Protein AF-0000000083314360 (afdb_homodimer)

Nearest PDB structures (foldseek):
  2p88-assembly1_C  TM=7.552E-01  e=4.583E-24  Bacillus cereus ATCC 14579
  4h2h-assembly1_E  TM=6.935E-01  e=5.458E-23  Salipiger bermudensis HTCC2601
  4m0x-assembly1_B  TM=7.584E-01  e=2.243E-21  Rhodococcus opacus
  3my9-assembly1_A  TM=7.216E-01  e=2.386E-21  Azorhizobium caulinodans ORS 571
  4m0x-assembly1_A  TM=7.549E-01  e=1.960E-20  Rhodococcus opacus

Sequence (836 aa):
MIIQSIDVVPLNLHYTPELMAHMPRSAHRGRLVLYRVHLADGTVGYGEEIGDPQDPAPYVGTDAVAGLRTIRHTGVQMACYDAVGKALGVPAHALMGRQVRSRVPFAYWTIDLPPDVWAAQAARAASLGYTVYKFKCRPWWDPVEQVARAAQVVPKGFTFWLDFNGHLREVRQALPVLQALAQYDCVGGFESPIPQRDAAGYRLLRQKIDRPIAAHFGSGCCHVRSDPGFDRGVPALTQIAEGLCDAFVFGGGDVETLRSQAAVAAEARIPFWIQTVGGGLRAAWVMHLASTCRQGTLSHLAAHEIWAEDVATPPRPTGGWVAVPDGPGLGVAVDETAVARLQAGAPMAEPRRIAVVIYPDGTRWHFGSETQRHEAFYFGDLPGFVPGIRLEMREDDGSADFADLYARCATAPVMSRGMIIQSIDVVPLNLHYTPELMAHMPRSAHRGRLVLYRVHLADGTVGYGEEIGDPQDPAPYVGTDAVAGLRTIRHTGVQMACYDAVGKALGVPAHALMGRQVRSRVPFAYWTIDLPPDVWAAQAARAASLGYTVYKFKCRPWWDPVEQVARAAQVVPKGFTFWLDFNGHLREVRQALPVLQALAQYDCVGGFESPIPQRDAAGYRLLRQKIDRPIAAHFGSGCCHVRSDPGFDRGVPALTQIAEGLCDAFVFGGGDVETLRSQAAVAAEARIPFWIQTVGGGLRAAWVMHLASTCRQGTLSHLAAHEIWAEDVATPPRPTGGWVAVPDGPGLGVAVDETAVARLQAGAPMAEPRRIAVVIYPDGTRWHFGSETQRHEAFYFGDLPGFVPGIRLEMREDDGSADFADLYARCATAPVMSRG

Organism: NCBI:txid1204385

Solvent-accessible surface area (backbone atoms only — not comparable to full-atom values): 42187 Å² total; per-residue (Å²): 89,37,23,64,42,68,50,80,44,62,30,37,43,47,51,28,81,91,41,51,86,57,51,70,77,43,92,56,62,38,31,33,21,38,28,39,34,29,32,68,88,67,43,70,8,56,19,49,38,63,43,78,84,72,86,62,68,87,56,48,72,37,45,35,62,49,29,57,49,65,41,62,55,50,19,58,23,41,5,30,36,18,20,52,16,46,70,59,63,34,24,33,31,47,78,72,36,42,71,74,45,65,55,42,39,36,27,41,52,55,71,62,63,57,35,68,58,41,20,52,49,45,35,49,38,47,73,57,21,33,36,35,37,42,37,39,50,54,50,47,33,28,64,61,58,29,47,56,49,28,60,73,58,46,62,91,83,35,27,30,37,41,29,26,73,16,61,39,59,43,54,84,59,31,50,64,54,52,56,61,45,59,71,38,85,40,46,58,27,37,26,29,54,34,44,49,56,43,51,70,46,34,42,51,46,61,73,73,41,95,51,50,35,29,33,50,65,36,40,38,55,83,59,44,72,94,42,67,72,76,25,60,24,44,54,47,68,55,34,60,72,64,55,46,50,60,28,35,37,39,64,75,65,29,65,70,59,50,51,33,53,45,28,40,29,45,76,69,70,32,37,22,26,48,45,41,71,40,40,22,60,45,37,33,50,49,41,31,57,40,22,36,34,87,30,42,72,37,57,22,37,17,40,41,82,46,42,61,59,64,41,29,70,51,75,66,35,57,85,16,28,24,64,42,61,74,42,41,7,56,44,61,64,75,41,65,67,47,44,54,53,25,44,70,39,69,68,70,77,81,70,63,49,35,41,33,39,34,40,73,85,37,41,31,40,35,24,46,45,68,58,59,50,47,36,37,43,66,73,59,76,41,89,55,51,40,78,65,24,33,69,43,79,43,66,69,79,82,43,68,66,50,53,52,51,46,57,51,16,67,76,41,73,40,77,50,74,107,88,36,23,65,42,68,49,80,43,62,29,39,42,47,53,28,79,90,41,51,86,56,49,70,77,43,94,57,64,34,32,32,19,38,28,39,35,30,32,68,87,69,41,67,8,54,18,47,39,63,47,78,84,72,86,60,67,88,54,48,72,36,45,36,61,48,28,55,48,63,41,62,55,50,21,57,24,40,5,30,36,17,21,52,14,45,72,59,65,34,25,31,30,47,78,73,36,42,71,74,47,64,54,40,39,36,28,41,50,57,69,60,62,56,36,70,58,41,18,52,50,45,35,48,38,47,74,59,21,31,36,36,37,41,38,38,49,54,51,46,34,28,63,61,59,29,48,57,49,28,62,73,56,47,62,91,83,34,27,31,37,41,28,28,73,17,61,38,58,43,54,85,60,32,49,64,54,52,56,60,46,62,70,38,84,40,46,57,27,38,26,29,53,33,45,45,53,43,53,69,46,34,42,50,47,61,72,73,42,95,53,50,36,29,35,50,67,38,40,41,54,83,58,43,70,96,42,66,72,76,25,62,23,43,53,47,68,55,34,60,73,65,55,47,48,60,27,36,37,37,65,75,66,29,66,69,58,50,51,31,53,43,28,40,30,45,75,70,69,33,37,22,26,47,46,43,70,38,42,22,60,44,36,33,50,50,40,31,57,40,19,37,35,87,30,41,71,38,56,20,36,17,38,40,81,46,43,61,58,66,43,30,69,50,74,66,34,58,86,16,30,22,62,41,61,75,41,42,5,57,47,60,63,73,40,64,67,46,44,55,55,26,45,69,40,72,68,70,76,81,70,63,48,35,41,33,38,35,40,72,86,38,43,32,41,33,24,47,43,70,59,58,50,48,36,36,42,68,74,61,76,41,90,54,51,40,80,66,24,33,69,43,78,43,68,69,78,80,43,69,66,50,52,52,50,47,58,49,16,67,77,40,73,40,78,49,73,110

pLDDT: mean 94.23, std 6.75, range [56.16, 98.88]

Secondary structure (DSSP, 8-state):
-BEEEEEEEEEE--B-TTTTTTGGGSTTTTEEEEEEEEETTS-EEEEEEESS----GGGTTSBHHHHHHH---HHHHHHHHHHHHHHHT-BTHHHHS----SEEEB-EEES---HHHHHHHHHHHHHTT-SEEEEE--TTS-HHHHHHHHHTTSPTT-EEEEE-TTTT-SHHHHHHHHHHHTTSTTEEEEE--S-TT-HHHHHHHHHH-SS-EEEETT---SS-TT-TTTT----HHHHHHTT--SEEEE-S--HHHHHHHHHHHHHHT--EEEB----HHHHHHHHHHHTT-TT--SPBB--GGGBS--SB-PPPPBTTEEEPP-SSBTS--B-HHHHHHHHHSPPPP---EEEEEE-TTSEEEEESSHHHHHHHHHTTSS--S-TT-EEEEEE--S-HHHHHHHHHHHHS-EEEE-/-BEEEEEEEEEE--B-TTTTTTGGGSTTTTEEEEEEEEETTS-EEEEEEESS----GGGTTSBHHHHHHH---HHHHHHHHHHHHHHHT-BTHHHHS----SEEEB-EEES---HHHHHHHHHHHHHTT-SEEEEE--TTS-HHHHHHHHHTTSPTT-EEEEE-TTTT-SHHHHHHHHHHHTTSTTEEEEE--S-TT-HHHHHHHHHH--S-EEEETT---SS-TT-TTTT----HHHHHHTT--SEEEE-S--HHHHHHHHHHHHHHT--EEEB----HHHHHHHHHHHTT-TT--SPBB--GGGBS--SB-PPPPBTTEEEPP-SSBTS--B-HHHHHHHHHSPPPP---EEEEEE-TTSEEEEESSHHHHHHHHHTTSS--S-TT-EEEEEE--S-HHHHHHHHHHHHS-EEEE-

Foldseek 3Di:
DAFADKDKFKFAFAFDPLCRQPQCLPPQLRIKIKMWTADPVGFIFIFMDGDDDDDPVVRHGPDLLVCCPVPWPARVNLRSLQRVLQVVWWESLVSQADFPDQKAFAEAEGEADALQSLLVVLLVRVVLAAQEYEYEDEQLYQVLSSLVSNLVRHDPNRAYEYEDLALLAALVSQLVSQQSNLVRPRHQAYENSHWQQPQVRLLVNVVRHPHFYEYEAQATHDLQPVCRVPGRHHHNVCCLVSVSGQAYEYEDTRSVVVVVSLVVCVVSVHAYEYEAEDAQSVVLVRRSSLSRRPRPHDHYYHNRNRTPDDQWHAATHHNRMGGRQTTGRSNIDGRVVSSVVRSPDDRNDPFFKWKWKADPQQKIKTARGSSQVSVCSNVPVDGGSHVPIHMDMDTCPPDPVVVVQNVVNVVPIDMDGD/DAFADKDKFWFAFAFDPLCRQPACLPPQLRIKIKMWTADPVGFIFIFMDGDDDDDPVVRHGHDLLVCCPVPWPARVNLRSLQRVLQVVWWESLVSQADFPDQKAFAEAEGEADALQSLLVVLLVRVVLAAQEYEYEDEQLYQVLSSLVSNLVRHDPNRAYEYEDLALLAALVSQLVSLVSNLVRPRHQAYENSHWQQPQVRLLVNVVRHPHFYEYEAQATHDLQPVCRVPRRHHHNVVCLVSVSGQAYEYEDIRSVVVVVSLVVCVVSVHAYEYEAEDAQSVVLVRRSSLSRRPRPHDHYYHNRNRTPDDQWHAATHHNRMGGRQTTGRSNIDGRVVSSVVRSPDDRDDPFQKWKWKADPQQKIKTARGSSQVSVCSNVPVDGGSHVPIHIDMDTCPPDPVSVVQNVVNVVPIDMDGD

InterPro domains:
  IPR013342 Mandelate racemase, C-terminal domain [PF13378] (119-215)
  IPR013342 Mandelate racemase, C-terminal domain [PF13378] (255-337)
  IPR013342 Mandelate racemase, C-terminal domain [SM00922] (115-212)
  IPR029017 Enolase-like, N-terminal [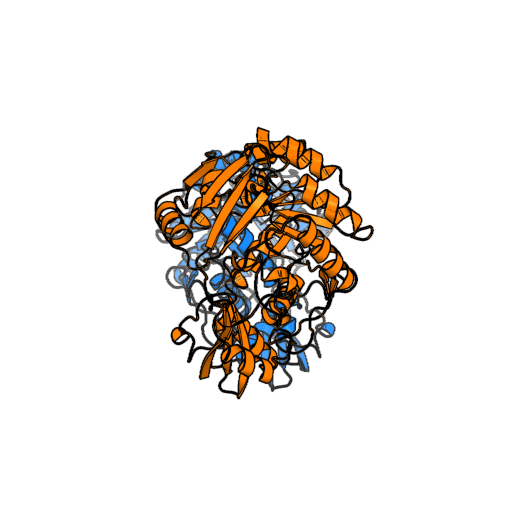G3DSA:3.30.390.10] (61-108)
  IPR029017 Enolase-like, N-terminal [SSF54826] (1-97)
  IPR034593 D-galactonate dehydratase DgoD-like [PTHR48080] (74-343)
  IPR036849 Enolase-like, C-terminal domain superfamily [G3DSA:3.20.20.120] (109-349)
  IPR036849 Enolase-like, C-terminal domain superfamily [SSF51604] (85-342)

Structure (mmCIF, N/CA/C/O backbone):
data_AF-0000000083314360-model_v1
#
loop_
_entity.id
_entity.type
_entity.pdbx_description
1 polymer 'Mandelate racemase/muconate lactonizing enzyme C-terminal domain-containing protein'
#
loop_
_atom_site.group_PDB
_atom_site.id
_atom_site.type_symbol
_atom_site.label_atom_id
_atom_site.label_alt_id
_atom_site.label_comp_id
_atom_site.label_asym_id
_atom_site.label_entity_id
_atom_site.label_seq_id
_atom_site.pdbx_PDB_ins_code
_atom_site.Cartn_x
_atom_site.Cartn_y
_atom_site.Cartn_z
_atom_site.occupancy
_atom_site.B_iso_or_equiv
_atom_site.auth_seq_id
_atom_site.auth_comp_id
_atom_site.auth_asym_id
_atom_site.auth_atom_id
_atom_site.pdbx_PDB_model_num
ATOM 1 N N . MET A 1 1 ? -22.609 -7.219 9.203 1 94.94 1 MET A N 1
ATOM 2 C CA . MET A 1 1 ? -22.891 -8.453 8.477 1 94.94 1 MET A CA 1
ATOM 3 C C . MET A 1 1 ? -22.266 -9.656 9.164 1 94.94 1 MET A C 1
ATOM 5 O O . MET A 1 1 ? -21.141 -10.047 8.836 1 94.94 1 MET A O 1
ATOM 9 N N . ILE A 1 2 ? -22.984 -10.273 10 1 97.62 2 ILE A N 1
ATOM 10 C CA . ILE A 1 2 ? -22.453 -11.281 10.914 1 97.62 2 ILE A CA 1
ATOM 11 C C . ILE A 1 2 ? -22.359 -12.625 10.195 1 97.62 2 ILE A C 1
ATOM 13 O O . ILE A 1 2 ? -23.297 -13.039 9.508 1 97.62 2 ILE A O 1
ATOM 17 N N . ILE A 1 3 ? -21.25 -13.281 10.344 1 98.69 3 ILE A N 1
ATOM 18 C CA . ILE A 1 3 ? -21.062 -14.641 9.844 1 98.69 3 ILE A CA 1
ATOM 19 C C . ILE A 1 3 ? -21.812 -15.633 10.734 1 98.69 3 ILE A C 1
ATOM 21 O O . ILE A 1 3 ? -21.406 -15.875 11.875 1 98.69 3 ILE A O 1
ATOM 25 N N . GLN A 1 4 ? -22.812 -16.141 10.258 1 98.69 4 GLN A N 1
ATOM 26 C CA . GLN A 1 4 ? -23.641 -17.062 11.023 1 98.69 4 GLN A CA 1
ATOM 27 C C . GLN A 1 4 ? -23.016 -18.453 11.094 1 98.69 4 GLN A C 1
ATOM 29 O O . GLN A 1 4 ? -23.031 -19.094 12.141 1 98.69 4 GLN A O 1
ATOM 34 N N . SER A 1 5 ? -22.5 -18.906 10.023 1 98.56 5 SER A N 1
ATOM 35 C CA . SER A 1 5 ? -21.844 -20.203 9.953 1 98.56 5 SER A CA 1
ATOM 36 C C . SER A 1 5 ? -20.906 -20.281 8.75 1 98.56 5 SER A C 1
ATOM 38 O O . SER A 1 5 ? -20.984 -19.453 7.844 1 98.56 5 SER A O 1
ATOM 40 N N . ILE A 1 6 ? -20.016 -21.234 8.758 1 98.75 6 ILE A N 1
ATOM 41 C CA . ILE A 1 6 ? -19.094 -21.516 7.66 1 98.75 6 ILE A CA 1
ATOM 42 C C . ILE A 1 6 ? -19.062 -23.016 7.383 1 98.75 6 ILE A C 1
ATOM 44 O O . ILE A 1 6 ? -18.734 -23.797 8.273 1 98.75 6 ILE A O 1
ATOM 48 N N . ASP A 1 7 ? -19.438 -23.422 6.172 1 98.25 7 ASP A N 1
ATOM 49 C CA . ASP A 1 7 ? -19.25 -24.797 5.746 1 98.25 7 ASP A CA 1
ATOM 50 C C . ASP A 1 7 ? -17.844 -25.016 5.199 1 98.25 7 ASP A C 1
ATOM 52 O O . ASP A 1 7 ? -17.328 -24.203 4.426 1 98.25 7 ASP A O 1
ATOM 56 N N . VAL A 1 8 ? -17.219 -26.016 5.629 1 97.62 8 VAL A N 1
ATOM 57 C CA . VAL A 1 8 ? -15.93 -26.453 5.113 1 97.62 8 VAL A CA 1
ATOM 58 C C . VAL A 1 8 ? -16.109 -27.734 4.285 1 97.62 8 VAL A C 1
ATOM 60 O O . VAL A 1 8 ? -16.484 -28.781 4.816 1 97.62 8 VAL A O 1
ATOM 63 N N . VAL A 1 9 ? -15.836 -27.656 2.961 1 96.75 9 VAL A N 1
ATOM 64 C CA . VAL A 1 9 ? -16.156 -28.734 2.043 1 96.75 9 VAL A CA 1
ATOM 65 C C . VAL A 1 9 ? -14.891 -29.188 1.313 1 96.75 9 VAL A C 1
ATOM 67 O O . VAL A 1 9 ? -14.5 -28.594 0.309 1 96.75 9 VAL A O 1
ATOM 70 N N . PRO A 1 10 ? -14.242 -30.234 1.746 1 94.69 10 PRO A N 1
ATOM 71 C CA . PRO A 1 10 ? -13.102 -30.75 0.995 1 94.69 10 PRO A CA 1
ATOM 72 C C . PRO A 1 10 ? -13.492 -31.266 -0.387 1 94.69 10 PRO A C 1
ATOM 74 O O . PRO A 1 10 ? -14.508 -31.969 -0.528 1 94.69 10 PRO A O 1
ATOM 77 N N . LEU A 1 11 ? -12.805 -30.875 -1.383 1 94.69 11 LEU A N 1
ATOM 78 C CA . LEU A 1 11 ? -13.016 -31.297 -2.762 1 94.69 11 LEU A CA 1
ATOM 79 C C . LEU A 1 11 ? -11.828 -32.094 -3.275 1 94.69 11 LEU A C 1
ATOM 81 O O . LEU A 1 11 ? -10.672 -31.719 -3.049 1 94.69 11 LEU A O 1
ATOM 85 N N . ASN A 1 12 ? -12.125 -33.156 -3.918 1 91.06 12 ASN A N 1
ATOM 86 C CA . ASN A 1 12 ? -11.102 -33.969 -4.574 1 91.06 12 ASN A CA 1
ATOM 87 C C . ASN A 1 12 ? -11.023 -33.656 -6.066 1 91.06 12 ASN A C 1
ATOM 89 O O . ASN A 1 12 ? -11.812 -34.188 -6.852 1 91.06 12 ASN A O 1
ATOM 93 N N . LEU A 1 13 ? -10.031 -32.906 -6.387 1 89.69 13 LEU A N 1
ATOM 94 C CA . LEU A 1 13 ? -9.852 -32.562 -7.793 1 89.69 13 LEU A CA 1
ATOM 95 C C . LEU A 1 13 ? -8.82 -33.438 -8.453 1 89.69 13 LEU A C 1
ATOM 97 O O . LEU A 1 13 ? -7.797 -33.781 -7.844 1 89.69 13 LEU A O 1
ATOM 101 N N . HIS A 1 14 ? -9.102 -33.844 -9.656 1 88.56 14 HIS A N 1
ATOM 102 C CA . HIS A 1 14 ? -8.164 -34.625 -10.461 1 88.56 14 HIS A CA 1
ATOM 103 C C . HIS A 1 14 ? -7.578 -33.75 -11.586 1 88.56 14 HIS A C 1
ATOM 105 O O . HIS A 1 14 ? -8.25 -32.875 -12.109 1 88.56 14 HIS A O 1
ATOM 111 N N . TYR A 1 15 ? -6.363 -34.031 -11.914 1 90.25 15 TYR A N 1
ATOM 112 C CA . TYR A 1 15 ? -5.734 -33.375 -13.047 1 90.25 15 TYR A CA 1
ATOM 113 C C . TYR A 1 15 ? -6.344 -33.844 -14.359 1 90.25 15 TYR A C 1
ATOM 115 O O . TYR A 1 15 ? -6.957 -34.906 -14.43 1 90.25 15 TYR A O 1
ATOM 123 N N . THR A 1 16 ? -6.191 -33.062 -15.383 1 90.69 16 THR A N 1
ATOM 124 C CA . THR A 1 16 ? -6.586 -33.5 -16.719 1 90.69 16 THR A CA 1
ATOM 125 C C . THR A 1 16 ? -5.832 -34.781 -17.094 1 90.69 16 THR A C 1
ATOM 127 O O . THR A 1 16 ? -4.715 -35 -16.625 1 90.69 16 THR A O 1
ATOM 130 N N . PRO A 1 17 ? -6.363 -35.594 -17.922 1 86.69 17 PRO A N 1
ATOM 131 C CA . PRO A 1 17 ? -5.754 -36.875 -18.266 1 86.69 17 PRO A CA 1
ATOM 132 C C . PRO A 1 17 ? -4.316 -36.75 -18.766 1 86.69 17 PRO A C 1
ATOM 134 O O . PRO A 1 17 ? -3.459 -37.562 -18.422 1 86.69 17 PRO A O 1
ATOM 137 N N . GLU A 1 18 ? -4.059 -35.719 -19.484 1 87.12 18 GLU A N 1
ATOM 138 C CA . GLU A 1 18 ? -2.742 -35.531 -20.078 1 87.12 18 GLU A CA 1
ATOM 139 C C . GLU A 1 18 ? -1.696 -35.219 -19.016 1 87.12 18 GLU A C 1
ATOM 141 O O . GLU A 1 18 ? -0.501 -35.406 -19.234 1 87.12 18 GLU A O 1
ATOM 146 N N . LEU A 1 19 ? -2.164 -34.688 -17.875 1 89.19 19 LEU A N 1
ATOM 147 C CA . LEU A 1 19 ? -1.254 -34.219 -16.844 1 89.19 19 LEU A CA 1
ATOM 148 C C . LEU A 1 19 ? -1.178 -35.219 -15.688 1 89.19 19 LEU A C 1
ATOM 150 O O . LEU A 1 19 ? -0.28 -35.125 -14.844 1 89.19 19 LEU A O 1
ATOM 154 N N . MET A 1 20 ? -2.021 -36.188 -15.656 1 81.62 20 MET A N 1
ATOM 155 C CA . MET A 1 20 ? -2.193 -37.094 -14.523 1 81.62 20 MET A CA 1
ATOM 156 C C . MET A 1 20 ? -0.906 -37.875 -14.25 1 81.62 20 MET A C 1
ATOM 158 O O . MET A 1 20 ? -0.596 -38.156 -13.094 1 81.62 20 MET A O 1
ATOM 162 N N . ALA A 1 21 ? -0.176 -38.094 -15.266 1 77.06 21 ALA A N 1
ATOM 163 C CA . ALA A 1 21 ? 1.032 -38.906 -15.094 1 77.06 21 ALA A CA 1
ATOM 164 C C . ALA A 1 21 ? 2.152 -38.062 -14.461 1 77.06 21 ALA A C 1
ATOM 166 O O . ALA A 1 21 ? 3.104 -38.625 -13.914 1 77.06 21 ALA A O 1
ATOM 167 N N . HIS A 1 22 ? 2.039 -36.812 -14.484 1 81.44 22 HIS A N 1
ATOM 168 C CA . HIS A 1 22 ? 3.191 -36 -14.141 1 81.44 22 HIS A CA 1
ATOM 169 C C . HIS A 1 22 ? 2.883 -35.094 -12.953 1 81.44 22 HIS A C 1
ATOM 171 O O . HIS A 1 22 ? 3.746 -34.844 -12.109 1 81.44 22 HIS A O 1
ATOM 177 N N . MET A 1 23 ? 1.716 -34.719 -12.766 1 72.88 23 MET A N 1
ATOM 178 C CA . MET A 1 23 ? 1.336 -33.625 -11.852 1 72.88 23 MET A CA 1
ATOM 179 C C . MET A 1 23 ? 1.279 -34.156 -10.414 1 72.88 23 MET A C 1
ATOM 181 O O . MET A 1 23 ? 1.449 -33.375 -9.469 1 72.88 23 MET A O 1
ATOM 185 N N . PRO A 1 24 ? 1.076 -35.406 -10.172 1 65.5 24 PRO A N 1
ATOM 186 C CA . PRO A 1 24 ? 0.99 -35.844 -8.781 1 65.5 24 PRO A CA 1
ATOM 187 C C . PRO A 1 24 ? 2.281 -35.594 -8 1 65.5 24 PRO A C 1
ATOM 189 O O . PRO A 1 24 ? 2.293 -35.688 -6.77 1 65.5 24 PRO A O 1
ATOM 192 N N . ARG A 1 25 ? 3.303 -35.188 -8.719 1 68.62 25 ARG A N 1
ATOM 193 C CA . ARG A 1 25 ? 4.535 -34.781 -8.039 1 68.62 25 ARG A CA 1
ATOM 194 C C . ARG A 1 25 ? 4.398 -33.406 -7.402 1 68.62 25 ARG A C 1
ATOM 196 O O . ARG A 1 25 ? 5.23 -33 -6.586 1 68.62 25 ARG A O 1
ATOM 203 N N . SER A 1 26 ? 3.264 -32.906 -7.762 1 63.44 26 SER A N 1
ATOM 204 C CA . SER A 1 26 ? 3.078 -31.547 -7.25 1 63.44 26 SER A CA 1
ATOM 205 C C . SER A 1 26 ? 2.682 -31.562 -5.777 1 63.44 26 SER A C 1
ATOM 207 O O . SER A 1 26 ? 2.158 -32.562 -5.281 1 63.44 26 SER A O 1
ATOM 209 N N . ALA A 1 27 ? 3.014 -30.5 -5.145 1 56.69 27 ALA A N 1
ATOM 210 C CA . ALA A 1 27 ? 2.709 -30.344 -3.725 1 56.69 27 ALA A CA 1
ATOM 211 C C . ALA A 1 27 ? 1.202 -30.281 -3.49 1 56.69 27 ALA A C 1
ATOM 213 O O . ALA A 1 27 ? 0.737 -30.469 -2.363 1 56.69 27 ALA A O 1
ATOM 214 N N . HIS A 1 28 ? 0.334 -30.156 -4.391 1 62.19 28 HIS A N 1
ATOM 215 C CA . HIS A 1 28 ? -1.068 -29.812 -4.191 1 62.19 28 HIS A CA 1
ATOM 216 C C . HIS A 1 28 ? -1.959 -31.047 -4.273 1 62.19 28 HIS A C 1
ATOM 218 O O . HIS A 1 28 ? -3.074 -31.047 -3.748 1 62.19 28 HIS A O 1
ATOM 224 N N . ARG A 1 29 ? -1.592 -32.125 -4.363 1 64.5 29 ARG A N 1
ATOM 225 C CA . ARG A 1 29 ? -2.213 -33.438 -4.398 1 64.5 29 ARG A CA 1
ATOM 226 C C . ARG A 1 29 ? -3.709 -33.344 -4.672 1 64.5 29 ARG A C 1
ATOM 228 O O . ARG A 1 29 ? -4.508 -34.062 -4.074 1 64.5 29 ARG A O 1
ATOM 235 N N . GLY A 1 30 ? -4.117 -32.344 -5.312 1 71.5 30 GLY A N 1
ATOM 236 C CA . GLY A 1 30 ? -5.484 -32.219 -5.781 1 71.5 30 GLY A CA 1
ATOM 237 C C . GLY A 1 30 ? -6.473 -31.922 -4.672 1 71.5 30 GLY A C 1
ATOM 238 O O . GLY A 1 30 ? -7.68 -32.094 -4.836 1 71.5 30 GLY A O 1
ATOM 239 N N . ARG A 1 31 ? -6.051 -31.578 -3.516 1 83.94 31 ARG A N 1
ATOM 240 C CA . ARG A 1 31 ? -6.949 -31.266 -2.408 1 83.94 31 ARG A CA 1
ATOM 241 C C . ARG A 1 31 ? -7.254 -29.766 -2.355 1 83.94 31 ARG A C 1
ATOM 243 O O . ARG A 1 31 ? -6.359 -28.953 -2.123 1 83.94 31 ARG A O 1
ATOM 250 N N . LEU A 1 32 ? -8.453 -29.5 -2.652 1 92.81 32 LEU A N 1
ATOM 251 C CA . LEU A 1 32 ? -8.992 -28.156 -2.58 1 92.81 32 LEU A CA 1
ATOM 252 C C . LEU A 1 32 ? -10.141 -28.078 -1.578 1 92.81 32 LEU A C 1
ATOM 254 O O . LEU A 1 32 ? -10.969 -28.984 -1.512 1 92.81 32 LEU A O 1
ATOM 258 N N . VAL A 1 33 ? -10.148 -27.094 -0.767 1 96.06 33 VAL A N 1
ATOM 259 C CA . VAL A 1 33 ? -11.219 -26.922 0.204 1 96.06 33 VAL A CA 1
ATOM 260 C C . VAL A 1 33 ? -12.094 -25.734 -0.198 1 96.06 33 VAL A C 1
ATOM 262 O O . VAL A 1 33 ? -11.586 -24.625 -0.431 1 96.06 33 VAL A O 1
ATOM 265 N N . LEU A 1 34 ? -13.367 -25.953 -0.344 1 97.69 34 LEU A N 1
ATOM 266 C CA . LEU A 1 34 ? -14.359 -24.906 -0.56 1 97.69 34 LEU A CA 1
ATOM 267 C C . LEU A 1 34 ? -14.914 -24.391 0.768 1 97.69 34 LEU A C 1
ATOM 269 O O . LEU A 1 34 ? -15.305 -25.188 1.623 1 97.69 34 LEU A O 1
ATOM 273 N N . TYR A 1 35 ? -14.891 -23.188 0.971 1 98.38 35 TYR A N 1
ATOM 274 C CA . TYR A 1 35 ? -15.5 -22.531 2.129 1 98.38 35 TYR A CA 1
ATOM 275 C C . TYR A 1 35 ? -16.766 -21.781 1.73 1 98.38 35 TYR A C 1
ATOM 277 O O . TYR A 1 35 ? -16.75 -20.969 0.809 1 98.38 35 TYR A O 1
ATOM 285 N N . ARG A 1 36 ? -17.922 -22.125 2.434 1 98.56 36 ARG A N 1
ATOM 286 C CA . ARG A 1 36 ? -19.172 -21.391 2.303 1 98.56 36 ARG A CA 1
ATOM 287 C C . ARG A 1 36 ? -19.438 -20.547 3.539 1 98.56 36 ARG A C 1
ATOM 289 O O . ARG A 1 36 ? -19.734 -21.078 4.613 1 98.56 36 ARG A O 1
ATOM 296 N N . VAL A 1 37 ? -19.359 -19.25 3.387 1 98.75 37 VAL A N 1
ATOM 297 C CA . VAL A 1 37 ? -19.672 -18.328 4.484 1 98.75 37 VAL A CA 1
ATOM 298 C C . VAL A 1 37 ? -21.141 -17.906 4.402 1 98.75 37 VAL A C 1
ATOM 300 O O . VAL A 1 37 ? -21.578 -17.359 3.393 1 98.75 37 VAL A O 1
ATOM 303 N N . HIS A 1 38 ? -21.859 -18.219 5.414 1 98.75 38 HIS A N 1
ATOM 304 C CA . HIS A 1 38 ? -23.266 -17.812 5.531 1 98.75 38 HIS A CA 1
ATOM 305 C C . HIS A 1 38 ? -23.406 -16.578 6.426 1 98.75 38 HIS A C 1
ATOM 307 O O . HIS A 1 38 ? -23.078 -16.641 7.613 1 98.75 38 HIS A O 1
ATOM 313 N N . LEU A 1 39 ? -23.875 -15.539 5.82 1 98.69 39 LEU A N 1
ATOM 314 C CA . LEU A 1 39 ? -24.156 -14.352 6.617 1 98.69 39 LEU A CA 1
ATOM 315 C C . LEU A 1 39 ? -25.547 -14.43 7.254 1 98.69 39 LEU A C 1
ATOM 317 O O . LEU A 1 39 ? -26.406 -15.18 6.785 1 98.69 39 LEU A O 1
ATOM 321 N N . ALA A 1 40 ? -25.766 -13.648 8.273 1 97.94 40 ALA A N 1
ATOM 322 C CA . ALA A 1 40 ? -27.031 -13.648 9.016 1 97.94 40 ALA A CA 1
ATOM 323 C C . ALA A 1 40 ? -28.188 -13.203 8.125 1 97.94 40 ALA A C 1
ATOM 325 O O . ALA A 1 40 ? -29.328 -13.602 8.352 1 97.94 40 ALA A O 1
ATOM 326 N N . ASP A 1 41 ? -27.922 -12.43 7.094 1 96.38 41 ASP A N 1
ATOM 327 C CA . ASP A 1 41 ? -28.984 -11.922 6.234 1 96.38 41 ASP A CA 1
ATOM 328 C C . ASP A 1 41 ? -29.328 -12.922 5.141 1 96.38 41 ASP A C 1
ATOM 330 O O . ASP A 1 41 ? -30.141 -12.633 4.262 1 96.38 41 ASP A O 1
ATOM 334 N N . GLY A 1 42 ? -28.672 -14.062 5.105 1 98 42 GLY A N 1
ATOM 335 C CA . GLY A 1 42 ? -28.984 -15.117 4.164 1 98 42 GLY A CA 1
ATOM 336 C C . GLY A 1 42 ? -28.031 -15.18 2.988 1 98 42 GLY A C 1
ATOM 337 O O . GLY A 1 42 ? -28.047 -16.141 2.221 1 98 42 GLY A O 1
ATOM 338 N N . THR A 1 43 ? -27.188 -14.195 2.85 1 98.5 43 THR A N 1
ATOM 339 C CA . THR A 1 43 ? -26.219 -14.18 1.755 1 98.5 43 THR A CA 1
ATOM 340 C C . THR A 1 43 ? -25.156 -15.266 1.95 1 98.5 43 THR A C 1
ATOM 342 O O . THR A 1 43 ? -24.688 -15.484 3.068 1 98.5 43 THR A O 1
ATOM 345 N N . VAL A 1 44 ? -24.781 -15.93 0.87 1 98.69 44 VAL A N 1
ATOM 346 C CA . VAL A 1 44 ? -23.75 -16.953 0.913 1 98.69 44 VAL A CA 1
ATOM 347 C C . VAL A 1 44 ? -22.578 -16.547 0.017 1 98.69 44 VAL A C 1
ATOM 349 O O . VAL A 1 44 ? -22.781 -16.141 -1.135 1 98.69 44 VAL A O 1
ATOM 352 N N . GLY A 1 45 ? -21.406 -16.531 0.544 1 98.81 45 GLY A N 1
ATOM 353 C CA . GLY A 1 45 ? -20.188 -16.312 -0.216 1 98.81 45 GLY A CA 1
ATOM 354 C C . GLY A 1 45 ? -19.312 -17.562 -0.308 1 98.81 45 GLY A C 1
ATOM 355 O O . GLY A 1 45 ? -19.344 -18.406 0.583 1 98.81 45 GLY A O 1
ATOM 356 N N . TYR A 1 46 ? -18.5 -17.609 -1.336 1 98.81 46 TYR A N 1
ATOM 357 C CA . TYR A 1 46 ? -17.672 -18.781 -1.605 1 98.81 46 TYR A CA 1
ATOM 358 C C . TYR A 1 46 ? -16.203 -18.391 -1.707 1 98.81 46 TYR A C 1
ATOM 360 O O . TYR A 1 46 ? -15.859 -17.344 -2.254 1 98.81 46 TYR A O 1
ATOM 368 N N . GLY A 1 47 ? -15.352 -19.219 -1.218 1 98.38 47 GLY A N 1
ATOM 369 C CA . GLY A 1 47 ? -13.906 -19.156 -1.363 1 98.38 47 GLY A CA 1
ATOM 370 C C . GLY A 1 47 ? -13.25 -20.531 -1.351 1 98.38 47 GLY A C 1
ATOM 371 O O . GLY A 1 47 ? -13.891 -21.516 -1 1 98.38 47 GLY A O 1
ATOM 372 N N . GLU A 1 48 ? -12.016 -20.578 -1.779 1 97.31 48 GLU A N 1
ATOM 373 C CA . GLU A 1 48 ? -11.336 -21.859 -1.814 1 97.31 48 GLU A CA 1
ATOM 374 C C . GLU A 1 48 ? -9.867 -21.719 -1.422 1 97.31 48 GLU A C 1
ATOM 376 O O . GLU A 1 48 ? -9.32 -20.609 -1.444 1 97.31 48 GLU A O 1
ATOM 381 N N . GLU A 1 49 ? -9.328 -22.766 -1.045 1 94.5 49 GLU A N 1
ATOM 382 C CA . GLU A 1 49 ? -7.902 -22.844 -0.728 1 94.5 49 GLU A CA 1
ATOM 383 C C . GLU A 1 49 ? -7.371 -24.266 -0.96 1 94.5 49 GLU A C 1
ATOM 385 O O . GLU A 1 49 ? -8.039 -25.234 -0.631 1 94.5 49 GLU A O 1
ATOM 390 N N . ILE A 1 50 ? -6.23 -24.344 -1.569 1 90.88 50 ILE A N 1
ATOM 391 C CA . ILE A 1 50 ? -5.582 -25.625 -1.76 1 90.88 50 ILE A CA 1
ATOM 392 C C . ILE A 1 50 ? -5.055 -26.141 -0.422 1 90.88 50 ILE A C 1
ATOM 394 O O . ILE A 1 50 ? -4.586 -25.359 0.409 1 90.88 50 ILE A O 1
ATOM 398 N N . GLY A 1 51 ? -5.129 -27.359 -0.206 1 87.44 51 GLY A N 1
ATOM 399 C CA . GLY A 1 51 ? -4.594 -27.953 1.006 1 87.44 51 GLY A CA 1
ATOM 400 C C . GLY A 1 51 ? -5.664 -28.578 1.89 1 87.44 51 GLY A C 1
ATOM 401 O O . GLY A 1 51 ? -6.754 -28.906 1.416 1 87.44 51 GLY A O 1
ATOM 402 N N . ASP A 1 52 ? -5.332 -28.75 3.162 1 88.38 52 ASP A N 1
ATOM 403 C CA . ASP A 1 52 ? -6.23 -29.375 4.129 1 88.38 52 ASP A CA 1
ATOM 404 C C . ASP A 1 52 ? -7.16 -28.344 4.762 1 88.38 52 ASP A C 1
ATOM 406 O O . ASP A 1 52 ? -6.781 -27.188 4.93 1 88.38 52 ASP A O 1
ATOM 410 N N . PRO A 1 53 ? -8.344 -28.828 5.055 1 91.38 53 PRO A N 1
ATOM 411 C CA . PRO A 1 53 ? -9.273 -27.906 5.703 1 91.38 53 PRO A CA 1
ATOM 412 C C . PRO A 1 53 ? -8.742 -27.344 7.02 1 91.38 53 PRO A C 1
ATOM 414 O O . PRO A 1 53 ? -8.047 -28.047 7.758 1 91.38 53 PRO A O 1
ATOM 417 N N . GLN A 1 54 ? -9.039 -26.125 7.258 1 92.19 54 GLN A N 1
ATOM 418 C CA . GLN A 1 54 ? -8.742 -25.484 8.531 1 92.19 54 GLN A CA 1
ATOM 419 C C . GLN A 1 54 ? -10.023 -25.172 9.305 1 92.19 54 GLN A C 1
ATOM 421 O O . GLN A 1 54 ? -11.086 -24.984 8.703 1 92.19 54 GLN A O 1
ATOM 426 N N . ASP A 1 55 ? -9.914 -25.078 10.586 1 93.62 55 ASP A N 1
ATOM 427 C CA . ASP A 1 55 ? -11.055 -24.797 11.453 1 93.62 55 ASP A CA 1
ATOM 428 C C . ASP A 1 55 ? -11.516 -23.359 11.305 1 93.62 55 ASP A C 1
ATOM 430 O O . ASP A 1 55 ? -10.773 -22.422 11.609 1 93.62 55 ASP A O 1
ATOM 434 N N . PRO A 1 56 ? -12.719 -23.266 10.867 1 93.69 56 PRO A N 1
ATOM 435 C CA . PRO A 1 56 ? -13.211 -21.906 10.648 1 93.69 56 PRO A CA 1
ATOM 436 C C . PRO A 1 56 ? -13.836 -21.297 11.906 1 93.69 56 PRO A C 1
ATOM 438 O O . PRO A 1 56 ? -14.289 -20.156 11.883 1 93.69 56 PRO A O 1
ATOM 441 N N . ALA A 1 57 ? -13.898 -21.891 13.031 1 94.94 57 ALA A N 1
ATOM 442 C CA . ALA A 1 57 ? -14.648 -21.547 14.234 1 94.94 57 ALA A CA 1
ATOM 443 C C . ALA A 1 57 ? -14.297 -20.141 14.719 1 94.94 57 ALA A C 1
ATOM 445 O O . ALA A 1 57 ? -15.18 -19.375 15.125 1 94.94 57 ALA A O 1
ATOM 446 N N . PRO A 1 58 ? -13.07 -19.75 14.602 1 96.56 58 PRO A N 1
ATOM 447 C CA . PRO A 1 58 ? -12.719 -18.438 15.117 1 96.56 58 PRO A CA 1
ATOM 448 C C . PRO A 1 58 ? -13.406 -17.297 14.359 1 96.56 58 PRO A C 1
ATOM 450 O O . PRO A 1 58 ? -13.453 -16.172 14.844 1 96.56 58 PRO A O 1
ATOM 453 N N . TYR A 1 59 ? -13.898 -17.547 13.195 1 97.69 59 TYR A N 1
ATOM 454 C CA . TYR A 1 59 ? -14.445 -16.484 12.359 1 97.69 59 TYR A CA 1
ATOM 455 C C . TYR A 1 59 ? -15.961 -16.422 12.5 1 97.69 59 TYR A C 1
ATOM 457 O O . TYR A 1 59 ? -16.578 -15.43 12.094 1 97.69 59 TYR A O 1
ATOM 465 N N . VAL A 1 60 ? -16.578 -17.469 13.023 1 98.31 60 VAL A N 1
ATOM 466 C CA . VAL A 1 60 ? -18.031 -17.516 13.195 1 98.31 60 VAL A CA 1
ATOM 467 C C . VAL A 1 60 ? -18.453 -16.5 14.258 1 98.31 60 VAL A C 1
ATOM 469 O O . VAL A 1 60 ? -17.812 -16.375 15.305 1 98.31 60 VAL A O 1
ATOM 472 N N . GLY A 1 61 ? -19.484 -15.742 14.008 1 98 61 GLY A N 1
ATOM 473 C CA . GLY A 1 61 ? -19.984 -14.727 14.93 1 98 61 GLY A CA 1
ATOM 474 C C . GLY A 1 61 ? -19.328 -13.375 14.727 1 98 61 GLY A C 1
ATOM 475 O O . GLY A 1 61 ? -19.766 -12.383 15.32 1 98 61 GLY A O 1
ATOM 476 N N . THR A 1 62 ? -18.344 -13.281 13.891 1 96.94 62 THR A N 1
ATOM 477 C CA . THR A 1 62 ? -17.656 -12.016 13.633 1 96.94 62 THR A CA 1
ATOM 478 C C . THR A 1 62 ? -18.266 -11.305 12.43 1 96.94 62 THR A C 1
ATOM 480 O O . THR A 1 62 ? -19.109 -11.875 11.734 1 96.94 62 THR A O 1
ATOM 483 N N . ASP A 1 63 ? -17.953 -10.062 12.266 1 97.44 63 ASP A N 1
ATOM 484 C CA . ASP A 1 63 ? -18.469 -9.242 11.172 1 97.44 63 ASP A CA 1
ATOM 485 C C . ASP A 1 63 ? -17.656 -9.469 9.891 1 97.44 63 ASP A C 1
ATOM 487 O O . ASP A 1 63 ? -16.438 -9.297 9.883 1 97.44 63 ASP A O 1
ATOM 491 N N . ALA A 1 64 ? -18.328 -9.836 8.82 1 98.38 64 ALA A N 1
ATOM 492 C CA . ALA A 1 64 ? -17.672 -10.164 7.559 1 98.38 64 ALA A CA 1
ATOM 493 C C . ALA A 1 64 ? -17.031 -8.938 6.93 1 98.38 64 ALA A C 1
ATOM 495 O O . ALA A 1 64 ? -16.016 -9.039 6.223 1 98.38 64 ALA A O 1
ATOM 496 N N . VAL A 1 65 ? -17.578 -7.734 7.137 1 97.69 65 VAL A N 1
ATOM 497 C CA . VAL A 1 65 ? -17.016 -6.512 6.59 1 97.69 65 VAL A CA 1
ATOM 498 C C . VAL A 1 65 ? -15.648 -6.246 7.238 1 97.69 65 VAL A C 1
ATOM 500 O O . VAL A 1 65 ? -14.656 -6.023 6.543 1 97.69 65 VAL A O 1
ATOM 503 N N . ALA A 1 66 ? -15.609 -6.328 8.547 1 95.06 66 ALA A N 1
ATOM 504 C CA . ALA A 1 66 ? -14.336 -6.207 9.242 1 95.06 66 ALA A CA 1
ATOM 505 C C . ALA A 1 66 ? -13.375 -7.32 8.828 1 95.06 66 ALA A C 1
ATOM 507 O O . ALA A 1 66 ? -12.172 -7.094 8.703 1 95.06 66 ALA A O 1
ATOM 508 N N . GLY A 1 67 ? -13.922 -8.469 8.57 1 96.81 67 GLY A N 1
ATOM 509 C CA . GLY A 1 67 ? -13.156 -9.656 8.211 1 96.81 67 GLY A CA 1
ATOM 510 C C . GLY A 1 67 ? -12.445 -9.523 6.875 1 96.81 67 GLY A C 1
ATOM 511 O O . GLY A 1 67 ? -11.461 -10.219 6.625 1 96.81 67 GLY A O 1
ATOM 512 N N . LEU A 1 68 ? -12.93 -8.602 5.973 1 97.81 68 LEU A N 1
ATOM 513 C CA . LEU A 1 68 ? -12.25 -8.391 4.695 1 97.81 68 LEU A CA 1
ATOM 514 C C . LEU A 1 68 ? -10.781 -8.055 4.906 1 97.81 68 LEU A C 1
ATOM 516 O O . LEU A 1 68 ? -9.93 -8.438 4.105 1 97.81 68 LEU A O 1
ATOM 520 N N . ARG A 1 69 ? -10.539 -7.414 6.035 1 94.5 69 ARG A N 1
ATOM 521 C CA . ARG A 1 69 ? -9.188 -6.938 6.316 1 94.5 69 ARG A CA 1
ATOM 522 C C . ARG A 1 69 ? -8.516 -7.801 7.379 1 94.5 69 ARG A C 1
ATOM 524 O O . ARG A 1 69 ? -7.297 -7.988 7.355 1 94.5 69 ARG A O 1
ATOM 531 N N . THR A 1 70 ? -9.219 -8.375 8.266 1 94.25 70 THR A N 1
ATOM 532 C CA . THR A 1 70 ? -8.633 -8.984 9.453 1 94.25 70 THR A CA 1
ATOM 533 C C . THR A 1 70 ? -8.414 -10.484 9.242 1 94.25 70 THR A C 1
ATOM 535 O O . THR A 1 70 ? -7.535 -11.078 9.867 1 94.25 70 THR A O 1
ATOM 538 N N . ILE A 1 71 ? -9.234 -11.094 8.414 1 96.44 71 ILE A N 1
ATOM 539 C CA . ILE A 1 71 ? -9.094 -12.531 8.18 1 96.44 71 ILE A CA 1
ATOM 540 C C . ILE A 1 71 ? -7.926 -12.789 7.23 1 96.44 71 ILE A C 1
ATOM 542 O O . ILE A 1 71 ? -7.914 -12.297 6.102 1 96.44 71 ILE A O 1
ATOM 546 N N . ARG A 1 72 ? -6.984 -13.594 7.66 1 94.25 72 ARG A N 1
ATOM 547 C CA . ARG A 1 72 ? -5.777 -13.852 6.883 1 94.25 72 ARG A CA 1
ATOM 548 C C . ARG A 1 72 ? -5.879 -15.188 6.148 1 94.25 72 ARG A C 1
ATOM 550 O O . ARG A 1 72 ? -5.113 -15.445 5.219 1 94.25 72 ARG A O 1
ATOM 557 N N . HIS A 1 73 ? -6.773 -16.031 6.66 1 95.69 73 HIS A N 1
ATOM 558 C CA . HIS A 1 73 ? -7.055 -17.25 5.922 1 95.69 73 HIS A CA 1
ATOM 559 C C . HIS A 1 73 ? -7.648 -16.938 4.551 1 95.69 73 HIS A C 1
ATOM 561 O O . HIS A 1 73 ? -8.812 -16.547 4.453 1 95.69 73 HIS A O 1
ATOM 567 N N . THR A 1 74 ? -6.938 -17.25 3.484 1 95 74 THR A N 1
ATOM 568 C CA . THR A 1 74 ? -7.254 -16.703 2.17 1 95 74 THR A CA 1
ATOM 569 C C . THR A 1 74 ? -8.539 -17.312 1.626 1 95 74 THR A C 1
ATOM 571 O O . THR A 1 74 ? -9.289 -16.656 0.895 1 95 74 THR A O 1
ATOM 574 N N . GLY A 1 75 ? -8.836 -18.578 1.966 1 97.06 75 GLY A N 1
ATOM 575 C CA . GLY A 1 75 ? -10.102 -19.172 1.548 1 97.06 75 GLY A CA 1
ATOM 576 C C . GLY A 1 75 ? -11.312 -18.5 2.172 1 97.06 75 GLY A C 1
ATOM 577 O O . GLY A 1 75 ? -12.266 -18.156 1.474 1 97.06 75 GLY A O 1
ATOM 578 N N . VAL A 1 76 ? -11.242 -18.281 3.467 1 98.31 76 VAL A N 1
ATOM 579 C CA . VAL A 1 76 ? -12.352 -17.656 4.18 1 98.31 76 VAL A CA 1
ATOM 580 C C . VAL A 1 76 ? -12.453 -16.188 3.803 1 98.31 76 VAL A C 1
ATOM 582 O O . VAL A 1 76 ? -13.555 -15.656 3.633 1 98.31 76 VAL A O 1
ATOM 585 N N . GLN A 1 77 ? -11.344 -15.523 3.676 1 98.44 77 GLN A N 1
ATOM 586 C CA . GLN A 1 77 ? -11.367 -14.125 3.252 1 98.44 77 GLN A CA 1
ATOM 587 C C . GLN A 1 77 ? -12.055 -13.977 1.895 1 98.44 77 GLN A C 1
ATOM 589 O O . GLN A 1 77 ? -12.891 -13.094 1.71 1 98.44 77 GLN A O 1
ATOM 594 N N . MET A 1 78 ? -11.602 -14.875 0.981 1 98.44 78 MET A N 1
ATOM 595 C CA . MET A 1 78 ? -12.219 -14.883 -0.344 1 98.44 78 MET A CA 1
ATOM 596 C C . MET A 1 78 ? -13.734 -15.008 -0.242 1 98.44 78 MET A C 1
ATOM 598 O O . MET A 1 78 ? -14.469 -14.273 -0.903 1 98.44 78 MET A O 1
ATOM 602 N N . ALA A 1 79 ? -14.188 -15.906 0.585 1 98.81 79 ALA A N 1
ATOM 603 C CA . ALA A 1 79 ? -15.617 -16.109 0.786 1 98.81 79 ALA A CA 1
ATOM 604 C C . ALA A 1 79 ? -16.281 -14.859 1.358 1 98.81 79 ALA A C 1
ATOM 606 O O . ALA A 1 79 ? -17.422 -14.539 1.018 1 98.81 79 ALA A O 1
ATOM 607 N N . CYS A 1 80 ? -15.602 -14.18 2.225 1 98.81 80 CYS A N 1
ATOM 608 C CA . CYS A 1 80 ? -16.125 -12.945 2.789 1 98.81 80 CYS A CA 1
ATOM 609 C C . CYS A 1 80 ? -16.234 -11.859 1.722 1 98.81 80 CYS A C 1
ATOM 611 O O . CYS A 1 80 ? -17.25 -11.148 1.66 1 98.81 80 CYS A O 1
ATOM 613 N N . TYR A 1 81 ? -15.203 -11.734 0.889 1 98.81 81 TYR A N 1
ATOM 614 C CA . TYR A 1 81 ? -15.281 -10.773 -0.204 1 98.81 81 TYR A CA 1
ATOM 615 C C . TYR A 1 81 ? -16.453 -11.078 -1.12 1 98.81 81 TYR A C 1
ATOM 617 O O . TYR A 1 81 ? -17.156 -10.164 -1.577 1 98.81 81 TYR A O 1
ATOM 625 N N . ASP A 1 82 ? -16.656 -12.344 -1.412 1 98.81 82 ASP A N 1
ATOM 626 C CA . ASP A 1 82 ? -17.781 -12.75 -2.246 1 98.81 82 ASP A CA 1
ATOM 627 C C . ASP A 1 82 ? -19.109 -12.422 -1.575 1 98.81 82 ASP A C 1
ATOM 629 O O . ASP A 1 82 ? -19.984 -11.797 -2.188 1 98.81 82 ASP A O 1
ATOM 633 N N . ALA A 1 83 ? -19.297 -12.789 -0.293 1 98.88 83 ALA A N 1
ATOM 634 C CA . ALA A 1 83 ? -20.531 -12.594 0.447 1 98.88 83 ALA A CA 1
ATOM 635 C C . ALA A 1 83 ? -20.859 -11.109 0.593 1 98.88 83 ALA A C 1
ATOM 637 O O . ALA A 1 83 ? -21.984 -10.68 0.307 1 98.88 83 ALA A O 1
ATOM 638 N N . VAL A 1 84 ? -19.891 -10.344 1.033 1 98.62 84 VAL A N 1
ATOM 639 C CA . VAL A 1 84 ? -20.109 -8.914 1.259 1 98.62 84 VAL A CA 1
ATOM 640 C C . VAL A 1 84 ? -20.391 -8.227 -0.068 1 98.62 84 VAL A C 1
ATOM 642 O O . VAL A 1 84 ? -21.297 -7.383 -0.151 1 98.62 84 VAL A O 1
ATOM 645 N N . GLY A 1 85 ? -19.625 -8.578 -1.131 1 98.5 85 GLY A N 1
ATOM 646 C CA . GLY A 1 85 ? -19.906 -8.039 -2.451 1 98.5 85 GLY A CA 1
ATOM 647 C C . GLY A 1 85 ? -21.328 -8.328 -2.924 1 98.5 85 GLY A C 1
ATOM 648 O O . GLY A 1 85 ? -22 -7.445 -3.455 1 98.5 85 GLY A O 1
ATOM 649 N N . LYS A 1 86 ? -21.766 -9.555 -2.74 1 98.5 86 LYS A N 1
ATOM 650 C CA . LYS A 1 86 ? -23.125 -9.938 -3.105 1 98.5 86 LYS A CA 1
ATOM 651 C C . LYS A 1 86 ? -24.156 -9.156 -2.293 1 98.5 86 LYS A C 1
ATOM 653 O O . LYS A 1 86 ? -25.125 -8.625 -2.85 1 98.5 86 LYS A O 1
ATOM 658 N N . ALA A 1 87 ? -23.922 -9.078 -0.993 1 97.75 87 ALA A N 1
ATOM 659 C CA . ALA A 1 87 ? -24.859 -8.391 -0.107 1 97.75 87 ALA A CA 1
ATOM 660 C C . ALA A 1 87 ? -24.984 -6.914 -0.479 1 97.75 87 ALA A C 1
ATOM 662 O O . ALA A 1 87 ? -26.062 -6.328 -0.359 1 97.75 87 ALA A O 1
ATOM 663 N N . LEU A 1 88 ? -23.938 -6.305 -0.967 1 97.12 88 LEU A N 1
ATOM 664 C CA . LEU A 1 88 ? -23.906 -4.875 -1.24 1 97.12 88 LEU A CA 1
ATOM 665 C C . LEU A 1 88 ? -24.156 -4.598 -2.719 1 97.12 88 LEU A C 1
ATOM 667 O O . LEU A 1 88 ? -24.281 -3.439 -3.127 1 97.12 88 LEU A O 1
ATOM 671 N N . GLY A 1 89 ? -24.125 -5.68 -3.551 1 96.5 89 GLY A N 1
ATOM 672 C CA . GLY A 1 89 ? -24.375 -5.527 -4.977 1 96.5 89 GLY A CA 1
ATOM 673 C C . GLY A 1 89 ? -23.188 -4.941 -5.727 1 96.5 89 GLY A C 1
ATOM 674 O O . GLY A 1 89 ? -23.375 -4.227 -6.715 1 96.5 89 GLY A O 1
ATOM 675 N N . VAL A 1 90 ? -22 -5.145 -5.227 1 97.31 90 VAL A N 1
ATOM 676 C CA . VAL A 1 90 ? -20.812 -4.617 -5.883 1 97.31 90 VAL A CA 1
ATOM 677 C C . VAL A 1 90 ? -19.828 -5.754 -6.176 1 97.31 90 VAL A C 1
ATOM 679 O O . VAL A 1 90 ? -19.844 -6.781 -5.492 1 97.31 90 VAL A O 1
ATOM 682 N N . PRO A 1 91 ? -19.016 -5.582 -7.25 1 98.19 91 PRO A N 1
ATOM 683 C CA . PRO A 1 91 ? -17.969 -6.57 -7.48 1 98.19 91 PRO A CA 1
ATOM 684 C C . PRO A 1 91 ? -16.906 -6.574 -6.379 1 98.19 91 PRO A C 1
ATOM 686 O O . PRO A 1 91 ? -16.688 -5.555 -5.723 1 98.19 91 PRO A O 1
ATOM 689 N N . ALA A 1 92 ? -16.25 -7.688 -6.188 1 98.44 92 ALA A N 1
ATOM 690 C CA . ALA A 1 92 ? -15.273 -7.855 -5.117 1 98.44 92 ALA A CA 1
ATOM 691 C C . ALA A 1 92 ? -14.18 -6.797 -5.207 1 98.44 92 ALA A C 1
ATOM 693 O O . ALA A 1 92 ? -13.695 -6.301 -4.184 1 98.44 92 ALA A O 1
ATOM 694 N N . HIS A 1 93 ? -13.727 -6.426 -6.438 1 98.12 93 HIS A N 1
ATOM 695 C CA . HIS A 1 93 ? -12.625 -5.484 -6.582 1 98.12 93 HIS A CA 1
ATOM 696 C C . HIS A 1 93 ? -12.977 -4.129 -5.98 1 98.12 93 HIS A C 1
ATOM 698 O O . HIS A 1 93 ? -12.094 -3.404 -5.516 1 98.12 93 HIS A O 1
ATOM 704 N N . ALA A 1 94 ? -14.258 -3.77 -5.934 1 97.06 94 ALA A N 1
ATOM 705 C CA . ALA A 1 94 ? -14.688 -2.494 -5.363 1 97.06 94 ALA A CA 1
ATOM 706 C C . ALA A 1 94 ? -14.398 -2.439 -3.867 1 97.06 94 ALA A C 1
ATOM 708 O O . ALA A 1 94 ? -14.305 -1.355 -3.285 1 97.06 94 ALA A O 1
ATOM 709 N N . LEU A 1 95 ? -14.305 -3.635 -3.246 1 97.62 95 LEU A N 1
ATOM 710 C CA . LEU A 1 95 ? -14.016 -3.74 -1.819 1 97.62 95 LEU A CA 1
ATOM 711 C C . LEU A 1 95 ? -12.516 -3.898 -1.578 1 97.62 95 LEU A C 1
ATOM 713 O O . LEU A 1 95 ? -12.062 -3.834 -0.435 1 97.62 95 LEU A O 1
ATOM 717 N N . MET A 1 96 ? -11.727 -4.102 -2.66 1 97 96 MET A N 1
ATOM 718 C CA . MET A 1 96 ? -10.297 -4.383 -2.533 1 97 96 MET A CA 1
ATOM 719 C C . MET A 1 96 ? -9.469 -3.119 -2.748 1 97 96 MET A C 1
ATOM 721 O O . MET A 1 96 ? -8.492 -2.881 -2.035 1 97 96 MET A O 1
ATOM 725 N N . GLY A 1 97 ? -9.797 -2.357 -3.717 1 95.31 97 GLY A N 1
ATOM 726 C CA . GLY A 1 97 ? -9.078 -1.161 -4.125 1 95.31 97 GLY A CA 1
ATOM 727 C C . GLY A 1 97 ? -9.688 -0.484 -5.34 1 95.31 97 GLY A C 1
ATOM 728 O O . GLY A 1 97 ? -10.695 -0.948 -5.875 1 95.31 97 GLY A O 1
ATOM 729 N N . ARG A 1 98 ? -9.094 0.592 -5.781 1 94.38 98 ARG A N 1
ATOM 730 C CA . ARG A 1 98 ? -9.547 1.295 -6.977 1 94.38 98 ARG A CA 1
ATOM 731 C C . ARG A 1 98 ? -9.203 0.509 -8.234 1 94.38 98 ARG A C 1
ATOM 733 O O . ARG A 1 98 ? -8.023 0.234 -8.5 1 94.38 98 ARG A O 1
ATOM 740 N N . GLN A 1 99 ? -10.219 0.195 -8.992 1 96.25 99 GLN A N 1
ATOM 741 C CA . GLN A 1 99 ? -9.961 -0.509 -10.25 1 96.25 99 GLN A CA 1
ATOM 742 C C . GLN A 1 99 ? -9.227 0.39 -11.242 1 96.25 99 GLN A C 1
ATOM 744 O O . GLN A 1 99 ? -9.656 1.517 -11.5 1 96.25 99 GLN A O 1
ATOM 749 N N . VAL A 1 100 ? -8.188 -0.123 -11.812 1 96.81 100 VAL A N 1
ATOM 750 C CA . VAL A 1 100 ? -7.406 0.68 -12.742 1 96.81 100 VAL A CA 1
ATOM 751 C C . VAL A 1 100 ? -7.504 0.086 -14.148 1 96.81 100 VAL A C 1
ATOM 753 O O . VAL A 1 100 ? -7.07 0.706 -15.125 1 96.81 100 VAL A O 1
ATOM 756 N N . ARG A 1 101 ? -8.094 -1.089 -14.305 1 97.69 101 ARG A N 1
ATOM 757 C CA . ARG A 1 101 ? -8.312 -1.729 -15.602 1 97.69 101 ARG A CA 1
ATOM 758 C C . ARG A 1 101 ? -9.461 -2.73 -15.523 1 97.69 101 ARG A C 1
ATOM 760 O O . ARG A 1 101 ? -9.688 -3.34 -14.477 1 97.69 101 ARG A O 1
ATOM 767 N N . SER A 1 102 ? -10.109 -2.963 -16.609 1 97.62 102 SER A N 1
ATOM 768 C CA . SER A 1 102 ? -11.266 -3.852 -16.641 1 97.62 102 SER A CA 1
ATOM 769 C C . SER A 1 102 ? -10.891 -5.223 -17.203 1 97.62 102 SER A C 1
ATOM 771 O O . SER A 1 102 ? -11.703 -6.148 -17.172 1 97.62 102 SER A O 1
AT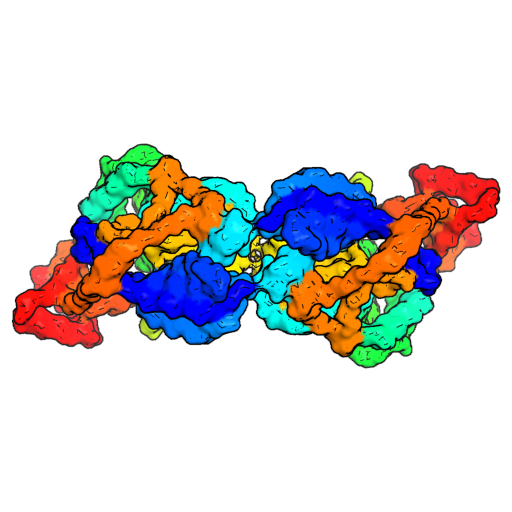OM 773 N N . ARG A 1 103 ? -9.656 -5.336 -17.766 1 98.44 103 ARG A N 1
ATOM 774 C CA . ARG A 1 103 ? -9.078 -6.605 -18.203 1 98.44 103 ARG A CA 1
ATOM 775 C C . ARG A 1 103 ? -7.676 -6.785 -17.641 1 98.44 103 ARG A C 1
ATOM 777 O O . ARG A 1 103 ? -6.949 -5.809 -17.438 1 98.44 103 ARG A O 1
ATOM 784 N N . VAL A 1 104 ? -7.34 -7.996 -17.359 1 98.69 104 VAL A N 1
ATOM 785 C CA . VAL A 1 104 ? -6 -8.273 -16.844 1 98.69 104 VAL A CA 1
ATOM 786 C C . VAL A 1 104 ? -5.367 -9.406 -17.656 1 98.69 104 VAL A C 1
ATOM 788 O O . VAL A 1 104 ? -6.07 -10.273 -18.172 1 98.69 104 VAL A O 1
ATOM 791 N N . PRO A 1 105 ? -4.047 -9.367 -17.891 1 98.69 105 PRO A N 1
ATOM 792 C CA . PRO A 1 105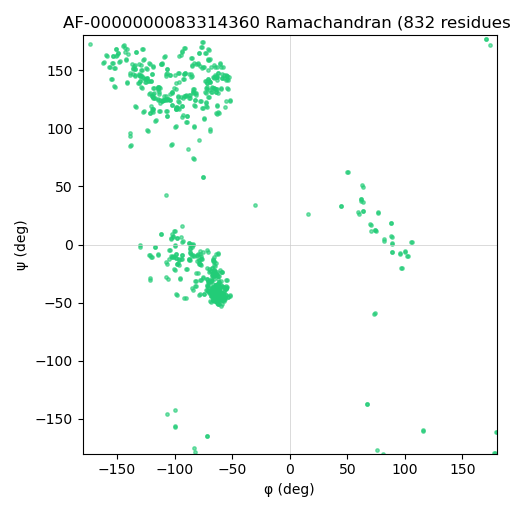 ? -3.383 -10.492 -18.547 1 98.69 105 PRO A CA 1
ATOM 793 C C . PRO A 1 105 ? -3.309 -11.734 -17.656 1 98.69 105 PRO A C 1
ATOM 795 O O . PRO A 1 105 ? -3.145 -11.617 -16.438 1 98.69 105 PRO A O 1
ATOM 798 N N . PHE A 1 106 ? -3.494 -12.852 -18.219 1 98.56 106 PHE A N 1
ATOM 799 C CA . PHE A 1 106 ? -3.51 -14.109 -17.484 1 98.56 106 PHE A CA 1
ATOM 800 C C . PHE A 1 106 ? -2.67 -15.156 -18.203 1 98.56 106 PHE A C 1
ATOM 802 O O . PHE A 1 106 ? -2.65 -15.211 -19.438 1 98.56 106 PHE A O 1
ATOM 809 N N . ALA A 1 107 ? -2.021 -16 -17.438 1 98.69 107 ALA A N 1
ATOM 810 C CA . ALA A 1 107 ? -1.1 -16.984 -18 1 98.69 107 ALA A CA 1
ATOM 811 C C . ALA A 1 107 ? -1.568 -18.406 -17.688 1 98.69 107 ALA A C 1
ATOM 813 O O . ALA A 1 107 ? -2.268 -18.641 -16.703 1 98.69 107 ALA A O 1
ATOM 814 N N . TYR A 1 108 ? -1.169 -19.328 -18.578 1 98.12 108 TYR A N 1
ATOM 815 C CA . TYR A 1 108 ? -1.253 -20.766 -18.344 1 98.12 108 TYR A CA 1
ATOM 816 C C . TYR A 1 108 ? -0.102 -21.25 -17.469 1 98.12 108 TYR A C 1
ATOM 818 O O . TYR A 1 108 ? 0.904 -20.547 -17.312 1 98.12 108 TYR A O 1
ATOM 826 N N . TRP A 1 109 ? -0.307 -22.391 -16.766 1 96.75 109 TRP A N 1
ATOM 827 C CA . TRP A 1 109 ? 0.744 -22.844 -15.859 1 96.75 109 TRP A CA 1
ATOM 828 C C . TRP A 1 109 ? 0.67 -24.359 -15.656 1 96.75 109 TRP A C 1
ATOM 830 O O . TRP A 1 109 ? -0.42 -24.922 -15.562 1 96.75 109 TRP A O 1
ATOM 840 N N . THR A 1 110 ? 1.812 -25 -15.562 1 94.81 110 THR A N 1
ATOM 841 C CA . THR A 1 110 ? 1.989 -26.359 -15.07 1 94.81 110 THR A CA 1
ATOM 842 C C . THR A 1 110 ? 3.305 -26.484 -14.305 1 94.81 110 THR A C 1
ATOM 844 O O . THR A 1 110 ? 4.105 -25.547 -14.273 1 94.81 110 THR A O 1
ATOM 847 N N . ILE A 1 111 ? 3.492 -27.594 -13.664 1 92.81 111 ILE A N 1
ATOM 848 C CA . ILE A 1 111 ? 4.805 -27.922 -13.117 1 92.81 111 ILE A CA 1
ATOM 849 C C . ILE A 1 111 ? 5.762 -28.281 -14.25 1 92.81 111 ILE A C 1
ATOM 851 O O . ILE A 1 111 ? 5.5 -27.969 -15.414 1 92.81 111 ILE A O 1
ATOM 855 N N . ASP A 1 112 ? 6.867 -28.875 -13.992 1 94.75 112 ASP A N 1
ATOM 856 C CA . ASP A 1 112 ? 7.789 -29.359 -15.016 1 94.75 112 ASP A CA 1
ATOM 857 C C . ASP A 1 112 ? 7.223 -30.578 -15.727 1 94.75 112 ASP A C 1
ATOM 859 O O . ASP A 1 112 ? 6.602 -31.438 -15.102 1 94.75 112 ASP A O 1
ATOM 863 N N . LEU A 1 113 ? 7.387 -30.641 -17.016 1 95.5 113 LEU A N 1
ATOM 864 C CA . LEU A 1 113 ? 6.914 -31.719 -17.875 1 95.5 113 LEU A CA 1
ATOM 865 C C . LEU A 1 113 ? 8 -32.156 -18.859 1 95.5 113 LEU A C 1
ATOM 867 O O . LEU A 1 113 ? 8.883 -31.359 -19.203 1 95.5 113 LEU A O 1
ATOM 871 N N . PRO A 1 114 ? 7.902 -33.438 -19.312 1 94.12 114 PRO A N 1
ATOM 872 C CA . PRO A 1 114 ? 8.789 -33.812 -20.406 1 94.12 114 PRO A CA 1
ATOM 873 C C . PRO A 1 114 ? 8.555 -32.969 -21.672 1 94.12 114 PRO A C 1
ATOM 875 O O . PRO A 1 114 ? 7.457 -32.438 -21.859 1 94.12 114 PRO A O 1
ATOM 878 N N . PRO A 1 115 ? 9.602 -32.906 -22.5 1 96.19 115 PRO A N 1
ATOM 879 C CA . PRO A 1 115 ? 9.555 -32 -23.656 1 96.19 115 PRO A CA 1
ATOM 880 C C . PRO A 1 115 ? 8.297 -32.188 -24.5 1 96.19 115 PRO A C 1
ATOM 882 O O . PRO A 1 115 ? 7.629 -31.188 -24.828 1 96.19 115 PRO A O 1
ATOM 885 N N . ASP A 1 116 ? 7.914 -33.406 -24.766 1 95.38 116 ASP A N 1
ATOM 886 C CA . ASP A 1 116 ? 6.789 -33.656 -25.672 1 95.38 116 ASP A CA 1
ATOM 887 C C . ASP A 1 116 ? 5.465 -33.281 -25 1 95.38 116 ASP A C 1
ATOM 889 O O . ASP A 1 116 ? 4.57 -32.75 -25.641 1 95.38 116 ASP A O 1
ATOM 893 N N . VAL A 1 117 ? 5.371 -33.594 -23.734 1 95.69 117 VAL A N 1
ATOM 894 C CA . VAL A 1 117 ? 4.152 -33.312 -23 1 95.69 117 VAL A CA 1
ATOM 895 C C . VAL A 1 117 ? 4.008 -31.781 -22.828 1 95.69 117 VAL A C 1
ATOM 897 O O . VAL A 1 117 ? 2.91 -31.25 -22.969 1 95.69 117 VAL A O 1
ATOM 900 N N . TRP A 1 118 ? 5.109 -31.141 -22.578 1 97.25 118 TRP A N 1
ATOM 901 C CA . TRP A 1 118 ? 5.062 -29.688 -22.438 1 97.25 118 TRP A CA 1
ATOM 902 C C . TRP A 1 118 ? 4.664 -29.031 -23.766 1 97.25 118 TRP A C 1
ATOM 904 O O . TRP A 1 118 ? 3.869 -28.078 -23.781 1 97.25 118 TRP A O 1
ATOM 914 N N . ALA A 1 119 ? 5.219 -29.531 -24.828 1 98.12 119 ALA A N 1
ATOM 915 C CA . ALA A 1 119 ? 4.844 -29 -26.141 1 98.12 119 ALA A CA 1
ATOM 916 C C . ALA A 1 119 ? 3.342 -29.141 -26.375 1 98.12 119 ALA A C 1
ATOM 918 O O . ALA A 1 119 ? 2.693 -28.219 -26.875 1 98.12 119 ALA A O 1
ATOM 919 N N . ALA A 1 120 ? 2.805 -30.266 -26.016 1 97.38 120 ALA A N 1
ATOM 920 C CA . ALA A 1 120 ? 1.37 -30.5 -26.172 1 97.38 120 ALA A CA 1
ATOM 921 C C . ALA A 1 120 ? 0.564 -29.531 -25.312 1 97.38 120 ALA A C 1
ATOM 923 O O . ALA A 1 120 ? -0.454 -29 -25.75 1 97.38 120 ALA A O 1
ATOM 924 N N . GLN A 1 121 ? 1.012 -29.281 -24.125 1 97.5 121 GLN A N 1
ATOM 925 C CA . GLN A 1 121 ? 0.337 -28.344 -23.234 1 97.5 121 GLN A CA 1
ATOM 926 C C . GLN A 1 121 ? 0.444 -26.922 -23.766 1 97.5 121 GLN A C 1
ATOM 928 O O . GLN A 1 121 ? -0.477 -26.125 -23.578 1 97.5 121 GLN A O 1
ATOM 933 N N . ALA A 1 122 ? 1.574 -26.578 -24.344 1 98.5 122 ALA A N 1
ATOM 934 C CA . ALA A 1 122 ? 1.746 -25.266 -24.938 1 98.5 122 ALA A CA 1
ATOM 935 C C . ALA A 1 122 ? 0.743 -25.031 -26.062 1 98.5 122 ALA A C 1
ATOM 937 O O . ALA A 1 122 ? 0.139 -23.953 -26.156 1 98.5 122 ALA A O 1
ATOM 938 N N . ALA A 1 123 ? 0.6 -26.047 -26.859 1 98.25 123 ALA A N 1
ATOM 939 C CA . ALA A 1 123 ? -0.391 -25.953 -27.938 1 98.25 123 ALA A CA 1
ATOM 940 C C . ALA A 1 123 ? -1.798 -25.797 -27.359 1 98.25 123 ALA A C 1
ATOM 942 O O . ALA A 1 123 ? -2.594 -25 -27.875 1 98.25 123 ALA A O 1
ATOM 943 N N . ARG A 1 124 ? -2.096 -26.531 -26.359 1 97.5 124 ARG A N 1
ATOM 944 C CA . ARG A 1 124 ? -3.391 -26.422 -25.688 1 97.5 124 ARG A CA 1
ATOM 945 C C . ARG A 1 124 ? -3.605 -25.016 -25.125 1 97.5 124 ARG A C 1
ATOM 947 O O . ARG A 1 124 ? -4.668 -24.422 -25.312 1 97.5 124 ARG A O 1
ATOM 954 N N . ALA A 1 125 ? -2.623 -24.5 -24.484 1 98.25 125 ALA A N 1
ATOM 955 C CA . ALA A 1 125 ? -2.711 -23.156 -23.906 1 98.25 125 ALA A CA 1
ATOM 956 C C . ALA A 1 125 ? -3.049 -22.125 -24.984 1 98.25 125 ALA A C 1
ATOM 958 O O . ALA A 1 125 ? -3.936 -21.297 -24.797 1 98.25 125 ALA A O 1
ATOM 959 N N . ALA A 1 126 ? -2.344 -22.219 -26.094 1 98.38 126 ALA A N 1
ATOM 960 C CA . ALA A 1 126 ? -2.596 -21.312 -27.203 1 98.38 126 ALA A CA 1
ATOM 961 C C . ALA A 1 126 ? -4.031 -21.453 -27.703 1 98.38 126 ALA A C 1
ATOM 963 O O . ALA A 1 126 ? -4.695 -20.438 -27.984 1 98.38 126 ALA A O 1
ATOM 964 N N . SER A 1 127 ? -4.484 -22.672 -27.781 1 97.81 127 SER A N 1
ATOM 965 C CA . SER A 1 127 ? -5.832 -22.922 -28.281 1 97.81 127 SER A CA 1
ATOM 966 C C . SER A 1 127 ? -6.887 -22.375 -27.328 1 97.81 127 SER A C 1
ATOM 968 O O . SER A 1 127 ? -8 -22.047 -27.75 1 97.81 127 SER A O 1
ATOM 970 N N . LEU A 1 128 ? -6.555 -22.25 -26.109 1 97.25 128 LEU A N 1
ATOM 971 C CA . LEU A 1 128 ? -7.477 -21.766 -25.094 1 97.25 128 LEU A CA 1
ATOM 972 C C . LEU A 1 128 ? -7.461 -20.234 -25.016 1 97.25 128 LEU A C 1
ATOM 974 O O . LEU A 1 128 ? -8.219 -19.625 -24.266 1 97.25 128 LEU A O 1
ATOM 978 N N . GLY A 1 129 ? -6.543 -19.609 -25.75 1 98 129 GLY A N 1
ATOM 979 C CA . GLY A 1 129 ? -6.535 -18.156 -25.844 1 98 129 GLY A CA 1
ATOM 980 C C . GLY A 1 129 ? -5.422 -17.516 -25.031 1 98 129 GLY A C 1
ATOM 981 O O . GLY A 1 129 ? -5.293 -16.281 -25.016 1 98 129 GLY A O 1
ATOM 982 N N . TYR A 1 130 ? -4.602 -18.297 -24.406 1 98.56 130 TYR A N 1
ATOM 983 C CA . TYR A 1 130 ? -3.459 -17.734 -23.688 1 98.56 130 TYR A CA 1
ATOM 984 C C . TYR A 1 130 ? -2.363 -17.297 -24.641 1 98.56 130 TYR A C 1
ATOM 986 O O . TYR A 1 130 ? -2.262 -17.812 -25.766 1 98.56 130 TYR A O 1
ATOM 994 N N . THR A 1 131 ? -1.573 -16.312 -24.219 1 98.69 131 THR A N 1
ATOM 995 C CA . THR A 1 131 ? -0.41 -15.891 -24.984 1 98.69 131 THR A CA 1
ATOM 996 C C . THR A 1 131 ? 0.866 -16.031 -24.156 1 98.69 131 THR A C 1
ATOM 998 O O . THR A 1 131 ? 1.97 -15.844 -24.672 1 98.69 131 THR A O 1
ATOM 1001 N N . VAL A 1 132 ? 0.729 -16.312 -22.875 1 98.81 132 VAL A N 1
ATOM 1002 C CA . VAL A 1 132 ? 1.855 -16.5 -21.969 1 98.81 132 VAL A CA 1
ATOM 1003 C C . VAL A 1 132 ? 1.701 -17.812 -21.203 1 98.81 132 VAL A C 1
ATOM 1005 O O . VAL A 1 132 ? 0.602 -18.156 -20.766 1 98.81 132 VAL A O 1
ATOM 1008 N N . TYR A 1 133 ? 2.771 -18.594 -21.078 1 98.75 133 TYR A N 1
ATOM 1009 C CA . TYR A 1 133 ? 2.854 -19.844 -20.344 1 98.75 133 TYR A CA 1
ATOM 1010 C C . TYR A 1 133 ? 4.02 -19.828 -19.359 1 98.75 133 TYR A C 1
ATOM 1012 O O . TYR A 1 133 ? 5.184 -19.75 -19.766 1 98.75 133 TYR A O 1
ATOM 1020 N N . LYS A 1 134 ? 3.688 -19.859 -18.047 1 98.12 134 LYS A N 1
ATOM 1021 C CA . LYS A 1 134 ? 4.711 -19.969 -17 1 98.12 134 LYS A CA 1
ATOM 1022 C C . LYS A 1 134 ? 5.047 -21.438 -16.734 1 98.12 134 LYS A C 1
ATOM 1024 O O . LYS A 1 134 ? 4.156 -22.25 -16.469 1 98.12 134 LYS A O 1
ATOM 1029 N N . PHE A 1 135 ? 6.32 -21.719 -16.828 1 97.5 135 PHE A N 1
ATOM 1030 C CA . PHE A 1 135 ? 6.738 -23.125 -16.797 1 97.5 135 PHE A CA 1
ATOM 1031 C C . PHE A 1 135 ? 7.883 -23.312 -15.812 1 97.5 135 PHE A C 1
ATOM 1033 O O . PHE A 1 135 ? 8.797 -22.5 -15.734 1 97.5 135 PHE A O 1
ATOM 1040 N N . LYS A 1 136 ? 7.805 -24.438 -15.047 1 95.94 136 LYS A N 1
ATOM 1041 C CA . LYS A 1 136 ? 8.867 -24.797 -14.109 1 95.94 136 LYS A CA 1
ATOM 1042 C C . LYS A 1 136 ? 10.008 -25.516 -14.82 1 95.94 136 LYS A C 1
ATOM 1044 O O . LYS A 1 136 ? 9.805 -26.594 -15.383 1 95.94 136 LYS A O 1
ATOM 1049 N N . CYS A 1 137 ? 11.148 -24.969 -14.781 1 97 137 CYS A N 1
ATOM 1050 C CA . CYS A 1 137 ? 12.352 -25.625 -15.281 1 97 137 CYS A CA 1
ATOM 1051 C C . CYS A 1 137 ? 13.109 -26.312 -14.148 1 97 137 CYS A C 1
ATOM 1053 O O . CYS A 1 137 ? 13.477 -25.656 -13.164 1 97 137 CYS A O 1
ATOM 1055 N N . ARG A 1 138 ? 13.328 -27.625 -14.289 1 96.88 138 ARG A N 1
ATOM 1056 C CA . ARG A 1 138 ? 13.953 -28.422 -13.234 1 96.88 138 ARG A CA 1
ATOM 1057 C C . ARG A 1 138 ? 15.227 -29.094 -13.727 1 96.88 138 ARG A C 1
ATOM 1059 O O . ARG A 1 138 ? 15.367 -29.359 -14.93 1 96.88 138 ARG A O 1
ATOM 1066 N N . PRO A 1 139 ? 16.109 -29.406 -12.82 1 96.75 139 PRO A N 1
ATOM 1067 C CA . PRO A 1 139 ? 17.438 -29.875 -13.211 1 96.75 139 PRO A CA 1
ATOM 1068 C C . PRO A 1 139 ? 17.422 -31.297 -13.797 1 96.75 139 PRO A C 1
ATOM 1070 O O . PRO A 1 139 ? 18.438 -31.75 -14.344 1 96.75 139 PRO A O 1
ATOM 1073 N N . TRP A 1 140 ? 16.344 -31.984 -13.828 1 97 140 TRP A N 1
ATOM 1074 C CA . TRP A 1 140 ? 16.281 -33.344 -14.352 1 97 140 TRP A CA 1
ATOM 1075 C C . TRP A 1 140 ? 15.711 -33.344 -15.766 1 97 140 TRP A C 1
ATOM 1077 O O . TRP A 1 140 ? 15.344 -34.406 -16.281 1 97 140 TRP A O 1
ATOM 1087 N N . TRP A 1 141 ? 15.609 -32.188 -16.344 1 97.12 141 TRP A N 1
ATOM 1088 C CA . TRP A 1 141 ? 15.281 -32.031 -17.75 1 97.12 141 TRP A CA 1
ATOM 1089 C C . TRP A 1 141 ? 16.312 -31.172 -18.453 1 97.12 141 TRP A C 1
ATOM 1091 O O . TRP A 1 141 ? 17.078 -30.453 -17.812 1 97.12 141 TRP A O 1
ATOM 1101 N N . ASP A 1 142 ? 16.375 -31.297 -19.797 1 96.25 142 ASP A N 1
ATOM 1102 C CA . ASP A 1 142 ? 17.094 -30.359 -20.656 1 96.25 142 ASP A CA 1
ATOM 1103 C C . ASP A 1 142 ? 16.188 -29.219 -21.094 1 96.25 142 ASP A C 1
ATOM 1105 O O . ASP A 1 142 ? 15.359 -29.391 -22 1 96.25 142 ASP A O 1
ATOM 1109 N N . PRO A 1 143 ? 16.375 -28.016 -20.5 1 97.62 143 PRO A N 1
ATOM 1110 C CA . PRO A 1 143 ? 15.438 -26.938 -20.797 1 97.62 143 PRO A CA 1
ATOM 1111 C C . PRO A 1 143 ? 15.516 -26.469 -22.25 1 97.62 143 PRO A C 1
ATOM 1113 O O . PRO A 1 143 ? 14.531 -25.969 -22.797 1 97.62 143 PRO A O 1
ATOM 1116 N N . VAL A 1 144 ? 16.672 -26.625 -22.859 1 97.56 144 VAL A N 1
ATOM 1117 C CA . VAL A 1 144 ? 16.812 -26.234 -24.266 1 97.56 144 VAL A CA 1
ATOM 1118 C C . VAL A 1 144 ? 15.969 -27.172 -25.141 1 97.56 144 VAL A C 1
ATOM 1120 O O . VAL A 1 144 ? 15.266 -26.719 -26.047 1 97.56 144 VAL A O 1
ATOM 1123 N N . GLU A 1 145 ? 16.062 -28.453 -24.844 1 97.44 145 GLU A N 1
ATOM 1124 C CA . GLU A 1 145 ? 15.242 -29.406 -25.562 1 97.44 145 GLU A CA 1
ATOM 1125 C C . GLU A 1 145 ? 13.758 -29.125 -25.344 1 97.44 145 GLU A C 1
ATOM 1127 O O . GLU A 1 145 ? 12.961 -29.188 -26.281 1 97.44 145 GLU A O 1
ATOM 1132 N N . GLN A 1 146 ? 13.391 -28.844 -24.109 1 98.06 146 GLN A N 1
ATOM 1133 C CA . GLN A 1 146 ? 12 -28.547 -23.781 1 98.06 146 GLN A CA 1
ATOM 1134 C C . GLN A 1 146 ? 11.5 -27.344 -24.578 1 98.06 146 GLN A C 1
ATOM 1136 O O . GLN A 1 146 ? 10.445 -27.422 -25.219 1 98.06 146 GLN A O 1
ATOM 1141 N N . VAL A 1 147 ? 12.242 -26.266 -24.625 1 98.44 147 VAL A N 1
ATOM 1142 C CA . VAL A 1 147 ? 11.844 -25.047 -25.312 1 98.44 147 VAL A CA 1
ATOM 1143 C C . VAL A 1 147 ? 11.828 -25.281 -26.828 1 98.44 147 VAL A C 1
ATOM 1145 O O . VAL A 1 147 ? 10.93 -24.812 -27.531 1 98.44 147 VAL A O 1
ATOM 1148 N N . ALA A 1 148 ? 12.836 -26.016 -27.281 1 98.06 148 ALA A N 1
ATOM 1149 C CA . ALA A 1 148 ? 12.906 -26.297 -28.719 1 98.06 148 ALA A CA 1
ATOM 1150 C C . ALA A 1 148 ? 11.633 -27 -29.203 1 98.06 148 ALA A C 1
ATOM 1152 O O . ALA A 1 148 ? 11.086 -26.656 -30.25 1 98.06 148 ALA A O 1
ATOM 1153 N N . ARG A 1 149 ? 11.188 -27.984 -28.438 1 98 149 ARG A N 1
ATOM 1154 C CA . ARG A 1 149 ? 9.984 -28.719 -28.797 1 98 149 ARG A CA 1
ATOM 1155 C C . ARG A 1 149 ? 8.75 -27.828 -28.75 1 98 149 ARG A C 1
ATOM 1157 O O . ARG A 1 149 ? 7.91 -27.875 -29.641 1 98 149 ARG A O 1
ATOM 1164 N N . ALA A 1 150 ? 8.594 -27.031 -27.719 1 98.38 150 ALA A N 1
ATOM 1165 C CA . ALA A 1 150 ? 7.438 -26.172 -27.531 1 98.38 150 ALA A CA 1
ATOM 1166 C C . ALA A 1 150 ? 7.406 -25.062 -28.578 1 98.38 150 ALA A C 1
ATOM 1168 O O . ALA A 1 150 ? 6.336 -24.672 -29.047 1 98.38 150 ALA A O 1
ATOM 1169 N N . ALA A 1 151 ? 8.539 -24.516 -28.969 1 98.06 151 ALA A N 1
ATOM 1170 C CA . ALA A 1 151 ? 8.664 -23.422 -29.938 1 98.06 151 ALA A CA 1
ATOM 1171 C C . ALA A 1 151 ? 8.062 -23.828 -31.281 1 98.06 151 ALA A C 1
ATOM 1173 O O . ALA A 1 151 ? 7.602 -22.969 -32.031 1 98.06 151 ALA A O 1
ATOM 1174 N N . GLN A 1 152 ? 7.988 -25.047 -31.531 1 97.69 152 GLN A N 1
ATOM 1175 C CA . GLN A 1 152 ? 7.52 -25.547 -32.812 1 97.69 152 GLN A CA 1
ATOM 1176 C C . GLN A 1 152 ? 5.996 -25.5 -32.906 1 97.69 152 GLN A C 1
ATOM 1178 O O . GLN A 1 152 ? 5.43 -25.578 -34 1 97.69 152 GLN A O 1
ATOM 1183 N N . VAL A 1 153 ? 5.355 -25.359 -31.828 1 97.94 153 VAL A N 1
ATOM 1184 C CA . VAL A 1 153 ? 3.918 -25.625 -31.875 1 97.94 153 VAL A CA 1
ATOM 1185 C C . VAL A 1 153 ? 3.156 -24.359 -31.453 1 97.94 153 VAL A C 1
ATOM 1187 O O . VAL A 1 153 ? 1.932 -24.297 -31.578 1 97.94 153 VAL A O 1
ATOM 1190 N N . VAL A 1 154 ? 3.822 -23.328 -30.922 1 98 154 VAL A N 1
ATOM 1191 C CA . VAL A 1 154 ? 3.117 -22.141 -30.453 1 98 154 VAL A CA 1
ATOM 1192 C C . VAL A 1 154 ? 3.133 -21.062 -31.531 1 98 154 VAL A C 1
ATOM 1194 O O . VAL A 1 154 ? 4.066 -21 -32.344 1 98 154 VAL A O 1
ATOM 1197 N N . PRO A 1 155 ? 2.098 -20.25 -31.609 1 97.81 155 PRO A N 1
ATOM 1198 C CA . PRO A 1 155 ? 2.061 -19.188 -32.625 1 97.81 155 PRO A CA 1
ATOM 1199 C C . PRO A 1 155 ? 3.049 -18.062 -32.312 1 97.81 155 PRO A C 1
ATOM 1201 O O . PRO A 1 155 ? 3.59 -17.984 -31.203 1 97.81 155 PRO A O 1
ATOM 1204 N N . LYS A 1 156 ? 3.23 -17.203 -33.344 1 96.56 156 LYS A N 1
ATOM 1205 C CA . LYS A 1 156 ? 4.055 -16.016 -33.156 1 96.56 156 LYS A CA 1
ATOM 1206 C C . LYS A 1 156 ? 3.5 -15.117 -32.062 1 96.56 156 LYS A C 1
ATOM 1208 O O . LYS A 1 156 ? 2.289 -14.906 -31.969 1 96.56 156 LYS A O 1
ATOM 1213 N N . GLY A 1 157 ? 4.387 -14.68 -31.203 1 97.06 157 GLY A N 1
ATOM 1214 C CA . GLY A 1 157 ? 3.984 -13.781 -30.141 1 97.06 157 GLY A CA 1
ATOM 1215 C C . GLY A 1 157 ? 3.732 -14.492 -28.828 1 97.06 157 GLY A C 1
ATOM 1216 O O . GLY A 1 157 ? 3.689 -13.859 -27.766 1 97.06 157 GLY A O 1
ATOM 1217 N N . PHE A 1 158 ? 3.49 -15.836 -28.859 1 98.56 158 PHE A N 1
ATOM 1218 C CA . PHE A 1 158 ? 3.365 -16.625 -27.641 1 98.56 158 PHE A CA 1
ATOM 1219 C C . PHE A 1 158 ? 4.688 -16.656 -26.875 1 98.56 158 PHE A C 1
ATOM 1221 O O . PHE A 1 158 ? 5.75 -16.812 -27.484 1 98.56 158 PHE A O 1
ATOM 1228 N N . THR A 1 159 ? 4.648 -16.438 -25.547 1 98.69 159 THR A N 1
ATOM 1229 C CA . THR A 1 159 ? 5.914 -16.406 -24.812 1 98.69 159 THR A CA 1
ATOM 1230 C C . THR A 1 159 ? 5.875 -17.328 -23.609 1 98.69 159 THR A C 1
ATOM 1232 O O . THR A 1 159 ? 4.816 -17.547 -23.016 1 98.69 159 THR A O 1
ATOM 1235 N N . PHE A 1 160 ? 7.051 -17.844 -23.266 1 98.81 160 PHE A N 1
ATOM 1236 C CA . PHE A 1 160 ? 7.27 -18.641 -22.062 1 98.81 160 PHE A CA 1
ATOM 1237 C C . PHE A 1 160 ? 8.062 -17.859 -21.016 1 98.81 160 PHE A C 1
ATOM 1239 O O . PHE A 1 160 ? 9.086 -17.25 -21.344 1 98.81 160 PHE A O 1
ATOM 1246 N N . TRP A 1 161 ? 7.566 -17.797 -19.828 1 98.69 161 TRP A N 1
ATOM 1247 C CA . TRP A 1 161 ? 8.383 -17.422 -18.672 1 98.69 161 TRP A CA 1
ATOM 1248 C C . TRP A 1 161 ? 8.891 -18.641 -17.938 1 98.69 161 TRP A C 1
ATOM 1250 O O . TRP A 1 161 ? 8.102 -19.453 -17.453 1 98.69 161 TRP A O 1
ATOM 1260 N N . LEU A 1 162 ? 10.188 -18.812 -17.906 1 98.69 162 LEU A N 1
ATOM 1261 C CA . LEU A 1 162 ? 10.828 -20.016 -17.375 1 98.69 162 LEU A CA 1
ATOM 1262 C C . LEU A 1 162 ? 11.289 -19.797 -15.945 1 98.69 162 LEU A C 1
ATOM 1264 O O . LEU A 1 162 ? 12.148 -18.953 -15.68 1 98.69 162 LEU A O 1
ATOM 1268 N N . ASP A 1 163 ? 10.727 -20.578 -15.07 1 97.62 163 ASP A N 1
ATOM 1269 C CA . ASP A 1 163 ? 11.008 -20.484 -13.641 1 97.62 163 ASP A CA 1
ATOM 1270 C C . ASP A 1 163 ? 11.969 -21.578 -13.188 1 97.62 163 ASP A C 1
ATOM 1272 O O . ASP A 1 163 ? 11.617 -22.766 -13.203 1 97.62 163 ASP A O 1
ATOM 1276 N N . PHE A 1 164 ? 13.109 -21.125 -12.648 1 97.06 164 PHE A N 1
ATOM 1277 C CA . PHE A 1 164 ? 14.133 -22.094 -12.25 1 97.06 164 PHE A CA 1
ATOM 1278 C C . PHE A 1 164 ? 14.125 -22.297 -10.742 1 97.06 164 PHE A C 1
ATOM 1280 O O . PHE A 1 164 ? 14.75 -23.219 -10.227 1 97.06 164 PHE A O 1
ATOM 1287 N N . ASN A 1 165 ? 13.438 -21.5 -10.016 1 94.69 165 ASN A N 1
ATOM 1288 C CA . ASN A 1 165 ? 13.406 -21.516 -8.555 1 94.69 165 ASN A CA 1
ATOM 1289 C C . ASN A 1 165 ? 14.805 -21.656 -7.969 1 94.69 165 ASN A C 1
ATOM 1291 O O . ASN A 1 165 ? 15.016 -22.406 -7.02 1 94.69 165 ASN A O 1
ATOM 1295 N N . GLY A 1 166 ? 15.734 -21.109 -8.633 1 95 166 GLY A N 1
ATOM 1296 C CA . GLY A 1 166 ? 17.094 -21.062 -8.109 1 95 166 GLY A CA 1
ATOM 1297 C C . GLY A 1 166 ? 17.906 -22.281 -8.469 1 95 166 GLY A C 1
ATOM 1298 O O . GLY A 1 166 ? 19.062 -22.406 -8.047 1 95 166 GLY A O 1
ATOM 1299 N N . HIS A 1 167 ? 17.484 -23.156 -9.258 1 96.12 167 HIS A N 1
ATOM 1300 C CA . HIS A 1 167 ? 18.125 -24.453 -9.477 1 96.12 167 HIS A CA 1
ATOM 1301 C C . HIS A 1 167 ? 19.359 -24.312 -10.367 1 96.12 167 HIS A C 1
ATOM 1303 O O . HIS A 1 167 ? 20.156 -25.25 -10.477 1 96.12 167 HIS A O 1
ATOM 1309 N N . LEU A 1 168 ? 19.562 -23.172 -10.992 1 96.62 168 LEU A N 1
ATOM 1310 C CA . LEU A 1 168 ? 20.812 -22.984 -11.727 1 96.62 168 LEU A CA 1
ATOM 1311 C C . LEU A 1 168 ? 21.953 -22.656 -10.773 1 96.62 168 LEU A C 1
ATOM 1313 O O . LEU A 1 168 ? 23.094 -22.5 -11.203 1 96.62 168 LEU A O 1
ATOM 1317 N N . ARG A 1 169 ? 21.719 -22.438 -9.594 1 92.88 169 ARG A N 1
ATOM 1318 C CA . ARG A 1 169 ? 22.578 -22.438 -8.406 1 92.88 169 ARG A CA 1
ATOM 1319 C C . ARG A 1 169 ? 23.484 -21.219 -8.398 1 92.88 169 ARG A C 1
ATOM 1321 O O . ARG A 1 169 ? 23.578 -20.5 -7.391 1 92.88 169 ARG A O 1
ATOM 1328 N N . GLU A 1 170 ? 24.375 -21.062 -9.5 1 93.31 170 GLU A N 1
ATOM 1329 C CA . GLU A 1 170 ? 25.312 -19.938 -9.57 1 93.31 170 GLU A CA 1
ATOM 1330 C C . GLU A 1 170 ? 25.438 -19.406 -10.992 1 93.31 170 GLU A C 1
ATOM 1332 O O . GLU A 1 170 ? 25.031 -20.078 -11.945 1 93.31 170 GLU A O 1
ATOM 1337 N N . VAL A 1 171 ? 26.047 -18.297 -11.133 1 95.81 171 VAL A N 1
ATOM 1338 C CA . VAL A 1 171 ? 26.109 -17.562 -12.398 1 95.81 171 VAL A CA 1
ATOM 1339 C C . VAL A 1 171 ? 26.844 -18.406 -13.43 1 95.81 171 VAL A C 1
ATOM 1341 O O . VAL A 1 171 ? 26.453 -18.453 -14.602 1 95.81 171 VAL A O 1
ATOM 1344 N N . ARG A 1 172 ? 27.922 -18.984 -12.977 1 93.88 172 ARG A N 1
ATOM 1345 C CA . ARG A 1 172 ? 28.719 -19.766 -13.898 1 93.88 172 ARG A CA 1
ATOM 1346 C C . ARG A 1 172 ? 27.891 -20.844 -14.578 1 93.88 172 ARG A C 1
ATOM 1348 O O . ARG A 1 172 ? 28.094 -21.156 -15.758 1 93.88 172 ARG A O 1
ATOM 1355 N N . GLN A 1 173 ? 27.016 -21.438 -13.922 1 92.75 173 GLN A N 1
ATOM 1356 C CA . GLN A 1 173 ? 26.125 -22.469 -14.453 1 92.75 173 GLN A CA 1
ATOM 1357 C C . GLN A 1 173 ? 24.938 -21.844 -15.188 1 92.75 173 GLN A C 1
ATOM 1359 O O . GLN A 1 173 ? 24.5 -22.359 -16.219 1 92.75 173 GLN A O 1
ATOM 1364 N N . ALA A 1 174 ? 24.484 -20.766 -14.711 1 97.25 174 ALA A N 1
ATOM 1365 C CA . ALA A 1 174 ? 23.25 -20.172 -15.195 1 97.25 174 ALA A CA 1
ATOM 1366 C C . ALA A 1 174 ? 23.438 -19.516 -16.547 1 97.25 174 ALA A C 1
ATOM 1368 O O . ALA A 1 174 ? 22.594 -19.641 -17.438 1 97.25 174 ALA A O 1
ATOM 1369 N N . LEU A 1 175 ? 24.531 -18.812 -16.719 1 97.31 175 LEU A N 1
ATOM 1370 C CA . LEU A 1 175 ? 24.734 -17.938 -17.859 1 97.31 175 LEU A CA 1
ATOM 1371 C C . LEU A 1 175 ? 24.656 -18.703 -19.172 1 97.31 175 LEU A C 1
ATOM 1373 O O . LEU A 1 175 ? 23.875 -18.344 -20.062 1 97.31 175 LEU A O 1
ATOM 1377 N N . PRO A 1 176 ? 25.406 -19.828 -19.312 1 96.31 176 PRO A N 1
ATOM 1378 C CA . PRO A 1 176 ? 25.328 -20.531 -20.594 1 96.31 176 PRO A CA 1
ATOM 1379 C C . PRO A 1 176 ? 23.922 -21.062 -20.875 1 96.31 176 PRO A C 1
ATOM 1381 O O . PRO A 1 176 ? 23.484 -21.062 -22.031 1 96.31 176 PRO A O 1
ATOM 1384 N N . VAL A 1 177 ? 23.234 -21.516 -19.906 1 97.62 177 VAL A N 1
ATOM 1385 C CA . VAL A 1 177 ? 21.891 -22.062 -20.078 1 97.62 177 VAL A CA 1
ATOM 1386 C C . VAL A 1 177 ? 20.922 -20.938 -20.5 1 97.62 177 VAL A C 1
ATOM 1388 O O . VAL A 1 177 ? 20.188 -21.094 -21.469 1 97.62 177 VAL A O 1
ATOM 1391 N N . LEU A 1 178 ? 20.953 -19.828 -19.844 1 98.5 178 LEU A N 1
ATOM 1392 C CA . LEU A 1 178 ? 20.047 -18.719 -20.094 1 98.5 178 LEU A CA 1
ATOM 1393 C C . LEU A 1 178 ? 20.312 -18.109 -21.469 1 98.5 178 LEU A C 1
ATOM 1395 O O . LEU A 1 178 ? 19.375 -17.719 -22.172 1 98.5 178 LEU A O 1
ATOM 1399 N N . GLN A 1 179 ? 21.578 -18.031 -21.828 1 97.94 179 GLN A N 1
ATOM 1400 C CA . GLN A 1 179 ? 21.938 -17.5 -23.141 1 97.94 179 GLN A CA 1
ATOM 1401 C C . GLN A 1 179 ? 21.422 -18.406 -24.25 1 97.94 179 GLN A C 1
ATOM 1403 O O . GLN A 1 179 ? 20.922 -17.906 -25.266 1 97.94 179 GLN A O 1
ATOM 1408 N N . ALA A 1 180 ? 21.562 -19.672 -24.047 1 97.56 180 ALA A N 1
ATOM 1409 C CA . ALA A 1 180 ? 21.047 -20.609 -25.047 1 97.56 180 ALA A CA 1
ATOM 1410 C C . ALA A 1 180 ? 19.531 -20.484 -25.188 1 97.56 180 ALA A C 1
ATOM 1412 O O . ALA A 1 180 ? 19 -20.484 -26.297 1 97.56 180 ALA A O 1
ATOM 1413 N N . LEU A 1 181 ? 18.859 -20.312 -24.109 1 98.38 181 LEU A N 1
ATOM 1414 C CA . LEU A 1 181 ? 17.406 -20.203 -24.094 1 98.38 181 LEU A CA 1
ATOM 1415 C C . LEU A 1 181 ? 16.953 -18.875 -24.688 1 98.38 181 LEU A C 1
ATOM 1417 O O . LEU A 1 181 ? 15.93 -18.812 -25.391 1 98.38 181 LEU A O 1
ATOM 1421 N N . ALA A 1 182 ? 17.672 -17.844 -24.469 1 98 182 ALA A N 1
ATOM 1422 C CA . ALA A 1 182 ? 17.328 -16.5 -24.922 1 98 182 ALA A CA 1
ATOM 1423 C C . ALA A 1 182 ? 17.375 -16.406 -26.438 1 98 182 ALA A C 1
ATOM 1425 O O . ALA A 1 182 ? 16.906 -15.422 -27.016 1 98 182 ALA A O 1
ATOM 1426 N N . GLN A 1 183 ? 17.922 -17.375 -27.094 1 97.06 183 GLN A N 1
ATOM 1427 C CA . GLN A 1 183 ? 17.969 -17.375 -28.562 1 97.06 183 GLN A CA 1
ATOM 1428 C C . GLN A 1 183 ? 16.578 -17.625 -29.156 1 97.06 183 GLN A C 1
ATOM 1430 O O . GLN A 1 183 ? 16.344 -17.359 -30.328 1 97.06 183 GLN A O 1
ATOM 1435 N N . TYR A 1 184 ? 15.75 -18.172 -28.344 1 98.06 184 TYR A N 1
ATOM 1436 C CA . TYR A 1 184 ? 14.391 -18.438 -28.797 1 98.06 184 TYR A CA 1
ATOM 1437 C C . TYR A 1 184 ? 13.492 -17.234 -28.578 1 98.06 184 TYR A C 1
ATOM 1439 O O . TYR A 1 184 ? 13.344 -16.766 -27.438 1 98.06 184 TYR A O 1
ATOM 1447 N N . ASP A 1 185 ? 12.797 -16.828 -29.594 1 96.88 185 ASP A N 1
ATOM 1448 C CA . ASP A 1 185 ? 11.938 -15.656 -29.531 1 96.88 185 ASP A CA 1
ATOM 1449 C C . ASP A 1 185 ? 10.781 -15.875 -28.547 1 96.88 185 ASP A C 1
ATOM 1451 O O . ASP A 1 185 ? 10.289 -14.922 -27.953 1 96.88 185 ASP A O 1
ATOM 1455 N N . CYS A 1 186 ? 10.406 -17.094 -28.344 1 98.25 186 CYS A N 1
ATOM 1456 C CA . CYS A 1 186 ? 9.25 -17.406 -27.516 1 98.25 186 CYS A CA 1
ATOM 1457 C C . CYS A 1 186 ? 9.641 -17.438 -26.047 1 98.25 186 CYS A C 1
ATOM 1459 O O . CYS A 1 186 ? 8.797 -17.672 -25.172 1 98.25 186 CYS A O 1
ATOM 1461 N N . VAL A 1 187 ? 10.891 -17.203 -25.734 1 98.69 187 VAL A N 1
ATOM 1462 C CA . VAL A 1 187 ? 11.273 -17.031 -24.344 1 98.69 187 VAL A CA 1
ATOM 1463 C C . VAL A 1 187 ? 11.156 -15.562 -23.938 1 98.69 187 VAL A C 1
ATOM 1465 O O . VAL A 1 187 ? 11.961 -14.734 -24.375 1 98.69 187 VAL A O 1
ATOM 1468 N N . GLY A 1 188 ? 10.195 -15.367 -23.109 1 98.31 188 GLY A N 1
ATOM 1469 C CA . GLY A 1 188 ? 9.875 -13.992 -22.766 1 98.31 188 GLY A CA 1
ATOM 1470 C C . GLY A 1 188 ? 10.656 -13.484 -21.562 1 98.31 188 GLY A C 1
ATOM 1471 O O . GLY A 1 188 ? 10.766 -12.273 -21.344 1 98.31 188 GLY A O 1
ATOM 1472 N N . GLY A 1 189 ? 11.156 -14.43 -20.75 1 98.56 189 GLY A N 1
ATOM 1473 C CA . GLY A 1 189 ? 11.898 -14.039 -19.562 1 98.56 189 GLY A CA 1
ATOM 1474 C C . GLY A 1 189 ? 12.195 -15.203 -18.641 1 98.56 189 GLY A C 1
ATOM 1475 O O . GLY A 1 189 ? 11.836 -16.344 -18.922 1 98.56 189 GLY A O 1
ATOM 1476 N N . PHE A 1 190 ? 12.914 -14.891 -17.594 1 98.62 190 PHE A N 1
ATOM 1477 C CA . PHE A 1 190 ? 13.344 -15.898 -16.625 1 98.62 190 PHE A CA 1
ATOM 1478 C C . PHE A 1 190 ? 12.922 -15.508 -15.211 1 98.62 190 PHE A C 1
ATOM 1480 O O . PHE A 1 190 ? 12.969 -14.336 -14.844 1 98.62 190 PHE A O 1
ATOM 1487 N N . GLU A 1 191 ? 12.492 -16.531 -14.492 1 97.69 191 GLU A N 1
ATOM 1488 C CA . GLU A 1 191 ? 12.133 -16.344 -13.094 1 97.69 191 GLU A CA 1
ATOM 1489 C C . GLU A 1 191 ? 13.086 -17.109 -12.172 1 97.69 191 GLU A C 1
ATOM 1491 O O . GLU A 1 191 ? 13.297 -18.312 -12.344 1 97.69 191 GLU A O 1
ATOM 1496 N N . SER A 1 192 ? 13.695 -16.422 -11.227 1 96.44 192 SER A N 1
ATOM 1497 C CA . SER A 1 192 ? 14.516 -16.984 -10.164 1 96.44 192 SER A CA 1
ATOM 1498 C C . SER A 1 192 ? 15.562 -17.953 -10.719 1 96.44 192 SER A C 1
ATOM 1500 O O . SER A 1 192 ? 15.617 -19.109 -10.328 1 96.44 192 SER A O 1
ATOM 1502 N N . PRO A 1 193 ? 16.453 -17.391 -11.555 1 97 193 PRO A N 1
ATOM 1503 C CA . PRO A 1 193 ? 17.422 -18.297 -12.156 1 97 193 PRO A CA 1
ATOM 1504 C C . PRO A 1 193 ? 18.359 -18.938 -11.117 1 97 193 PRO A C 1
ATOM 1506 O O . PRO A 1 193 ? 18.594 -20.156 -11.164 1 97 193 PRO A O 1
ATOM 1509 N N . ILE A 1 194 ? 18.812 -18.172 -10.172 1 96.12 194 ILE A N 1
ATOM 1510 C CA . ILE A 1 194 ? 19.719 -18.625 -9.109 1 96.12 194 ILE A CA 1
ATOM 1511 C C . ILE A 1 194 ? 19.141 -18.234 -7.75 1 96.12 194 ILE A C 1
ATOM 1513 O O . ILE A 1 194 ? 18.156 -17.5 -7.672 1 96.12 194 ILE A O 1
ATOM 1517 N N . PRO A 1 195 ? 19.703 -18.781 -6.668 1 94.75 195 PRO A N 1
ATOM 1518 C CA . PRO A 1 195 ? 19.203 -18.375 -5.359 1 94.75 195 PRO A CA 1
ATOM 1519 C C . PRO A 1 195 ? 19.219 -16.859 -5.168 1 94.75 195 PRO A C 1
ATOM 1521 O O . PRO A 1 195 ? 20.203 -16.203 -5.531 1 94.75 195 PRO A O 1
ATOM 1524 N N . GLN A 1 196 ? 18.156 -16.312 -4.668 1 93.19 196 GLN A N 1
ATOM 1525 C CA . GLN A 1 196 ? 17.969 -14.875 -4.605 1 93.19 196 GLN A CA 1
ATOM 1526 C C . GLN A 1 196 ? 18.984 -14.219 -3.688 1 93.19 196 GLN A C 1
ATOM 1528 O O . GLN A 1 196 ? 19.312 -13.039 -3.859 1 93.19 196 GLN A O 1
ATOM 1533 N N . ARG A 1 197 ? 19.469 -14.984 -2.746 1 92.75 197 ARG A N 1
ATOM 1534 C CA . ARG A 1 197 ? 20.469 -14.445 -1.821 1 92.75 197 ARG A CA 1
ATOM 1535 C C . ARG A 1 197 ? 21.703 -13.953 -2.57 1 92.75 197 ARG A C 1
ATOM 1537 O O . ARG A 1 197 ? 22.484 -13.164 -2.041 1 92.75 197 ARG A O 1
ATOM 1544 N N . ASP A 1 198 ? 21.922 -14.484 -3.766 1 94.06 198 ASP A N 1
ATOM 1545 C CA . ASP A 1 198 ? 23.094 -14.117 -4.555 1 94.06 198 ASP A CA 1
ATOM 1546 C C . ASP A 1 198 ? 22.859 -12.82 -5.328 1 94.06 198 ASP A C 1
ATOM 1548 O O . ASP A 1 198 ? 22.812 -12.828 -6.559 1 94.06 198 ASP A O 1
ATOM 1552 N N . ALA A 1 199 ? 22.859 -11.719 -4.641 1 95.75 199 ALA A N 1
ATOM 1553 C CA . ALA A 1 199 ? 22.594 -10.406 -5.227 1 95.75 199 ALA A CA 1
ATOM 1554 C C . ALA A 1 199 ? 23.609 -10.078 -6.316 1 95.75 199 ALA A C 1
ATOM 1556 O O . ALA A 1 199 ? 23.25 -9.578 -7.383 1 95.75 199 ALA A O 1
ATOM 1557 N N . ALA A 1 200 ? 24.859 -10.375 -6.039 1 96.56 200 ALA A N 1
ATOM 1558 C CA . ALA A 1 200 ? 25.906 -10.117 -7.031 1 96.56 200 ALA A CA 1
ATOM 1559 C C . ALA A 1 200 ? 25.641 -10.906 -8.312 1 96.56 200 ALA A C 1
ATOM 1561 O O . ALA A 1 200 ? 25.859 -10.398 -9.414 1 96.56 200 ALA A O 1
ATOM 1562 N N . GLY A 1 201 ? 25.203 -12.141 -8.141 1 97.25 201 GLY A N 1
ATOM 1563 C CA . GLY A 1 201 ? 24.859 -12.977 -9.281 1 97.25 201 GLY A CA 1
ATOM 1564 C C . GLY A 1 201 ? 23.734 -12.406 -10.125 1 97.25 201 GLY A C 1
ATOM 1565 O O . GLY A 1 201 ? 23.812 -12.422 -11.359 1 97.25 201 GLY A O 1
ATOM 1566 N N . TYR A 1 202 ? 22.75 -11.859 -9.5 1 97.12 202 TYR A N 1
ATOM 1567 C CA . TYR A 1 202 ? 21.625 -11.266 -10.219 1 97.12 202 TYR A CA 1
ATOM 1568 C C . TYR A 1 202 ? 22.078 -10.039 -11.016 1 97.12 202 TYR A C 1
ATOM 1570 O O . TYR A 1 202 ? 21.672 -9.859 -12.164 1 97.12 202 TYR A O 1
ATOM 1578 N N . ARG A 1 203 ? 22.922 -9.188 -10.43 1 96.56 203 ARG A N 1
ATOM 1579 C CA . ARG A 1 203 ? 23.453 -8.031 -11.141 1 96.56 203 ARG A CA 1
ATOM 1580 C C . ARG A 1 203 ? 24.203 -8.445 -12.398 1 96.56 203 ARG A C 1
ATOM 1582 O O . ARG A 1 203 ? 24.016 -7.859 -13.469 1 96.56 203 ARG A O 1
ATOM 1589 N N . LEU A 1 204 ? 24.938 -9.453 -12.227 1 97.25 204 LEU A N 1
ATOM 1590 C CA . LEU A 1 204 ? 25.719 -9.945 -13.352 1 97.25 204 LEU A CA 1
ATOM 1591 C C . LEU A 1 204 ? 24.828 -10.539 -14.43 1 97.25 204 LEU A C 1
ATOM 1593 O O . LEU A 1 204 ? 25.016 -10.273 -15.617 1 97.25 204 LEU A O 1
ATOM 1597 N N . LEU A 1 205 ? 23.844 -11.344 -14.055 1 97.81 205 LEU A N 1
ATOM 1598 C CA . LEU A 1 205 ? 22.922 -11.953 -15.016 1 97.81 205 LEU A CA 1
ATOM 1599 C C . LEU A 1 205 ? 22.188 -10.875 -15.812 1 97.81 205 LEU A C 1
ATOM 1601 O O . LEU A 1 205 ? 22.047 -10.992 -17.031 1 97.81 205 LEU A O 1
ATOM 1605 N N . ARG A 1 206 ? 21.734 -9.859 -15.148 1 96.5 206 ARG A N 1
ATOM 1606 C CA . ARG A 1 206 ? 20.969 -8.812 -15.812 1 96.5 206 ARG A CA 1
ATOM 1607 C C . ARG A 1 206 ? 21.844 -8.023 -16.781 1 96.5 206 ARG A C 1
ATOM 1609 O O . ARG A 1 206 ? 21.344 -7.43 -17.734 1 96.5 206 ARG A O 1
ATOM 1616 N N . GLN A 1 207 ? 23.125 -8 -16.516 1 96.44 207 GLN A N 1
ATOM 1617 C CA . GLN A 1 207 ? 24.062 -7.348 -17.422 1 96.44 207 GLN A CA 1
ATOM 1618 C C . GLN A 1 207 ? 24.312 -8.203 -18.672 1 96.44 207 GLN A C 1
ATOM 1620 O O . GLN A 1 207 ? 24.562 -7.668 -19.75 1 96.44 207 GLN A O 1
ATOM 1625 N N . LYS A 1 208 ? 24.172 -9.477 -18.5 1 97.12 208 LYS A N 1
ATOM 1626 C CA . LYS A 1 208 ? 24.672 -10.375 -19.547 1 97.12 208 LYS A CA 1
ATOM 1627 C C . LYS A 1 208 ? 23.531 -11 -20.328 1 97.12 208 LYS A C 1
ATOM 1629 O O . LYS A 1 208 ? 23.75 -11.57 -21.406 1 97.12 208 LYS A O 1
ATOM 1634 N N . ILE A 1 209 ? 22.312 -10.945 -19.828 1 96.38 209 ILE A N 1
ATOM 1635 C CA . ILE A 1 209 ? 21.172 -11.57 -20.469 1 96.38 209 ILE A CA 1
ATOM 1636 C C . ILE A 1 209 ? 20.188 -10.5 -20.938 1 96.38 209 ILE A C 1
ATOM 1638 O O . ILE A 1 209 ? 19.844 -9.602 -20.188 1 96.38 209 ILE A O 1
ATOM 1642 N N . ASP A 1 210 ? 19.719 -10.594 -22.125 1 94.69 210 ASP A N 1
ATOM 1643 C CA . ASP A 1 210 ? 18.844 -9.578 -22.703 1 94.69 210 ASP A CA 1
ATOM 1644 C C . ASP A 1 210 ? 17.375 -9.93 -22.5 1 94.69 210 ASP A C 1
ATOM 1646 O O . ASP A 1 210 ? 16.516 -9.453 -23.234 1 94.69 210 ASP A O 1
ATOM 1650 N N . ARG A 1 211 ? 17.016 -10.766 -21.703 1 98 211 ARG A N 1
ATOM 1651 C CA . ARG A 1 211 ? 15.641 -11.086 -21.297 1 98 211 ARG A CA 1
ATOM 1652 C C . ARG A 1 211 ? 15.359 -10.594 -19.875 1 98 211 ARG A C 1
ATOM 1654 O O . ARG A 1 211 ? 16.25 -10.578 -19.031 1 98 211 ARG A O 1
ATOM 1661 N N . PRO A 1 212 ? 14.141 -10.172 -19.656 1 98.5 212 PRO A N 1
ATOM 1662 C CA . PRO A 1 212 ? 13.828 -9.75 -18.281 1 98.5 212 PRO A CA 1
ATOM 1663 C C . PRO A 1 212 ? 13.961 -10.883 -17.266 1 98.5 212 PRO A C 1
ATOM 1665 O O . PRO A 1 212 ? 13.695 -12.047 -17.609 1 98.5 212 PRO A O 1
ATOM 1668 N N . ILE A 1 213 ? 14.344 -10.523 -16.094 1 98.38 213 ILE A N 1
ATOM 1669 C CA . ILE A 1 213 ? 14.477 -11.453 -14.969 1 98.38 213 ILE A CA 1
ATOM 1670 C C . ILE A 1 213 ? 13.5 -11.055 -13.859 1 98.38 213 ILE A C 1
ATOM 1672 O O . ILE A 1 213 ? 13.492 -9.898 -13.422 1 98.38 213 ILE A O 1
ATOM 1676 N N . ALA A 1 214 ? 12.703 -11.984 -13.453 1 97.88 214 ALA A N 1
ATOM 1677 C CA . ALA A 1 214 ? 11.766 -11.781 -12.344 1 97.88 214 ALA A CA 1
ATOM 1678 C C . ALA A 1 214 ? 12.266 -12.469 -11.078 1 97.88 214 ALA A C 1
ATOM 1680 O O . ALA A 1 214 ? 12.93 -13.508 -11.141 1 97.88 214 ALA A O 1
ATOM 1681 N N . ALA A 1 215 ? 12.008 -11.906 -9.992 1 96.5 215 ALA A N 1
ATOM 1682 C CA . ALA A 1 215 ? 12.328 -12.461 -8.68 1 96.5 215 ALA A CA 1
ATOM 1683 C C . ALA A 1 215 ? 11.148 -12.336 -7.723 1 96.5 215 ALA A C 1
ATOM 1685 O O . ALA A 1 215 ? 10.32 -11.43 -7.867 1 96.5 215 ALA A O 1
ATOM 1686 N N . HIS A 1 216 ? 11.039 -13.234 -6.781 1 95.94 216 HIS A N 1
ATOM 1687 C CA . HIS A 1 216 ? 10.016 -13.125 -5.746 1 95.94 216 HIS A CA 1
ATOM 1688 C C . HIS A 1 216 ? 10.234 -11.891 -4.883 1 95.94 216 HIS A C 1
ATOM 1690 O O . HIS A 1 216 ? 11.375 -11.555 -4.547 1 95.94 216 HIS A O 1
ATOM 1696 N N . PHE A 1 217 ? 9.219 -11.328 -4.492 1 96.31 217 PHE A N 1
ATOM 1697 C CA . PHE A 1 217 ? 9.25 -10.125 -3.664 1 96.31 217 PHE A CA 1
ATOM 1698 C C . PHE A 1 217 ? 9.773 -10.445 -2.27 1 96.31 217 PHE A C 1
ATOM 1700 O O . PHE A 1 217 ? 9.039 -10.969 -1.429 1 96.31 217 PHE A O 1
ATOM 1707 N N . GLY A 1 218 ? 11.023 -10.219 -2.029 1 89.81 218 GLY A N 1
ATOM 1708 C CA . GLY A 1 218 ? 11.633 -10.305 -0.711 1 89.81 218 GLY A CA 1
ATOM 1709 C C . GLY A 1 218 ? 11.742 -11.719 -0.19 1 89.81 218 GLY A C 1
ATOM 1710 O O . GLY A 1 218 ? 11.844 -11.938 1.02 1 89.81 218 GLY A O 1
ATOM 1711 N N . SER A 1 219 ? 11.617 -12.695 -1.049 1 83.94 219 SER A N 1
ATOM 1712 C CA . SER A 1 219 ? 11.633 -14.078 -0.568 1 83.94 219 SER A CA 1
ATOM 1713 C C . SER A 1 219 ? 12.5 -14.961 -1.456 1 83.94 219 SER A C 1
ATOM 1715 O O . SER A 1 219 ? 12.633 -14.703 -2.654 1 83.94 219 SER A O 1
ATOM 1717 N N . GLY A 1 220 ? 13.07 -15.867 -0.753 1 80.44 220 GLY A N 1
ATOM 1718 C CA . GLY A 1 220 ? 13.977 -16.781 -1.429 1 80.44 220 GLY A CA 1
ATOM 1719 C C . GLY A 1 220 ? 13.344 -18.125 -1.757 1 80.44 220 GLY A C 1
ATOM 1720 O O . GLY A 1 220 ? 12.172 -18.172 -2.139 1 80.44 220 GLY A O 1
ATOM 1721 N N . CYS A 1 221 ? 14.141 -19.141 -1.628 1 73.69 221 CYS A N 1
ATOM 1722 C CA . CYS A 1 221 ? 13.82 -20.469 -2.129 1 73.69 221 CYS A CA 1
ATOM 1723 C C . CYS A 1 221 ? 13 -21.266 -1.114 1 73.69 221 CYS A C 1
ATOM 1725 O O . CYS A 1 221 ? 13.242 -21.172 0.091 1 73.69 221 CYS A O 1
ATOM 1727 N N . CYS A 1 222 ? 12.031 -22.094 -1.677 1 73.56 222 CYS A N 1
ATOM 1728 C CA . CYS A 1 222 ? 11.164 -22.891 -0.822 1 73.56 222 CYS A CA 1
ATOM 1729 C C . CYS A 1 222 ? 11.477 -24.375 -0.984 1 73.56 222 CYS A C 1
ATOM 1731 O O . CYS A 1 222 ? 10.852 -25.219 -0.337 1 73.56 222 CYS A O 1
ATOM 1733 N N . HIS A 1 223 ? 12.531 -24.672 -1.663 1 79.31 223 HIS A N 1
ATOM 1734 C CA . HIS A 1 223 ? 12.711 -26.078 -2.006 1 79.31 223 HIS A CA 1
ATOM 1735 C C . HIS A 1 223 ? 13.789 -26.719 -1.137 1 79.31 223 HIS A C 1
ATOM 1737 O O . HIS A 1 223 ? 14.047 -27.922 -1.256 1 79.31 223 HIS A O 1
ATOM 1743 N N . VAL A 1 224 ? 14.414 -25.969 -0.34 1 85.44 224 VAL A N 1
ATOM 1744 C CA . VAL A 1 224 ? 15.375 -26.531 0.611 1 85.44 224 VAL A CA 1
ATOM 1745 C C . VAL A 1 224 ? 14.75 -26.578 2.004 1 85.44 224 VAL A C 1
ATOM 1747 O O . VAL A 1 224 ? 15.039 -25.734 2.854 1 85.44 224 VAL A O 1
ATOM 1750 N N . ARG A 1 225 ? 14.055 -27.562 2.291 1 85.62 225 ARG A N 1
ATOM 1751 C CA . ARG A 1 225 ? 13.242 -27.656 3.498 1 85.62 225 ARG A CA 1
ATOM 1752 C C . ARG A 1 225 ? 14.086 -28.062 4.699 1 85.62 225 ARG A C 1
ATOM 1754 O O . ARG A 1 225 ? 13.75 -27.75 5.84 1 85.62 225 ARG A O 1
ATOM 1761 N N . SER A 1 226 ? 15.117 -28.859 4.371 1 86 226 SER A N 1
ATOM 1762 C CA . SER A 1 226 ? 15.992 -29.297 5.449 1 86 226 SER A CA 1
ATOM 1763 C C . SER A 1 226 ? 16.781 -28.141 6.035 1 86 226 SER A C 1
ATOM 1765 O O . SER A 1 226 ? 17.312 -28.234 7.145 1 86 226 SER A O 1
ATOM 1767 N N . ASP A 1 227 ? 16.891 -27.047 5.25 1 86.25 227 ASP A N 1
ATOM 1768 C CA . ASP A 1 227 ? 17.562 -25.828 5.668 1 86.25 227 ASP A CA 1
ATOM 1769 C C . ASP A 1 227 ? 16.766 -24.594 5.246 1 86.25 227 ASP A C 1
ATOM 1771 O O . ASP A 1 227 ? 17.141 -23.906 4.285 1 86.25 227 ASP A O 1
ATOM 1775 N N . PRO A 1 228 ? 15.852 -24.234 6.051 1 81.31 228 PRO A N 1
ATOM 1776 C CA . PRO A 1 228 ? 14.977 -23.141 5.645 1 81.31 228 PRO A CA 1
ATOM 1777 C C . PRO A 1 228 ? 15.719 -21.812 5.52 1 81.31 228 PRO A C 1
ATOM 1779 O O . PRO A 1 228 ? 15.219 -20.875 4.887 1 81.31 228 PRO A O 1
ATOM 1782 N N . GLY A 1 229 ? 16.906 -21.719 6.047 1 82.75 229 GLY A N 1
ATOM 1783 C CA . GLY A 1 229 ? 17.703 -20.5 5.977 1 82.75 229 GLY A CA 1
ATOM 1784 C C . GLY A 1 229 ? 18.656 -20.484 4.801 1 82.75 229 GLY A C 1
ATOM 1785 O O . GLY A 1 229 ? 19.391 -19.516 4.613 1 82.75 229 GLY A O 1
ATOM 1786 N N . PHE A 1 230 ? 18.562 -21.547 4.027 1 86 230 PHE A N 1
ATOM 1787 C CA . PHE A 1 230 ? 19.531 -21.672 2.939 1 86 230 PHE A CA 1
ATOM 1788 C C . PHE A 1 230 ? 19.438 -20.484 1.988 1 86 230 PHE A C 1
ATOM 1790 O O . PHE A 1 230 ? 20.469 -19.969 1.541 1 86 230 PHE A O 1
ATOM 1797 N N . ASP A 1 231 ? 18.234 -20.031 1.657 1 88.88 231 ASP A N 1
ATOM 1798 C CA . ASP A 1 231 ? 17.984 -18.844 0.843 1 88.88 231 ASP A CA 1
ATOM 1799 C C . ASP A 1 231 ? 16.828 -18.031 1.406 1 88.88 231 ASP A C 1
ATOM 1801 O O . ASP A 1 231 ? 15.664 -18.266 1.058 1 88.88 231 ASP A O 1
ATOM 1805 N N . ARG A 1 232 ? 17.156 -17.031 2.189 1 86.06 232 ARG A N 1
ATOM 1806 C CA . ARG A 1 232 ? 16.125 -16.188 2.799 1 86.06 232 ARG A CA 1
ATOM 1807 C C . ARG A 1 232 ? 15.727 -15.055 1.865 1 86.06 232 ARG A C 1
ATOM 1809 O O . ARG A 1 232 ? 14.812 -14.281 2.174 1 86.06 232 ARG A O 1
ATOM 1816 N N . GLY A 1 233 ? 16.406 -14.992 0.781 1 90.06 233 GLY A N 1
ATOM 1817 C CA . GLY A 1 233 ? 16.109 -13.93 -0.168 1 90.06 233 GLY A CA 1
ATOM 1818 C C . GLY A 1 233 ? 16.75 -12.609 0.194 1 90.06 233 GLY A C 1
ATOM 1819 O O . GLY A 1 233 ? 17.672 -12.562 1.017 1 90.06 233 GLY A O 1
ATOM 1820 N N . VAL A 1 234 ? 16.531 -11.625 -0.597 1 93.12 234 VAL A N 1
ATOM 1821 C CA . VAL A 1 234 ? 16.953 -10.242 -0.411 1 93.12 234 VAL A CA 1
ATOM 1822 C C . VAL A 1 234 ? 15.727 -9.359 -0.2 1 93.12 234 VAL A C 1
ATOM 1824 O O . VAL A 1 234 ? 14.719 -9.492 -0.905 1 93.12 234 VAL A O 1
ATOM 1827 N N . PRO A 1 235 ? 15.797 -8.469 0.801 1 93.5 235 PRO A N 1
ATOM 1828 C CA . PRO A 1 235 ? 14.656 -7.582 1.011 1 93.5 235 PRO A CA 1
ATOM 1829 C C . PRO A 1 235 ? 14.25 -6.832 -0.256 1 93.5 235 PRO A C 1
ATOM 1831 O O . PRO A 1 235 ? 15.109 -6.438 -1.047 1 93.5 235 PRO A O 1
ATOM 1834 N N . ALA A 1 236 ? 12.953 -6.617 -0.438 1 96.06 236 ALA A N 1
ATOM 1835 C CA . ALA A 1 236 ? 12.414 -6.027 -1.659 1 96.06 236 ALA A CA 1
ATOM 1836 C C . ALA A 1 236 ? 13.039 -4.668 -1.939 1 96.06 236 ALA A C 1
ATOM 1838 O O . ALA A 1 236 ? 13.359 -4.348 -3.088 1 96.06 236 ALA A O 1
ATOM 1839 N N . LEU A 1 237 ? 13.242 -3.867 -0.921 1 96.88 237 LEU A N 1
ATOM 1840 C CA . LEU A 1 237 ? 13.805 -2.535 -1.125 1 96.88 237 LEU A CA 1
ATOM 1841 C C . LEU A 1 237 ? 15.258 -2.617 -1.567 1 96.88 237 LEU A C 1
ATOM 1843 O O . LEU A 1 237 ? 15.727 -1.771 -2.332 1 96.88 237 LEU A O 1
ATOM 1847 N N . THR A 1 238 ? 15.961 -3.639 -1.121 1 95.69 238 THR A N 1
ATOM 1848 C CA . THR A 1 238 ? 17.328 -3.879 -1.596 1 95.69 238 THR A CA 1
ATOM 1849 C C . THR A 1 238 ? 17.312 -4.344 -3.049 1 95.69 238 THR A C 1
ATOM 1851 O O . THR A 1 238 ? 18.141 -3.908 -3.852 1 95.69 238 THR A O 1
ATOM 1854 N N . GLN A 1 239 ? 16.359 -5.219 -3.365 1 97.25 239 GLN A N 1
ATOM 1855 C CA . GLN A 1 239 ? 16.203 -5.637 -4.754 1 97.25 239 GLN A CA 1
ATOM 1856 C C . GLN A 1 239 ? 16.016 -4.434 -5.672 1 97.25 239 GLN A C 1
ATOM 1858 O O . GLN A 1 239 ? 16.609 -4.355 -6.746 1 97.25 239 GLN A O 1
ATOM 1863 N N . ILE A 1 240 ? 15.172 -3.5 -5.199 1 97.56 240 ILE A N 1
ATOM 1864 C CA . ILE A 1 240 ? 14.844 -2.303 -5.965 1 97.56 240 ILE A CA 1
ATOM 1865 C C . ILE A 1 240 ? 16.078 -1.397 -6.055 1 97.56 240 ILE A C 1
ATOM 1867 O O . ILE A 1 240 ? 16.469 -0.983 -7.148 1 97.56 240 ILE A O 1
ATOM 1871 N N . ALA A 1 241 ? 16.719 -1.129 -4.969 1 96.25 241 ALA A N 1
ATOM 1872 C CA . ALA A 1 241 ? 17.844 -0.202 -4.902 1 96.25 241 ALA A CA 1
ATOM 1873 C C . ALA A 1 241 ? 19.016 -0.701 -5.742 1 96.25 241 ALA A C 1
ATOM 1875 O O . ALA A 1 241 ? 19.734 0.095 -6.352 1 96.25 241 ALA A O 1
ATOM 1876 N N . GLU A 1 242 ? 19.188 -2.006 -5.801 1 96.19 242 GLU A N 1
ATOM 1877 C CA . GLU A 1 242 ? 20.344 -2.576 -6.484 1 96.19 242 GLU A CA 1
ATOM 1878 C C . GLU A 1 242 ? 19.984 -3.049 -7.887 1 96.19 242 GLU A C 1
ATOM 1880 O O . GLU A 1 242 ? 20.828 -3.555 -8.625 1 96.19 242 GLU A O 1
ATOM 1885 N N . GLY A 1 243 ? 18.719 -2.898 -8.242 1 96.31 243 GLY A N 1
ATOM 1886 C CA . GLY A 1 243 ? 18.297 -3.293 -9.578 1 96.31 243 GLY A CA 1
ATOM 1887 C C . GLY A 1 243 ? 18.469 -4.777 -9.844 1 96.31 243 GLY A C 1
ATOM 1888 O O . GLY A 1 243 ? 19.016 -5.172 -10.875 1 96.31 243 GLY A O 1
ATOM 1889 N N . LEU A 1 244 ? 17.953 -5.656 -8.945 1 96.75 244 LEU A N 1
ATOM 1890 C CA . LEU A 1 244 ? 18.25 -7.082 -8.992 1 96.75 244 LEU A CA 1
ATOM 1891 C C . LEU A 1 244 ? 17.281 -7.812 -9.914 1 96.75 244 LEU A C 1
ATOM 1893 O O . LEU A 1 244 ? 17.531 -8.961 -10.289 1 96.75 244 LEU A O 1
ATOM 1897 N N . CYS A 1 245 ? 16.172 -7.145 -10.312 1 97.38 245 CYS A N 1
ATOM 1898 C CA . CYS A 1 245 ? 15.203 -7.809 -11.172 1 97.38 245 CYS A CA 1
ATOM 1899 C C . CYS A 1 245 ? 14.43 -6.797 -12.008 1 97.38 245 CYS A C 1
ATOM 1901 O O . CYS A 1 245 ? 14.445 -5.598 -11.711 1 97.38 245 CYS A O 1
ATOM 1903 N N . ASP A 1 246 ? 13.828 -7.285 -13.016 1 98.06 246 ASP A N 1
ATOM 1904 C CA . ASP A 1 246 ? 13.031 -6.461 -13.914 1 98.06 246 ASP A CA 1
ATOM 1905 C C . ASP A 1 246 ? 11.547 -6.539 -13.562 1 98.06 246 ASP A C 1
ATOM 1907 O O . ASP A 1 246 ? 10.758 -5.695 -13.992 1 98.06 246 ASP A O 1
ATOM 1911 N N . ALA A 1 247 ? 11.148 -7.555 -12.773 1 98.38 247 ALA A N 1
ATOM 1912 C CA . ALA A 1 247 ? 9.766 -7.797 -12.375 1 98.38 247 ALA A CA 1
ATOM 1913 C C . ALA A 1 247 ? 9.703 -8.547 -11.047 1 98.38 247 ALA A C 1
ATOM 1915 O O . ALA A 1 247 ? 10.648 -9.25 -10.68 1 98.38 247 ALA A O 1
ATOM 1916 N N . PHE A 1 248 ? 8.594 -8.375 -10.398 1 98.12 248 PHE A N 1
ATOM 1917 C CA . PHE A 1 248 ? 8.367 -9.125 -9.164 1 98.12 248 PHE A CA 1
ATOM 1918 C C . PHE A 1 248 ? 7.34 -10.227 -9.383 1 98.12 248 PHE A C 1
ATOM 1920 O O . PHE A 1 248 ? 6.453 -10.102 -10.227 1 98.12 248 PHE A O 1
ATOM 1927 N N . VAL A 1 249 ? 7.484 -11.25 -8.617 1 97.06 249 VAL A N 1
ATOM 1928 C CA . VAL A 1 249 ? 6.465 -12.281 -8.453 1 97.06 249 VAL A CA 1
ATOM 1929 C C . VAL A 1 249 ? 5.859 -12.203 -7.055 1 97.06 249 VAL A C 1
ATOM 1931 O O . VAL A 1 249 ? 6.582 -12.25 -6.059 1 97.06 249 VAL A O 1
ATOM 1934 N N . PHE A 1 250 ? 4.582 -12.07 -7.062 1 96.38 250 PHE A N 1
ATOM 1935 C CA . PHE A 1 250 ? 3.867 -12.102 -5.793 1 96.38 250 PHE A CA 1
ATOM 1936 C C . PHE A 1 250 ? 3.201 -13.461 -5.586 1 96.38 250 PHE A C 1
ATOM 1938 O O . PHE A 1 250 ? 2.578 -14 -6.5 1 96.38 250 PHE A O 1
ATOM 1945 N N . GLY A 1 251 ? 3.418 -14 -4.41 1 87.5 251 GLY A N 1
ATOM 1946 C CA . GLY A 1 251 ? 2.742 -15.242 -4.07 1 87.5 251 GLY A CA 1
ATOM 1947 C C . GLY A 1 251 ? 1.322 -15.039 -3.578 1 87.5 251 GLY A C 1
ATOM 1948 O O . GLY A 1 251 ? 0.812 -13.914 -3.594 1 87.5 251 GLY A O 1
ATOM 1949 N N . GLY A 1 252 ? 0.739 -16.188 -3.236 1 75.25 252 GLY A N 1
ATOM 1950 C CA . GLY A 1 252 ? -0.576 -16.125 -2.617 1 75.25 252 GLY A CA 1
ATOM 1951 C C . GLY A 1 252 ? -0.571 -15.414 -1.277 1 75.25 252 GLY A C 1
ATOM 1952 O O . GLY A 1 252 ? 0.485 -15.234 -0.667 1 75.25 252 GLY A O 1
ATOM 1953 N N . GLY A 1 253 ? -1.52 -14.625 -0.899 1 84.56 253 GLY A N 1
ATOM 1954 C CA . GLY A 1 253 ? -1.708 -13.898 0.346 1 84.56 253 GLY A CA 1
ATOM 1955 C C . GLY A 1 253 ? -3.055 -13.211 0.436 1 84.56 253 GLY A C 1
ATOM 1956 O O . GLY A 1 253 ? -3.85 -13.258 -0.506 1 84.56 253 GLY A O 1
ATOM 1957 N N . ASP A 1 254 ? -3.125 -12.766 1.615 1 94.56 254 ASP A N 1
ATOM 1958 C CA . ASP A 1 254 ? -4.359 -12.008 1.822 1 94.56 254 ASP A CA 1
ATOM 1959 C C . ASP A 1 254 ? -4.309 -10.664 1.108 1 94.56 254 ASP A C 1
ATOM 1961 O O . ASP A 1 254 ? -3.246 -10.234 0.647 1 94.56 254 ASP A O 1
ATOM 1965 N N . VAL A 1 255 ? -5.363 -10.016 0.944 1 96.75 255 VAL A N 1
ATOM 1966 C CA . VAL A 1 255 ? -5.531 -8.812 0.138 1 96.75 255 VAL A CA 1
ATOM 1967 C C . VAL A 1 255 ? -4.633 -7.699 0.676 1 96.75 255 VAL A C 1
ATOM 1969 O O . VAL A 1 255 ? -3.949 -7.02 -0.092 1 96.75 255 VAL A O 1
ATOM 1972 N N . GLU A 1 256 ? -4.574 -7.535 2.004 1 95.19 256 GLU A N 1
ATOM 1973 C CA . GLU A 1 256 ? -3.779 -6.461 2.6 1 95.19 256 GLU A CA 1
ATOM 1974 C C . GLU A 1 256 ? -2.297 -6.629 2.279 1 95.19 256 GLU A C 1
ATOM 1976 O O . GLU A 1 256 ? -1.619 -5.66 1.932 1 95.19 256 GLU A O 1
ATOM 1981 N N . THR A 1 257 ? -1.843 -7.844 2.375 1 94.94 257 THR A N 1
ATOM 1982 C CA . THR A 1 257 ? -0.443 -8.141 2.094 1 94.94 257 THR A CA 1
ATOM 1983 C C . THR A 1 257 ? -0.116 -7.863 0.629 1 94.94 257 THR A C 1
ATOM 1985 O O . THR A 1 257 ? 0.858 -7.172 0.324 1 94.94 257 THR A O 1
ATOM 1988 N N . LEU A 1 258 ? -0.915 -8.344 -0.226 1 96.81 258 LEU A N 1
ATOM 1989 C CA . LEU A 1 258 ? -0.658 -8.211 -1.655 1 96.81 258 LEU A CA 1
ATOM 1990 C C . LEU A 1 258 ? -0.755 -6.75 -2.09 1 96.81 258 LEU A C 1
ATOM 1992 O O . LEU A 1 258 ? 0.045 -6.285 -2.906 1 96.81 258 LEU A O 1
ATOM 1996 N N . ARG A 1 259 ? -1.714 -6.066 -1.53 1 95.88 259 ARG A N 1
ATOM 1997 C CA . ARG A 1 259 ? -1.854 -4.652 -1.865 1 95.88 259 ARG A CA 1
ATOM 1998 C C . ARG A 1 259 ? -0.659 -3.852 -1.361 1 95.88 259 ARG A C 1
ATOM 2000 O O . ARG A 1 259 ? -0.232 -2.891 -2.008 1 95.88 259 ARG A O 1
ATOM 2007 N N . SER A 1 260 ? -0.159 -4.211 -0.198 1 95.94 260 SER A N 1
ATOM 2008 C CA . SER A 1 260 ? 1.034 -3.553 0.324 1 95.94 260 SER A CA 1
ATOM 2009 C C . SER A 1 260 ? 2.234 -3.775 -0.592 1 95.94 260 SER A C 1
ATOM 2011 O O . SER A 1 260 ? 2.975 -2.838 -0.893 1 95.94 260 SER A O 1
ATOM 2013 N N . GLN A 1 261 ? 2.416 -4.949 -1.037 1 97.62 261 GLN A N 1
ATOM 2014 C CA . GLN A 1 261 ? 3.492 -5.262 -1.972 1 97.62 261 GLN A CA 1
ATOM 2015 C C . GLN A 1 261 ? 3.311 -4.512 -3.289 1 97.62 261 GLN A C 1
ATOM 2017 O O . GLN A 1 261 ? 4.27 -3.961 -3.832 1 97.62 261 GLN A O 1
ATOM 2022 N N . ALA A 1 262 ? 2.088 -4.473 -3.732 1 98.12 262 ALA A N 1
ATOM 2023 C CA . ALA A 1 262 ? 1.77 -3.793 -4.988 1 98.12 262 ALA A CA 1
ATOM 2024 C C . ALA A 1 262 ? 2.094 -2.305 -4.902 1 98.12 262 ALA A C 1
ATOM 2026 O O . ALA A 1 262 ? 2.527 -1.701 -5.887 1 98.12 262 ALA A O 1
ATOM 2027 N N . ALA A 1 263 ? 1.861 -1.736 -3.762 1 97.56 263 ALA A N 1
ATOM 2028 C CA . ALA A 1 263 ? 2.164 -0.321 -3.566 1 97.56 263 ALA A CA 1
ATOM 2029 C C . ALA A 1 263 ? 3.662 -0.058 -3.693 1 97.56 263 ALA A C 1
ATOM 2031 O O . ALA A 1 263 ? 4.074 0.938 -4.293 1 97.56 263 ALA A O 1
ATOM 2032 N N . VAL A 1 264 ? 4.473 -0.909 -3.143 1 97.88 264 VAL A N 1
ATOM 2033 C CA . VAL A 1 264 ? 5.922 -0.791 -3.234 1 97.88 264 VAL A CA 1
ATOM 2034 C C . VAL A 1 264 ? 6.363 -0.919 -4.691 1 97.88 264 VAL A C 1
ATOM 2036 O O . VAL A 1 264 ? 7.16 -0.114 -5.18 1 97.88 264 VAL A O 1
ATOM 2039 N N . ALA A 1 265 ? 5.777 -1.879 -5.352 1 98.44 265 ALA A N 1
ATOM 2040 C CA . ALA A 1 265 ? 6.098 -2.07 -6.766 1 98.44 265 ALA A CA 1
ATOM 2041 C C . ALA A 1 265 ? 5.695 -0.852 -7.59 1 98.44 265 ALA A C 1
ATOM 2043 O O . ALA A 1 265 ? 6.41 -0.456 -8.516 1 98.44 265 ALA A O 1
ATOM 2044 N N . ALA A 1 266 ? 4.551 -0.29 -7.262 1 97.94 266 ALA A N 1
ATOM 2045 C CA . ALA A 1 266 ? 4.074 0.89 -7.977 1 97.94 266 ALA A CA 1
ATOM 2046 C C . ALA A 1 266 ? 5.012 2.074 -7.773 1 97.94 266 ALA A C 1
ATOM 2048 O O . ALA A 1 266 ? 5.336 2.791 -8.719 1 97.94 266 ALA A O 1
ATOM 2049 N N . GLU A 1 267 ? 5.398 2.25 -6.535 1 96.81 267 GLU A N 1
ATOM 2050 C CA . GLU A 1 267 ? 6.336 3.328 -6.238 1 96.81 267 GLU A CA 1
ATOM 2051 C C . GLU A 1 267 ? 7.637 3.158 -7.016 1 96.81 267 GLU A C 1
ATOM 2053 O O . GLU A 1 267 ? 8.227 4.141 -7.469 1 96.81 267 GLU A O 1
ATOM 2058 N N . ALA A 1 268 ? 8.109 1.958 -7.238 1 97.94 268 ALA A N 1
ATOM 2059 C CA . ALA A 1 268 ? 9.367 1.641 -7.918 1 97.94 268 ALA A CA 1
ATOM 2060 C C . ALA A 1 268 ? 9.156 1.542 -9.43 1 97.94 268 ALA A C 1
ATOM 2062 O O . ALA A 1 268 ? 10.125 1.429 -10.188 1 97.94 268 ALA A O 1
ATOM 2063 N N . ARG A 1 269 ? 7.883 1.498 -9.875 1 97.56 269 ARG A N 1
ATOM 2064 C CA . ARG A 1 269 ? 7.52 1.325 -11.281 1 97.56 269 ARG A CA 1
ATOM 2065 C C . ARG A 1 269 ? 8.023 -0.013 -11.812 1 97.56 269 ARG A C 1
ATOM 2067 O O . ARG A 1 269 ? 8.523 -0.092 -12.938 1 97.56 269 ARG A O 1
ATOM 2074 N N . ILE A 1 270 ? 7.938 -0.997 -11.016 1 98.5 270 ILE A N 1
ATOM 2075 C CA . ILE A 1 270 ? 8.328 -2.348 -11.406 1 98.5 270 ILE A CA 1
ATOM 2076 C C . ILE A 1 270 ? 7.082 -3.201 -11.625 1 98.5 270 ILE A C 1
ATOM 2078 O O . ILE A 1 270 ? 6.227 -3.295 -10.75 1 98.5 270 ILE A O 1
ATOM 2082 N N . PRO A 1 271 ? 6.957 -3.809 -12.805 1 98.69 271 PRO A N 1
ATOM 2083 C CA . PRO A 1 271 ? 5.797 -4.668 -13.055 1 98.69 271 PRO A CA 1
ATOM 2084 C C . PRO A 1 271 ? 5.852 -5.977 -12.266 1 98.69 271 PRO A C 1
ATOM 2086 O O . PRO A 1 271 ? 6.914 -6.363 -11.781 1 98.69 271 PRO A O 1
ATOM 2089 N N . PHE A 1 272 ? 4.711 -6.605 -12.094 1 98.5 272 PHE A N 1
ATOM 2090 C CA . PHE A 1 272 ? 4.656 -7.875 -11.383 1 98.5 272 PHE A CA 1
ATOM 2091 C C . PHE A 1 272 ? 3.496 -8.727 -11.883 1 98.5 272 PHE A C 1
ATOM 2093 O O . PHE A 1 272 ? 2.682 -8.266 -12.688 1 98.5 272 PHE A O 1
ATOM 2100 N N . TRP A 1 273 ? 3.492 -9.953 -11.492 1 98.38 273 TRP A N 1
ATOM 2101 C CA . TRP A 1 273 ? 2.307 -10.797 -11.586 1 98.38 273 TRP A CA 1
ATOM 2102 C C . TRP A 1 273 ? 2.039 -11.5 -10.258 1 98.38 273 TRP A C 1
ATOM 2104 O O . TRP A 1 273 ? 2.93 -11.602 -9.406 1 98.38 273 TRP A O 1
ATOM 2114 N N . ILE A 1 274 ? 0.789 -11.867 -10.031 1 98 274 ILE A N 1
ATOM 2115 C CA . ILE A 1 274 ? 0.356 -12.695 -8.906 1 98 274 ILE A CA 1
ATOM 2116 C C . ILE A 1 274 ? 0.311 -14.164 -9.344 1 98 274 ILE A C 1
ATOM 2118 O O . ILE A 1 274 ? -0.259 -14.492 -10.383 1 98 274 ILE A O 1
ATOM 2122 N N . GLN A 1 275 ? 0.985 -14.945 -8.562 1 96.31 275 GLN A N 1
ATOM 2123 C CA . GLN A 1 275 ? 1.023 -16.375 -8.852 1 96.31 275 GLN A CA 1
ATOM 2124 C C . GLN A 1 275 ? 0.457 -17.188 -7.691 1 96.31 275 GLN A C 1
ATOM 2126 O O . GLN A 1 275 ? 0.98 -17.125 -6.574 1 96.31 275 GLN A O 1
ATOM 2131 N N . THR A 1 276 ? -0.595 -17.906 -8.008 1 94.12 276 THR A N 1
ATOM 2132 C CA . THR A 1 276 ? -1.215 -18.797 -7.035 1 94.12 276 THR A CA 1
ATOM 2133 C C . THR A 1 276 ? -1.716 -20.078 -7.715 1 94.12 276 THR A C 1
ATOM 2135 O O . THR A 1 276 ? -1.693 -20.172 -8.945 1 94.12 276 THR A O 1
ATOM 2138 N N . VAL A 1 277 ? -2.012 -21.047 -6.918 1 92.62 277 VAL A N 1
ATOM 2139 C CA . VAL A 1 277 ? -2.584 -22.297 -7.414 1 92.62 277 VAL A CA 1
ATOM 2140 C C . VAL A 1 277 ? -3.965 -22.516 -6.797 1 92.62 277 VAL A C 1
ATOM 2142 O O . VAL A 1 277 ? -4.137 -22.375 -5.582 1 92.62 277 VAL A O 1
ATOM 2145 N N . GLY A 1 278 ? -4.867 -22.781 -7.605 1 94.44 278 GLY A N 1
ATOM 2146 C CA . GLY A 1 278 ? -6.227 -23.047 -7.156 1 94.44 278 GLY A CA 1
ATOM 2147 C C . GLY A 1 278 ? -7.184 -23.344 -8.289 1 94.44 278 GLY A C 1
ATOM 2148 O O . GLY A 1 278 ? -6.785 -23.906 -9.312 1 94.44 278 GLY A O 1
ATOM 2149 N N . GLY A 1 279 ? -8.477 -23.219 -8.039 1 95.81 279 GLY A N 1
ATOM 2150 C CA . GLY A 1 279 ? -9.508 -23.453 -9.031 1 95.81 279 GLY A CA 1
ATOM 2151 C C . GLY A 1 279 ? -10.047 -22.172 -9.648 1 95.81 279 GLY A C 1
ATOM 2152 O O . GLY A 1 279 ? -9.328 -21.172 -9.742 1 95.81 279 GLY A O 1
ATOM 2153 N N . GLY A 1 280 ? -11.258 -22.312 -10.141 1 97.06 280 GLY A N 1
ATOM 2154 C CA . GLY A 1 280 ? -11.898 -21.203 -10.82 1 97.06 280 GLY A CA 1
ATOM 2155 C C . GLY A 1 280 ? -12.164 -20.031 -9.906 1 97.06 280 GLY A C 1
ATOM 2156 O O . GLY A 1 280 ? -12.086 -18.875 -10.336 1 97.06 280 GLY A O 1
ATOM 2157 N N . LEU A 1 281 ? -12.492 -20.281 -8.648 1 98.12 281 LEU A N 1
ATOM 2158 C CA . LEU A 1 281 ? -12.719 -19.203 -7.699 1 98.12 281 LEU A CA 1
ATOM 2159 C C . LEU A 1 281 ? -11.438 -18.406 -7.461 1 98.12 281 LEU A C 1
ATOM 2161 O O . LEU A 1 281 ? -11.461 -17.188 -7.379 1 98.12 281 LEU A O 1
ATOM 2165 N N . ARG A 1 282 ? -10.344 -19.125 -7.383 1 97.38 282 ARG A N 1
ATOM 2166 C CA . ARG A 1 282 ? -9.055 -18.469 -7.188 1 97.38 282 ARG A CA 1
ATOM 2167 C C . ARG A 1 282 ? -8.688 -17.609 -8.391 1 97.38 282 ARG A C 1
ATOM 2169 O O . ARG A 1 282 ? -8.164 -16.5 -8.234 1 97.38 282 ARG A O 1
ATOM 2176 N N . ALA A 1 283 ? -8.984 -18.094 -9.531 1 97.81 283 ALA A N 1
ATOM 2177 C CA . ALA A 1 283 ? -8.734 -17.312 -10.734 1 97.81 283 ALA A CA 1
ATOM 2178 C C . ALA A 1 283 ? -9.508 -16 -10.703 1 97.81 283 ALA A C 1
ATOM 2180 O O . ALA A 1 283 ? -8.938 -14.93 -10.93 1 97.81 283 ALA A O 1
ATOM 2181 N N . ALA A 1 284 ? -10.789 -16.109 -10.375 1 98.38 284 ALA A N 1
ATOM 2182 C CA . ALA A 1 284 ? -11.617 -14.906 -10.297 1 98.38 284 ALA A CA 1
ATOM 2183 C C . ALA A 1 284 ? -11.07 -13.945 -9.242 1 98.38 284 ALA A C 1
ATOM 2185 O O . ALA A 1 284 ? -11.008 -12.734 -9.477 1 98.38 284 ALA A O 1
ATOM 2186 N N . TRP A 1 285 ? -10.711 -14.523 -8.141 1 97.94 285 TRP A N 1
ATOM 2187 C CA . TRP A 1 285 ? -10.148 -13.734 -7.051 1 97.94 285 TRP A CA 1
ATOM 2188 C C . TRP A 1 285 ? -8.914 -12.961 -7.516 1 97.94 285 TRP A C 1
ATOM 2190 O O . TRP A 1 285 ? -8.797 -11.766 -7.262 1 97.94 285 TRP A O 1
ATOM 2200 N N . VAL A 1 286 ? -8.031 -13.586 -8.219 1 98.19 286 VAL A N 1
ATOM 2201 C CA . VAL A 1 286 ? -6.805 -12.977 -8.719 1 98.19 286 VAL A CA 1
ATOM 2202 C C . VAL A 1 286 ? -7.148 -11.883 -9.734 1 98.19 286 VAL A C 1
ATOM 2204 O O . VAL A 1 286 ? -6.535 -10.812 -9.734 1 98.19 286 VAL A O 1
ATOM 2207 N N . MET A 1 287 ? -8.141 -12.133 -10.57 1 98.5 287 MET A N 1
ATOM 2208 C CA . MET A 1 287 ? -8.57 -11.148 -11.562 1 98.5 287 MET A CA 1
ATOM 2209 C C . MET A 1 287 ? -9.039 -9.859 -10.891 1 98.5 287 MET A C 1
ATOM 2211 O O . MET A 1 287 ? -8.656 -8.766 -11.297 1 98.5 287 MET A O 1
ATOM 2215 N N . HIS A 1 288 ? -9.844 -10.031 -9.852 1 98.44 288 HIS A N 1
ATOM 2216 C CA . HIS A 1 288 ? -10.344 -8.875 -9.109 1 98.44 288 HIS A CA 1
ATOM 2217 C C . HIS A 1 288 ? -9.195 -8.094 -8.469 1 98.44 288 HIS A C 1
ATOM 2219 O O . HIS A 1 288 ? -9.094 -6.879 -8.641 1 98.44 288 HIS A O 1
ATOM 2225 N N . LEU A 1 289 ? -8.344 -8.781 -7.758 1 98.19 289 LEU A N 1
ATOM 2226 C CA . LEU A 1 289 ? -7.246 -8.133 -7.051 1 98.19 289 LEU A CA 1
ATOM 2227 C C . LEU A 1 289 ? -6.301 -7.445 -8.023 1 98.19 289 LEU A C 1
ATOM 2229 O O . LEU A 1 289 ? -5.941 -6.281 -7.832 1 98.19 289 LEU A O 1
ATOM 2233 N N . ALA A 1 290 ? -5.953 -8.133 -9.102 1 98.19 290 ALA A N 1
ATOM 2234 C CA . ALA A 1 290 ? -5.02 -7.609 -10.094 1 98.19 290 ALA A CA 1
ATOM 2235 C C . ALA A 1 290 ? -5.574 -6.344 -10.742 1 98.19 290 ALA A C 1
ATOM 2237 O O . ALA A 1 290 ? -4.816 -5.434 -11.086 1 98.19 290 ALA A O 1
ATOM 2238 N N . SER A 1 291 ? -6.828 -6.273 -10.914 1 98.44 291 SER A N 1
ATOM 2239 C CA . SER A 1 291 ? -7.453 -5.145 -11.594 1 98.44 291 SER A CA 1
ATOM 2240 C C . SER A 1 291 ? -7.289 -3.855 -10.797 1 98.44 291 SER A C 1
ATOM 2242 O O . SER A 1 291 ? -7.504 -2.762 -11.32 1 98.44 291 SER A O 1
ATOM 2244 N N . THR A 1 292 ? -6.902 -3.977 -9.539 1 97.5 292 THR A N 1
ATOM 2245 C CA . THR A 1 292 ? -6.75 -2.811 -8.672 1 97.5 292 THR A CA 1
ATOM 2246 C C . THR A 1 292 ? -5.273 -2.457 -8.5 1 97.5 292 THR A C 1
ATOM 2248 O O . THR A 1 292 ? -4.93 -1.604 -7.68 1 97.5 292 THR A O 1
ATOM 2251 N N . CYS A 1 293 ? -4.379 -3.111 -9.18 1 97.38 293 CYS A N 1
ATOM 2252 C CA . CYS A 1 293 ? -2.941 -2.93 -9.016 1 97.38 293 CYS A CA 1
ATOM 2253 C C . CYS A 1 293 ? -2.322 -2.328 -10.273 1 97.38 293 CYS A C 1
ATOM 2255 O O . CYS A 1 293 ? -2.211 -3.002 -11.297 1 97.38 293 CYS A O 1
ATOM 2257 N N . ARG A 1 294 ? -1.804 -1.158 -10.203 1 95.19 294 ARG A N 1
ATOM 2258 C CA . ARG A 1 294 ? -1.317 -0.395 -11.344 1 95.19 294 ARG A CA 1
ATOM 2259 C C . ARG A 1 294 ? -0.182 -1.129 -12.055 1 95.19 294 ARG A C 1
ATOM 2261 O O . ARG A 1 294 ? -0.137 -1.177 -13.281 1 95.19 294 ARG A O 1
ATOM 2268 N N . GLN A 1 295 ? 0.729 -1.803 -11.32 1 98.06 295 GLN A N 1
ATOM 2269 C CA . GLN A 1 295 ? 1.906 -2.432 -11.914 1 98.06 295 GLN A CA 1
ATOM 2270 C C . GLN A 1 295 ? 1.676 -3.922 -12.148 1 98.06 295 GLN A C 1
ATOM 2272 O O . GLN A 1 295 ? 2.605 -4.652 -12.492 1 98.06 295 GLN A O 1
ATOM 2277 N N . GLY A 1 296 ? 0.438 -4.379 -11.898 1 98 296 GLY A N 1
ATOM 2278 C CA . GLY A 1 296 ? 0.107 -5.754 -12.234 1 98 296 GLY A CA 1
ATOM 2279 C C . GLY A 1 296 ? -0.094 -5.977 -13.719 1 98 296 GLY A C 1
ATOM 2280 O O . GLY A 1 296 ? -1.154 -6.438 -14.148 1 98 296 GLY A O 1
ATOM 2281 N N . THR A 1 297 ? 0.915 -5.664 -14.484 1 97.62 297 THR A N 1
ATOM 2282 C CA . THR A 1 297 ? 0.759 -5.59 -15.938 1 97.62 297 THR A CA 1
ATOM 2283 C C . THR A 1 297 ? 1.26 -6.871 -16.594 1 97.62 297 THR A C 1
ATOM 2285 O O . THR A 1 297 ? 1.114 -7.043 -17.812 1 97.62 297 THR A O 1
ATOM 2288 N N . LEU A 1 298 ? 1.884 -7.773 -15.867 1 98.56 298 LEU A N 1
ATOM 2289 C CA . LEU A 1 298 ? 2.307 -9.062 -16.406 1 98.56 298 LEU A CA 1
ATOM 2290 C C . LEU A 1 298 ? 1.234 -10.125 -16.188 1 98.56 298 LEU A C 1
ATOM 2292 O O . LEU A 1 298 ? 0.241 -9.875 -15.508 1 98.56 298 LEU A O 1
ATOM 2296 N N . SER A 1 299 ? 1.41 -11.25 -16.812 1 98.69 299 SER A N 1
ATOM 2297 C CA . SER A 1 299 ? 0.34 -12.242 -16.844 1 98.69 299 SER A CA 1
ATOM 2298 C C . SER A 1 299 ? 0.245 -12.969 -15.5 1 98.69 299 SER A C 1
ATOM 2300 O O . SER A 1 299 ? 1.162 -13.703 -15.117 1 98.69 299 SER A O 1
ATOM 2302 N N . HIS A 1 300 ? -0.906 -12.812 -14.836 1 98.38 300 HIS A N 1
ATOM 2303 C CA . HIS A 1 300 ? -1.205 -13.477 -13.578 1 98.38 300 HIS A CA 1
ATOM 2304 C C . HIS A 1 300 ? -1.626 -14.93 -13.805 1 98.38 300 HIS A C 1
ATOM 2306 O O . HIS A 1 300 ? -1.89 -15.328 -14.945 1 98.38 300 HIS A O 1
ATOM 2312 N N . LEU A 1 301 ? -1.622 -15.727 -12.695 1 97.06 301 LEU A N 1
ATOM 2313 C CA . LEU A 1 301 ? -2.045 -17.109 -12.891 1 97.06 301 LEU A CA 1
ATOM 2314 C C . LEU A 1 301 ? -2.641 -17.688 -11.609 1 97.06 301 LEU A C 1
ATOM 2316 O O . LEU A 1 301 ? -2.258 -17.281 -10.508 1 97.06 301 LEU A O 1
ATOM 2320 N N . ALA A 1 302 ? -3.549 -18.641 -11.789 1 95.5 302 ALA A N 1
ATOM 2321 C CA . ALA A 1 302 ? -4.168 -19.391 -10.711 1 95.5 302 ALA A CA 1
ATOM 2322 C C . ALA A 1 302 ? -4.105 -20.891 -10.977 1 95.5 302 ALA A C 1
ATOM 2324 O O . ALA A 1 302 ? -4.605 -21.703 -10.188 1 95.5 302 ALA A O 1
ATOM 2325 N N . ALA A 1 303 ? -3.545 -21.297 -12.086 1 93.81 303 ALA A N 1
ATOM 2326 C CA . ALA A 1 303 ? -3.332 -22.688 -12.477 1 93.81 303 ALA A CA 1
ATOM 2327 C C . ALA A 1 303 ? -4.656 -23.438 -12.539 1 93.81 303 ALA A C 1
ATOM 2329 O O . ALA A 1 303 ? -4.691 -24.656 -12.32 1 93.81 303 ALA A O 1
ATOM 2330 N N . HIS A 1 304 ? -5.738 -22.828 -12.789 1 94.5 304 HIS A N 1
ATOM 2331 C CA . HIS A 1 304 ? -7.062 -23.438 -12.688 1 94.5 304 HIS A CA 1
ATOM 2332 C C . HIS A 1 304 ? -7.336 -24.344 -13.883 1 94.5 304 HIS A C 1
ATOM 2334 O O . HIS A 1 304 ? -8.234 -25.188 -13.828 1 94.5 304 HIS A O 1
ATOM 2340 N N . GLU A 1 305 ? -6.516 -24.281 -14.953 1 94.38 305 GLU A N 1
ATOM 2341 C CA . GLU A 1 305 ? -6.738 -25.062 -16.172 1 94.38 305 GLU A CA 1
ATOM 2342 C C . GLU A 1 305 ? -6.246 -26.5 -16 1 94.38 305 GLU A C 1
ATOM 2344 O O . GLU A 1 305 ? -6.551 -27.359 -16.828 1 94.38 305 GLU A O 1
ATOM 2349 N N . ILE A 1 306 ? -5.566 -26.797 -14.969 1 92.44 306 ILE A N 1
ATOM 2350 C CA . ILE A 1 306 ? -4.91 -28.094 -14.836 1 92.44 306 ILE A CA 1
ATOM 2351 C C . ILE A 1 306 ? -5.914 -29.125 -14.312 1 92.44 306 ILE A C 1
ATOM 2353 O O . ILE A 1 306 ? -5.637 -30.328 -14.328 1 92.44 306 ILE A O 1
ATOM 2357 N N . TRP A 1 307 ? -7.043 -28.688 -13.898 1 92.75 307 TRP A N 1
ATOM 2358 C CA . TRP A 1 307 ? -8.023 -29.594 -13.312 1 92.75 307 TRP A CA 1
ATOM 2359 C C . TRP A 1 307 ? -8.984 -30.125 -14.367 1 92.75 307 TRP A C 1
ATOM 2361 O O . TRP A 1 307 ? -9.414 -29.391 -15.258 1 92.75 307 TRP A O 1
ATOM 2371 N N . ALA A 1 308 ? -9.336 -31.422 -14.195 1 92.25 308 ALA A N 1
ATOM 2372 C CA . ALA A 1 308 ? -10.289 -32.062 -15.109 1 92.25 308 ALA A CA 1
ATOM 2373 C C . ALA A 1 308 ? -11.695 -31.516 -14.883 1 92.25 308 ALA A C 1
ATOM 2375 O O . ALA A 1 308 ? -12.492 -31.453 -15.82 1 92.25 308 ALA A O 1
ATOM 2376 N N . GLU A 1 309 ? -12 -31.25 -13.672 1 93.56 309 GLU A N 1
ATOM 2377 C CA . GLU A 1 309 ? -13.281 -30.672 -13.258 1 93.56 309 GLU A CA 1
ATOM 2378 C C . GLU A 1 309 ? -13.094 -29.656 -12.141 1 93.56 309 GLU A C 1
ATOM 2380 O O . GLU A 1 309 ? -12.234 -29.828 -11.273 1 93.56 309 GLU A O 1
ATOM 2385 N N . ASP A 1 310 ? -13.844 -28.594 -12.258 1 94.75 310 ASP A N 1
ATOM 2386 C CA . ASP A 1 310 ? -13.836 -27.531 -11.266 1 94.75 310 ASP A CA 1
ATOM 2387 C C . ASP A 1 310 ? -15.25 -27.109 -10.883 1 94.75 310 ASP A C 1
ATOM 2389 O O . ASP A 1 310 ? -16.219 -27.531 -11.523 1 94.75 310 ASP A O 1
ATOM 2393 N N . VAL A 1 311 ? -15.367 -26.375 -9.805 1 97 311 VAL A N 1
ATOM 2394 C CA . VAL A 1 311 ? -16.703 -26.047 -9.312 1 97 311 VAL A CA 1
ATOM 2395 C C . VAL A 1 311 ? -17.125 -24.672 -9.828 1 97 311 VAL A C 1
ATOM 2397 O O . VAL A 1 311 ? -18.281 -24.281 -9.711 1 97 311 VAL A O 1
ATOM 2400 N N . ALA A 1 312 ? -16.203 -23.906 -10.367 1 96.69 312 ALA A N 1
ATOM 2401 C CA . ALA A 1 312 ? -16.469 -22.594 -10.922 1 96.69 312 ALA A CA 1
ATOM 2402 C C . ALA A 1 312 ? -15.703 -22.375 -12.219 1 96.69 312 ALA A C 1
ATOM 2404 O O . ALA A 1 312 ? -14.586 -22.875 -12.383 1 96.69 312 ALA A O 1
ATOM 2405 N N . THR A 1 313 ? -16.312 -21.625 -13.094 1 93.38 313 THR A N 1
ATOM 2406 C CA . THR A 1 313 ? -15.688 -21.312 -14.375 1 93.38 313 THR A CA 1
ATOM 2407 C C . THR A 1 313 ? -15.438 -19.812 -14.516 1 93.38 313 THR A C 1
ATOM 2409 O O . THR A 1 313 ? -16.375 -19.047 -14.695 1 93.38 313 THR A O 1
ATOM 2412 N N . PRO A 1 314 ? -14.211 -19.469 -14.406 1 94.31 314 PRO A N 1
ATOM 2413 C CA . PRO A 1 314 ? -13.883 -18.047 -14.609 1 94.31 314 PRO A CA 1
ATOM 2414 C C . PRO A 1 314 ? -13.898 -17.641 -16.078 1 94.31 314 PRO A C 1
ATOM 2416 O O . PRO A 1 314 ? -13.984 -18.516 -16.969 1 94.31 314 PRO A O 1
ATOM 2419 N N . PRO A 1 315 ? -13.82 -16.344 -16.344 1 96 315 PRO A N 1
ATOM 2420 C CA . PRO A 1 315 ? -13.719 -15.891 -17.734 1 96 315 PRO A CA 1
ATOM 2421 C C . PRO A 1 315 ? -12.516 -16.484 -18.469 1 96 315 PRO A C 1
ATOM 2423 O O . PRO A 1 315 ? -11.461 -16.672 -17.859 1 96 315 PRO A O 1
ATOM 2426 N N . ARG A 1 316 ? -12.656 -16.734 -19.734 1 94.62 316 ARG A N 1
ATOM 2427 C CA . ARG A 1 316 ? -11.594 -17.297 -20.562 1 94.62 316 ARG A CA 1
ATOM 2428 C C . ARG A 1 316 ? -10.766 -16.188 -21.203 1 94.62 316 ARG A C 1
ATOM 2430 O O . ARG A 1 316 ? -11.297 -15.133 -21.562 1 94.62 316 ARG A O 1
ATOM 2437 N N . PRO A 1 317 ? -9.531 -16.453 -21.391 1 97.56 317 PRO A N 1
ATOM 2438 C CA . PRO A 1 317 ? -8.688 -15.43 -22.016 1 97.56 317 PRO A CA 1
ATOM 2439 C C . PRO A 1 317 ? -8.961 -15.281 -23.516 1 97.56 317 PRO A C 1
ATOM 2441 O O . PRO A 1 317 ? -9.258 -16.266 -24.203 1 97.56 317 PRO A O 1
ATOM 2444 N N . THR A 1 318 ? -8.953 -14.102 -23.984 1 97.75 318 THR A N 1
ATOM 2445 C CA . THR A 1 318 ? -8.906 -13.711 -25.391 1 97.75 318 THR A CA 1
ATOM 2446 C C . THR A 1 318 ? -7.688 -12.836 -25.672 1 97.75 318 THR A C 1
ATOM 2448 O O . THR A 1 318 ? -7.586 -11.727 -25.156 1 97.75 318 THR A O 1
ATOM 2451 N N . GLY A 1 319 ? -6.773 -13.414 -26.484 1 97.25 319 GLY A N 1
ATOM 2452 C CA . GLY A 1 319 ? -5.539 -12.688 -26.734 1 97.25 319 GLY A CA 1
ATOM 2453 C C . GLY A 1 319 ? -4.711 -12.484 -25.469 1 97.25 319 GLY A C 1
ATOM 2454 O O . GLY A 1 319 ? -4.102 -11.43 -25.281 1 97.25 319 GLY A O 1
ATOM 2455 N N . GLY A 1 320 ? -4.859 -13.367 -24.594 1 98.31 320 GLY A N 1
ATOM 2456 C CA . GLY A 1 320 ? -4.047 -13.344 -23.391 1 98.31 320 GLY A CA 1
ATOM 2457 C C . GLY A 1 320 ? -4.656 -12.523 -22.281 1 98.31 320 GLY A C 1
ATOM 2458 O O . GLY A 1 320 ? -4.086 -12.43 -21.188 1 98.31 320 GLY A O 1
ATOM 2459 N N . TRP A 1 321 ? -5.805 -11.961 -22.5 1 98.44 321 TRP A N 1
ATOM 2460 C CA . TRP A 1 321 ? -6.438 -11.086 -21.516 1 98.44 321 TRP A CA 1
ATOM 2461 C C . TRP A 1 321 ? -7.789 -11.641 -21.094 1 98.44 321 TRP A C 1
ATOM 2463 O O . TRP A 1 321 ? -8.492 -12.281 -21.875 1 98.44 321 TRP A O 1
ATOM 2473 N N . VAL A 1 322 ? -8.125 -11.406 -19.844 1 98.56 322 VAL A N 1
ATOM 2474 C CA . VAL A 1 322 ? -9.43 -11.805 -19.328 1 98.56 322 VAL A CA 1
ATOM 2475 C C . VAL A 1 322 ? -10.188 -10.578 -18.828 1 98.56 322 VAL A C 1
ATOM 2477 O O . VAL A 1 322 ? -9.594 -9.672 -18.234 1 98.56 322 VAL A O 1
ATOM 2480 N N . ALA A 1 323 ? -11.438 -10.562 -19.078 1 98.31 323 ALA A N 1
ATOM 2481 C CA . ALA A 1 323 ? -12.289 -9.516 -18.5 1 98.31 323 ALA A CA 1
ATOM 2482 C C . ALA A 1 323 ? -12.516 -9.75 -17.016 1 98.31 323 ALA A C 1
ATOM 2484 O O . ALA A 1 323 ? -12.844 -10.859 -16.594 1 98.31 323 ALA A O 1
ATOM 2485 N N . VAL A 1 324 ? -12.344 -8.758 -16.203 1 98.5 324 VAL A N 1
ATOM 2486 C CA . VAL A 1 324 ? -12.633 -8.867 -14.773 1 98.5 324 VAL A CA 1
ATOM 2487 C C . VAL A 1 324 ? -14.141 -8.938 -14.555 1 98.5 324 VAL A C 1
ATOM 2489 O O . VAL A 1 324 ? -14.891 -8.109 -15.07 1 98.5 324 VAL A O 1
ATOM 2492 N N . PRO A 1 325 ? -14.586 -9.961 -13.828 1 98.31 325 PRO A N 1
ATOM 2493 C CA . PRO A 1 325 ? -16.031 -10.023 -13.594 1 98.31 325 PRO A CA 1
ATOM 2494 C C . PRO A 1 325 ? -16.578 -8.734 -12.984 1 98.31 325 PRO A C 1
ATOM 2496 O O . PRO A 1 325 ? -15.945 -8.125 -12.133 1 98.31 325 PRO A O 1
ATOM 2499 N N . ASP A 1 326 ? -17.75 -8.336 -13.391 1 96.25 326 ASP A N 1
ATOM 2500 C CA . ASP A 1 326 ? -18.297 -7.051 -12.945 1 96.25 326 ASP A CA 1
ATOM 2501 C C . ASP A 1 326 ? -19.578 -7.242 -12.141 1 96.25 326 ASP A C 1
ATOM 2503 O O . ASP A 1 326 ? -20.141 -6.277 -11.625 1 96.25 326 ASP A O 1
ATOM 2507 N N . GLY A 1 327 ? -20.078 -8.484 -11.961 1 97.31 327 GLY A N 1
ATOM 2508 C CA . GLY A 1 327 ? -21.219 -8.773 -11.109 1 97.31 327 GLY A CA 1
ATOM 2509 C C . GLY A 1 327 ? -20.875 -8.742 -9.625 1 97.31 327 GLY A C 1
ATOM 2510 O O . GLY A 1 327 ? -19.703 -8.609 -9.258 1 97.31 327 GLY A O 1
ATOM 2511 N N . PRO A 1 328 ? -21.906 -8.891 -8.727 1 98.06 328 PRO A N 1
ATOM 2512 C CA . PRO A 1 328 ? -21.672 -8.836 -7.285 1 98.06 328 PRO A CA 1
ATOM 2513 C C . PRO A 1 328 ? -20.766 -9.961 -6.789 1 98.06 328 PRO A C 1
ATOM 2515 O O . PRO A 1 328 ? -20.859 -11.086 -7.281 1 98.06 328 PRO A O 1
ATOM 2518 N N . GLY A 1 329 ? -19.938 -9.664 -5.816 1 98.44 329 GLY A N 1
ATOM 2519 C CA . GLY A 1 329 ? -18.984 -10.656 -5.312 1 98.44 329 GLY A CA 1
ATOM 2520 C C . GLY A 1 329 ? -17.922 -11.023 -6.32 1 98.44 329 GLY A C 1
ATOM 2521 O O . GLY A 1 329 ? -17.375 -10.148 -7 1 98.44 329 GLY A O 1
ATOM 2522 N N . LEU A 1 330 ? -17.609 -12.258 -6.434 1 98.62 330 LEU A N 1
ATOM 2523 C CA . LEU A 1 330 ? -16.578 -12.711 -7.359 1 98.62 330 LEU A CA 1
ATOM 2524 C C . LEU A 1 330 ? -17.109 -12.773 -8.789 1 98.62 330 LEU A C 1
ATOM 2526 O O . LEU A 1 330 ? -16.344 -12.922 -9.734 1 98.62 330 LEU A O 1
ATOM 2530 N N . GLY A 1 331 ? -18.375 -12.695 -8.914 1 98.25 331 GLY A N 1
ATOM 2531 C CA . GLY A 1 331 ? -18.984 -12.625 -10.234 1 98.25 331 GLY A CA 1
ATOM 2532 C C . GLY A 1 331 ? -18.984 -13.953 -10.969 1 98.25 331 GLY A C 1
ATOM 2533 O O . GLY A 1 331 ? -19.156 -13.992 -12.188 1 98.25 331 GLY A O 1
ATOM 2534 N N . VAL A 1 332 ? -18.672 -15.086 -10.289 1 97.44 332 VAL A N 1
ATOM 2535 C CA . VAL A 1 332 ? -18.703 -16.422 -10.859 1 97.44 332 VAL A CA 1
ATOM 2536 C C . VAL A 1 332 ? -19.609 -17.312 -10.016 1 97.44 332 VAL A C 1
ATOM 2538 O O . VAL A 1 332 ? -19.641 -17.219 -8.789 1 97.44 332 VAL A O 1
ATOM 2541 N N . ALA A 1 333 ? -20.297 -18.156 -10.656 1 96.56 333 ALA A N 1
ATOM 2542 C CA . ALA A 1 333 ? -21.234 -19.047 -9.961 1 96.56 333 ALA A CA 1
ATOM 2543 C C . ALA A 1 333 ? -20.547 -20.359 -9.594 1 96.56 333 ALA A C 1
ATOM 2545 O O . ALA A 1 333 ? -19.672 -20.844 -10.312 1 96.56 333 ALA A O 1
ATOM 2546 N N . VAL A 1 334 ? -20.984 -20.875 -8.484 1 98.06 334 VAL A N 1
ATOM 2547 C CA . VAL A 1 334 ? -20.531 -22.188 -8.047 1 98.06 334 VAL A CA 1
ATOM 2548 C C . VAL A 1 334 ? -21.547 -23.25 -8.453 1 98.06 334 VAL A C 1
ATOM 2550 O O . VAL A 1 334 ? -22.734 -23.109 -8.211 1 98.06 334 VAL A O 1
ATOM 2553 N N . ASP A 1 335 ? -21.078 -24.297 -9.148 1 97.81 335 ASP A N 1
ATOM 2554 C CA . ASP A 1 335 ? -21.906 -25.438 -9.531 1 97.81 335 ASP A CA 1
ATOM 2555 C C . ASP A 1 335 ? -22.016 -26.438 -8.391 1 97.81 335 ASP A C 1
ATOM 2557 O O . ASP A 1 335 ? -21.156 -27.312 -8.219 1 97.81 335 ASP A O 1
ATOM 2561 N N . GLU A 1 336 ? -23.141 -26.375 -7.746 1 96.94 336 GLU A N 1
ATOM 2562 C CA . GLU A 1 336 ? -23.344 -27.203 -6.559 1 96.94 336 GLU A CA 1
ATOM 2563 C C . GLU A 1 336 ? -23.375 -28.688 -6.914 1 96.94 336 GLU A C 1
ATOM 2565 O O . GLU A 1 336 ? -23.047 -29.531 -6.09 1 96.94 336 GLU A O 1
ATOM 2570 N N . THR A 1 337 ? -23.766 -29 -8.125 1 97.25 337 THR A N 1
ATOM 2571 C CA . THR A 1 337 ? -23.719 -30.391 -8.562 1 97.25 337 THR A CA 1
ATOM 2572 C C . THR A 1 337 ? -22.281 -30.891 -8.672 1 97.25 337 THR A C 1
ATOM 2574 O O . THR A 1 337 ? -21.984 -32 -8.227 1 97.25 337 THR A O 1
ATOM 2577 N N . ALA A 1 338 ? -21.453 -30.078 -9.219 1 96.81 338 ALA A N 1
ATOM 2578 C CA . ALA A 1 338 ? -20.047 -30.422 -9.281 1 96.81 338 ALA A CA 1
ATOM 2579 C C . ALA A 1 338 ? -19.438 -30.547 -7.879 1 96.81 338 ALA A C 1
ATOM 2581 O O . ALA A 1 338 ? -18.625 -31.438 -7.625 1 96.81 338 ALA A O 1
ATOM 2582 N N . VAL A 1 339 ? -19.891 -29.672 -6.98 1 97.62 339 VAL A N 1
ATOM 2583 C CA . VAL A 1 339 ? -19.406 -29.734 -5.602 1 97.62 339 VAL A CA 1
ATOM 2584 C C . VAL A 1 339 ? -19.734 -31.094 -5.004 1 97.62 339 VAL A C 1
ATOM 2586 O O . VAL A 1 339 ? -18.859 -31.75 -4.41 1 97.62 339 VAL A O 1
ATOM 2589 N N . ALA A 1 340 ? -20.938 -31.531 -5.18 1 96.81 340 ALA A N 1
ATOM 2590 C CA . ALA A 1 340 ? -21.359 -32.812 -4.633 1 96.81 340 ALA A CA 1
ATOM 2591 C C . ALA A 1 340 ? -20.531 -33.969 -5.219 1 96.81 340 ALA A C 1
ATOM 2593 O O . ALA A 1 340 ? -20.109 -34.875 -4.492 1 96.81 340 ALA A O 1
ATOM 2594 N N . ARG A 1 341 ? -20.297 -33.938 -6.5 1 95.44 341 ARG A N 1
ATOM 2595 C CA . ARG A 1 341 ? -19.531 -35 -7.18 1 95.44 341 ARG A CA 1
ATOM 2596 C C . ARG A 1 341 ? -18.094 -35.031 -6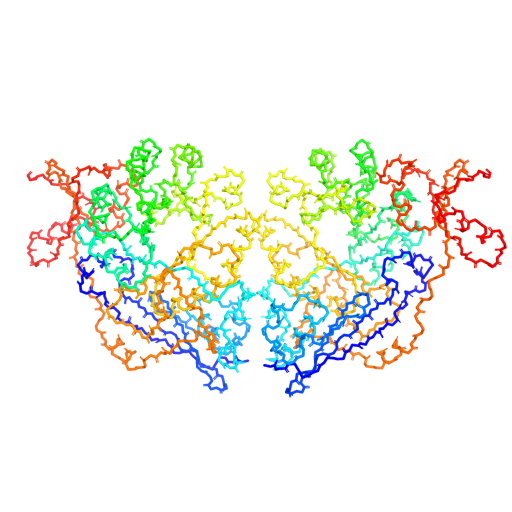.68 1 95.44 341 ARG A C 1
ATOM 2598 O O . ARG A 1 341 ? -17.547 -36.125 -6.41 1 95.44 341 ARG A O 1
ATOM 2605 N N . LEU A 1 342 ? -17.5 -33.875 -6.535 1 94.69 342 LEU A N 1
ATOM 2606 C CA . LEU A 1 342 ? -16.094 -33.812 -6.176 1 94.69 342 LEU A CA 1
ATOM 2607 C C . LEU A 1 342 ? -15.898 -34.094 -4.688 1 94.69 342 LEU A C 1
ATOM 2609 O O . LEU A 1 342 ? -14.805 -34.5 -4.27 1 94.69 342 LEU A O 1
ATOM 2613 N N . GLN A 1 343 ? -16.922 -33.719 -3.904 1 93.12 343 GLN A N 1
ATOM 2614 C CA . GLN A 1 343 ? -16.859 -34.031 -2.48 1 93.12 343 GLN A CA 1
ATOM 2615 C C . GLN A 1 343 ? -16.906 -35.531 -2.252 1 93.12 343 GLN A C 1
ATOM 2617 O O . GLN A 1 343 ? -16.219 -36.062 -1.37 1 93.12 343 GLN A O 1
ATOM 2622 N N . ALA A 1 344 ? -17.672 -36.25 -2.973 1 86.75 344 ALA A N 1
ATOM 2623 C CA . ALA A 1 344 ? -17.891 -37.688 -2.832 1 86.75 344 ALA A CA 1
ATOM 2624 C C . ALA A 1 344 ? -16.734 -38.469 -3.447 1 86.75 344 ALA A C 1
ATOM 2626 O O . ALA A 1 344 ? -16.531 -39.625 -3.117 1 86.75 344 ALA A O 1
ATOM 2627 N N . GLY A 1 345 ? -16.031 -37.812 -4.199 1 77.94 345 GLY A N 1
ATOM 2628 C CA . GLY A 1 345 ? -14.961 -38.5 -4.895 1 77.94 345 GLY A CA 1
ATOM 2629 C C . GLY A 1 345 ? -13.852 -38.969 -3.969 1 77.94 345 GLY A C 1
ATOM 2630 O O . GLY A 1 345 ? -13.695 -38.438 -2.865 1 77.94 345 GLY A O 1
ATOM 2631 N N . ALA A 1 346 ? -13.172 -40 -4.352 1 75.75 346 ALA A N 1
ATOM 2632 C CA . ALA A 1 346 ? -12.039 -40.531 -3.594 1 75.75 346 ALA A CA 1
ATOM 2633 C C . ALA A 1 346 ? -10.828 -39.594 -3.709 1 75.75 346 ALA A C 1
ATOM 2635 O O . ALA A 1 346 ? -10.586 -39 -4.77 1 75.75 346 ALA A O 1
ATOM 2636 N N . PRO A 1 347 ? -10.234 -39.406 -2.51 1 74.81 347 PRO A N 1
ATOM 2637 C CA . PRO A 1 347 ? -8.984 -38.656 -2.623 1 74.81 347 PRO A CA 1
ATOM 2638 C C . PRO A 1 347 ? -7.98 -39.312 -3.568 1 74.81 347 PRO A C 1
ATOM 2640 O O . PRO A 1 347 ? -8.023 -40.531 -3.762 1 74.81 347 PRO A O 1
ATOM 2643 N N . MET A 1 348 ? -7.305 -38.469 -4.254 1 71.38 348 MET A N 1
ATOM 2644 C CA . MET A 1 348 ? -6.246 -39 -5.098 1 71.38 348 MET A CA 1
ATOM 2645 C C . MET A 1 348 ? -5.266 -39.844 -4.273 1 71.38 348 MET A C 1
ATOM 2647 O O . MET A 1 348 ? -4.812 -39.406 -3.217 1 71.38 348 MET A O 1
ATOM 2651 N N . ALA A 1 349 ? -5.062 -41.062 -4.621 1 66.69 349 ALA A N 1
ATOM 2652 C CA . ALA A 1 349 ? -4.117 -41.906 -3.918 1 66.69 349 ALA A CA 1
ATOM 2653 C C . ALA A 1 349 ? -2.693 -41.375 -4.035 1 66.69 349 ALA A C 1
ATOM 2655 O O . ALA A 1 349 ? -2.33 -40.781 -5.051 1 66.69 349 ALA A O 1
ATOM 2656 N N . GLU A 1 350 ? -2.033 -41.344 -2.934 1 70.5 350 GLU A N 1
ATOM 2657 C CA . GLU A 1 350 ? -0.601 -41.062 -3.004 1 70.5 350 GLU A CA 1
ATOM 2658 C C . GLU A 1 350 ? 0.199 -42.344 -3.193 1 70.5 350 GLU A C 1
ATOM 2660 O O . GLU A 1 350 ? 0.668 -42.938 -2.221 1 70.5 350 GLU A O 1
ATOM 2665 N N . PRO A 1 351 ? 0.258 -42.75 -4.461 1 71.88 351 PRO A N 1
ATOM 2666 C CA . PRO A 1 351 ? 1.003 -44 -4.629 1 71.88 351 PRO A CA 1
ATOM 2667 C C . PRO A 1 351 ? 2.479 -43.844 -4.258 1 71.88 351 PRO A C 1
ATOM 2669 O O . PRO A 1 351 ? 3.043 -42.781 -4.359 1 71.88 351 PRO A O 1
ATOM 2672 N N . ARG A 1 352 ? 2.994 -45 -3.695 1 81.75 352 ARG A N 1
ATOM 2673 C CA . ARG A 1 352 ? 4.445 -45.031 -3.553 1 81.75 352 ARG A CA 1
ATOM 2674 C C . ARG A 1 352 ? 5.133 -44.969 -4.91 1 81.75 352 ARG A C 1
ATOM 2676 O O . ARG A 1 352 ? 4.805 -45.719 -5.82 1 81.75 352 ARG A O 1
ATOM 2683 N N . ARG A 1 353 ? 5.938 -43.906 -5.039 1 88.19 353 ARG A N 1
ATOM 2684 C CA . ARG A 1 353 ? 6.668 -43.75 -6.289 1 88.19 353 ARG A CA 1
ATOM 2685 C C . ARG A 1 353 ? 8.141 -43.469 -6.027 1 88.19 353 ARG A C 1
ATOM 2687 O O . ARG A 1 353 ? 8.5 -42.938 -4.973 1 88.19 353 ARG A O 1
ATOM 2694 N N . ILE A 1 354 ? 8.922 -43.969 -6.898 1 92 354 ILE A N 1
ATOM 2695 C CA . ILE A 1 354 ? 10.344 -43.625 -6.918 1 92 354 ILE A CA 1
ATOM 2696 C C . ILE A 1 354 ? 10.664 -42.781 -8.148 1 92 354 ILE A C 1
ATOM 2698 O O . ILE A 1 354 ? 10.328 -43.156 -9.273 1 92 354 ILE A O 1
ATOM 2702 N N . ALA A 1 355 ? 11.195 -41.656 -7.914 1 93.06 355 ALA A N 1
ATOM 2703 C CA . ALA A 1 355 ? 11.672 -40.844 -9.023 1 93.06 355 ALA A CA 1
ATOM 2704 C C . ALA A 1 355 ? 13.07 -41.25 -9.453 1 93.06 355 ALA A C 1
ATOM 2706 O O . ALA A 1 355 ? 13.977 -41.375 -8.625 1 93.06 355 ALA A O 1
ATOM 2707 N N . VAL A 1 356 ? 13.211 -41.438 -10.688 1 95.38 356 VAL A N 1
ATOM 2708 C CA . VAL A 1 356 ? 14.492 -41.875 -11.211 1 95.38 356 VAL A CA 1
ATOM 2709 C C . VAL A 1 356 ? 15.047 -40.844 -12.18 1 95.38 356 VAL A C 1
ATOM 2711 O O . VAL A 1 356 ? 14.469 -40.625 -13.25 1 95.38 356 VAL A O 1
ATOM 2714 N N . VAL A 1 357 ? 16.141 -40.219 -11.828 1 97.06 357 VAL A N 1
ATOM 2715 C CA . VAL A 1 357 ? 16.859 -39.312 -12.727 1 97.06 357 VAL A CA 1
ATOM 2716 C C . VAL A 1 357 ? 17.906 -40.094 -13.516 1 97.06 357 VAL A C 1
ATOM 2718 O O . VAL A 1 357 ? 18.766 -40.781 -12.93 1 97.06 357 VAL A O 1
ATOM 2721 N N . ILE A 1 358 ? 17.859 -39.938 -14.789 1 97.25 358 ILE A N 1
ATOM 2722 C CA . ILE A 1 358 ? 18.703 -40.75 -15.672 1 97.25 358 ILE A CA 1
ATOM 2723 C C . ILE A 1 358 ? 19.625 -39.812 -16.484 1 97.25 358 ILE A C 1
ATOM 2725 O O . ILE A 1 358 ? 19.141 -38.906 -17.188 1 97.25 358 ILE A O 1
ATOM 2729 N N . TYR A 1 359 ? 20.875 -40.094 -16.438 1 96.88 359 TYR A N 1
ATOM 2730 C CA . TYR A 1 359 ? 21.875 -39.312 -17.188 1 96.88 359 TYR A CA 1
ATOM 2731 C C . TYR A 1 359 ? 22.188 -40 -18.531 1 96.88 359 TYR A C 1
ATOM 2733 O O . TYR A 1 359 ? 21.906 -41.188 -18.703 1 96.88 359 TYR A O 1
ATOM 2741 N N . PRO A 1 360 ? 22.766 -39.281 -19.438 1 94.94 360 PRO A N 1
ATOM 2742 C CA . PRO A 1 360 ? 23.047 -39.812 -20.75 1 94.94 360 PRO A CA 1
ATOM 2743 C C . PRO A 1 360 ? 24.031 -41 -20.719 1 94.94 360 PRO A C 1
ATOM 2745 O O . PRO A 1 360 ? 24.016 -41.844 -21.609 1 94.94 360 PRO A O 1
ATOM 2748 N N . ASP A 1 361 ? 24.812 -41.062 -19.703 1 95.19 361 ASP A N 1
ATOM 2749 C CA . ASP A 1 361 ? 25.797 -42.156 -19.625 1 95.19 361 ASP A CA 1
ATOM 2750 C C . ASP A 1 361 ? 25.203 -43.406 -18.984 1 95.19 361 ASP A C 1
ATOM 2752 O O . ASP A 1 361 ? 25.891 -44.406 -18.781 1 95.19 361 ASP A O 1
ATOM 2756 N N . GLY A 1 362 ? 23.953 -43.312 -18.609 1 94.62 362 GLY A N 1
ATOM 2757 C CA . GLY A 1 362 ? 23.266 -44.469 -18.094 1 94.62 362 GLY A CA 1
ATOM 2758 C C . GLY A 1 362 ? 23.172 -44.5 -16.578 1 94.62 362 GLY A C 1
ATOM 2759 O O . GLY A 1 362 ? 22.469 -45.312 -16 1 94.62 362 GLY A O 1
ATOM 2760 N N . THR A 1 363 ? 23.828 -43.562 -15.992 1 96.62 363 THR A N 1
ATOM 2761 C CA . THR A 1 363 ? 23.734 -43.438 -14.547 1 96.62 363 THR A CA 1
ATOM 2762 C C . THR A 1 363 ? 22.312 -43.094 -14.117 1 96.62 363 THR A C 1
ATOM 2764 O O . THR A 1 363 ? 21.688 -42.219 -14.727 1 96.62 363 THR A O 1
ATOM 2767 N N . ARG A 1 364 ? 21.828 -43.812 -13.086 1 97.44 364 ARG A N 1
ATOM 2768 C CA . ARG A 1 364 ? 20.484 -43.594 -12.555 1 97.44 364 ARG A CA 1
ATOM 2769 C C . ARG A 1 364 ? 20.531 -43.25 -11.07 1 97.44 364 ARG A C 1
ATOM 2771 O O . ARG A 1 364 ? 21.219 -43.906 -10.297 1 97.44 364 ARG A O 1
ATOM 2778 N N . TRP A 1 365 ? 19.891 -42.219 -10.703 1 97.31 365 TRP A N 1
ATOM 2779 C CA . TRP A 1 365 ? 19.688 -41.844 -9.305 1 97.31 365 TRP A CA 1
ATOM 2780 C C . TRP A 1 365 ? 18.219 -42 -8.906 1 97.31 365 TRP A C 1
ATOM 2782 O O . TRP A 1 365 ? 17.344 -41.375 -9.539 1 97.31 365 TRP A O 1
ATOM 2792 N N . HIS A 1 366 ? 17.938 -42.812 -7.836 1 96.75 366 HIS A N 1
ATOM 2793 C CA . HIS A 1 366 ? 16.594 -43.094 -7.355 1 96.75 366 HIS A CA 1
ATOM 2794 C C . HIS A 1 366 ? 16.281 -42.281 -6.09 1 96.75 366 HIS A C 1
ATOM 2796 O O . HIS A 1 366 ? 17.047 -42.312 -5.137 1 96.75 366 HIS A O 1
ATOM 2802 N N . PHE A 1 367 ? 15.148 -41.625 -6.109 1 94.88 367 PHE A N 1
ATOM 2803 C CA . PHE A 1 367 ? 14.758 -40.781 -4.984 1 94.88 367 PHE A CA 1
ATOM 2804 C C . PHE A 1 367 ? 13.406 -41.219 -4.43 1 94.88 367 PHE A C 1
ATOM 2806 O O . PHE A 1 367 ? 12.477 -41.5 -5.191 1 94.88 367 PHE A O 1
ATOM 2813 N N . GLY A 1 368 ? 13.312 -41.188 -3.102 1 88.94 368 GLY A N 1
ATOM 2814 C CA . GLY A 1 368 ? 12.07 -41.594 -2.445 1 88.94 368 GLY A CA 1
ATOM 2815 C C . GLY A 1 368 ? 11.156 -40.406 -2.152 1 88.94 368 GLY A C 1
ATOM 2816 O O . GLY A 1 368 ? 9.992 -40.625 -1.784 1 88.94 368 GLY A O 1
ATOM 2817 N N . SER A 1 369 ? 11.68 -39.188 -2.281 1 87.88 369 SER A N 1
ATOM 2818 C CA . SER A 1 369 ? 10.852 -38 -2.035 1 87.88 369 SER A CA 1
ATOM 2819 C C . SER A 1 369 ? 11.273 -36.844 -2.912 1 87.88 369 SER A C 1
ATOM 2821 O O . SER A 1 369 ? 12.422 -36.781 -3.363 1 87.88 369 SER A O 1
ATOM 2823 N N . GLU A 1 370 ? 10.352 -35.938 -3.109 1 87.94 370 GLU A N 1
ATOM 2824 C CA . GLU A 1 370 ? 10.625 -34.719 -3.861 1 87.94 370 GLU A CA 1
ATOM 2825 C C . GLU A 1 370 ? 11.688 -33.875 -3.166 1 87.94 370 GLU A C 1
ATOM 2827 O O . GLU A 1 370 ? 12.555 -33.281 -3.82 1 87.94 370 GLU A O 1
ATOM 2832 N N . THR A 1 371 ? 11.57 -33.781 -1.893 1 88.31 371 THR A N 1
ATOM 2833 C CA . THR A 1 371 ? 12.516 -33 -1.12 1 88.31 371 THR A CA 1
ATOM 2834 C C . THR A 1 371 ? 13.945 -33.5 -1.337 1 88.31 371 THR A C 1
ATOM 2836 O O . THR A 1 371 ? 14.852 -32.719 -1.598 1 88.31 371 THR A O 1
ATOM 2839 N N . GLN A 1 372 ? 14.094 -34.781 -1.283 1 91 372 GLN A N 1
ATOM 2840 C CA . GLN A 1 372 ? 15.414 -35.375 -1.493 1 91 372 GLN A CA 1
ATOM 2841 C C . GLN A 1 372 ? 15.953 -35.031 -2.879 1 91 372 GLN A C 1
ATOM 2843 O O . GLN A 1 372 ? 17.125 -34.688 -3.027 1 91 372 GLN A O 1
ATOM 2848 N N . ARG A 1 373 ? 15.148 -35.125 -3.799 1 93.5 373 ARG A N 1
ATOM 2849 C CA . ARG A 1 373 ? 15.57 -34.875 -5.176 1 93.5 373 ARG A CA 1
ATOM 2850 C C . ARG A 1 373 ? 15.945 -33.438 -5.391 1 93.5 373 ARG A C 1
ATOM 2852 O O . ARG A 1 373 ? 17.031 -33.125 -5.906 1 93.5 373 ARG A O 1
ATOM 2859 N N . HIS A 1 374 ? 15.133 -32.531 -4.922 1 93.38 374 HIS A N 1
ATOM 2860 C CA . HIS A 1 374 ? 15.438 -31.094 -5.059 1 93.38 374 HIS A CA 1
ATOM 2861 C C . HIS A 1 374 ? 16.734 -30.734 -4.355 1 93.38 374 HIS A C 1
ATOM 2863 O O . HIS A 1 374 ? 17.594 -30.047 -4.926 1 93.38 374 HIS A O 1
ATOM 2869 N N . GLU A 1 375 ? 16.891 -31.234 -3.225 1 93.12 375 GLU A N 1
ATOM 2870 C CA . GLU A 1 375 ? 18.031 -30.859 -2.406 1 93.12 375 GLU A CA 1
ATOM 2871 C C . GLU A 1 375 ? 19.328 -31.438 -2.967 1 93.12 375 GLU A C 1
ATOM 2873 O O . GLU A 1 375 ? 20.391 -30.812 -2.869 1 93.12 375 GLU A O 1
ATOM 2878 N N . ALA A 1 376 ? 19.234 -32.562 -3.562 1 94.12 376 ALA A N 1
ATOM 2879 C CA . ALA A 1 376 ? 20.422 -33.125 -4.203 1 94.12 376 ALA A CA 1
ATOM 2880 C C . ALA A 1 376 ? 20.969 -32.188 -5.27 1 94.12 376 ALA A C 1
ATOM 2882 O O . ALA A 1 376 ? 22.188 -32.094 -5.438 1 94.12 376 ALA A O 1
ATOM 2883 N N . PHE A 1 377 ? 20.156 -31.562 -5.922 1 94.06 377 PHE A N 1
ATOM 2884 C CA . PHE A 1 377 ? 20.578 -30.641 -6.973 1 94.06 377 PHE A CA 1
ATOM 2885 C C . PHE A 1 377 ? 20.938 -29.281 -6.387 1 94.06 377 PHE A C 1
ATOM 2887 O O . PHE A 1 377 ? 21.938 -28.672 -6.773 1 94.06 377 PHE A O 1
ATOM 2894 N N . TYR A 1 378 ? 20.219 -28.828 -5.434 1 92.38 378 TYR A N 1
ATOM 2895 C CA . TYR A 1 378 ? 20.469 -27.516 -4.836 1 92.38 378 TYR A CA 1
ATOM 2896 C C . TYR A 1 378 ? 21.812 -27.484 -4.109 1 92.38 378 TYR A C 1
ATOM 2898 O O . TYR A 1 378 ? 22.516 -26.484 -4.145 1 92.38 378 TYR A O 1
ATOM 2906 N N . PHE A 1 379 ? 22.109 -28.594 -3.502 1 91 379 PHE A N 1
ATOM 2907 C CA . PHE A 1 379 ? 23.328 -28.656 -2.705 1 91 379 PHE A CA 1
ATOM 2908 C C . PHE A 1 379 ? 24.531 -29.016 -3.578 1 91 379 PHE A C 1
ATOM 2910 O O . PHE A 1 379 ? 25.656 -29.031 -3.104 1 91 379 PHE A O 1
ATOM 2917 N N . GLY A 1 380 ? 24.297 -29.359 -4.805 1 90.25 380 GLY A N 1
ATOM 2918 C CA . GLY A 1 380 ? 25.391 -29.594 -5.742 1 90.25 380 GLY A CA 1
ATOM 2919 C C . GLY A 1 380 ? 25.891 -31.031 -5.699 1 90.25 380 GLY A C 1
ATOM 2920 O O . GLY A 1 380 ? 27.016 -31.297 -6.148 1 90.25 380 GLY A O 1
ATOM 2921 N N . ASP A 1 381 ? 25.125 -31.875 -5.18 1 91.25 381 ASP A N 1
ATOM 2922 C CA . ASP A 1 381 ? 25.5 -33.281 -5.156 1 91.25 381 ASP A CA 1
ATOM 2923 C C . ASP A 1 381 ? 25.422 -33.906 -6.551 1 91.25 381 ASP A C 1
ATOM 2925 O O . ASP A 1 381 ? 26.125 -34.875 -6.852 1 91.25 381 ASP A O 1
ATOM 2929 N N . LEU A 1 382 ? 24.547 -33.406 -7.375 1 94.5 382 LEU A N 1
ATOM 2930 C CA . LEU A 1 382 ? 24.344 -33.875 -8.734 1 94.5 382 LEU A CA 1
ATOM 2931 C C . LEU A 1 382 ? 24.359 -32.719 -9.734 1 94.5 382 LEU A C 1
ATOM 2933 O O . LEU A 1 382 ? 23.844 -31.656 -9.445 1 94.5 382 LEU A O 1
ATOM 2937 N N . PRO A 1 383 ? 24.969 -33.031 -10.828 1 93.69 383 PRO A N 1
ATOM 2938 C CA . PRO A 1 383 ? 24.859 -32.031 -11.883 1 93.69 383 PRO A CA 1
ATOM 2939 C C . PRO A 1 383 ? 23.469 -31.969 -12.516 1 93.69 383 PRO A C 1
ATOM 2941 O O . PRO A 1 383 ? 22.875 -33 -12.781 1 93.69 383 PRO A O 1
ATOM 2944 N N . GLY A 1 384 ? 22.984 -30.766 -12.68 1 95.25 384 GLY A N 1
ATOM 2945 C CA . GLY A 1 384 ? 21.672 -30.562 -13.281 1 95.25 384 GLY A CA 1
ATOM 2946 C C . GLY A 1 384 ? 21.734 -29.969 -14.672 1 95.25 384 GLY A C 1
ATOM 2947 O O . GLY A 1 384 ? 22.781 -29.484 -15.094 1 95.25 384 GLY A O 1
ATOM 2948 N N . PHE A 1 385 ? 20.641 -30.109 -15.406 1 96.69 385 PHE A N 1
ATOM 2949 C CA . PHE A 1 385 ? 20.453 -29.516 -16.719 1 96.69 385 PHE A CA 1
ATOM 2950 C C . PHE A 1 385 ? 21.484 -30.047 -17.719 1 96.69 385 PHE A C 1
ATOM 2952 O O . PHE A 1 385 ? 22 -29.297 -18.547 1 96.69 385 PHE A O 1
ATOM 2959 N N . VAL A 1 386 ? 21.75 -31.266 -17.562 1 94.75 386 VAL A N 1
ATOM 2960 C CA . VAL A 1 386 ? 22.656 -31.938 -18.5 1 94.75 386 VAL A CA 1
ATOM 2961 C C . VAL A 1 386 ? 21.891 -32.344 -19.75 1 94.75 386 VAL A C 1
ATOM 2963 O O . VAL A 1 386 ? 20.812 -32.938 -19.656 1 94.75 386 VAL A O 1
ATOM 2966 N N . PRO A 1 387 ? 22.453 -32 -20.938 1 94.06 387 PRO A N 1
ATOM 2967 C CA . PRO A 1 387 ? 21.781 -32.469 -22.141 1 94.06 387 PRO A CA 1
ATOM 2968 C C . PRO A 1 387 ? 21.516 -33.969 -22.125 1 94.06 387 PRO A C 1
ATOM 2970 O O . PRO A 1 387 ? 22.422 -34.75 -21.875 1 94.06 387 PRO A O 1
ATOM 2973 N N . GLY A 1 388 ? 20.312 -34.344 -22.281 1 93.31 388 GLY A N 1
ATOM 2974 C CA . GLY A 1 388 ? 19.938 -35.75 -22.328 1 93.31 388 GLY A CA 1
ATOM 2975 C C . GLY A 1 388 ? 19.469 -36.281 -20.984 1 93.31 388 GLY A C 1
ATOM 2976 O O . GLY A 1 388 ? 19.016 -37.438 -20.891 1 93.31 388 GLY A O 1
ATOM 2977 N N . ILE A 1 389 ? 19.594 -35.5 -19.984 1 96.56 389 ILE A N 1
ATOM 2978 C CA . ILE A 1 389 ? 19.109 -35.906 -18.672 1 96.56 389 ILE A CA 1
ATOM 2979 C C . ILE A 1 389 ? 17.578 -36.031 -18.703 1 96.56 389 ILE A C 1
ATOM 2981 O O . ILE A 1 389 ? 16.906 -35.281 -19.422 1 96.56 389 ILE A O 1
ATOM 2985 N N . ARG A 1 390 ? 17.016 -37 -17.984 1 95.12 390 ARG A N 1
ATOM 2986 C CA . ARG A 1 390 ? 15.562 -37.125 -17.938 1 95.12 390 ARG A CA 1
ATOM 2987 C C . ARG A 1 390 ? 15.094 -37.719 -16.625 1 95.12 390 ARG A C 1
ATOM 2989 O O . ARG A 1 390 ? 15.891 -38.281 -15.875 1 95.12 390 ARG A O 1
ATOM 2996 N N . LEU A 1 391 ? 13.859 -37.562 -16.359 1 95.31 391 LEU A N 1
ATOM 2997 C CA . LEU A 1 391 ? 13.195 -38.062 -15.164 1 95.31 391 LEU A CA 1
ATOM 2998 C C . LEU A 1 391 ? 12.156 -39.125 -15.523 1 95.31 391 LEU A C 1
ATOM 3000 O O . LEU A 1 391 ? 11.398 -38.938 -16.484 1 95.31 391 LEU A O 1
ATOM 3004 N N . GLU A 1 392 ? 12.172 -40.156 -14.812 1 92.25 392 GLU A N 1
ATOM 3005 C CA . GLU A 1 392 ? 11.133 -41.188 -14.898 1 92.25 392 GLU A CA 1
ATOM 3006 C C . GLU A 1 392 ? 10.555 -41.5 -13.523 1 92.25 392 GLU A C 1
ATOM 3008 O O . GLU A 1 392 ? 11.266 -41.438 -12.516 1 92.25 392 GLU A O 1
ATOM 3013 N N . MET A 1 393 ? 9.289 -41.75 -13.57 1 89 393 MET A N 1
ATOM 3014 C CA . MET A 1 393 ? 8.633 -42.156 -12.336 1 89 393 MET A CA 1
ATOM 3015 C C . MET A 1 393 ? 8.359 -43.656 -12.336 1 89 393 MET A C 1
ATOM 3017 O O . MET A 1 393 ? 7.777 -44.188 -13.281 1 89 393 MET A O 1
ATOM 3021 N N . ARG A 1 394 ? 8.867 -44.25 -11.328 1 89.44 394 ARG A N 1
ATOM 3022 C CA . ARG A 1 394 ? 8.57 -45.688 -11.125 1 89.44 394 ARG A CA 1
ATOM 3023 C C . ARG A 1 394 ? 7.445 -45.844 -10.102 1 89.44 394 ARG A C 1
ATOM 3025 O O . ARG A 1 394 ? 7.605 -45.531 -8.93 1 89.44 394 ARG A O 1
ATOM 3032 N N . GLU A 1 395 ? 6.422 -46.375 -10.594 1 86.81 395 GLU A N 1
ATOM 3033 C CA . GLU A 1 395 ? 5.281 -46.625 -9.719 1 86.81 395 GLU A CA 1
ATOM 3034 C C . GLU A 1 395 ? 5.43 -47.938 -8.984 1 86.81 395 GLU A C 1
ATOM 3036 O O . GLU A 1 395 ? 6.102 -48.875 -9.469 1 86.81 395 GLU A O 1
ATOM 3041 N N . ASP A 1 396 ? 4.812 -48.031 -7.871 1 89.69 396 ASP A N 1
ATOM 3042 C CA . ASP A 1 396 ? 4.797 -49.281 -7.121 1 89.69 396 ASP A CA 1
ATOM 3043 C C . ASP A 1 396 ? 4.07 -50.375 -7.898 1 89.69 396 ASP A C 1
ATOM 3045 O O . ASP A 1 396 ? 2.852 -50.312 -8.078 1 89.69 396 ASP A O 1
ATOM 3049 N N . ASP A 1 397 ? 4.777 -51.375 -8.32 1 90.19 397 ASP A N 1
ATOM 3050 C CA . ASP A 1 397 ? 4.191 -52.438 -9.109 1 90.19 397 ASP A CA 1
ATOM 3051 C C . ASP A 1 397 ? 3.949 -53.688 -8.258 1 90.19 397 ASP A C 1
ATOM 3053 O O . ASP A 1 397 ? 3.695 -54.781 -8.781 1 90.19 397 ASP A O 1
ATOM 3057 N N . GLY A 1 398 ? 4.129 -53.5 -7.027 1 92.81 398 GLY A N 1
ATOM 3058 C CA . GLY A 1 398 ? 3.883 -54.594 -6.094 1 92.81 398 GLY A CA 1
ATOM 3059 C C . GLY A 1 398 ? 5.035 -55.562 -6 1 92.81 398 GLY A C 1
ATOM 3060 O O . GLY A 1 398 ? 4.977 -56.531 -5.234 1 92.81 398 GLY A O 1
ATOM 3061 N N . SER A 1 399 ? 6.074 -55.375 -6.613 1 95.88 399 SER A N 1
ATOM 3062 C CA . SER A 1 399 ? 7.203 -56.281 -6.637 1 95.88 399 SER A CA 1
ATOM 3063 C C . SER A 1 399 ? 8.086 -56.125 -5.406 1 95.88 399 SER A C 1
ATOM 3065 O O . SER A 1 399 ? 8.086 -55.062 -4.781 1 95.88 399 SER A O 1
ATOM 3067 N N . ALA A 1 400 ? 8.781 -57.188 -5.098 1 95.81 400 ALA A N 1
ATOM 3068 C CA . ALA A 1 400 ? 9.758 -57.125 -4.012 1 95.81 400 ALA A CA 1
ATOM 3069 C C . ALA A 1 400 ? 10.898 -56.156 -4.348 1 95.81 400 ALA A C 1
ATOM 3071 O O . ALA A 1 400 ? 11.438 -55.5 -3.465 1 95.81 400 ALA A O 1
ATOM 3072 N N . ASP A 1 401 ? 11.18 -56.188 -5.582 1 94.62 401 ASP A N 1
ATOM 3073 C CA . ASP A 1 401 ? 12.258 -55.312 -6.039 1 94.62 401 ASP A CA 1
ATOM 3074 C C . ASP A 1 401 ? 11.906 -53.844 -5.785 1 94.62 401 ASP A C 1
ATOM 3076 O O . ASP A 1 401 ? 12.742 -53.094 -5.285 1 94.62 401 ASP A O 1
ATOM 3080 N N . PHE A 1 402 ? 10.719 -53.438 -6.137 1 94.81 402 PHE A N 1
ATOM 3081 C CA . PHE A 1 402 ? 10.289 -52.094 -5.891 1 94.81 402 PHE A CA 1
ATOM 3082 C C . PHE A 1 402 ? 10.289 -51.781 -4.398 1 94.81 402 PHE A C 1
ATOM 3084 O O . PHE A 1 402 ? 10.797 -50.719 -3.977 1 94.81 402 PHE A O 1
ATOM 3091 N N . ALA A 1 403 ? 9.742 -52.656 -3.605 1 95 403 ALA A N 1
ATOM 3092 C CA . ALA A 1 403 ? 9.648 -52.438 -2.162 1 95 403 ALA A CA 1
ATOM 3093 C C . ALA A 1 403 ? 11.031 -52.25 -1.547 1 95 403 ALA A C 1
ATOM 3095 O O . ALA A 1 403 ? 11.219 -51.406 -0.68 1 95 403 ALA A O 1
ATOM 3096 N N . ASP A 1 404 ? 11.898 -53.125 -1.998 1 95.62 404 ASP A N 1
ATOM 3097 C CA . ASP A 1 404 ? 13.266 -53.031 -1.495 1 95.62 404 ASP A CA 1
ATOM 3098 C C . ASP A 1 404 ? 13.898 -51.688 -1.88 1 95.62 404 ASP A C 1
ATOM 3100 O O . ASP A 1 404 ? 14.484 -51 -1.036 1 95.62 404 ASP A O 1
ATOM 3104 N N . LEU A 1 405 ? 13.828 -51.344 -3.133 1 95.44 405 LEU A N 1
ATOM 3105 C CA . LEU A 1 405 ? 14.414 -50.094 -3.613 1 95.44 405 LEU A CA 1
ATOM 3106 C C . LEU A 1 405 ? 13.773 -48.906 -2.934 1 95.44 405 LEU A C 1
ATOM 3108 O O . LEU A 1 405 ? 14.461 -47.938 -2.559 1 95.44 405 LEU A O 1
ATOM 3112 N N . TYR A 1 406 ? 12.469 -48.906 -2.783 1 94.44 406 TYR A N 1
ATOM 3113 C CA . TYR A 1 406 ? 11.742 -47.844 -2.123 1 94.44 406 TYR A CA 1
ATOM 3114 C C . TYR A 1 406 ? 12.234 -47.656 -0.694 1 94.44 406 TYR A C 1
ATOM 3116 O O . TYR A 1 406 ? 12.43 -46.5 -0.245 1 94.44 406 TYR A O 1
ATOM 3124 N N . ALA A 1 407 ? 12.406 -48.688 0.018 1 94.81 407 ALA A N 1
ATOM 3125 C CA . ALA A 1 407 ? 12.898 -48.656 1.391 1 94.81 407 ALA A CA 1
ATOM 3126 C C . ALA A 1 407 ? 14.305 -48.031 1.443 1 94.81 407 ALA A C 1
ATOM 3128 O O . ALA A 1 407 ? 14.617 -47.25 2.352 1 94.81 407 ALA A O 1
ATOM 3129 N N . ARG A 1 408 ? 15.086 -48.375 0.528 1 95.38 408 ARG A N 1
ATOM 3130 C CA . ARG A 1 408 ? 16.438 -47.844 0.477 1 95.38 408 ARG A CA 1
ATOM 3131 C C . ARG A 1 408 ? 16.422 -46.344 0.162 1 95.38 408 ARG A C 1
ATOM 3133 O O . ARG A 1 408 ? 17.188 -45.594 0.745 1 95.38 408 ARG A O 1
ATOM 3140 N N . CYS A 1 409 ? 15.594 -46 -0.711 1 94.88 409 CYS A N 1
ATOM 3141 C CA . CYS A 1 409 ? 15.492 -44.594 -1.126 1 94.88 409 CYS A CA 1
ATOM 3142 C C . CYS A 1 409 ? 14.977 -43.719 0.011 1 94.88 409 CYS A C 1
ATOM 3144 O O . CYS A 1 409 ? 15.195 -42.531 0.02 1 94.88 409 CYS A O 1
ATOM 3146 N N . ALA A 1 410 ? 14.227 -44.344 0.917 1 89.94 410 ALA A N 1
ATOM 3147 C CA . ALA A 1 410 ? 13.695 -43.594 2.055 1 89.94 410 ALA A CA 1
ATOM 3148 C C . ALA A 1 410 ? 14.812 -43.062 2.945 1 89.94 410 ALA A C 1
ATOM 3150 O O . ALA A 1 410 ? 14.664 -42.031 3.605 1 89.94 410 ALA A O 1
ATOM 3151 N N . THR A 1 411 ? 15.938 -43.719 2.908 1 88.69 411 THR A N 1
ATOM 3152 C CA . THR A 1 411 ? 17.062 -43.344 3.752 1 88.69 411 THR A CA 1
ATOM 3153 C C . THR A 1 411 ? 17.984 -42.375 3.029 1 88.69 411 THR A C 1
ATOM 3155 O O . THR A 1 411 ? 18.422 -41.375 3.619 1 88.69 411 THR A O 1
ATOM 3158 N N . ALA A 1 412 ? 18.281 -42.656 1.85 1 91.75 412 ALA A N 1
ATOM 3159 C CA . ALA A 1 412 ? 19.125 -41.812 1.008 1 91.75 412 ALA A CA 1
ATOM 3160 C C . ALA A 1 412 ? 18.938 -42.156 -0.469 1 91.75 412 ALA A C 1
ATOM 3162 O O . ALA A 1 412 ? 18.469 -43.25 -0.807 1 91.75 412 ALA A O 1
ATOM 3163 N N . PRO A 1 413 ? 19.266 -41.188 -1.297 1 94.69 413 PRO A N 1
ATOM 3164 C CA . PRO A 1 413 ? 19.219 -41.531 -2.723 1 94.69 413 PRO A CA 1
ATOM 3165 C C . PRO A 1 413 ? 20.078 -42.75 -3.068 1 94.69 413 PRO A C 1
ATOM 3167 O O . PRO A 1 413 ? 21.141 -42.969 -2.482 1 94.69 413 PRO A O 1
ATOM 3170 N N . VAL A 1 414 ? 19.594 -43.5 -4.02 1 96.5 414 VAL A N 1
ATOM 3171 C CA . VAL A 1 414 ? 20.297 -44.719 -4.426 1 96.5 414 VAL A CA 1
ATOM 3172 C C . VAL A 1 414 ? 20.812 -44.562 -5.855 1 96.5 414 VAL A C 1
ATOM 3174 O O . VAL A 1 414 ? 20.078 -44.125 -6.742 1 96.5 414 VAL A O 1
ATOM 3177 N N . MET A 1 415 ? 22.047 -44.844 -6.062 1 95.75 415 MET A N 1
ATOM 3178 C CA . MET A 1 415 ? 22.641 -44.812 -7.395 1 95.75 415 MET A CA 1
ATOM 3179 C C . MET A 1 415 ? 22.719 -46.188 -8.016 1 95.75 415 MET A C 1
ATOM 3181 O O . MET A 1 415 ? 23.031 -47.156 -7.328 1 95.75 415 MET A O 1
ATOM 3185 N N . SER A 1 416 ? 22.344 -46.281 -9.188 1 93.5 416 SER A N 1
ATOM 3186 C CA . SER A 1 416 ? 22.531 -47.5 -9.945 1 93.5 416 SER A CA 1
ATOM 3187 C C . SER A 1 416 ? 23.031 -47.219 -11.352 1 93.5 416 SER A C 1
ATOM 3189 O O . SER A 1 416 ? 23.031 -46.062 -11.797 1 93.5 416 SER A O 1
ATOM 3191 N N . ARG A 1 417 ? 23.797 -48.156 -11.984 1 86.69 417 ARG A N 1
ATOM 3192 C CA . ARG A 1 417 ? 24.281 -48.031 -13.352 1 86.69 417 ARG A CA 1
ATOM 3193 C C . ARG A 1 417 ? 23.75 -49.156 -14.227 1 86.69 417 ARG A C 1
ATOM 3195 O O . ARG A 1 417 ? 23.656 -50.312 -13.781 1 86.69 417 ARG A O 1
ATOM 3202 N N . GLY A 1 418 ? 22.984 -48.938 -15.211 1 62.75 418 GLY A N 1
ATOM 3203 C CA . GLY A 1 418 ? 22.672 -49.906 -16.234 1 62.75 418 GLY A CA 1
ATOM 3204 C C . GLY A 1 418 ? 23.547 -49.781 -17.469 1 62.75 418 GLY A C 1
ATOM 3205 O O . GLY A 1 418 ? 24.203 -48.781 -17.672 1 62.75 418 GLY A O 1
ATOM 3206 N N . MET B 1 1 ? -25.297 1.018 -2.596 1 94.94 1 MET B N 1
ATOM 3207 C CA . MET B 1 1 ? -25.656 2.174 -1.776 1 94.94 1 MET B CA 1
ATOM 3208 C C . MET B 1 1 ? -25.531 3.465 -2.576 1 94.94 1 MET B C 1
ATOM 3210 O O . MET B 1 1 ? -24.484 4.117 -2.557 1 94.94 1 MET B O 1
ATOM 3214 N N . ILE B 1 2 ? -26.578 3.887 -3.146 1 97.62 2 ILE B N 1
ATOM 3215 C CA . ILE B 1 2 ? -26.562 4.957 -4.137 1 97.62 2 ILE B CA 1
ATOM 3216 C C . ILE B 1 2 ? -26.594 6.312 -3.436 1 97.62 2 ILE B C 1
ATOM 3218 O O . ILE B 1 2 ? -27.375 6.52 -2.502 1 97.62 2 ILE B O 1
ATOM 3222 N N . ILE B 1 3 ? -25.75 7.195 -3.861 1 98.69 3 ILE B N 1
ATOM 3223 C CA . ILE B 1 3 ? -25.75 8.57 -3.387 1 98.69 3 ILE B CA 1
ATOM 3224 C C . ILE B 1 3 ? -26.922 9.336 -4.008 1 98.69 3 ILE B C 1
ATOM 3226 O O . ILE B 1 3 ? -26.906 9.625 -5.207 1 98.69 3 ILE B O 1
ATOM 3230 N N . GLN B 1 4 ? -27.828 9.625 -3.26 1 98.69 4 GLN B N 1
ATOM 3231 C CA . GLN B 1 4 ? -29.031 10.297 -3.74 1 98.69 4 GLN B CA 1
ATOM 3232 C C . GLN B 1 4 ? -28.781 11.789 -3.934 1 98.69 4 GLN B C 1
ATOM 3234 O O . GLN B 1 4 ? -29.25 12.383 -4.914 1 98.69 4 GLN B O 1
ATOM 3239 N N . SER B 1 5 ? -28.125 12.391 -3.033 1 98.56 5 SER B N 1
ATOM 3240 C CA . SER B 1 5 ? -27.797 13.812 -3.102 1 98.56 5 SER B CA 1
ATOM 3241 C C . SER B 1 5 ? -26.609 14.148 -2.199 1 98.56 5 SER B C 1
ATOM 3243 O O . SER B 1 5 ? -26.234 13.344 -1.344 1 98.56 5 SER B O 1
ATOM 3245 N N . ILE B 1 6 ? -26 15.273 -2.426 1 98.75 6 ILE B N 1
ATOM 3246 C CA . ILE B 1 6 ? -24.906 15.789 -1.615 1 98.75 6 ILE B CA 1
ATOM 3247 C C . ILE B 1 6 ? -25.141 17.266 -1.308 1 98.75 6 ILE B C 1
ATOM 3249 O O . ILE B 1 6 ? -25.281 18.078 -2.223 1 98.75 6 ILE B O 1
ATOM 3253 N N . ASP B 1 7 ? -25.266 17.609 -0.032 1 98.19 7 ASP B N 1
ATOM 3254 C CA . ASP B 1 7 ? -25.297 19.016 0.372 1 98.19 7 ASP B CA 1
ATOM 3255 C C . ASP B 1 7 ? -23.875 19.578 0.515 1 98.19 7 ASP B C 1
ATOM 3257 O O . ASP B 1 7 ? -23 18.922 1.094 1 98.19 7 ASP B O 1
ATOM 3261 N N . VAL B 1 8 ? -23.656 20.656 -0.037 1 97.62 8 VAL B N 1
ATOM 3262 C CA . VAL B 1 8 ? -22.406 21.406 0.116 1 97.62 8 VAL B CA 1
ATOM 3263 C C . VAL B 1 8 ? -22.641 22.625 1.005 1 97.62 8 VAL B C 1
ATOM 3265 O O . VAL B 1 8 ? -23.391 23.547 0.633 1 97.62 8 VAL B O 1
ATOM 3268 N N . VAL B 1 9 ? -22 22.656 2.199 1 96.56 9 VAL B N 1
ATOM 3269 C CA . VAL B 1 9 ? -22.297 23.672 3.207 1 96.56 9 VAL B CA 1
ATOM 3270 C C . VAL B 1 9 ? -21.016 24.422 3.58 1 96.56 9 VAL B C 1
ATOM 3272 O O . VAL B 1 9 ? -20.25 23.969 4.426 1 96.56 9 VAL B O 1
ATOM 3275 N N . PRO B 1 10 ? -20.781 25.578 3.016 1 94.56 10 PRO B N 1
ATOM 3276 C CA . PRO B 1 10 ? -19.625 26.375 3.445 1 94.56 10 PRO B CA 1
ATOM 3277 C C . PRO B 1 10 ? -19.734 26.828 4.898 1 94.56 10 PRO B C 1
ATOM 3279 O O . PRO B 1 10 ? -20.812 27.266 5.336 1 94.56 10 PRO B O 1
ATOM 3282 N N . LEU B 1 11 ? -18.734 26.641 5.648 1 94.44 11 LEU B N 1
ATOM 3283 C CA . LEU B 1 11 ? -18.641 27.047 7.051 1 94.44 11 LEU B CA 1
ATOM 3284 C C . LEU B 1 11 ? -17.578 28.125 7.246 1 94.44 11 LEU B C 1
ATOM 3286 O O . LEU B 1 11 ? -16.469 28 6.703 1 94.44 11 LEU B O 1
ATOM 3290 N N . ASN B 1 12 ? -17.922 29.094 7.973 1 90.75 12 ASN B N 1
ATOM 3291 C CA . ASN B 1 12 ? -16.969 30.141 8.352 1 90.75 12 ASN B CA 1
ATOM 3292 C C . ASN B 1 12 ? -16.422 29.922 9.758 1 90.75 12 ASN B C 1
ATOM 3294 O O . ASN B 1 12 ? -17.062 30.281 10.742 1 90.75 12 ASN B O 1
ATOM 3298 N N . LEU B 1 13 ? -15.227 29.391 9.773 1 89.38 13 LEU B N 1
ATOM 3299 C CA . LEU B 1 13 ? -14.602 29.141 11.07 1 89.38 13 LEU B CA 1
ATOM 3300 C C . LEU B 1 13 ? -13.672 30.281 11.453 1 89.38 13 LEU B C 1
ATOM 3302 O O . LEU B 1 13 ? -12.961 30.828 10.602 1 89.38 13 LEU B O 1
ATOM 3306 N N . HIS B 1 14 ? -13.703 30.641 12.711 1 88.06 14 HIS B N 1
ATOM 3307 C CA . HIS B 1 14 ? -12.797 31.641 13.25 1 88.06 14 HIS B CA 1
ATOM 3308 C C . HIS B 1 14 ? -11.734 31 14.133 1 88.06 14 HIS B C 1
ATOM 3310 O O . HIS B 1 14 ? -12 30.016 14.812 1 88.06 14 HIS B O 1
ATOM 3316 N N . TYR B 1 15 ? -10.578 31.578 14.102 1 90.06 15 TYR B N 1
ATOM 3317 C CA . TYR B 1 15 ? -9.516 31.125 15 1 90.06 15 TYR B CA 1
ATOM 3318 C C . TYR B 1 15 ? -9.836 31.469 16.453 1 90.06 15 TYR B C 1
ATOM 3320 O O . TYR B 1 15 ? -10.648 32.375 16.703 1 90.06 15 TYR B O 1
ATOM 3328 N N . THR B 1 16 ? -9.227 30.797 17.359 1 90.56 16 THR B N 1
ATOM 3329 C CA . THR B 1 16 ? -9.336 31.203 18.766 1 90.56 16 THR B CA 1
ATOM 3330 C C . THR B 1 16 ? -8.82 32.625 18.969 1 90.56 16 THR B C 1
ATOM 3332 O O . THR B 1 16 ? -7.965 33.094 18.219 1 90.56 16 THR B O 1
ATOM 3335 N N . PRO B 1 17 ? -9.281 33.312 19.922 1 86.56 17 PRO B N 1
ATOM 3336 C CA . PRO B 1 17 ? -8.922 34.719 20.109 1 86.56 17 PRO B CA 1
ATOM 3337 C C . PRO B 1 17 ? -7.41 34.938 20.203 1 86.56 17 PRO B C 1
ATOM 3339 O O . PRO B 1 17 ? -6.891 35.906 19.672 1 86.56 17 PRO B O 1
ATOM 3342 N N . GLU B 1 18 ? -6.742 34.031 20.797 1 87.19 18 GLU B N 1
ATOM 3343 C CA . GLU B 1 18 ? -5.305 34.156 21.016 1 87.19 18 GLU B CA 1
ATOM 3344 C C . GLU B 1 18 ? -4.543 34.062 19.688 1 87.19 18 GLU B C 1
ATOM 3346 O O . GLU B 1 18 ? -3.414 34.531 19.578 1 87.19 18 GLU B O 1
ATOM 3351 N N . LEU B 1 19 ? -5.172 33.438 18.703 1 89.25 19 LEU B N 1
ATOM 3352 C CA . LEU B 1 19 ? -4.492 33.125 17.438 1 89.25 19 LEU B CA 1
ATOM 3353 C C . LEU B 1 19 ? -4.969 34.094 16.344 1 89.25 19 LEU B C 1
ATOM 3355 O O . LEU B 1 19 ? -4.344 34.156 15.281 1 89.25 19 LEU B O 1
ATOM 3359 N N . MET B 1 20 ? -5.973 34.812 16.562 1 81.5 20 MET B N 1
ATOM 3360 C CA . MET B 1 20 ? -6.652 35.625 15.555 1 81.5 20 MET B CA 1
ATOM 3361 C C . MET B 1 20 ? -5.703 36.656 14.953 1 81.5 20 MET B C 1
ATOM 3363 O O . MET B 1 20 ? -5.801 37 13.773 1 81.5 20 MET B O 1
ATOM 3367 N N . ALA B 1 21 ? -4.805 37.094 15.734 1 77.12 21 ALA B N 1
ATOM 3368 C CA . ALA B 1 21 ? -3.906 38.156 15.258 1 77.12 21 ALA B CA 1
ATOM 3369 C C . ALA B 1 21 ? -2.844 37.594 14.32 1 77.12 21 ALA B C 1
ATOM 3371 O O . ALA B 1 21 ? -2.232 38.312 13.547 1 77.12 21 ALA B O 1
ATOM 3372 N N . HIS B 1 22 ? -2.656 36.344 14.344 1 81.75 22 HIS B N 1
ATOM 3373 C CA . HIS B 1 22 ? -1.487 35.781 13.664 1 81.75 22 HIS B CA 1
ATOM 3374 C C . HIS B 1 22 ? -1.893 34.781 12.594 1 81.75 22 HIS B C 1
ATOM 3376 O O . HIS B 1 22 ? -1.27 34.719 11.531 1 81.75 22 HIS B O 1
ATOM 3382 N N . MET B 1 23 ? -2.928 34.125 12.734 1 73.25 23 MET B N 1
ATOM 3383 C CA . MET B 1 23 ? -3.285 32.969 11.938 1 73.25 23 MET B CA 1
ATOM 3384 C C . MET B 1 23 ? -3.857 33.375 10.586 1 73.25 23 MET B C 1
ATOM 3386 O O . MET B 1 23 ? -3.773 32.625 9.609 1 73.25 23 MET B O 1
ATOM 3390 N N . PRO B 1 24 ? -4.406 34.531 10.438 1 65.75 24 PRO B N 1
ATOM 3391 C CA . PRO B 1 24 ? -4.984 34.875 9.141 1 65.75 24 PRO B CA 1
ATOM 3392 C C . PRO B 1 24 ? -3.945 34.906 8.023 1 65.75 24 PRO B C 1
ATOM 3394 O O . PRO B 1 24 ? -4.305 34.969 6.84 1 65.75 24 PRO B O 1
ATOM 3397 N N . ARG B 1 25 ? -2.713 34.781 8.406 1 68.81 25 ARG B N 1
ATOM 3398 C CA . ARG B 1 25 ? -1.667 34.688 7.395 1 68.81 25 ARG B CA 1
ATOM 3399 C C . ARG B 1 25 ? -1.63 33.281 6.801 1 68.81 25 ARG B C 1
ATOM 3401 O O . ARG B 1 25 ? -0.969 33.031 5.785 1 68.81 25 ARG B O 1
ATOM 3408 N N . SER B 1 26 ? -2.471 32.531 7.449 1 62.66 26 SER B N 1
ATOM 3409 C CA . SER B 1 26 ? -2.457 31.141 6.996 1 62.66 26 SER B CA 1
ATOM 3410 C C . SER B 1 26 ? -3.195 30.984 5.672 1 62.66 26 SER B C 1
ATOM 3412 O O . SER B 1 26 ? -4.051 31.797 5.328 1 62.66 26 SER B O 1
ATOM 3414 N N . ALA B 1 27 ? -2.74 30 4.965 1 56.16 27 ALA B N 1
ATOM 3415 C CA . ALA B 1 27 ? -3.377 29.688 3.688 1 56.16 27 ALA B CA 1
ATOM 3416 C C . ALA B 1 27 ? -4.824 29.234 3.893 1 56.16 27 ALA B C 1
ATOM 3418 O O . ALA B 1 27 ? -5.605 29.203 2.939 1 56.16 27 ALA B O 1
ATOM 3419 N N . HIS B 1 28 ? -5.285 29.016 5.066 1 61.19 28 HIS B N 1
ATOM 3420 C CA . HIS B 1 28 ? -6.562 28.359 5.316 1 61.19 28 HIS B CA 1
ATOM 3421 C C . HIS B 1 28 ? -7.605 29.359 5.809 1 61.19 28 HIS B C 1
ATOM 3423 O O . HIS B 1 28 ? -8.758 28.984 6.059 1 61.19 28 HIS B O 1
ATOM 3429 N N . ARG B 1 29 ? -7.797 30.406 5.41 1 63.84 29 ARG B N 1
ATOM 3430 C CA . ARG B 1 29 ? -8.625 31.578 5.723 1 63.84 29 ARG B CA 1
ATOM 3431 C C . ARG B 1 29 ? -9.938 31.141 6.375 1 63.84 29 ARG B C 1
ATOM 3433 O O . ARG B 1 29 ? -11 31.703 6.074 1 63.84 29 ARG B O 1
ATOM 3440 N N . GLY B 1 30 ? -9.883 30.156 7.09 1 70.19 30 GLY B N 1
ATOM 3441 C CA . GLY B 1 30 ? -11.023 29.766 7.902 1 70.19 30 GLY B CA 1
ATOM 3442 C C . GLY B 1 30 ? -12.18 29.219 7.086 1 70.19 30 GLY B C 1
ATOM 3443 O O . GLY B 1 30 ? -13.305 29.156 7.574 1 70.19 30 GLY B O 1
ATOM 3444 N N . ARG B 1 31 ? -12.016 28.938 5.863 1 83.12 31 ARG B N 1
ATOM 3445 C CA . ARG B 1 31 ? -13.078 28.406 5.027 1 83.12 31 ARG B CA 1
ATOM 3446 C C . ARG B 1 31 ? -13.031 26.875 5.004 1 83.12 31 ARG B C 1
ATOM 3448 O O . ARG B 1 31 ? -12.062 26.281 4.504 1 83.12 31 ARG B O 1
ATOM 3455 N N . LEU B 1 32 ? -14 26.359 5.633 1 92.62 32 LEU B N 1
ATOM 3456 C CA . LEU B 1 32 ? -14.211 24.906 5.668 1 92.62 32 LEU B CA 1
ATOM 3457 C C . LEU B 1 32 ? -15.539 24.547 5.02 1 92.62 32 LEU B C 1
ATOM 3459 O O . LEU B 1 32 ? -16.547 25.234 5.215 1 92.62 32 LEU B O 1
ATOM 3463 N N . VAL B 1 33 ? -15.539 23.562 4.195 1 95.94 33 VAL B N 1
ATOM 3464 C CA . VAL B 1 33 ? -16.766 23.125 3.557 1 95.94 33 VAL B CA 1
ATOM 3465 C C . VAL B 1 33 ? -17.188 21.781 4.145 1 95.94 33 VAL B C 1
ATOM 3467 O O . VAL B 1 33 ? -16.406 20.828 4.191 1 95.94 33 VAL B O 1
ATOM 3470 N N . LEU B 1 34 ? -18.391 21.703 4.648 1 97.69 34 LEU B N 1
ATOM 3471 C CA . LEU B 1 34 ? -19.016 20.453 5.094 1 97.69 34 LEU B CA 1
ATOM 3472 C C . LEU B 1 34 ? -19.781 19.797 3.955 1 97.69 34 LEU B C 1
ATOM 3474 O O . LEU B 1 34 ? -20.562 20.438 3.266 1 97.69 34 LEU B O 1
ATOM 3478 N N . TYR B 1 35 ? -19.547 18.609 3.711 1 98.38 35 TYR B N 1
ATOM 3479 C CA . TYR B 1 35 ? -20.281 17.797 2.746 1 98.38 35 TYR B CA 1
ATOM 3480 C C . TYR B 1 35 ? -21.172 16.797 3.451 1 98.38 35 TYR B C 1
ATOM 3482 O O . TYR B 1 35 ? -20.719 16.031 4.305 1 98.38 35 TYR B O 1
ATOM 3490 N N . ARG B 1 36 ? -22.516 16.828 3.104 1 98.56 36 ARG B N 1
ATOM 3491 C CA . ARG B 1 36 ? -23.484 15.828 3.547 1 98.56 36 ARG B CA 1
ATOM 3492 C C . ARG B 1 36 ? -23.875 14.898 2.402 1 98.56 36 ARG B C 1
ATOM 3494 O O . ARG B 1 36 ? -24.562 15.305 1.467 1 98.56 36 ARG B O 1
ATOM 3501 N N . VAL B 1 37 ? -23.453 13.656 2.492 1 98.75 37 VAL B N 1
ATOM 3502 C CA . VAL B 1 37 ? -23.844 12.656 1.495 1 98.75 37 VAL B CA 1
ATOM 3503 C C . VAL B 1 37 ? -25.078 11.906 1.96 1 98.75 37 VAL B C 1
ATOM 3505 O O . VAL B 1 37 ? -25.094 11.305 3.033 1 98.75 37 VAL B O 1
ATOM 3508 N N . HIS B 1 38 ? -26.109 12.016 1.202 1 98.75 38 HIS B N 1
ATOM 3509 C CA . HIS B 1 38 ? -27.344 11.289 1.46 1 98.75 38 HIS B CA 1
ATOM 3510 C C . HIS B 1 38 ? -27.438 10.031 0.6 1 98.75 38 HIS B C 1
ATOM 3512 O O . HIS B 1 38 ? -27.484 10.117 -0.629 1 98.75 38 HIS B O 1
ATOM 3518 N N . LEU B 1 39 ? -27.484 8.922 1.282 1 98.69 39 LEU B N 1
ATOM 3519 C CA . LEU B 1 39 ? -27.688 7.676 0.555 1 98.69 39 LEU B CA 1
ATOM 3520 C C . LEU B 1 39 ? -29.172 7.418 0.33 1 98.69 39 LEU B C 1
ATOM 3522 O O . LEU B 1 39 ? -30.016 7.961 1.043 1 98.69 39 LEU B O 1
ATOM 3526 N N . ALA B 1 40 ? -29.484 6.574 -0.618 1 97.94 40 ALA B N 1
ATOM 3527 C CA . ALA B 1 40 ? -30.875 6.258 -0.982 1 97.94 40 ALA B CA 1
ATOM 3528 C C . ALA B 1 40 ? -31.594 5.586 0.175 1 97.94 40 ALA B C 1
ATOM 3530 O O . ALA B 1 40 ? -32.812 5.699 0.292 1 97.94 40 ALA B O 1
ATOM 3531 N N . ASP B 1 41 ? -30.875 4.934 1.062 1 96.44 41 ASP B N 1
ATOM 3532 C CA . ASP B 1 41 ? -31.516 4.219 2.164 1 96.44 41 ASP B CA 1
ATOM 3533 C C . ASP B 1 41 ? -31.781 5.152 3.346 1 96.44 41 ASP B C 1
ATOM 3535 O O . ASP B 1 41 ? -32.219 4.711 4.406 1 96.44 41 ASP B O 1
ATOM 3539 N N . GLY B 1 42 ? -31.406 6.414 3.238 1 98 42 GLY B N 1
ATOM 3540 C CA . GLY B 1 42 ? -31.688 7.398 4.27 1 98 42 GLY B CA 1
ATOM 3541 C C . GLY B 1 42 ? -30.484 7.719 5.137 1 98 42 GLY B C 1
ATOM 3542 O O . GLY B 1 42 ? -30.5 8.68 5.91 1 98 42 GLY B O 1
ATOM 3543 N N . THR B 1 43 ? -29.422 6.953 5.004 1 98.5 43 THR B N 1
ATOM 3544 C CA . THR B 1 43 ? -28.219 7.199 5.785 1 98.5 43 THR B CA 1
ATOM 3545 C C . THR B 1 43 ? -27.547 8.492 5.34 1 98.5 43 THR B C 1
ATOM 3547 O O . THR B 1 43 ? -27.453 8.773 4.145 1 98.5 43 THR B O 1
ATOM 3550 N N . VAL B 1 44 ? -27.047 9.266 6.293 1 98.69 44 VAL B N 1
ATOM 3551 C CA . VAL B 1 44 ? -26.328 10.5 5.992 1 98.69 44 VAL B CA 1
ATOM 3552 C C . VAL B 1 44 ? -24.906 10.406 6.523 1 98.69 44 VAL B C 1
ATOM 3554 O O . VAL B 1 44 ? -24.688 10.016 7.672 1 98.69 44 VAL B O 1
ATOM 3557 N N . GLY B 1 45 ? -23.953 10.648 5.688 1 98.81 45 GLY B N 1
ATOM 3558 C CA . GLY B 1 45 ? -22.562 10.75 6.074 1 98.81 45 GLY B CA 1
ATOM 3559 C C . GLY B 1 45 ? -22 12.156 5.965 1 98.81 45 GLY B C 1
ATOM 3560 O O . GLY B 1 45 ? -22.469 12.953 5.145 1 98.81 45 GLY B O 1
ATOM 3561 N N . TYR B 1 46 ? -20.953 12.43 6.727 1 98.81 46 TYR B N 1
ATOM 3562 C CA . TYR B 1 46 ? -20.391 13.773 6.801 1 98.81 46 TYR B CA 1
ATOM 3563 C C . TYR B 1 46 ? -18.891 13.75 6.48 1 98.81 46 TYR B C 1
ATOM 3565 O O . TYR B 1 46 ? -18.188 12.82 6.875 1 98.81 46 TYR B O 1
ATOM 3573 N N . GLY B 1 47 ? -18.438 14.719 5.809 1 98.38 47 GLY B N 1
ATOM 3574 C CA . GLY B 1 47 ? -17.031 15.008 5.547 1 98.38 47 GLY B CA 1
ATOM 3575 C C . GLY B 1 47 ? -16.75 16.484 5.402 1 98.38 47 GLY B C 1
ATOM 3576 O O . GLY B 1 47 ? -17.672 17.297 5.277 1 98.38 47 GLY B O 1
ATOM 3577 N N . GLU B 1 48 ? -15.492 16.844 5.473 1 97.31 48 GLU B N 1
ATOM 3578 C CA . GLU B 1 48 ? -15.141 18.25 5.363 1 97.31 48 GLU B CA 1
ATOM 3579 C C . GLU B 1 48 ? -13.844 18.438 4.574 1 97.31 48 GLU B C 1
ATOM 3581 O O . GLU B 1 48 ? -13.07 17.5 4.41 1 97.31 48 GLU B O 1
ATOM 3586 N N . GLU B 1 49 ? -13.688 19.562 4.094 1 94.44 49 GLU B N 1
ATOM 3587 C CA . GLU B 1 49 ? -12.469 19.969 3.4 1 94.44 49 GLU B CA 1
ATOM 3588 C C . GLU B 1 49 ? -12.234 21.469 3.521 1 94.44 49 GLU B C 1
ATOM 3590 O O . GLU B 1 49 ? -13.18 22.266 3.418 1 94.44 49 GLU B O 1
ATOM 3595 N N . ILE B 1 50 ? -11.016 21.828 3.797 1 90.75 50 ILE B N 1
ATOM 3596 C CA . ILE B 1 50 ? -10.656 23.25 3.838 1 90.75 50 ILE B CA 1
ATOM 3597 C C . ILE B 1 50 ? -10.664 23.828 2.424 1 90.75 50 ILE B C 1
ATOM 3599 O O . ILE B 1 50 ? -10.273 23.141 1.471 1 90.75 50 ILE B O 1
ATOM 3603 N N . GLY B 1 51 ? -11.078 24.969 2.275 1 87.25 51 GLY B N 1
ATOM 3604 C CA . GLY B 1 51 ? -11.047 25.641 0.983 1 87.25 51 GLY B CA 1
ATOM 3605 C C . GLY B 1 51 ? -12.438 25.953 0.446 1 87.25 51 GLY B C 1
ATOM 3606 O O . GLY B 1 51 ? -13.398 26.031 1.21 1 87.25 51 GLY B O 1
ATOM 3607 N N . ASP B 1 52 ? -12.516 26.188 -0.856 1 88.12 52 ASP B N 1
ATOM 3608 C CA . ASP B 1 52 ? -13.766 26.547 -1.517 1 88.12 52 ASP B CA 1
ATOM 3609 C C . ASP B 1 52 ? -14.562 25.312 -1.902 1 88.12 52 ASP B C 1
ATOM 3611 O O . ASP B 1 52 ? -13.992 24.266 -2.209 1 88.12 52 ASP B O 1
ATOM 3615 N N . PRO B 1 53 ? -15.859 25.484 -1.838 1 91.38 53 PRO B N 1
ATOM 3616 C CA . PRO B 1 53 ? -16.703 24.344 -2.229 1 91.38 53 PRO B CA 1
ATOM 3617 C C . PRO B 1 53 ? -16.438 23.891 -3.662 1 91.38 53 PRO B C 1
ATOM 3619 O O . PRO B 1 53 ? -16.172 24.719 -4.539 1 91.38 53 PRO B O 1
ATOM 3622 N N . GLN B 1 54 ? -16.5 22.625 -3.861 1 92.12 54 GLN B N 1
ATOM 3623 C CA . GLN B 1 54 ? -16.422 22.031 -5.191 1 92.12 54 GLN B CA 1
ATOM 3624 C C . GLN B 1 54 ? -17.766 21.406 -5.578 1 92.12 54 GLN B C 1
ATOM 3626 O O . GLN B 1 54 ? -18.547 21 -4.711 1 92.12 54 GLN B O 1
ATOM 3631 N N . ASP B 1 55 ? -17.984 21.297 -6.844 1 93.56 55 ASP B N 1
ATOM 3632 C CA . ASP B 1 55 ? -19.234 20.734 -7.363 1 93.56 55 ASP B CA 1
ATOM 3633 C C . ASP B 1 55 ? -19.281 19.219 -7.141 1 93.56 55 ASP B C 1
ATOM 3635 O O . ASP B 1 55 ? -18.453 18.484 -7.676 1 93.56 55 ASP B O 1
ATOM 3639 N N . PRO B 1 56 ? -20.266 18.859 -6.398 1 93.62 56 PRO B N 1
ATOM 3640 C CA . PRO B 1 56 ? -20.344 17.422 -6.102 1 93.62 56 PRO B CA 1
ATOM 3641 C C . PRO B 1 56 ? -21.125 16.656 -7.156 1 93.62 56 PRO B C 1
ATOM 3643 O O . PRO B 1 56 ? -21.281 15.43 -7.039 1 93.62 56 PRO B O 1
ATOM 3646 N N . ALA B 1 57 ? -21.641 17.172 -8.195 1 94.94 57 ALA B N 1
ATOM 3647 C CA . ALA B 1 57 ? -22.578 16.625 -9.164 1 94.94 57 ALA B CA 1
ATOM 3648 C C . ALA B 1 57 ? -22.062 15.32 -9.758 1 94.94 57 ALA B C 1
ATOM 3650 O O . ALA B 1 57 ? -22.812 14.359 -9.938 1 94.94 57 ALA B O 1
ATOM 3651 N N . PRO B 1 58 ? -20.797 15.234 -9.992 1 96.56 58 PRO B N 1
ATOM 3652 C CA . PRO B 1 58 ? -20.297 14.008 -10.625 1 96.56 58 PRO B CA 1
ATOM 3653 C C . PRO B 1 58 ? -20.469 12.781 -9.742 1 96.56 58 PRO B C 1
ATOM 3655 O O . PRO B 1 58 ? -20.375 11.648 -10.227 1 96.56 58 PRO B O 1
ATOM 3658 N N . TYR B 1 59 ? -20.656 12.945 -8.484 1 97.69 59 TYR B N 1
ATOM 3659 C CA . TYR B 1 59 ? -20.703 11.82 -7.559 1 97.69 59 TYR B CA 1
ATOM 3660 C C . TYR B 1 59 ? -22.141 11.391 -7.281 1 97.69 59 TYR B C 1
ATOM 3662 O O . TYR B 1 59 ? -22.375 10.297 -6.758 1 97.69 59 TYR B O 1
ATOM 3670 N N . VAL B 1 60 ? -23.094 12.266 -7.586 1 98.31 60 VAL B N 1
ATOM 3671 C CA . VAL B 1 60 ? -24.516 11.961 -7.355 1 98.31 60 VAL B CA 1
ATOM 3672 C C . VAL B 1 60 ? -24.953 10.836 -8.289 1 98.31 60 VAL B C 1
ATOM 3674 O O . VAL B 1 60 ? -24.625 10.844 -9.477 1 98.31 60 VAL B O 1
ATOM 3677 N N . GLY B 1 61 ? -25.688 9.875 -7.785 1 98 61 GLY B N 1
ATOM 3678 C CA . GLY B 1 61 ? -26.172 8.75 -8.57 1 98 61 GLY B CA 1
ATOM 3679 C C . GLY B 1 61 ? -25.188 7.586 -8.602 1 98 61 GLY B C 1
ATOM 3680 O O . GLY B 1 61 ? -25.531 6.504 -9.086 1 98 61 GLY B O 1
ATOM 3681 N N . THR B 1 62 ? -24.016 7.75 -8.07 1 97.06 62 THR B N 1
ATOM 3682 C CA . THR B 1 62 ? -23.016 6.684 -8.055 1 97.06 62 THR B CA 1
ATOM 3683 C C . THR B 1 62 ? -23.094 5.895 -6.75 1 97.06 62 THR B C 1
ATOM 3685 O O . THR B 1 62 ? -23.812 6.273 -5.828 1 97.06 62 THR B O 1
ATOM 3688 N N . ASP B 1 63 ? -22.453 4.762 -6.715 1 97.44 63 ASP B N 1
ATOM 3689 C CA . ASP B 1 63 ? -22.438 3.887 -5.547 1 97.44 63 ASP B CA 1
ATOM 3690 C C . ASP B 1 63 ? -21.391 4.34 -4.531 1 97.44 63 ASP B C 1
ATOM 3692 O O . ASP B 1 63 ? -20.203 4.449 -4.863 1 97.44 63 ASP B O 1
ATOM 3696 N N . ALA B 1 64 ? -21.812 4.574 -3.309 1 98.44 64 ALA B N 1
ATOM 3697 C CA . ALA B 1 64 ? -20.922 5.094 -2.266 1 98.44 64 ALA B CA 1
ATOM 3698 C C . ALA B 1 64 ? -19.875 4.062 -1.876 1 98.44 64 ALA B C 1
ATOM 3700 O O . ALA B 1 64 ? -18.766 4.426 -1.468 1 98.44 64 ALA B O 1
ATOM 3701 N N . VAL B 1 65 ? -20.156 2.76 -1.961 1 97.75 65 VAL B N 1
ATOM 3702 C CA . VAL B 1 65 ? -19.188 1.724 -1.633 1 97.75 65 VAL B CA 1
ATOM 3703 C C . VAL B 1 65 ? -18.047 1.758 -2.637 1 97.75 65 VAL B C 1
ATOM 3705 O O . VAL B 1 65 ? -16.875 1.796 -2.248 1 97.75 65 VAL B O 1
ATOM 3708 N N . ALA B 1 66 ? -18.375 1.806 -3.902 1 95.12 66 ALA B N 1
ATOM 3709 C CA . ALA B 1 66 ? -17.344 1.958 -4.926 1 95.12 66 ALA B CA 1
ATOM 3710 C C . ALA B 1 66 ? -16.594 3.277 -4.758 1 95.12 66 ALA B C 1
ATOM 3712 O O . ALA B 1 66 ? -15.391 3.344 -4.977 1 95.12 66 ALA B O 1
ATOM 3713 N N . GLY B 1 67 ? -17.297 4.281 -4.316 1 96.81 67 GLY B N 1
ATOM 3714 C CA . GLY B 1 67 ? -16.766 5.621 -4.148 1 96.81 67 GLY B CA 1
ATOM 3715 C C . GLY B 1 67 ? -15.703 5.707 -3.068 1 96.81 67 GLY B C 1
ATOM 3716 O O . GLY B 1 67 ? -14.883 6.625 -3.068 1 96.81 67 GLY B O 1
ATOM 3717 N N . LEU B 1 68 ? -15.688 4.719 -2.096 1 97.88 68 LEU B N 1
ATOM 3718 C CA . LEU B 1 68 ? -14.664 4.715 -1.056 1 97.88 68 LEU B CA 1
ATOM 3719 C C . LEU B 1 68 ? -13.266 4.727 -1.667 1 97.88 68 LEU B C 1
ATOM 3721 O O . LEU B 1 68 ? -12.352 5.336 -1.114 1 97.88 68 LEU B O 1
ATOM 3725 N N . ARG B 1 69 ? -13.195 4.137 -2.832 1 94.56 69 ARG B N 1
ATOM 3726 C CA . ARG B 1 69 ? -11.891 3.988 -3.477 1 94.56 69 ARG B CA 1
ATOM 3727 C C . ARG B 1 69 ? -11.758 4.926 -4.672 1 94.56 69 ARG B C 1
ATOM 3729 O O . ARG B 1 69 ? -10.664 5.391 -4.984 1 94.56 69 ARG B O 1
ATOM 3736 N N . THR B 1 70 ? -12.805 5.277 -5.312 1 94.31 70 THR B N 1
ATOM 3737 C CA . THR B 1 70 ? -12.727 5.957 -6.602 1 94.31 70 THR B CA 1
ATOM 3738 C C . THR B 1 70 ? -12.812 7.473 -6.418 1 94.31 70 THR B C 1
ATOM 3740 O O . THR B 1 70 ? -12.297 8.234 -7.242 1 94.31 70 THR B O 1
ATOM 3743 N N . ILE B 1 71 ? -13.5 7.91 -5.391 1 96.44 71 ILE B N 1
ATOM 3744 C CA . ILE B 1 71 ? -13.641 9.344 -5.156 1 96.44 71 ILE B CA 1
ATOM 3745 C C . ILE B 1 71 ? -12.352 9.898 -4.559 1 96.44 71 ILE B C 1
ATOM 3747 O O . ILE B 1 71 ? -11.914 9.453 -3.494 1 96.44 71 ILE B O 1
ATOM 3751 N N . ARG B 1 72 ? -11.773 10.875 -5.199 1 94.31 72 ARG B N 1
ATOM 3752 C CA . ARG B 1 72 ? -10.492 11.438 -4.777 1 94.31 72 ARG B CA 1
ATOM 3753 C C . ARG B 1 72 ? -10.695 12.734 -4 1 94.31 72 ARG B C 1
ATOM 3755 O O . ARG B 1 72 ? -9.789 13.195 -3.305 1 94.31 72 ARG B O 1
ATOM 3762 N N . HIS B 1 73 ? -11.867 13.352 -4.23 1 95.69 73 HIS B N 1
ATOM 3763 C CA . HIS B 1 73 ? -12.211 14.5 -3.404 1 95.69 73 HIS B CA 1
ATOM 3764 C C . HIS B 1 73 ? -12.32 14.109 -1.934 1 95.69 73 HIS B C 1
ATOM 3766 O O . HIS B 1 73 ? -13.281 13.453 -1.528 1 95.69 73 HIS B O 1
ATOM 3772 N N . THR B 1 74 ? -11.43 14.602 -1.095 1 94.94 74 THR B N 1
ATOM 3773 C CA . THR B 1 74 ? -11.234 14.047 0.239 1 94.94 74 THR B CA 1
ATOM 3774 C C . THR B 1 74 ? -12.43 14.359 1.136 1 94.94 74 THR B C 1
ATOM 3776 O O . THR B 1 74 ? -12.773 13.57 2.018 1 94.94 74 THR B O 1
ATOM 3779 N N . GLY B 1 75 ? -13.094 15.5 0.932 1 97.06 75 GLY B N 1
ATOM 3780 C CA . GLY B 1 75 ? -14.289 15.805 1.702 1 97.06 75 GLY B CA 1
ATOM 3781 C C . GLY B 1 75 ? -15.438 14.852 1.414 1 97.06 75 GLY B C 1
ATOM 3782 O O . GLY B 1 75 ? -16.062 14.32 2.338 1 97.06 75 GLY B O 1
ATOM 3783 N N . VAL B 1 76 ? -15.68 14.609 0.146 1 98.31 76 VAL B N 1
ATOM 3784 C CA . VAL B 1 76 ? -16.766 13.727 -0.252 1 98.31 76 VAL B CA 1
ATOM 3785 C C . VAL B 1 76 ? -16.422 12.281 0.091 1 98.31 76 VAL B C 1
ATOM 3787 O O . VAL B 1 76 ? -17.266 11.516 0.542 1 98.31 76 VAL B O 1
ATOM 3790 N N . GLN B 1 77 ? -15.195 11.891 -0.119 1 98.38 77 GLN B N 1
ATOM 3791 C CA . GLN B 1 77 ? -14.781 10.539 0.25 1 98.38 77 GLN B CA 1
ATOM 3792 C C . GLN B 1 77 ? -15 10.281 1.737 1 98.38 77 GLN B C 1
ATOM 3794 O O . GLN B 1 77 ? -15.531 9.234 2.117 1 98.38 77 GLN B O 1
ATOM 3799 N N . MET B 1 78 ? -14.539 11.297 2.525 1 98.44 78 MET B N 1
ATOM 3800 C CA . MET B 1 78 ? -14.75 11.203 3.967 1 98.44 78 MET B CA 1
ATOM 3801 C C . MET B 1 78 ? -16.219 10.977 4.293 1 98.44 78 MET B C 1
ATOM 3803 O O . MET B 1 78 ? -16.562 10.117 5.105 1 98.44 78 MET B O 1
ATOM 3807 N N . ALA B 1 79 ? -17.078 11.711 3.646 1 98.81 79 ALA B N 1
ATOM 3808 C CA . ALA B 1 79 ? -18.516 11.57 3.854 1 98.81 79 ALA B CA 1
ATOM 3809 C C . ALA B 1 79 ? -19 10.18 3.445 1 98.81 79 ALA B C 1
ATOM 3811 O O . ALA B 1 79 ? -19.906 9.617 4.074 1 98.81 79 ALA B O 1
ATOM 3812 N N . CYS B 1 80 ? -18.453 9.648 2.406 1 98.81 80 CYS B N 1
ATOM 3813 C CA . CYS B 1 80 ? -18.812 8.305 1.973 1 98.81 80 CYS B CA 1
ATOM 3814 C C . CYS B 1 80 ? -18.375 7.266 2.994 1 98.81 80 CYS B C 1
ATOM 3816 O O . CYS B 1 80 ? -19.125 6.34 3.307 1 98.81 80 CYS B O 1
ATOM 3818 N N . TYR B 1 81 ? -17.141 7.402 3.502 1 98.81 81 TYR B N 1
ATOM 3819 C CA . TYR B 1 81 ? -16.688 6.488 4.543 1 98.81 81 TYR B CA 1
ATOM 3820 C C . TYR B 1 81 ? -17.609 6.543 5.758 1 98.81 81 TYR B C 1
ATOM 3822 O O . TYR B 1 81 ? -17.922 5.512 6.359 1 98.81 81 TYR B O 1
ATOM 3830 N N . ASP B 1 82 ? -18 7.742 6.137 1 98.81 82 ASP B N 1
ATOM 3831 C CA . ASP B 1 82 ? -18.922 7.906 7.262 1 98.81 82 ASP B CA 1
ATOM 3832 C C . ASP B 1 82 ? -20.266 7.254 6.973 1 98.81 82 ASP B C 1
ATOM 3834 O O . ASP B 1 82 ? -20.766 6.465 7.781 1 98.81 82 ASP B O 1
ATOM 3838 N N . ALA B 1 83 ? -20.875 7.527 5.797 1 98.88 83 ALA B N 1
ATOM 3839 C CA . ALA B 1 83 ? -22.203 7.023 5.426 1 98.88 83 ALA B CA 1
ATOM 3840 C C . ALA B 1 83 ? -22.188 5.5 5.328 1 98.88 83 ALA B C 1
ATOM 3842 O O . ALA B 1 83 ? -23.062 4.836 5.895 1 98.88 83 ALA B O 1
ATOM 3843 N N . VAL B 1 84 ? -21.234 4.961 4.613 1 98.62 84 VAL B N 1
ATOM 3844 C CA . VAL B 1 84 ? -21.156 3.52 4.41 1 98.62 84 VAL B CA 1
ATOM 3845 C C . VAL B 1 84 ? -20.906 2.82 5.742 1 98.62 84 VAL B C 1
ATOM 3847 O O . VAL B 1 84 ? -21.531 1.797 6.043 1 98.62 84 VAL B O 1
ATOM 3850 N N . GLY B 1 85 ? -19.969 3.377 6.559 1 98.5 85 GLY B N 1
ATOM 3851 C CA . GLY B 1 85 ? -19.75 2.83 7.891 1 98.5 85 GLY B CA 1
ATOM 3852 C C . GLY B 1 85 ? -21 2.801 8.742 1 98.5 85 GLY B C 1
ATOM 3853 O O . GLY B 1 85 ? -21.281 1.804 9.406 1 98.5 85 GLY B O 1
ATOM 3854 N N . LYS B 1 86 ? -21.75 3.887 8.727 1 98.44 86 LYS B N 1
ATOM 3855 C CA . LYS B 1 86 ? -23.016 3.957 9.461 1 98.44 86 LYS B CA 1
ATOM 3856 C C . LYS B 1 86 ? -24.016 2.93 8.945 1 98.44 86 LYS B C 1
ATOM 3858 O O . LYS B 1 86 ? -24.641 2.209 9.727 1 98.44 86 LYS B O 1
ATOM 3863 N N . ALA B 1 87 ? -24.141 2.863 7.625 1 97.69 87 ALA B N 1
ATOM 3864 C CA . ALA B 1 87 ? -25.094 1.95 7.012 1 97.69 87 ALA B CA 1
ATOM 3865 C C . ALA B 1 87 ? -24.766 0.5 7.355 1 97.69 87 ALA B C 1
ATOM 3867 O O . ALA B 1 87 ? -25.672 -0.325 7.516 1 97.69 87 ALA B O 1
ATOM 3868 N N . LEU B 1 88 ? -23.516 0.166 7.516 1 97.06 88 LEU B N 1
ATOM 3869 C CA . LEU B 1 88 ? -23.078 -1.211 7.727 1 97.06 88 LEU B CA 1
ATOM 3870 C C . LEU B 1 88 ? -22.844 -1.489 9.211 1 97.06 88 LEU B C 1
ATOM 3872 O O . LEU B 1 88 ? -22.578 -2.629 9.594 1 97.06 88 LEU B O 1
ATOM 3876 N N . GLY B 1 89 ? -22.828 -0.403 10.031 1 96.5 89 GLY B N 1
ATOM 3877 C CA . GLY B 1 89 ? -22.641 -0.558 11.461 1 96.5 89 GLY B CA 1
ATOM 3878 C C . GLY B 1 89 ? -21.188 -0.831 11.836 1 96.5 89 GLY B C 1
ATOM 3879 O O . GLY B 1 89 ? -20.922 -1.539 12.812 1 96.5 89 GLY B O 1
ATOM 3880 N N . VAL B 1 90 ? -20.266 -0.369 11.047 1 97.25 90 VAL B N 1
ATOM 3881 C CA . VAL B 1 90 ? -18.844 -0.583 11.336 1 97.25 90 VAL B CA 1
ATOM 3882 C C . VAL B 1 90 ? -18.125 0.76 11.383 1 97.25 90 VAL B C 1
ATOM 3884 O O . VAL B 1 90 ? -18.562 1.732 10.766 1 97.25 90 VAL B O 1
ATOM 3887 N N . PRO B 1 91 ? -17.031 0.828 12.18 1 98.19 91 PRO B N 1
ATOM 3888 C CA . PRO B 1 91 ? -16.203 2.043 12.141 1 98.19 91 PRO B CA 1
ATOM 3889 C C . PRO B 1 91 ? -15.523 2.252 10.797 1 98.19 91 PRO B C 1
ATOM 3891 O O . PRO B 1 91 ? -15.273 1.284 10.07 1 98.19 91 PRO B O 1
ATOM 3894 N N . ALA B 1 92 ? -15.234 3.477 10.461 1 98.44 92 ALA B N 1
ATOM 3895 C CA . ALA B 1 92 ? -14.648 3.83 9.172 1 98.44 92 ALA B CA 1
ATOM 3896 C C . ALA B 1 92 ? -13.359 3.059 8.922 1 98.44 92 ALA B C 1
ATOM 3898 O O . ALA B 1 92 ? -13.078 2.652 7.789 1 98.44 92 ALA B O 1
ATOM 3899 N N . HIS B 1 93 ? -12.516 2.846 9.969 1 98.06 93 HIS B N 1
ATOM 3900 C CA . HIS B 1 93 ? -11.227 2.191 9.773 1 98.06 93 HIS B CA 1
ATOM 3901 C C . HIS B 1 93 ? -11.406 0.771 9.25 1 98.06 93 HIS B C 1
ATOM 3903 O O . HIS B 1 93 ? -10.539 0.258 8.539 1 98.06 93 HIS B O 1
ATOM 3909 N N . ALA B 1 94 ? -12.531 0.121 9.539 1 97.06 94 ALA B N 1
ATOM 3910 C CA . ALA B 1 94 ? -12.789 -1.237 9.07 1 97.06 94 ALA B CA 1
ATOM 3911 C C . ALA B 1 94 ? -12.922 -1.275 7.551 1 97.06 94 ALA B C 1
ATOM 3913 O O . ALA B 1 94 ? -12.758 -2.33 6.934 1 97.06 94 ALA B O 1
ATOM 3914 N N . LEU B 1 95 ? -13.273 -0.108 6.969 1 97.62 95 LEU B N 1
ATOM 3915 C CA . LEU B 1 95 ? -13.422 0.013 5.52 1 97.62 95 LEU B CA 1
ATOM 3916 C C . LEU B 1 95 ? -12.125 0.504 4.883 1 97.62 95 LEU B C 1
ATOM 3918 O O . LEU B 1 95 ? -12 0.509 3.654 1 97.62 95 LEU B O 1
ATOM 3922 N N . MET B 1 96 ? -11.133 0.916 5.715 1 97 96 MET B N 1
ATOM 3923 C CA . MET B 1 96 ? -9.906 1.521 5.207 1 97 96 MET B CA 1
ATOM 3924 C C . MET B 1 96 ? -8.781 0.498 5.152 1 97 96 MET B C 1
ATOM 3926 O O . MET B 1 96 ? -8 0.479 4.199 1 97 96 MET B O 1
ATOM 3930 N N . GLY B 1 97 ? -8.648 -0.295 6.141 1 95.38 97 GLY B N 1
ATOM 3931 C CA . GLY B 1 97 ? -7.586 -1.272 6.305 1 95.38 97 GLY B CA 1
ATOM 3932 C C . GLY B 1 97 ? -7.668 -2.031 7.617 1 95.38 97 GLY B C 1
ATOM 3933 O O . GLY B 1 97 ? -8.57 -1.793 8.422 1 95.38 97 GLY B O 1
ATOM 3934 N N . ARG B 1 98 ? -6.742 -2.922 7.84 1 94.5 98 ARG B N 1
ATOM 3935 C CA . ARG B 1 98 ? -6.676 -3.668 9.094 1 94.5 98 ARG B CA 1
ATOM 3936 C C . ARG B 1 98 ? -6.191 -2.779 10.234 1 94.5 98 ARG B C 1
ATOM 3938 O O . ARG B 1 98 ? -5.09 -2.23 10.172 1 94.5 98 ARG B O 1
ATOM 3945 N N . GLN B 1 99 ? -7.008 -2.684 11.258 1 96.25 99 GLN B N 1
ATOM 3946 C CA . GLN B 1 99 ? -6.582 -1.896 12.406 1 96.25 99 GLN B CA 1
ATOM 3947 C C . GLN B 1 99 ? -5.426 -2.57 13.141 1 96.25 99 GLN B C 1
ATOM 3949 O O . GLN B 1 99 ? -5.5 -3.754 13.477 1 96.25 99 GLN B O 1
ATOM 3954 N N . VAL B 1 100 ? -4.406 -1.812 13.414 1 96.81 100 VAL B N 1
ATOM 3955 C CA . VAL B 1 100 ? -3.234 -2.381 14.07 1 96.81 100 VAL B CA 1
ATOM 3956 C C . VAL B 1 100 ? -3.078 -1.777 15.461 1 96.81 100 VAL B C 1
ATOM 3958 O O . VAL B 1 100 ? -2.27 -2.252 16.266 1 96.81 100 VAL B O 1
ATOM 3961 N N . ARG B 1 101 ? -3.85 -0.757 15.797 1 97.69 101 ARG B N 1
ATOM 3962 C CA . ARG B 1 101 ? -3.852 -0.142 17.125 1 97.69 101 ARG B CA 1
ATOM 3963 C C . ARG B 1 101 ? -5.176 0.562 17.391 1 97.69 101 ARG B C 1
ATOM 3965 O O . ARG B 1 101 ? -5.82 1.069 16.469 1 97.69 101 ARG B O 1
ATOM 3972 N N . SER B 1 102 ? -5.547 0.671 18.609 1 97.62 102 SER B N 1
ATOM 3973 C CA . SER B 1 102 ? -6.82 1.272 19 1 97.62 102 SER B CA 1
ATOM 3974 C C . SER B 1 102 ? -6.633 2.707 19.484 1 97.62 102 SER B C 1
ATOM 3976 O O . SER B 1 102 ? -7.609 3.422 19.719 1 97.62 102 SER B O 1
ATOM 3978 N N . ARG B 1 103 ? -5.363 3.129 19.688 1 98.44 103 ARG B N 1
ATOM 3979 C CA . ARG B 1 103 ? -4.996 4.508 20 1 98.44 103 ARG B CA 1
ATOM 3980 C C . ARG B 1 103 ? -3.879 4.992 19.078 1 98.44 103 ARG B C 1
ATOM 3982 O O . ARG B 1 103 ? -3.033 4.203 18.641 1 98.44 103 ARG B O 1
ATOM 3989 N N . VAL B 1 104 ? -3.93 6.227 18.75 1 98.69 104 VAL B N 1
ATOM 3990 C CA . VAL B 1 104 ? -2.881 6.793 17.906 1 98.69 104 VAL B CA 1
ATOM 3991 C C . VAL B 1 104 ? -2.33 8.062 18.547 1 98.69 104 VAL B C 1
ATOM 3993 O O . VAL B 1 104 ? -3.049 8.766 19.266 1 98.69 104 VAL B O 1
ATOM 3996 N N . PRO B 1 105 ? -1.027 8.344 18.406 1 98.69 105 PRO B N 1
ATOM 3997 C CA . PRO B 1 105 ? -0.491 9.617 18.891 1 98.69 105 PRO B CA 1
ATOM 3998 C C . PRO B 1 105 ? -0.952 10.812 18.062 1 98.69 105 PRO B C 1
ATOM 4000 O O . PRO B 1 105 ? -1.102 10.695 16.844 1 98.69 105 PRO B O 1
ATOM 4003 N N . PHE B 1 106 ? -1.229 11.867 18.672 1 98.56 106 PHE B N 1
ATOM 4004 C CA . PHE B 1 106 ? -1.74 13.062 18.016 1 98.56 106 PHE B CA 1
ATOM 4005 C C . PHE B 1 106 ? -1.004 14.305 18.516 1 98.56 106 PHE B C 1
ATOM 4007 O O . PHE B 1 106 ? -0.662 14.406 19.688 1 98.56 106 PHE B O 1
ATOM 4014 N N . ALA B 1 107 ? -0.815 15.258 17.625 1 98.69 107 ALA B N 1
ATOM 4015 C CA . ALA B 1 107 ? -0.03 16.438 17.938 1 98.69 107 ALA B CA 1
ATOM 4016 C C . ALA B 1 107 ? -0.878 17.703 17.828 1 98.69 107 ALA B C 1
ATOM 4018 O O . ALA B 1 107 ? -1.858 17.734 17.078 1 98.69 107 ALA B O 1
ATOM 4019 N N . TYR B 1 108 ? -0.471 18.719 18.594 1 98.19 108 TYR B N 1
ATOM 4020 C CA . TYR B 1 108 ? -0.947 20.094 18.438 1 98.19 108 TYR B CA 1
ATOM 4021 C C . TYR B 1 108 ? -0.225 20.797 17.297 1 98.19 108 TYR B C 1
ATOM 4023 O O . TYR B 1 108 ? 0.834 20.344 16.844 1 98.19 108 TYR B O 1
ATOM 4031 N N . TRP B 1 109 ? -0.876 21.844 16.719 1 96.81 109 TRP B N 1
ATOM 4032 C CA . TRP B 1 109 ? -0.249 22.5 15.57 1 96.81 109 TRP B CA 1
ATOM 4033 C C . TRP B 1 109 ? -0.732 23.938 15.43 1 96.81 109 TRP B C 1
ATOM 4035 O O . TRP B 1 109 ? -1.909 24.234 15.664 1 96.81 109 TRP B O 1
ATOM 4045 N N . THR B 1 110 ? 0.141 24.828 15.055 1 94.88 110 THR B N 1
ATOM 4046 C CA . THR B 1 110 ? -0.144 26.172 14.562 1 94.88 110 THR B CA 1
ATOM 4047 C C . THR B 1 110 ? 0.846 26.562 13.477 1 94.88 110 THR B C 1
ATOM 4049 O O . THR B 1 110 ? 1.798 25.844 13.195 1 94.88 110 THR B O 1
ATOM 4052 N N . ILE B 1 111 ? 0.604 27.656 12.836 1 92.81 111 ILE B N 1
ATOM 4053 C CA . ILE B 1 111 ? 1.607 28.266 11.961 1 92.81 111 ILE B CA 1
ATOM 4054 C C . ILE B 1 111 ? 2.727 28.875 12.805 1 92.81 111 ILE B C 1
ATOM 4056 O O . ILE B 1 111 ? 2.879 28.547 13.977 1 92.81 111 ILE B O 1
ATOM 4060 N N . ASP B 1 112 ? 3.535 29.688 12.273 1 94.69 112 ASP B N 1
ATOM 4061 C CA . ASP B 1 112 ? 4.566 30.406 13.016 1 94.69 112 ASP B CA 1
ATOM 4062 C C . ASP B 1 112 ? 3.953 31.5 13.898 1 94.69 112 ASP B C 1
ATOM 4064 O O . ASP B 1 112 ? 3.002 32.156 13.492 1 94.69 112 ASP B O 1
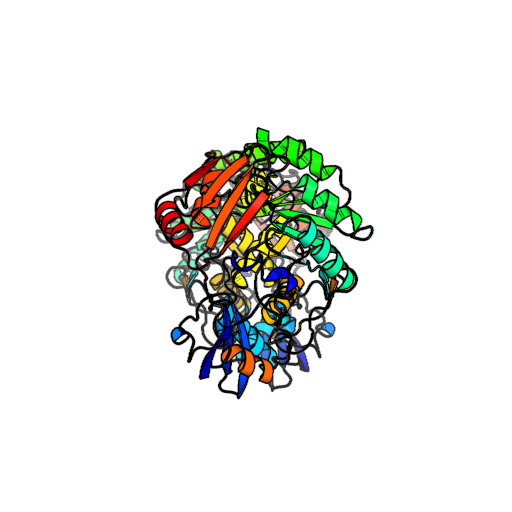ATOM 4068 N N . LEU B 1 113 ? 4.441 31.656 15.094 1 95.5 113 LEU B N 1
ATOM 4069 C CA . LEU B 1 113 ? 3.988 32.625 16.094 1 95.5 113 LEU B CA 1
ATOM 4070 C C . LEU B 1 113 ? 5.172 33.312 16.75 1 95.5 113 LEU B C 1
ATOM 4072 O O . LEU B 1 113 ? 6.273 32.781 16.797 1 95.5 113 LEU B O 1
ATOM 4076 N N . PRO B 1 114 ? 4.902 34.562 17.234 1 94.19 114 PRO B N 1
ATOM 4077 C CA . PRO B 1 114 ? 5.945 35.188 18.062 1 94.19 114 PRO B CA 1
ATOM 4078 C C . PRO B 1 114 ? 6.266 34.375 19.312 1 94.19 114 PRO B C 1
ATOM 4080 O O . PRO B 1 114 ? 5.418 33.594 19.781 1 94.19 114 PRO B O 1
ATOM 4083 N N . PRO B 1 115 ? 7.5 34.562 19.828 1 96.25 115 PRO B N 1
ATOM 4084 C CA . PRO B 1 115 ? 7.992 33.688 20.906 1 96.25 115 PRO B CA 1
ATOM 4085 C C . PRO B 1 115 ? 7.012 33.594 22.078 1 96.25 115 PRO B C 1
ATOM 4087 O O . PRO B 1 115 ? 6.707 32.5 22.547 1 96.25 115 PRO B O 1
ATOM 4090 N N . ASP B 1 116 ? 6.441 34.75 22.484 1 95.5 116 ASP B N 1
ATOM 4091 C CA . ASP B 1 116 ? 5.582 34.75 23.672 1 95.5 116 ASP B CA 1
ATOM 4092 C C . ASP B 1 116 ? 4.246 34.062 23.375 1 95.5 116 ASP B C 1
ATOM 4094 O O . ASP B 1 116 ? 3.711 33.344 24.219 1 95.5 116 ASP B O 1
ATOM 4098 N N . VAL B 1 117 ? 3.734 34.312 22.203 1 95.81 117 VAL B N 1
ATOM 4099 C CA . VAL B 1 117 ? 2.463 33.688 21.812 1 95.81 117 VAL B CA 1
ATOM 4100 C C . VAL B 1 117 ? 2.633 32.188 21.641 1 95.81 117 VAL B C 1
ATOM 4102 O O . VAL B 1 117 ? 1.772 31.406 22.062 1 95.81 117 VAL B O 1
ATOM 4105 N N . TRP B 1 118 ? 3.744 31.797 21.094 1 97.31 118 TRP B N 1
ATOM 4106 C CA . TRP B 1 118 ? 3.996 30.375 20.922 1 97.31 118 TRP B CA 1
ATOM 4107 C C . TRP B 1 118 ? 4.141 29.688 22.266 1 97.31 118 TRP B C 1
ATOM 4109 O O . TRP B 1 118 ? 3.627 28.578 22.469 1 97.31 118 TRP B O 1
ATOM 4119 N N . ALA B 1 119 ? 4.852 30.344 23.172 1 98.12 119 ALA B N 1
ATOM 4120 C CA . ALA B 1 119 ? 4.98 29.781 24.516 1 98.12 119 ALA B CA 1
ATOM 4121 C C . ALA B 1 119 ? 3.611 29.578 25.156 1 98.12 119 ALA B C 1
ATOM 4123 O O . ALA B 1 119 ? 3.359 28.562 25.797 1 98.12 119 ALA B O 1
ATOM 4124 N N . ALA B 1 120 ? 2.74 30.547 25 1 97.38 120 ALA B N 1
ATOM 4125 C CA . ALA B 1 120 ? 1.392 30.438 25.547 1 97.38 120 ALA B CA 1
ATOM 4126 C C . ALA B 1 120 ? 0.625 29.281 24.906 1 97.38 120 ALA B C 1
ATOM 4128 O O . ALA B 1 120 ? -0.087 28.547 25.594 1 97.38 120 ALA B O 1
ATOM 4129 N N . GLN B 1 121 ? 0.771 29.094 23.641 1 97.56 121 GLN B N 1
ATOM 4130 C CA . GLN B 1 121 ? 0.115 28 22.938 1 97.56 121 GLN B CA 1
ATOM 4131 C C . GLN B 1 121 ? 0.69 26.656 23.375 1 97.56 121 GLN B C 1
ATOM 4133 O O . GLN B 1 121 ? -0.031 25.656 23.438 1 97.56 121 GLN B O 1
ATOM 4138 N N . ALA B 1 122 ? 1.987 26.609 23.609 1 98.5 122 ALA B N 1
ATOM 4139 C CA . ALA B 1 122 ? 2.615 25.391 24.094 1 98.5 122 ALA B CA 1
ATOM 4140 C C . ALA B 1 122 ? 2.041 24.969 25.438 1 98.5 122 ALA B C 1
ATOM 4142 O O . ALA B 1 122 ? 1.751 23.781 25.656 1 98.5 122 ALA B O 1
ATOM 4143 N N . ALA B 1 123 ? 1.901 25.953 26.281 1 98.25 123 ALA B N 1
ATOM 4144 C CA . ALA B 1 123 ? 1.291 25.672 27.578 1 98.25 123 ALA B CA 1
ATOM 4145 C C . ALA B 1 123 ? -0.142 25.172 27.422 1 98.25 123 ALA B C 1
ATOM 4147 O O . ALA B 1 123 ? -0.562 24.234 28.109 1 98.25 123 ALA B O 1
ATOM 4148 N N . ARG B 1 124 ? -0.88 25.781 26.547 1 97.56 124 ARG B N 1
ATOM 4149 C CA . ARG B 1 124 ? -2.246 25.359 26.266 1 97.56 124 ARG B CA 1
ATOM 4150 C C . ARG B 1 124 ? -2.273 23.922 25.75 1 97.56 124 ARG B C 1
ATOM 4152 O O . ARG B 1 124 ? -3.078 23.109 26.203 1 97.56 124 ARG B O 1
ATOM 4159 N N . ALA B 1 125 ? -1.41 23.609 24.828 1 98.25 125 ALA B N 1
ATOM 4160 C CA . ALA B 1 125 ? -1.334 22.266 24.266 1 98.25 125 ALA B CA 1
ATOM 4161 C C . ALA B 1 125 ? -1.116 21.219 25.359 1 98.25 125 ALA B C 1
ATOM 4163 O O . ALA B 1 125 ? -1.801 20.203 25.391 1 98.25 125 ALA B O 1
ATOM 4164 N N . ALA B 1 126 ? -0.17 21.516 26.234 1 98.44 126 ALA B N 1
ATOM 4165 C CA . ALA B 1 126 ? 0.111 20.609 27.344 1 98.44 126 ALA B CA 1
ATOM 4166 C C . ALA B 1 126 ? -1.119 20.438 28.219 1 98.44 126 ALA B C 1
ATOM 4168 O O . ALA B 1 126 ? -1.435 19.312 28.641 1 98.44 126 ALA B O 1
ATOM 4169 N N . SER B 1 127 ? -1.805 21.516 28.469 1 97.88 127 SER B N 1
ATOM 4170 C CA . SER B 1 127 ? -2.984 21.469 29.328 1 97.88 127 SER B CA 1
ATOM 4171 C C . SER B 1 127 ? -4.105 20.656 28.672 1 97.88 127 SER B C 1
ATOM 4173 O O . SER B 1 127 ? -4.949 20.094 29.375 1 97.88 127 SER B O 1
ATOM 4175 N N . LEU B 1 128 ? -4.109 20.562 27.406 1 97.25 128 LEU B N 1
ATOM 4176 C CA . LEU B 1 128 ? -5.137 19.844 26.672 1 97.25 128 LEU B CA 1
ATOM 4177 C C . LEU B 1 128 ? -4.785 18.359 26.547 1 97.25 128 LEU B C 1
ATOM 4179 O O . LEU B 1 128 ? -5.562 17.578 26.016 1 97.25 128 LEU B O 1
ATOM 4183 N N . GLY B 1 129 ? -3.588 18 26.969 1 98 129 GLY B N 1
ATOM 4184 C CA . GLY B 1 129 ? -3.217 16.594 27.016 1 98 129 GLY B CA 1
ATOM 4185 C C . GLY B 1 129 ? -2.252 16.188 25.922 1 98 129 GLY B C 1
ATOM 4186 O O . GLY B 1 129 ? -1.852 15.031 25.828 1 98 129 GLY B O 1
ATOM 4187 N N . TYR B 1 130 ? -1.835 17.109 25.109 1 98.56 130 TYR B N 1
ATOM 4188 C CA . TYR B 1 130 ? -0.84 16.812 24.094 1 98.56 130 TYR B CA 1
ATOM 4189 C C . TYR B 1 130 ? 0.548 16.672 24.703 1 98.56 130 TYR B C 1
ATOM 4191 O O . TYR B 1 130 ? 0.828 17.234 25.766 1 98.56 130 TYR B O 1
ATOM 4199 N N . THR B 1 131 ? 1.389 15.891 24.031 1 98.69 131 THR B N 1
ATOM 4200 C CA . THR B 1 131 ? 2.783 15.773 24.438 1 98.69 131 THR B CA 1
ATOM 4201 C C . THR B 1 131 ? 3.717 16.172 23.297 1 98.69 131 THR B C 1
ATOM 4203 O O . THR B 1 131 ? 4.93 16.266 23.484 1 98.69 131 THR B O 1
ATOM 4206 N N . VAL B 1 132 ? 3.174 16.375 22.109 1 98.81 132 VAL B N 1
ATOM 4207 C CA . VAL B 1 132 ? 3.934 16.781 20.922 1 98.81 132 VAL B CA 1
ATOM 4208 C C . VAL B 1 132 ? 3.275 18 20.281 1 98.81 132 VAL B C 1
ATOM 4210 O O . VAL B 1 132 ? 2.049 18.062 20.172 1 98.81 132 VAL B O 1
ATOM 4213 N N . TYR B 1 133 ? 4.062 19 19.906 1 98.75 133 TYR B N 1
ATOM 4214 C CA . TYR B 1 133 ? 3.645 20.219 19.203 1 98.75 133 TYR B CA 1
ATOM 4215 C C . TYR B 1 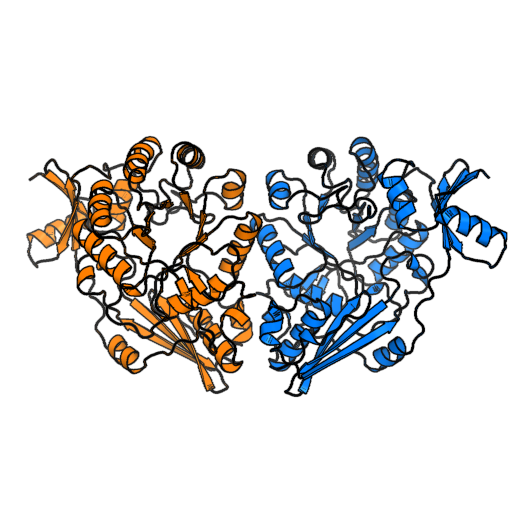133 ? 4.473 20.422 17.938 1 98.75 133 TYR B C 1
ATOM 4217 O O . TYR B 1 133 ? 5.684 20.641 18.016 1 98.75 133 TYR B O 1
ATOM 4225 N N . LYS B 1 134 ? 3.795 20.344 16.766 1 98.12 134 LYS B N 1
ATOM 4226 C CA . LYS B 1 134 ? 4.441 20.656 15.5 1 98.12 134 LYS B CA 1
ATOM 4227 C C . LYS B 1 134 ? 4.34 22.141 15.18 1 98.12 134 LYS B C 1
ATOM 4229 O O . LYS B 1 134 ? 3.244 22.703 15.18 1 98.12 134 LYS B O 1
ATOM 4234 N N . PHE B 1 135 ? 5.488 22.719 14.938 1 97.44 135 PHE B N 1
ATOM 4235 C CA . PHE B 1 135 ? 5.543 24.172 14.828 1 97.44 135 PHE B CA 1
ATOM 4236 C C . PHE B 1 135 ? 6.289 24.594 13.578 1 97.44 135 PHE B C 1
ATOM 4238 O O . PHE B 1 135 ? 7.316 24.016 13.227 1 97.44 135 PHE B O 1
ATOM 4245 N N . LYS B 1 136 ? 5.75 25.641 12.891 1 95.88 136 LYS B N 1
ATOM 4246 C CA . LYS B 1 136 ? 6.406 26.203 11.711 1 95.88 136 LYS B CA 1
ATOM 4247 C C . LYS B 1 136 ? 7.488 27.203 12.109 1 95.88 136 LYS B C 1
ATOM 4249 O O . LYS B 1 136 ? 7.199 28.219 12.734 1 95.88 136 LYS B O 1
ATOM 4254 N N . CYS B 1 137 ? 8.672 26.938 11.734 1 96.94 137 CYS B N 1
ATOM 4255 C CA . CYS B 1 137 ? 9.773 27.875 11.906 1 96.94 137 CYS B CA 1
ATOM 4256 C C . CYS B 1 137 ? 10.016 28.672 10.641 1 96.94 137 CYS B C 1
ATOM 4258 O O . CYS B 1 137 ? 10.234 28.109 9.57 1 96.94 137 CYS B O 1
ATOM 4260 N N . ARG B 1 138 ? 9.961 30.016 10.758 1 96.75 138 ARG B N 1
ATOM 4261 C CA . ARG B 1 138 ? 10.062 30.891 9.594 1 96.75 138 ARG B CA 1
ATOM 4262 C C . ARG B 1 138 ? 11.227 31.859 9.742 1 96.75 138 ARG B C 1
ATOM 4264 O O . ARG B 1 138 ? 11.641 32.188 10.867 1 96.75 138 ARG B O 1
ATOM 4271 N N . PRO B 1 139 ? 11.734 32.344 8.641 1 96.62 139 PRO B N 1
ATOM 4272 C CA . PRO B 1 139 ? 12.969 33.125 8.664 1 96.62 139 PRO B CA 1
ATOM 4273 C C . PRO B 1 139 ? 12.789 34.5 9.281 1 96.62 139 PRO B C 1
ATOM 4275 O O . PRO B 1 139 ? 13.766 35.219 9.539 1 96.62 139 PRO B O 1
ATOM 4278 N N . TRP B 1 140 ? 11.633 34.938 9.617 1 96.94 140 TRP B N 1
ATOM 4279 C CA . TRP B 1 140 ? 11.391 36.25 10.18 1 96.94 140 TRP B CA 1
ATOM 4280 C C . TRP B 1 140 ? 11.242 36.188 11.695 1 96.94 140 TRP B C 1
ATOM 4282 O O . TRP B 1 140 ? 10.797 37.156 12.328 1 96.94 140 TRP B O 1
ATOM 4292 N N . TRP B 1 141 ? 11.578 35.062 12.242 1 97.12 141 TRP B N 1
ATOM 4293 C CA . TRP B 1 141 ? 11.688 34.875 13.68 1 97.12 141 TRP B CA 1
ATOM 4294 C C . TRP B 1 141 ? 13.047 34.281 14.055 1 97.12 141 TRP B C 1
ATOM 4296 O O . TRP B 1 141 ? 13.758 33.75 13.195 1 97.12 141 TRP B O 1
ATOM 4306 N N . ASP B 1 142 ? 13.438 34.469 15.328 1 96.25 142 ASP B N 1
ATOM 4307 C CA . ASP B 1 142 ? 14.562 33.781 15.922 1 96.25 142 ASP B CA 1
ATOM 4308 C C . ASP B 1 142 ? 14.102 32.469 16.562 1 96.25 142 ASP B C 1
ATOM 4310 O O . ASP B 1 142 ? 13.539 32.469 17.672 1 96.25 142 ASP B O 1
ATOM 4314 N N . PRO B 1 143 ? 14.398 31.328 15.914 1 97.62 143 PRO B N 1
ATOM 4315 C CA . PRO B 1 143 ? 13.867 30.062 16.422 1 97.62 143 PRO B CA 1
ATOM 4316 C C . PRO B 1 143 ? 14.438 29.688 17.781 1 97.62 143 PRO B C 1
ATOM 4318 O O . PRO B 1 143 ? 13.781 28.984 18.562 1 97.62 143 PRO B O 1
ATOM 4321 N N . VAL B 1 144 ? 15.656 30.109 18.047 1 97.62 144 VAL B N 1
ATOM 4322 C CA . VAL B 1 144 ? 16.25 29.812 19.344 1 97.62 144 VAL B CA 1
ATOM 4323 C C . VAL B 1 144 ? 15.492 30.547 20.453 1 97.62 144 VAL B C 1
ATOM 4325 O O . VAL B 1 144 ? 15.188 29.969 21.5 1 97.62 144 VAL B O 1
ATOM 4328 N N . GLU B 1 145 ? 15.203 31.812 20.172 1 97.5 145 GLU B N 1
ATOM 4329 C CA . GLU B 1 145 ? 14.406 32.594 21.125 1 97.5 145 GLU B CA 1
ATOM 4330 C C . GLU B 1 145 ? 13.023 31.953 21.312 1 97.5 145 GLU B C 1
ATOM 4332 O O . GLU B 1 145 ? 12.523 31.859 22.438 1 97.5 145 GLU B O 1
ATOM 4337 N N . GLN B 1 146 ? 12.406 31.562 20.219 1 98.06 146 GLN B N 1
ATOM 4338 C CA . GLN B 1 146 ? 11.094 30.922 20.266 1 98.06 146 GLN B CA 1
ATOM 4339 C C . GLN B 1 146 ? 11.125 29.672 21.141 1 98.06 146 GLN B C 1
ATOM 4341 O O . GLN B 1 146 ? 10.305 29.516 22.047 1 98.06 146 GLN B O 1
ATOM 4346 N N . VAL B 1 147 ? 12.086 28.797 20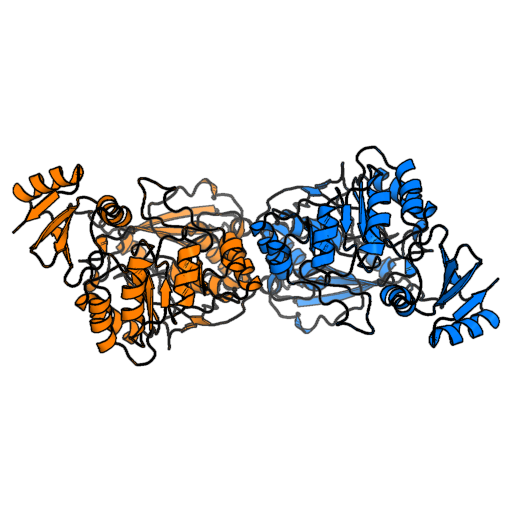.953 1 98.5 147 VAL B N 1
ATOM 4347 C CA . VAL B 1 147 ? 12.188 27.531 21.688 1 98.5 147 VAL B CA 1
ATOM 4348 C C . VAL B 1 147 ? 12.531 27.812 23.141 1 98.5 147 VAL B C 1
ATOM 4350 O O . VAL B 1 147 ? 11.992 27.172 24.047 1 98.5 147 VAL B O 1
ATOM 4353 N N . ALA B 1 148 ? 13.438 28.766 23.328 1 98.06 148 ALA B N 1
ATOM 4354 C CA . ALA B 1 148 ? 13.82 29.109 24.703 1 98.06 148 ALA B CA 1
ATOM 4355 C C . ALA B 1 148 ? 12.609 29.516 25.531 1 98.06 148 ALA B C 1
ATOM 4357 O O . ALA B 1 148 ? 12.469 29.094 26.688 1 98.06 148 ALA B O 1
ATOM 4358 N N . ARG B 1 149 ? 11.742 30.344 24.938 1 98 149 ARG B N 1
ATOM 4359 C CA . ARG B 1 149 ? 10.547 30.797 25.656 1 98 149 ARG B CA 1
ATOM 4360 C C . ARG B 1 149 ? 9.586 29.641 25.906 1 98 149 ARG B C 1
ATOM 4362 O O . ARG B 1 149 ? 9.031 29.516 27 1 98 149 ARG B O 1
ATOM 4369 N N . ALA B 1 150 ? 9.344 28.797 24.938 1 98.38 150 ALA B N 1
ATOM 4370 C CA . ALA B 1 150 ? 8.422 27.672 25.047 1 98.38 150 ALA B CA 1
ATOM 4371 C C . ALA B 1 150 ? 8.938 26.625 26.031 1 98.38 150 ALA B C 1
ATOM 4373 O O . ALA B 1 150 ? 8.164 26.016 26.766 1 98.38 150 ALA B O 1
ATOM 4374 N N . ALA B 1 151 ? 10.234 26.375 26.078 1 98.12 151 ALA B N 1
ATOM 4375 C CA . ALA B 1 151 ? 10.867 25.375 26.938 1 98.12 151 ALA B CA 1
ATOM 4376 C C . ALA B 1 151 ? 10.586 25.672 28.406 1 98.12 151 ALA B C 1
ATOM 4378 O O . ALA B 1 151 ? 10.562 24.75 29.234 1 98.12 151 ALA B O 1
ATOM 4379 N N . GLN B 1 152 ? 10.312 26.844 28.719 1 97.69 152 GLN B N 1
ATOM 4380 C CA . GLN B 1 152 ? 10.109 27.266 30.094 1 97.69 152 GLN B CA 1
ATOM 4381 C C . GLN B 1 152 ? 8.727 26.875 30.609 1 97.69 152 GLN B C 1
ATOM 4383 O O . GLN B 1 152 ? 8.477 26.859 31.812 1 97.69 152 GLN B O 1
ATOM 4388 N N . VAL B 1 153 ? 7.848 26.562 29.734 1 97.94 153 VAL B N 1
ATOM 4389 C CA . VAL B 1 153 ? 6.461 26.484 30.188 1 97.94 153 VAL B CA 1
ATOM 4390 C C . VAL B 1 153 ? 5.93 25.062 29.953 1 97.94 153 VAL B C 1
ATOM 4392 O O . VAL B 1 153 ? 4.836 24.734 30.406 1 97.94 153 VAL B O 1
ATOM 4395 N N . VAL B 1 154 ? 6.637 24.203 29.219 1 98 154 VAL B N 1
ATOM 4396 C CA . VAL B 1 154 ? 6.125 22.859 28.922 1 98 154 VAL B CA 1
ATOM 4397 C C . VAL B 1 154 ? 6.688 21.859 29.922 1 98 154 VAL B C 1
ATOM 4399 O O . VAL B 1 154 ? 7.793 22.031 30.438 1 98 154 VAL B O 1
ATOM 4402 N N . PRO B 1 155 ? 5.934 20.828 30.266 1 97.88 155 PRO B N 1
ATOM 4403 C CA . PRO B 1 155 ? 6.422 19.812 31.203 1 97.88 155 PRO B CA 1
ATOM 4404 C C . PRO B 1 155 ? 7.52 18.938 30.594 1 97.88 155 PRO B C 1
ATOM 4406 O O . PRO B 1 155 ? 7.734 18.953 29.391 1 97.88 155 PRO B O 1
ATOM 4409 N N . LYS B 1 156 ? 8.172 18.172 31.516 1 96.56 156 LYS B N 1
ATOM 4410 C CA . LYS B 1 156 ? 9.164 17.203 31.078 1 96.56 156 LYS B CA 1
ATOM 4411 C C . LYS B 1 156 ? 8.547 16.172 30.141 1 96.56 156 LYS B C 1
ATOM 4413 O O . LYS B 1 156 ? 7.441 15.688 30.375 1 96.56 156 LYS B O 1
ATOM 4418 N N . GLY B 1 157 ? 9.25 15.914 29.062 1 97.06 157 GLY B N 1
ATOM 4419 C CA . GLY B 1 157 ? 8.781 14.914 28.109 1 97.06 157 GLY B CA 1
ATOM 4420 C C . GLY B 1 157 ? 8.023 15.5 26.938 1 97.06 157 GLY B C 1
ATOM 4421 O O . GLY B 1 157 ? 7.84 14.836 25.922 1 97.06 157 GLY B O 1
ATOM 4422 N N . PHE B 1 158 ? 7.496 16.75 27.094 1 98.56 158 PHE B N 1
ATOM 4423 C CA . PHE B 1 158 ? 6.863 17.438 25.984 1 98.56 158 PHE B CA 1
ATOM 4424 C C . PHE B 1 158 ? 7.883 17.766 24.891 1 98.56 158 PHE B C 1
ATOM 4426 O O . PHE B 1 158 ? 9 18.188 25.188 1 98.56 158 PHE B O 1
ATOM 4433 N N . THR B 1 159 ? 7.527 17.5 23.609 1 98.69 159 THR B N 1
ATOM 4434 C CA . THR B 1 159 ? 8.523 17.719 22.562 1 98.69 159 THR B CA 1
ATOM 4435 C C . THR B 1 159 ? 7.941 18.578 21.438 1 98.69 159 THR B C 1
ATOM 4437 O O . THR B 1 159 ? 6.738 18.531 21.172 1 98.69 159 THR B O 1
ATOM 4440 N N . PHE B 1 160 ? 8.828 19.328 20.797 1 98.81 160 PHE B N 1
ATOM 4441 C CA . PHE B 1 160 ? 8.516 20.125 19.609 1 98.81 160 PHE B CA 1
ATOM 4442 C C . PHE B 1 160 ? 9.156 19.516 18.359 1 98.81 160 PHE B C 1
ATOM 4444 O O . PHE B 1 160 ? 10.336 19.172 18.375 1 98.81 160 PHE B O 1
ATOM 4451 N N . TRP B 1 161 ? 8.383 19.297 17.344 1 98.69 161 TRP B N 1
ATOM 4452 C CA . TRP B 1 161 ? 8.922 19.078 16 1 98.69 161 TRP B CA 1
ATOM 4453 C C . TRP B 1 161 ? 8.906 20.359 15.188 1 98.69 161 TRP B C 1
ATOM 4455 O O . TRP B 1 161 ? 7.844 20.953 14.961 1 98.69 161 TRP B O 1
ATOM 4465 N N . LEU B 1 162 ? 10.07 20.812 14.812 1 98.62 162 LEU B N 1
ATOM 4466 C CA . LEU B 1 162 ? 10.242 22.125 14.18 1 98.62 162 LEU B CA 1
ATOM 4467 C C . LEU B 1 162 ? 10.336 21.984 12.664 1 98.62 162 LEU B C 1
ATOM 4469 O O . LEU B 1 162 ? 11.266 21.344 12.148 1 98.62 162 LEU B O 1
ATOM 4473 N N . ASP B 1 163 ? 9.391 22.578 11.992 1 97.5 163 ASP B N 1
ATOM 4474 C CA . ASP B 1 163 ? 9.289 22.5 10.539 1 97.5 163 ASP B CA 1
ATOM 4475 C C . ASP B 1 163 ? 9.805 23.781 9.875 1 97.5 163 ASP B C 1
ATOM 4477 O O . ASP B 1 163 ? 9.203 24.844 10.016 1 97.5 163 ASP B O 1
ATOM 4481 N N . PHE B 1 164 ? 10.828 23.594 9.039 1 96.94 164 PHE B N 1
ATOM 4482 C CA . PHE B 1 164 ? 11.445 24.75 8.406 1 96.94 164 PHE B CA 1
ATOM 4483 C C . PHE B 1 164 ? 10.977 24.891 6.965 1 96.94 164 PHE B C 1
ATOM 4485 O O . PHE B 1 164 ? 11.195 25.938 6.336 1 96.94 164 PHE B O 1
ATOM 4492 N N . ASN B 1 165 ? 10.32 23.938 6.43 1 94.44 165 ASN B N 1
ATOM 4493 C CA . ASN B 1 165 ? 9.891 23.906 5.035 1 94.44 165 ASN B CA 1
ATOM 4494 C C . ASN B 1 165 ? 11.008 24.344 4.094 1 94.44 165 ASN B C 1
ATOM 4496 O O . ASN B 1 165 ? 10.758 25.109 3.156 1 94.44 165 ASN B O 1
ATOM 4500 N N . GLY B 1 166 ? 12.18 24.047 4.457 1 94.69 166 GLY B N 1
ATOM 4501 C CA . GLY B 1 166 ? 13.312 24.297 3.578 1 94.69 166 GLY B CA 1
ATOM 4502 C C . GLY B 1 166 ? 13.906 25.688 3.746 1 94.69 166 GLY B C 1
ATOM 4503 O O . GLY B 1 166 ? 14.844 26.062 3.035 1 94.69 166 GLY B O 1
ATOM 4504 N N . HIS B 1 167 ? 13.523 26.469 4.656 1 95.94 167 HIS B N 1
ATOM 4505 C CA . HIS B 1 167 ? 13.875 27.875 4.734 1 95.94 167 HIS B CA 1
ATOM 4506 C C . HIS B 1 167 ? 15.297 28.062 5.254 1 95.94 167 HIS B C 1
ATOM 4508 O O . HIS B 1 167 ? 15.852 29.156 5.176 1 95.94 167 HIS B O 1
ATOM 4514 N N . LEU B 1 168 ? 15.93 27.031 5.742 1 96.56 168 LEU B N 1
ATOM 4515 C CA . LEU B 1 168 ? 17.328 27.172 6.105 1 96.56 168 LEU B CA 1
ATOM 4516 C C . LEU B 1 168 ? 18.219 27.078 4.871 1 96.56 168 LEU B C 1
ATOM 4518 O O . LEU B 1 168 ? 19.453 27.219 4.969 1 96.56 168 LEU B O 1
ATOM 4522 N N . ARG B 1 169 ? 17.734 26.766 3.797 1 92.88 169 ARG B N 1
ATOM 4523 C CA . ARG B 1 169 ? 18.219 26.938 2.43 1 92.88 169 ARG B CA 1
ATOM 4524 C C . ARG B 1 169 ? 19.359 25.953 2.131 1 92.88 169 ARG B C 1
ATOM 4526 O O . ARG B 1 169 ? 19.344 25.281 1.105 1 92.88 169 ARG B O 1
ATOM 4533 N N . GLU B 1 170 ? 20.5 26.031 2.943 1 93.31 170 GLU B N 1
ATOM 4534 C CA . GLU B 1 170 ? 21.641 25.156 2.721 1 93.31 170 GLU B CA 1
ATOM 4535 C C . GLU B 1 170 ? 22.281 24.734 4.043 1 93.31 170 GLU B C 1
ATOM 4537 O O . GLU B 1 170 ? 22 25.328 5.09 1 93.31 170 GLU B O 1
ATOM 4542 N N . VAL B 1 171 ? 23.156 23.781 3.967 1 95.94 171 VAL B N 1
ATOM 4543 C CA . VAL B 1 171 ? 23.734 23.141 5.141 1 95.94 171 VAL B CA 1
ATOM 4544 C C . VAL B 1 171 ? 24.5 24.172 5.965 1 95.94 171 VAL B C 1
ATOM 4546 O O . VAL B 1 171 ? 24.453 24.156 7.195 1 95.94 171 VAL B O 1
ATOM 4549 N N . ARG B 1 172 ? 25.25 24.969 5.246 1 93.88 172 ARG B N 1
ATOM 4550 C CA . ARG B 1 172 ? 26.062 25.953 5.941 1 93.88 172 ARG B CA 1
ATOM 4551 C C . ARG B 1 172 ? 25.219 26.828 6.855 1 93.88 172 ARG B C 1
ATOM 4553 O O . ARG B 1 172 ? 25.656 27.203 7.945 1 93.88 172 ARG B O 1
ATOM 4560 N N . GLN B 1 173 ? 24.078 27.172 6.469 1 92.75 173 GLN B N 1
ATOM 4561 C CA . GLN B 1 173 ? 23.156 27.984 7.262 1 92.75 173 GLN B CA 1
ATOM 4562 C C . GLN B 1 173 ? 22.406 27.125 8.266 1 92.75 173 GLN B C 1
ATOM 4564 O O . GLN B 1 173 ? 22.141 27.562 9.398 1 92.75 173 GLN B O 1
ATOM 4569 N N . ALA B 1 174 ? 22.094 25.953 7.906 1 97.25 174 ALA B N 1
ATOM 4570 C CA . ALA B 1 174 ? 21.219 25.094 8.688 1 97.25 174 ALA B CA 1
ATOM 4571 C C . ALA B 1 174 ? 21.922 24.547 9.922 1 97.25 174 ALA B C 1
ATOM 4573 O O . ALA B 1 174 ? 21.344 24.516 11.016 1 97.25 174 ALA B O 1
ATOM 4574 N N . LEU B 1 175 ? 23.141 24.141 9.773 1 97.31 175 LEU B N 1
ATOM 4575 C CA . LEU B 1 175 ? 23.844 23.375 10.789 1 97.31 175 LEU B CA 1
ATOM 4576 C C . LEU B 1 175 ? 23.938 24.156 12.094 1 97.31 175 LEU B C 1
ATOM 4578 O O . LEU B 1 175 ? 23.547 23.656 13.156 1 97.31 175 LEU B O 1
ATOM 4582 N N . PRO B 1 176 ? 24.438 25.406 12.039 1 96.31 176 PRO B N 1
ATOM 4583 C CA . PRO B 1 176 ? 24.531 26.125 13.312 1 96.31 176 PRO B CA 1
ATOM 4584 C C . PRO B 1 176 ? 23.188 26.328 13.992 1 96.31 176 PRO B C 1
ATOM 4586 O O . PRO B 1 176 ? 23.078 26.266 15.219 1 96.31 176 PRO B O 1
ATOM 4589 N N . VAL B 1 177 ? 22.156 26.578 13.266 1 97.62 177 VAL B N 1
ATOM 4590 C CA . VAL B 1 177 ? 20.828 26.797 13.812 1 97.62 177 VAL B CA 1
ATOM 4591 C C . VAL B 1 177 ? 20.312 25.5 14.445 1 97.62 177 VAL B C 1
ATOM 4593 O O . VAL B 1 177 ? 19.859 25.5 15.594 1 97.62 177 VAL B O 1
ATOM 4596 N N . LEU B 1 178 ? 20.406 24.391 13.766 1 98.5 178 LEU B N 1
ATOM 4597 C CA . LEU B 1 178 ? 19.891 23.109 14.227 1 98.5 178 LEU B CA 1
ATOM 4598 C C . LEU B 1 178 ? 20.656 22.625 15.453 1 98.5 178 LEU B C 1
ATOM 4600 O O . LEU B 1 178 ? 20.062 22.062 16.375 1 98.5 178 LEU B O 1
ATOM 4604 N N . GLN B 1 179 ? 21.969 22.859 15.445 1 97.94 179 GLN B N 1
ATOM 4605 C CA . GLN B 1 179 ? 22.781 22.484 16.594 1 97.94 179 GLN B CA 1
ATOM 4606 C C . GLN B 1 179 ? 22.391 23.266 17.828 1 97.94 179 GLN B C 1
ATOM 4608 O O . GLN B 1 179 ? 22.328 22.719 18.938 1 97.94 179 GLN B O 1
ATOM 4613 N N . ALA B 1 180 ? 22.172 24.531 17.641 1 97.56 180 ALA B N 1
ATOM 4614 C CA . ALA B 1 180 ? 21.734 25.359 18.766 1 97.56 180 ALA B CA 1
ATOM 4615 C C . ALA B 1 180 ? 20.391 24.891 19.312 1 97.56 180 ALA B C 1
ATOM 4617 O O . ALA B 1 180 ? 20.203 24.797 20.531 1 97.56 180 ALA B O 1
ATOM 4618 N N . LEU B 1 181 ? 19.516 24.531 18.453 1 98.38 181 LEU B N 1
ATOM 4619 C CA . LEU B 1 181 ? 18.172 24.094 18.844 1 98.38 181 LEU B CA 1
ATOM 4620 C C . LEU B 1 181 ? 18.219 22.719 19.5 1 98.38 181 LEU B C 1
ATOM 4622 O O . LEU B 1 181 ? 17.484 22.438 20.438 1 98.38 181 LEU B O 1
ATOM 4626 N N . ALA B 1 182 ? 19.078 21.875 19.062 1 98 182 ALA B N 1
ATOM 4627 C CA . ALA B 1 182 ? 19.203 20.5 19.547 1 98 182 ALA B CA 1
ATOM 4628 C C . ALA B 1 182 ? 19.672 20.469 21 1 98 182 ALA B C 1
ATOM 4630 O O . ALA B 1 182 ? 19.625 19.422 21.656 1 98 182 ALA B O 1
ATOM 4631 N N . GLN B 1 183 ? 20.141 21.562 21.5 1 97.06 183 GLN B N 1
ATOM 4632 C CA . GLN B 1 183 ? 20.578 21.641 22.891 1 97.06 183 GLN B CA 1
ATOM 4633 C C . GLN B 1 183 ? 19.391 21.578 23.844 1 97.06 183 GLN B C 1
ATOM 4635 O O . GLN B 1 183 ? 19.547 21.297 25.031 1 97.06 183 GLN B O 1
ATOM 4640 N N . TYR B 1 184 ? 18.266 21.891 23.312 1 98.12 184 TYR B N 1
ATOM 4641 C CA . TYR B 1 184 ? 17.047 21.844 24.125 1 98.12 184 TYR B CA 1
ATOM 4642 C C . TYR B 1 184 ? 16.438 20.453 24.125 1 98.12 184 TYR B C 1
ATOM 4644 O O . TYR B 1 184 ? 16.109 19.922 23.062 1 98.12 184 TYR B O 1
ATOM 4652 N N . ASP B 1 185 ? 16.156 19.922 25.266 1 96.88 185 ASP B N 1
ATOM 4653 C CA . ASP B 1 185 ? 15.617 18.578 25.406 1 96.88 185 ASP B CA 1
ATOM 4654 C C . ASP B 1 185 ? 14.227 18.469 24.797 1 96.88 185 ASP B C 1
ATOM 4656 O O . ASP B 1 185 ? 13.828 17.406 24.312 1 96.88 185 ASP B O 1
ATOM 4660 N N . CYS B 1 186 ? 13.531 19.578 24.75 1 98.31 186 CYS B N 1
ATOM 4661 C CA . CYS B 1 186 ? 12.148 19.562 24.266 1 98.31 186 CYS B CA 1
ATOM 4662 C C . CYS B 1 186 ? 12.102 19.641 22.75 1 98.31 186 CYS B C 1
ATOM 4664 O O . CYS B 1 186 ? 11.023 19.625 22.156 1 98.31 186 CYS B O 1
ATOM 4666 N N . VAL B 1 187 ? 13.234 19.703 22.109 1 98.69 187 VAL B N 1
ATOM 4667 C CA . VAL B 1 187 ? 13.25 19.578 20.656 1 98.69 187 VAL B CA 1
ATOM 4668 C C . VAL B 1 187 ? 13.375 18.109 20.25 1 98.69 187 VAL B C 1
ATOM 4670 O O . VAL B 1 187 ? 14.438 17.5 20.422 1 98.69 187 VAL B O 1
ATOM 4673 N N . GLY B 1 188 ? 12.297 17.672 19.719 1 98.31 188 GLY B N 1
ATOM 4674 C CA . GLY B 1 188 ? 12.219 16.25 19.422 1 98.31 188 GLY B CA 1
ATOM 4675 C C . GLY B 1 188 ? 12.734 15.891 18.031 1 98.31 188 GLY B C 1
ATOM 4676 O O . GLY B 1 188 ? 13.07 14.734 17.766 1 98.31 188 GLY B O 1
ATOM 4677 N N . GLY B 1 189 ? 12.766 16.906 17.141 1 98.56 189 GLY B N 1
ATOM 4678 C CA . GLY B 1 189 ? 13.227 16.656 15.789 1 98.56 189 GLY B CA 1
ATOM 4679 C C . GLY B 1 189 ? 12.984 17.828 14.852 1 98.56 189 GLY B C 1
ATOM 4680 O O . GLY B 1 189 ? 12.453 18.859 15.266 1 98.56 189 GLY B O 1
ATOM 4681 N N . PHE B 1 190 ? 13.445 17.656 13.648 1 98.62 190 PHE B N 1
ATOM 4682 C CA . PHE B 1 190 ? 13.352 18.688 12.633 1 98.62 190 PHE B CA 1
ATOM 4683 C C . PHE B 1 190 ? 12.664 18.172 11.375 1 98.62 190 PHE B C 1
ATOM 4685 O O . PHE B 1 190 ? 12.875 17.031 10.977 1 98.62 190 PHE B O 1
ATOM 4692 N N . GLU B 1 191 ? 11.844 19.031 10.828 1 97.62 191 GLU B N 1
ATOM 4693 C CA . GLU B 1 191 ? 11.164 18.719 9.57 1 97.62 191 GLU B CA 1
ATOM 4694 C C . GLU B 1 191 ? 11.625 19.641 8.445 1 97.62 191 GLU B C 1
ATOM 4696 O O . GLU B 1 191 ? 11.586 20.875 8.594 1 97.62 191 GLU B O 1
ATOM 4701 N N . SER B 1 192 ? 12.102 19.109 7.355 1 96.19 192 SER B N 1
ATOM 4702 C CA . SER B 1 192 ? 12.445 19.812 6.125 1 96.19 192 SER B CA 1
ATOM 4703 C C . SER B 1 192 ? 13.344 21 6.41 1 96.19 192 SER B C 1
ATOM 4705 O O . SER B 1 192 ? 13.016 22.141 6.047 1 96.19 192 SER B O 1
ATOM 4707 N N . PRO B 1 193 ? 14.531 20.703 6.957 1 96.94 193 PRO B N 1
ATOM 4708 C CA . PRO B 1 193 ? 15.383 21.828 7.297 1 96.94 193 PRO B CA 1
ATOM 4709 C C . PRO B 1 193 ? 15.82 22.641 6.07 1 96.94 193 PRO B C 1
ATOM 4711 O O . PRO B 1 193 ? 15.781 23.859 6.086 1 96.94 193 PRO B O 1
ATOM 4714 N N . ILE B 1 194 ? 16.172 21.969 5.02 1 95.94 194 ILE B N 1
ATOM 4715 C CA . ILE B 1 194 ? 16.625 22.578 3.773 1 95.94 194 ILE B CA 1
ATOM 4716 C C . ILE B 1 194 ? 15.812 22.031 2.604 1 95.94 194 ILE B C 1
ATOM 4718 O O . ILE B 1 194 ? 15.023 21.094 2.775 1 95.94 194 ILE B O 1
ATOM 4722 N N . PRO B 1 195 ? 15.938 22.656 1.437 1 94.31 195 PRO B N 1
ATOM 4723 C CA . PRO B 1 195 ? 15.203 22.109 0.296 1 94.31 195 PRO B CA 1
ATOM 4724 C C . PRO B 1 195 ? 15.492 20.641 0.059 1 94.31 195 PRO B C 1
ATOM 4726 O O . PRO B 1 195 ? 16.641 20.203 0.125 1 94.31 195 PRO B O 1
ATOM 4729 N N . GLN B 1 196 ? 14.492 19.875 -0.163 1 92.69 196 GLN B N 1
ATOM 4730 C CA . GLN B 1 196 ? 14.594 18.422 -0.196 1 92.69 196 GLN B CA 1
ATOM 4731 C C . GLN B 1 196 ? 15.391 17.953 -1.407 1 92.69 196 GLN B C 1
ATOM 4733 O O . GLN B 1 196 ? 15.938 16.844 -1.404 1 92.69 196 GLN B O 1
ATOM 4738 N N . ARG B 1 197 ? 15.422 18.797 -2.391 1 92.44 197 ARG B N 1
ATOM 4739 C CA . ARG B 1 197 ? 16.219 18.453 -3.568 1 92.44 197 ARG B CA 1
ATOM 4740 C C . ARG B 1 197 ? 17.688 18.266 -3.205 1 92.44 197 ARG B C 1
ATOM 4742 O O . ARG B 1 197 ? 18.438 17.625 -3.951 1 92.44 197 ARG B O 1
ATOM 4749 N N . ASP B 1 198 ? 18.109 18.844 -2.104 1 93.88 198 ASP B N 1
ATOM 4750 C CA . ASP B 1 198 ? 19.5 18.797 -1.689 1 93.88 198 ASP B CA 1
ATOM 4751 C C . ASP B 1 198 ? 19.812 17.5 -0.929 1 93.88 198 ASP B C 1
ATOM 4753 O O . ASP B 1 198 ? 20.109 17.531 0.266 1 93.88 198 ASP B O 1
ATOM 4757 N N . ALA B 1 199 ? 19.906 16.406 -1.615 1 95.56 199 ALA B N 1
ATOM 4758 C CA . ALA B 1 199 ? 20.125 15.094 -1.023 1 95.56 199 ALA B CA 1
ATOM 4759 C C . ALA B 1 199 ? 21.453 15.055 -0.263 1 95.56 199 ALA B C 1
ATOM 4761 O O . ALA B 1 199 ? 21.531 14.523 0.849 1 95.56 199 ALA B O 1
ATOM 4762 N N . ALA B 1 200 ? 22.469 15.617 -0.858 1 96.44 200 ALA B N 1
ATOM 4763 C CA . ALA B 1 200 ? 23.781 15.656 -0.202 1 96.44 200 ALA B CA 1
ATOM 4764 C C . ALA B 1 200 ? 23.703 16.406 1.122 1 96.44 200 ALA B C 1
ATOM 4766 O O . ALA B 1 200 ? 24.328 16 2.109 1 96.44 200 ALA B O 1
ATOM 4767 N N . GLY B 1 201 ? 22.953 17.5 1.112 1 97.19 201 GLY B N 1
ATOM 4768 C CA . GLY B 1 201 ? 22.766 18.266 2.332 1 97.19 201 GLY B CA 1
ATOM 4769 C C . GLY B 1 201 ? 22.078 17.484 3.434 1 97.19 201 GLY B C 1
ATOM 4770 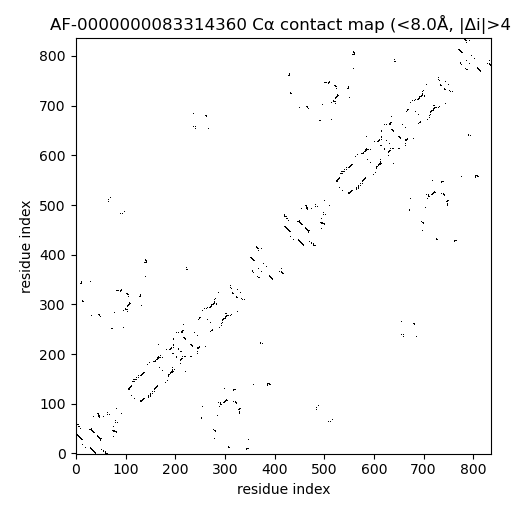O O . GLY B 1 201 ? 22.469 17.562 4.598 1 97.19 201 GLY B O 1
ATOM 4771 N N . TYR B 1 202 ? 21.109 16.703 3.084 1 97 202 TYR B N 1
ATOM 4772 C CA . TYR B 1 202 ? 20.406 15.891 4.062 1 97 202 TYR B CA 1
ATOM 4773 C C . TYR B 1 202 ? 21.328 14.836 4.66 1 97 202 TYR B C 1
ATOM 4775 O O . TYR B 1 202 ? 21.297 14.594 5.871 1 97 202 TYR B O 1
ATOM 4783 N N . ARG B 1 203 ? 22.156 14.188 3.84 1 96.5 203 ARG B N 1
ATOM 4784 C CA . ARG B 1 203 ? 23.109 13.203 4.34 1 96.5 203 ARG B CA 1
ATOM 4785 C C . ARG B 1 203 ? 24.047 13.828 5.359 1 96.5 203 ARG B C 1
ATOM 4787 O O . ARG B 1 203 ? 24.297 13.25 6.418 1 96.5 203 ARG B O 1
ATOM 4794 N N . LEU B 1 204 ? 24.453 14.977 5.016 1 97.19 204 LEU B N 1
ATOM 4795 C CA . LEU B 1 204 ? 25.391 15.672 5.895 1 97.19 204 LEU B CA 1
ATOM 4796 C C . LEU B 1 204 ? 24.703 16.078 7.199 1 97.19 204 LEU B C 1
ATOM 4798 O O . LEU B 1 204 ? 25.281 15.914 8.281 1 97.19 204 LEU B O 1
ATOM 4802 N N . LEU B 1 205 ? 23.5 16.609 7.129 1 97.81 205 LEU B N 1
ATOM 4803 C CA . LEU B 1 205 ? 22.766 17.016 8.328 1 97.81 205 LEU B CA 1
ATOM 4804 C C . LEU B 1 205 ? 22.547 15.836 9.258 1 97.81 205 LEU B C 1
ATOM 4806 O O . LEU B 1 205 ? 22.719 15.953 10.469 1 97.81 205 LEU B O 1
ATOM 4810 N N . ARG B 1 206 ? 22.172 14.719 8.719 1 96.5 206 ARG B N 1
ATOM 4811 C CA . ARG B 1 206 ? 21.891 13.539 9.531 1 96.5 206 ARG B CA 1
ATOM 4812 C C . ARG B 1 206 ? 23.141 13.008 10.195 1 96.5 206 ARG B C 1
ATOM 4814 O O . ARG B 1 206 ? 23.078 12.344 11.227 1 96.5 206 ARG B O 1
ATOM 4821 N N . GLN B 1 207 ? 24.281 13.281 9.594 1 96.44 207 GLN B N 1
ATOM 4822 C CA . GLN B 1 207 ? 25.562 12.898 10.188 1 96.44 207 GLN B CA 1
ATOM 4823 C C . GLN B 1 207 ? 25.922 13.828 11.344 1 96.44 207 GLN B C 1
ATOM 4825 O O . GLN B 1 207 ? 26.578 13.398 12.297 1 96.44 207 GLN B O 1
ATOM 4830 N N . LYS B 1 208 ? 25.453 15.023 11.258 1 97.12 208 LYS B N 1
ATOM 4831 C CA . LYS B 1 208 ? 26 16.047 12.148 1 97.12 208 LYS B CA 1
ATOM 4832 C C . LYS B 1 208 ? 25 16.406 13.242 1 97.12 208 LYS B C 1
ATOM 4834 O O . LYS B 1 208 ? 25.375 17.031 14.242 1 97.12 208 LYS B O 1
ATOM 4839 N N . ILE B 1 209 ? 23.734 16.062 13.078 1 96.44 209 ILE B N 1
ATOM 4840 C CA . ILE B 1 209 ? 22.703 16.422 14.031 1 96.44 209 ILE B CA 1
ATOM 4841 C C . ILE B 1 209 ? 22.156 15.164 14.711 1 96.44 209 ILE B C 1
ATOM 4843 O O . ILE B 1 209 ? 21.828 14.18 14.039 1 96.44 209 ILE B O 1
ATOM 4847 N N . ASP B 1 210 ? 21.984 15.164 15.961 1 94.88 210 ASP B N 1
ATOM 4848 C CA . ASP B 1 210 ? 21.578 13.984 16.719 1 94.88 210 ASP B CA 1
ATOM 4849 C C . ASP B 1 210 ? 20.078 13.945 16.906 1 94.88 210 ASP B C 1
ATOM 4851 O O . ASP B 1 210 ? 19.562 13.117 17.672 1 94.88 210 ASP B O 1
ATOM 4855 N N . ARG B 1 211 ? 19.344 14.758 16.359 1 98 211 ARG B N 1
ATOM 4856 C CA . ARG B 1 211 ? 17.891 14.727 16.359 1 98 211 ARG B CA 1
ATOM 4857 C C . ARG B 1 211 ? 17.359 14.133 15.055 1 98 211 ARG B C 1
ATOM 4859 O O . ARG B 1 211 ? 17.969 14.305 14 1 98 211 ARG B O 1
ATOM 4866 N N . PRO B 1 212 ? 16.25 13.414 15.148 1 98.44 212 PRO B N 1
ATOM 4867 C CA . PRO B 1 212 ? 15.688 12.883 13.906 1 98.44 212 PRO B CA 1
ATOM 4868 C C . PRO B 1 212 ? 15.266 13.984 12.938 1 98.44 212 PRO B C 1
ATOM 4870 O O . PRO B 1 212 ? 14.844 15.062 13.359 1 98.44 212 PRO B O 1
ATOM 4873 N N . ILE B 1 213 ? 15.383 13.688 11.68 1 98.38 213 ILE B N 1
ATOM 4874 C CA . ILE B 1 213 ? 14.977 14.578 10.602 1 98.38 213 ILE B CA 1
ATOM 4875 C C . ILE B 1 213 ? 13.859 13.93 9.781 1 98.38 213 ILE B C 1
ATOM 4877 O O . ILE B 1 213 ? 14.008 12.789 9.32 1 98.38 213 ILE B O 1
ATOM 4881 N N . ALA B 1 214 ? 12.789 14.633 9.641 1 97.75 214 ALA B N 1
ATOM 4882 C CA . ALA B 1 214 ? 11.656 14.18 8.828 1 97.75 214 ALA B CA 1
ATOM 4883 C C . ALA B 1 214 ? 11.617 14.914 7.496 1 97.75 214 ALA B C 1
ATOM 4885 O O . ALA B 1 214 ? 12.016 16.078 7.406 1 97.75 214 ALA B O 1
ATOM 4886 N N . ALA B 1 215 ? 11.211 14.273 6.496 1 96.31 215 ALA B N 1
ATOM 4887 C CA . ALA B 1 215 ? 11.023 14.844 5.164 1 96.31 215 ALA B CA 1
ATOM 4888 C C . ALA B 1 215 ? 9.688 14.406 4.562 1 96.31 215 ALA B C 1
ATOM 4890 O O . ALA B 1 215 ? 9.172 13.336 4.891 1 96.31 215 ALA B O 1
ATOM 4891 N N . HIS B 1 216 ? 9.125 15.227 3.719 1 95.75 216 HIS B N 1
ATOM 4892 C CA . HIS B 1 216 ? 7.914 14.844 3.002 1 95.75 216 HIS B CA 1
ATOM 4893 C C . HIS B 1 216 ? 8.18 13.664 2.068 1 95.75 216 HIS B C 1
ATOM 4895 O O . HIS B 1 216 ? 9.227 13.602 1.42 1 95.75 216 HIS B O 1
ATOM 4901 N N . PHE B 1 217 ? 7.258 12.859 1.952 1 96.19 217 PHE B N 1
ATOM 4902 C CA . PHE B 1 217 ? 7.34 11.672 1.117 1 96.19 217 PHE B CA 1
ATOM 4903 C C . PHE B 1 217 ? 7.371 12.047 -0.36 1 96.19 217 PHE B C 1
ATOM 4905 O O . PHE B 1 217 ? 6.332 12.359 -0.947 1 96.19 217 PHE B O 1
ATOM 4912 N N . GLY B 1 218 ? 8.516 12.062 -0.952 1 89.25 218 GLY B N 1
ATOM 4913 C CA . GLY B 1 218 ? 8.688 12.211 -2.389 1 89.25 218 GLY B CA 1
ATOM 4914 C C . GLY B 1 218 ? 8.336 13.602 -2.889 1 89.25 218 GLY B C 1
ATOM 4915 O O . GLY B 1 218 ? 8.023 13.781 -4.066 1 89.25 218 GLY B O 1
ATOM 4916 N N . SER B 1 219 ? 8.273 14.578 -2.014 1 83.12 219 SER B N 1
ATOM 4917 C CA . SER B 1 219 ? 7.863 15.906 -2.451 1 83.12 219 SER B CA 1
ATOM 4918 C C . SER B 1 219 ? 8.742 16.984 -1.829 1 83.12 219 SER B C 1
ATOM 4920 O O . SER B 1 219 ? 9.445 16.734 -0.849 1 83.12 219 SER B O 1
ATOM 4922 N N . GLY B 1 220 ? 8.742 18.047 -2.57 1 80.19 220 GLY B N 1
ATOM 4923 C CA . GLY B 1 220 ? 9.555 19.172 -2.145 1 80.19 220 GLY B CA 1
ATOM 4924 C C . GLY B 1 220 ? 8.742 20.328 -1.594 1 80.19 220 GLY B C 1
ATOM 4925 O O . GLY B 1 220 ? 7.719 20.109 -0.938 1 80.19 220 GLY B O 1
ATOM 4926 N N . CYS B 1 221 ? 9.242 21.484 -1.845 1 73.5 221 CYS B N 1
ATOM 4927 C CA . CYS B 1 221 ? 8.75 22.703 -1.222 1 73.5 221 CYS B CA 1
ATOM 4928 C C . CYS B 1 221 ? 7.551 23.266 -1.977 1 73.5 221 CYS B C 1
ATOM 4930 O O . CYS B 1 221 ? 7.504 23.203 -3.207 1 73.5 221 CYS B O 1
ATOM 4932 N N . CYS B 1 222 ? 6.598 23.859 -1.175 1 72.81 222 CYS B N 1
ATOM 4933 C CA . CYS B 1 222 ? 5.379 24.406 -1.758 1 72.81 222 CYS B CA 1
ATOM 4934 C C . CYS B 1 222 ? 5.363 25.922 -1.648 1 72.81 222 CYS B C 1
ATOM 4936 O O . CYS B 1 222 ? 4.414 26.578 -2.092 1 72.81 222 CYS B O 1
ATOM 4938 N N . HIS B 1 223 ? 6.465 26.484 -1.252 1 78.88 223 HIS B N 1
ATOM 4939 C CA . HIS B 1 223 ? 6.387 27.891 -0.929 1 78.88 223 HIS B CA 1
ATOM 4940 C C . HIS B 1 223 ? 6.992 28.75 -2.039 1 78.88 223 HIS B C 1
ATOM 4942 O O . HIS B 1 223 ? 6.977 29.984 -1.96 1 78.88 223 HIS B O 1
ATOM 4948 N N . VAL B 1 224 ? 7.539 28.141 -3.006 1 84.06 224 VAL B N 1
ATOM 4949 C CA . VAL B 1 224 ? 8.023 28.875 -4.172 1 84.06 224 VAL B CA 1
ATOM 4950 C C . VAL B 1 224 ? 7.039 28.734 -5.324 1 84.06 224 VAL B C 1
ATOM 4952 O O . VAL B 1 224 ? 7.246 27.922 -6.23 1 84.06 224 VAL B O 1
ATOM 4955 N N . ARG B 1 225 ? 6.102 29.547 -5.359 1 84.81 225 ARG B N 1
ATOM 4956 C CA . ARG B 1 225 ? 4.98 29.406 -6.285 1 84.81 225 ARG B CA 1
ATOM 4957 C C . ARG B 1 225 ? 5.34 29.953 -7.664 1 84.81 225 ARG B C 1
ATOM 4959 O O . ARG B 1 225 ? 4.785 29.516 -8.672 1 84.81 225 ARG B O 1
ATOM 4966 N N . SER B 1 226 ? 6.211 30.969 -7.617 1 85.06 226 SER B N 1
ATOM 4967 C CA . SER B 1 226 ? 6.625 31.547 -8.891 1 85.06 226 SER B CA 1
ATOM 4968 C C . SER B 1 226 ? 7.461 30.578 -9.703 1 85.06 226 SER B C 1
ATOM 4970 O O . SER B 1 226 ? 7.605 30.734 -10.922 1 85.06 226 SER B O 1
ATOM 4972 N N . ASP B 1 227 ? 8.031 29.578 -9.023 1 85.38 227 ASP B N 1
ATOM 4973 C CA . ASP B 1 227 ? 8.82 28.516 -9.648 1 85.38 227 ASP B CA 1
ATOM 4974 C C . ASP B 1 227 ? 8.508 27.156 -9.039 1 85.38 227 ASP B C 1
ATOM 4976 O O . ASP B 1 227 ? 9.289 26.625 -8.25 1 85.38 227 ASP B O 1
ATOM 4980 N N . PRO B 1 228 ? 7.5 26.562 -9.531 1 80.56 228 PRO B N 1
ATOM 4981 C CA . PRO B 1 228 ? 7.062 25.312 -8.914 1 80.56 228 PRO B CA 1
ATOM 4982 C C . PRO B 1 228 ? 8.102 24.203 -9.039 1 80.56 228 PRO B C 1
ATOM 4984 O O . PRO B 1 228 ? 8.039 23.219 -8.297 1 80.56 228 PRO B O 1
ATOM 4987 N N . GLY B 1 229 ? 9.07 24.344 -9.898 1 81.62 229 GLY B N 1
ATOM 4988 C CA . GLY B 1 229 ? 10.109 23.359 -10.086 1 81.62 229 GLY B CA 1
ATOM 4989 C C . GLY B 1 229 ? 11.344 23.625 -9.242 1 81.62 229 GLY B C 1
ATOM 4990 O O . GLY B 1 229 ? 12.312 22.859 -9.297 1 81.62 229 GLY B O 1
ATOM 4991 N N . PHE B 1 230 ? 11.227 24.656 -8.453 1 85.38 230 PHE B N 1
ATOM 4992 C CA . PHE B 1 230 ? 12.398 25.078 -7.691 1 85.38 230 PHE B CA 1
ATOM 4993 C C . PHE B 1 230 ? 12.867 23.953 -6.766 1 85.38 230 PHE B C 1
ATOM 4995 O O . PHE B 1 230 ? 14.07 23.719 -6.621 1 85.38 230 PHE B O 1
ATOM 5002 N N . ASP B 1 231 ? 11.93 23.234 -6.129 1 88.25 231 ASP B N 1
ATOM 5003 C CA . ASP B 1 231 ? 12.211 22.078 -5.285 1 88.25 231 ASP B CA 1
ATOM 5004 C C . ASP B 1 231 ? 11.195 20.969 -5.527 1 88.25 231 ASP B C 1
ATOM 5006 O O . ASP B 1 231 ? 10.164 20.906 -4.863 1 88.25 231 ASP B O 1
ATOM 5010 N N . ARG B 1 232 ? 11.57 20.047 -6.445 1 85.19 232 ARG B N 1
ATOM 5011 C CA . ARG B 1 232 ? 10.68 18.938 -6.766 1 85.19 232 ARG B CA 1
ATOM 5012 C C . ARG B 1 232 ? 10.852 17.781 -5.777 1 85.19 232 ARG B C 1
ATOM 5014 O O . ARG B 1 232 ? 10.109 16.797 -5.824 1 85.19 232 ARG B O 1
ATOM 5021 N N . GLY B 1 233 ? 11.766 17.984 -4.898 1 89.12 233 GLY B N 1
ATOM 5022 C CA . GLY B 1 233 ? 12.016 16.922 -3.932 1 89.12 233 GLY B CA 1
ATOM 5023 C C . GLY B 1 233 ? 12.797 15.758 -4.504 1 89.12 233 GLY B C 1
ATOM 5024 O O . GLY B 1 233 ? 13.453 15.898 -5.539 1 89.12 233 GLY B O 1
ATOM 5025 N N . VAL B 1 234 ? 13 14.758 -3.73 1 92.62 234 VAL B N 1
ATOM 5026 C CA . VAL B 1 234 ? 13.648 13.5 -4.078 1 92.62 234 VAL B CA 1
ATOM 5027 C C . VAL B 1 234 ? 12.633 12.359 -3.986 1 92.62 234 VAL B C 1
ATOM 5029 O O . VAL B 1 234 ? 11.852 12.289 -3.035 1 92.62 234 VAL B O 1
ATOM 5032 N N . PRO B 1 235 ? 12.641 11.469 -4.996 1 93.31 235 PRO B N 1
ATOM 5033 C CA . PRO B 1 235 ? 11.711 10.344 -4.922 1 93.31 235 PRO B CA 1
ATOM 5034 C C . PRO B 1 235 ? 11.852 9.555 -3.621 1 93.31 235 PRO B C 1
ATOM 5036 O O . PRO B 1 235 ? 12.961 9.391 -3.104 1 93.31 235 PRO B O 1
ATOM 5039 N N . ALA B 1 236 ? 10.742 9.047 -3.105 1 96.06 236 ALA B N 1
ATOM 5040 C CA . ALA B 1 236 ? 10.695 8.375 -1.809 1 96.06 236 ALA B CA 1
ATOM 5041 C C . ALA B 1 236 ? 11.672 7.203 -1.759 1 96.06 236 ALA B C 1
ATOM 5043 O O . ALA B 1 236 ? 12.352 7 -0.751 1 96.06 236 ALA B O 1
ATOM 5044 N N . LEU B 1 237 ? 11.766 6.453 -2.814 1 96.81 237 LEU B N 1
ATOM 5045 C CA . LEU B 1 237 ? 12.648 5.289 -2.814 1 96.81 237 LEU B CA 1
ATOM 5046 C C . LEU B 1 237 ? 14.117 5.719 -2.775 1 96.81 237 LEU B C 1
ATOM 5048 O O . LEU B 1 237 ? 14.953 5.023 -2.193 1 96.81 237 LEU B O 1
ATOM 5052 N N . THR B 1 238 ? 14.422 6.852 -3.365 1 95.62 238 THR B N 1
ATOM 5053 C CA . THR B 1 238 ? 15.766 7.414 -3.262 1 95.62 238 THR B CA 1
ATOM 5054 C C . THR B 1 238 ? 16.047 7.902 -1.843 1 95.62 238 THR B C 1
ATOM 5056 O O . THR B 1 238 ? 17.125 7.688 -1.306 1 95.62 238 THR B O 1
ATOM 5059 N N . GLN B 1 239 ? 15.031 8.547 -1.253 1 97.12 239 GLN B N 1
ATOM 5060 C CA . GLN B 1 239 ? 15.164 8.953 0.14 1 97.12 239 GLN B CA 1
ATOM 5061 C C . GLN B 1 239 ? 15.508 7.766 1.034 1 97.12 239 GLN B C 1
ATOM 5063 O O . GLN B 1 239 ? 16.375 7.867 1.903 1 97.12 239 GLN B O 1
ATOM 5068 N N . ILE B 1 240 ? 14.812 6.648 0.772 1 97.5 240 ILE B N 1
ATOM 5069 C CA . ILE B 1 240 ? 14.984 5.434 1.558 1 97.5 240 ILE B CA 1
ATOM 5070 C C . ILE B 1 240 ? 16.359 4.836 1.285 1 97.5 240 ILE B C 1
ATOM 5072 O O . ILE B 1 240 ? 17.125 4.562 2.217 1 97.5 240 ILE B O 1
ATOM 5076 N N . ALA B 1 241 ? 16.75 4.695 0.058 1 96.19 241 ALA B N 1
ATOM 5077 C CA . ALA B 1 241 ? 18 4.051 -0.34 1 96.19 241 ALA B CA 1
ATOM 5078 C C . ALA B 1 241 ? 19.203 4.828 0.169 1 96.19 241 ALA B C 1
ATOM 5080 O O . ALA B 1 241 ? 20.219 4.238 0.535 1 96.19 241 ALA B O 1
ATOM 5081 N N . GLU B 1 242 ? 19.078 6.137 0.213 1 96.12 242 GLU B N 1
ATOM 5082 C CA . GLU B 1 242 ? 20.219 6.977 0.577 1 96.12 242 GLU B CA 1
ATOM 5083 C C . GLU B 1 242 ? 20.141 7.402 2.041 1 96.12 242 GLU B C 1
ATOM 5085 O O . GLU B 1 242 ? 21.016 8.117 2.531 1 96.12 242 GLU B O 1
ATOM 5090 N N . GLY B 1 243 ? 19.094 6.973 2.73 1 96.19 243 GLY B N 1
ATOM 5091 C CA . GLY B 1 243 ? 18.984 7.309 4.141 1 96.19 243 GLY B CA 1
ATOM 5092 C C . GLY B 1 243 ? 18.859 8.805 4.391 1 96.19 243 GLY B C 1
ATOM 5093 O O . GLY B 1 243 ? 19.562 9.352 5.238 1 96.19 243 GLY B O 1
ATOM 5094 N N . LEU B 1 244 ? 17.938 9.516 3.688 1 96.69 244 LEU B N 1
ATOM 5095 C CA . LEU B 1 244 ? 17.906 10.977 3.691 1 96.69 244 LEU B CA 1
ATOM 5096 C C . LEU B 1 244 ? 17.078 11.5 4.855 1 96.69 244 LEU B C 1
ATOM 5098 O O . LEU B 1 244 ? 17.141 12.688 5.18 1 96.69 244 LEU B O 1
ATOM 5102 N N . CYS B 1 245 ? 16.297 10.617 5.512 1 97.31 245 CYS B N 1
ATOM 5103 C CA . CYS B 1 245 ? 15.469 11.07 6.625 1 97.31 245 CYS B CA 1
ATOM 5104 C C . CYS B 1 245 ? 15.203 9.938 7.605 1 97.31 245 CYS B C 1
ATOM 5106 O O . CYS B 1 245 ? 15.406 8.766 7.281 1 97.31 245 CYS B O 1
ATOM 5108 N N . ASP B 1 246 ? 14.812 10.297 8.758 1 98.06 246 ASP B N 1
ATOM 5109 C CA . ASP B 1 246 ? 14.5 9.344 9.82 1 98.06 246 ASP B CA 1
ATOM 5110 C C . ASP B 1 246 ? 13 9.07 9.891 1 98.06 246 ASP B C 1
ATOM 5112 O O . ASP B 1 246 ? 12.578 8.086 10.492 1 98.06 246 ASP B O 1
ATOM 5116 N N . ALA B 1 247 ? 12.18 9.93 9.266 1 98.31 247 ALA B N 1
ATOM 5117 C CA . ALA B 1 247 ? 10.727 9.836 9.266 1 98.31 247 ALA B CA 1
ATOM 5118 C C . ALA B 1 247 ? 10.125 10.508 8.031 1 98.31 247 ALA B C 1
ATOM 5120 O O . ALA B 1 247 ? 10.75 11.391 7.441 1 98.31 247 ALA B O 1
ATOM 5121 N N . PHE B 1 248 ? 8.945 10.062 7.707 1 98.06 248 PHE B N 1
ATOM 5122 C CA . PHE B 1 248 ? 8.219 10.688 6.605 1 98.06 248 PHE B CA 1
ATOM 5123 C C . PHE B 1 248 ? 7.07 11.539 7.133 1 98.06 248 PHE B C 1
ATOM 5125 O O . PHE B 1 248 ? 6.5 11.234 8.18 1 98.06 248 PHE B O 1
ATOM 5132 N N . VAL B 1 249 ? 6.766 12.531 6.395 1 96.94 249 VAL B N 1
ATOM 5133 C CA . VAL B 1 249 ? 5.535 13.297 6.551 1 96.94 249 VAL B CA 1
ATOM 5134 C C . VAL B 1 249 ? 4.602 13.031 5.371 1 96.94 249 VAL B C 1
ATOM 5136 O O . VAL B 1 249 ? 4.992 13.203 4.215 1 96.94 249 VAL B O 1
ATOM 5139 N N . PHE B 1 250 ? 3.436 12.609 5.727 1 96.25 250 PHE B N 1
ATOM 5140 C CA . PHE B 1 250 ? 2.41 12.438 4.707 1 96.25 250 PHE B CA 1
ATOM 5141 C C . PHE B 1 250 ? 1.418 13.594 4.738 1 96.25 250 PHE B C 1
ATOM 5143 O O . PHE B 1 250 ? 0.968 14.008 5.809 1 96.25 250 PHE B O 1
ATOM 5150 N N . GLY B 1 251 ? 1.17 14.133 3.576 1 87.62 251 GLY B N 1
ATOM 5151 C CA . GLY B 1 251 ? 0.148 15.164 3.48 1 87.62 251 GLY B CA 1
ATOM 5152 C C . GLY B 1 251 ? -1.257 14.602 3.367 1 87.62 251 GLY B C 1
ATOM 5153 O O . GLY B 1 251 ? -1.464 13.398 3.525 1 87.62 251 GLY B O 1
ATOM 5154 N N . GLY B 1 252 ? -2.166 15.539 3.178 1 75.25 252 GLY B N 1
ATOM 5155 C CA . GLY B 1 252 ? -3.533 15.125 2.914 1 75.25 252 GLY B CA 1
ATOM 5156 C C . GLY B 1 252 ? -3.678 14.344 1.618 1 75.25 252 GLY B C 1
ATOM 5157 O O . GLY B 1 252 ? -2.752 14.305 0.804 1 75.25 252 GLY B O 1
ATOM 5158 N N . GLY B 1 253 ? -4.594 13.508 1.452 1 85.38 253 GLY B N 1
ATOM 5159 C CA . GLY B 1 253 ? -4.918 12.695 0.294 1 85.38 253 GLY B CA 1
ATOM 5160 C C . GLY B 1 253 ? -6.027 11.688 0.562 1 85.38 253 GLY B C 1
ATOM 5161 O O . GLY B 1 253 ? -6.512 11.586 1.689 1 85.38 253 GLY B O 1
ATOM 5162 N N . ASP B 1 254 ? -6.324 11.172 -0.542 1 94.5 254 ASP B N 1
ATOM 5163 C CA . ASP B 1 254 ? -7.355 10.148 -0.417 1 94.5 254 ASP B CA 1
ATOM 5164 C C . ASP B 1 254 ? -6.793 8.875 0.213 1 94.5 254 ASP B C 1
ATOM 5166 O O . ASP B 1 254 ? -5.578 8.727 0.35 1 94.5 254 ASP B O 1
ATOM 5170 N N . VAL B 1 255 ? -7.578 8 0.652 1 96.69 255 VAL B N 1
ATOM 5171 C CA . VAL B 1 255 ? -7.23 6.82 1.437 1 96.69 255 VAL B CA 1
ATOM 5172 C C . VAL B 1 255 ? -6.281 5.93 0.64 1 96.69 255 VAL B C 1
ATOM 5174 O O . VAL B 1 255 ? -5.273 5.453 1.17 1 96.69 255 VAL B O 1
ATOM 5177 N N . GLU B 1 256 ? -6.543 5.738 -0.658 1 95.25 256 GLU B N 1
ATOM 5178 C CA . GLU B 1 256 ? -5.715 4.863 -1.481 1 95.25 256 GLU B CA 1
ATOM 5179 C C . GLU B 1 256 ? -4.285 5.387 -1.574 1 95.25 256 GLU B C 1
ATOM 5181 O O . GLU B 1 256 ? -3.328 4.617 -1.458 1 95.25 256 GLU B O 1
ATOM 5186 N N . THR B 1 257 ? -4.176 6.672 -1.749 1 94.94 257 THR B N 1
ATOM 5187 C CA . THR B 1 257 ? -2.861 7.297 -1.851 1 94.94 257 THR B CA 1
ATOM 5188 C C . THR B 1 257 ? -2.092 7.16 -0.54 1 94.94 257 THR B C 1
ATOM 5190 O O . THR B 1 257 ? -0.937 6.73 -0.534 1 94.94 257 THR B O 1
ATOM 5193 N N . LEU B 1 258 ? -2.715 7.473 0.514 1 96.81 258 LEU B N 1
ATOM 5194 C CA . LEU B 1 258 ? -2.053 7.453 1.813 1 96.81 258 LEU B CA 1
ATOM 5195 C C . LEU B 1 258 ? -1.684 6.027 2.213 1 96.81 258 LEU B C 1
ATOM 5197 O O . LEU B 1 258 ? -0.604 5.793 2.762 1 96.81 258 LEU B O 1
ATOM 5201 N N . ARG B 1 259 ? -2.566 5.121 1.923 1 95.88 259 ARG B N 1
ATOM 5202 C CA . ARG B 1 259 ? -2.275 3.727 2.242 1 95.88 259 ARG B CA 1
ATOM 5203 C C . ARG B 1 259 ? -1.112 3.205 1.404 1 95.88 259 ARG B C 1
ATOM 5205 O O . ARG B 1 259 ? -0.314 2.393 1.878 1 95.88 259 ARG B O 1
ATOM 5212 N N . SER B 1 260 ? -1.047 3.627 0.158 1 96 260 SER B N 1
ATOM 5213 C CA . SER B 1 260 ? 0.078 3.246 -0.689 1 96 260 SER B CA 1
ATOM 5214 C C . SER B 1 260 ? 1.396 3.771 -0.129 1 96 260 SER B C 1
ATOM 5216 O O . SER B 1 260 ? 2.387 3.041 -0.07 1 96 260 SER B O 1
ATOM 5218 N N . GLN B 1 261 ? 1.41 4.98 0.287 1 97.62 261 GLN B N 1
ATOM 5219 C CA . GLN B 1 261 ? 2.598 5.562 0.901 1 97.62 261 GLN B CA 1
ATOM 5220 C C . GLN B 1 261 ? 2.963 4.836 2.193 1 97.62 261 GLN B C 1
ATOM 5222 O O . GLN B 1 261 ? 4.133 4.543 2.438 1 97.62 261 GLN B O 1
ATOM 5227 N N . ALA B 1 262 ? 1.952 4.531 2.951 1 98.19 262 ALA B N 1
ATOM 5228 C CA . ALA B 1 262 ? 2.154 3.842 4.223 1 98.19 262 ALA B CA 1
ATOM 5229 C C . ALA B 1 262 ? 2.777 2.465 4.008 1 98.19 262 ALA B C 1
ATOM 5231 O O . ALA B 1 262 ? 3.592 2.012 4.816 1 98.19 262 ALA B O 1
ATOM 5232 N N . ALA B 1 263 ? 2.377 1.813 2.957 1 97.56 263 ALA B N 1
ATOM 5233 C CA . ALA B 1 263 ? 2.934 0.5 2.643 1 97.56 263 ALA B CA 1
ATOM 5234 C C . ALA B 1 263 ? 4.426 0.595 2.346 1 97.56 263 ALA B C 1
ATOM 5236 O O . ALA B 1 263 ? 5.207 -0.256 2.779 1 97.56 263 ALA B O 1
ATOM 5237 N N . VAL B 1 264 ? 4.832 1.604 1.615 1 97.81 264 VAL B N 1
ATOM 5238 C CA . VAL B 1 264 ? 6.242 1.825 1.302 1 97.81 264 VAL B CA 1
ATOM 5239 C C . VAL B 1 264 ? 7.02 2.1 2.586 1 97.81 264 VAL B C 1
ATOM 5241 O O . VAL B 1 264 ? 8.086 1.519 2.811 1 97.81 264 VAL B O 1
ATOM 5244 N N . ALA B 1 265 ? 6.434 2.92 3.418 1 98.5 265 ALA B N 1
ATOM 5245 C CA . ALA B 1 265 ? 7.074 3.229 4.691 1 98.5 265 ALA B CA 1
ATOM 5246 C C . ALA B 1 265 ? 7.211 1.977 5.555 1 98.5 265 ALA B C 1
ATOM 5248 O O . ALA B 1 265 ? 8.219 1.787 6.234 1 98.5 265 ALA B O 1
ATOM 5249 N N . ALA B 1 266 ? 6.184 1.152 5.531 1 97.94 266 ALA B N 1
ATOM 5250 C CA . ALA B 1 266 ? 6.207 -0.081 6.312 1 97.94 266 ALA B CA 1
ATOM 5251 C C . ALA B 1 266 ? 7.301 -1.022 5.82 1 97.94 266 ALA B C 1
ATOM 5253 O O . ALA B 1 266 ? 8.031 -1.609 6.625 1 97.94 266 ALA B O 1
ATOM 5254 N N . GLU B 1 267 ? 7.379 -1.146 4.523 1 96.81 267 GLU B N 1
ATOM 5255 C CA . GLU B 1 267 ? 8.422 -1.988 3.949 1 96.81 267 GLU B CA 1
ATOM 5256 C C . GLU B 1 267 ? 9.812 -1.489 4.344 1 96.81 267 GLU B C 1
ATOM 5258 O O . GLU B 1 267 ? 10.719 -2.289 4.59 1 96.81 267 GLU B O 1
ATOM 5263 N N . ALA B 1 268 ? 10.031 -0.203 4.469 1 97.94 268 ALA B N 1
ATOM 5264 C CA . ALA B 1 268 ? 11.312 0.422 4.789 1 97.94 268 ALA B CA 1
ATOM 5265 C C . ALA B 1 268 ? 11.508 0.519 6.301 1 97.94 268 ALA B C 1
ATOM 5267 O O . ALA B 1 268 ? 12.594 0.876 6.766 1 97.94 268 ALA B O 1
ATOM 5268 N N . ARG B 1 269 ? 10.422 0.281 7.086 1 97.56 269 ARG B N 1
ATOM 5269 C CA . ARG B 1 269 ? 10.43 0.414 8.539 1 97.56 269 ARG B CA 1
ATOM 5270 C C . ARG B 1 269 ? 10.734 1.85 8.953 1 97.56 269 ARG B C 1
ATOM 5272 O O . ARG B 1 269 ? 11.492 2.08 9.898 1 97.56 269 ARG B O 1
ATOM 5279 N N . ILE B 1 270 ? 10.211 2.758 8.242 1 98.5 270 ILE B N 1
ATOM 5280 C CA . ILE B 1 270 ? 10.367 4.176 8.555 1 98.5 270 ILE B CA 1
ATOM 5281 C C . ILE B 1 270 ? 9.07 4.723 9.133 1 98.5 270 ILE B C 1
ATOM 5283 O O . ILE B 1 270 ? 8 4.59 8.523 1 98.5 270 ILE B O 1
ATOM 5287 N N . PRO B 1 271 ? 9.133 5.324 10.32 1 98.69 271 PRO B N 1
ATOM 5288 C CA . PRO B 1 271 ? 7.922 5.898 10.914 1 98.69 271 PRO B CA 1
ATOM 5289 C C . PRO B 1 271 ? 7.445 7.152 10.18 1 98.69 271 PRO B C 1
ATOM 5291 O O . PRO B 1 271 ? 8.211 7.762 9.43 1 98.69 271 PRO B O 1
ATOM 5294 N N . PHE B 1 272 ? 6.18 7.496 10.344 1 98.5 272 PHE B N 1
ATOM 5295 C CA . PHE B 1 272 ? 5.645 8.695 9.719 1 98.5 272 PHE B CA 1
ATOM 5296 C C . PHE B 1 272 ? 4.5 9.273 10.547 1 98.5 272 PHE B C 1
ATOM 5298 O O . PHE B 1 272 ? 4.062 8.664 11.523 1 98.5 272 PHE B O 1
ATOM 5305 N N . TRP B 1 273 ? 4.113 10.453 10.227 1 98.31 273 TRP B N 1
ATOM 5306 C CA . TRP B 1 273 ? 2.836 11.008 10.656 1 98.31 273 TRP B CA 1
ATOM 5307 C C . TRP B 1 273 ? 2.059 11.578 9.477 1 98.31 273 TRP B C 1
ATOM 5309 O O . TRP B 1 273 ? 2.637 11.859 8.422 1 98.31 273 TRP B O 1
ATOM 5319 N N . ILE B 1 274 ? 0.741 11.617 9.609 1 98 274 ILE B N 1
ATOM 5320 C CA . ILE B 1 274 ? -0.164 12.289 8.68 1 98 274 ILE B CA 1
ATOM 5321 C C . ILE B 1 274 ? -0.425 13.719 9.156 1 98 274 ILE B C 1
ATOM 5323 O O . ILE B 1 274 ? -0.755 13.938 10.328 1 98 274 ILE B O 1
ATOM 5327 N N . GLN B 1 275 ? -0.182 14.617 8.25 1 96.25 275 GLN B N 1
ATOM 5328 C CA . GLN B 1 275 ? -0.389 16.031 8.57 1 96.25 275 GLN B CA 1
ATOM 5329 C C . GLN B 1 275 ? -1.425 16.656 7.637 1 96.25 275 GLN B C 1
ATOM 5331 O O . GLN B 1 275 ? -1.223 16.703 6.422 1 96.25 275 GLN B O 1
ATOM 5336 N N . THR B 1 276 ? -2.496 17.078 8.258 1 94.19 276 THR B N 1
ATOM 5337 C CA . THR B 1 276 ? -3.553 17.766 7.527 1 94.19 276 THR B CA 1
ATOM 5338 C C . THR B 1 276 ? -4.121 18.922 8.359 1 94.19 276 THR B C 1
ATOM 5340 O O . THR B 1 276 ? -3.801 19.062 9.539 1 94.19 276 THR B O 1
ATOM 5343 N N . VAL B 1 277 ? -4.82 19.781 7.703 1 92.69 277 VAL B N 1
ATOM 5344 C CA . VAL B 1 277 ? -5.508 20.875 8.375 1 92.69 277 VAL B CA 1
ATOM 5345 C C . VAL B 1 277 ? -7.016 20.75 8.164 1 92.69 277 VAL B C 1
ATOM 5347 O O . VAL B 1 277 ? -7.473 20.531 7.043 1 92.69 277 VAL B O 1
ATOM 5350 N N . GLY B 1 278 ? -7.715 20.844 9.203 1 94.44 278 GLY B N 1
ATOM 5351 C CA . GLY B 1 278 ? -9.164 20.766 9.141 1 94.44 278 GLY B CA 1
ATOM 5352 C C . GLY B 1 278 ? -9.828 20.875 10.508 1 94.44 278 GLY B C 1
ATOM 5353 O O . GLY B 1 278 ? -9.32 21.562 11.391 1 94.44 278 GLY B O 1
ATOM 5354 N N . GLY B 1 279 ? -11.07 20.453 10.602 1 95.81 279 GLY B N 1
ATOM 5355 C CA . GLY B 1 279 ? -11.82 20.469 11.844 1 95.81 279 GLY B CA 1
ATOM 5356 C C . GLY B 1 279 ? -11.859 19.125 12.539 1 95.81 279 GLY B C 1
ATOM 5357 O O . GLY B 1 279 ? -10.945 18.312 12.391 1 95.81 279 GLY B O 1
ATOM 5358 N N . GLY B 1 280 ? -12.891 19 13.359 1 97.06 280 GLY B N 1
ATOM 5359 C CA . GLY B 1 280 ? -13.055 17.781 14.156 1 97.06 280 GLY B CA 1
ATOM 5360 C C . GLY B 1 280 ? -13.281 16.547 13.312 1 97.06 280 GLY B C 1
ATOM 5361 O O . GLY B 1 280 ? -12.82 15.453 13.664 1 97.06 280 GLY B O 1
ATOM 5362 N N . LEU B 1 281 ? -13.984 16.688 12.188 1 98.12 281 LEU B N 1
ATOM 5363 C CA . LEU B 1 281 ? -14.203 15.547 11.312 1 98.12 281 LEU B CA 1
ATOM 5364 C C . LEU B 1 281 ? -12.891 15.07 10.703 1 98.12 281 LEU B C 1
ATOM 5366 O O . LEU B 1 281 ? -12.656 13.859 10.594 1 98.12 281 LEU B O 1
ATOM 5370 N N . ARG B 1 282 ? -12.055 16 10.352 1 97.38 282 ARG B N 1
ATOM 5371 C CA . ARG B 1 282 ? -10.75 15.656 9.797 1 97.38 282 ARG B CA 1
ATOM 5372 C C . ARG B 1 282 ? -9.883 14.938 10.828 1 97.38 282 ARG B C 1
ATOM 5374 O O . ARG B 1 282 ? -9.18 13.984 10.5 1 97.38 282 ARG B O 1
ATOM 5381 N N . ALA B 1 283 ? -9.961 15.398 12.016 1 97.81 283 ALA B N 1
ATOM 5382 C CA . ALA B 1 283 ? -9.211 14.734 13.086 1 97.81 283 ALA B CA 1
ATOM 5383 C C . ALA B 1 283 ? -9.641 13.273 13.227 1 97.81 283 ALA B C 1
ATOM 5385 O O . ALA B 1 283 ? -8.797 12.375 13.25 1 97.81 283 ALA B O 1
ATOM 5386 N N . ALA B 1 284 ? -10.953 13.078 13.266 1 98.38 284 ALA B N 1
ATOM 5387 C CA . ALA B 1 284 ? -11.461 11.711 13.375 1 98.38 284 ALA B CA 1
ATOM 5388 C C . ALA B 1 284 ? -11.016 10.867 12.18 1 98.38 284 ALA B C 1
ATOM 5390 O O . ALA B 1 284 ? -10.609 9.719 12.352 1 98.38 284 ALA B O 1
ATOM 5391 N N . TRP B 1 285 ? -11.117 11.477 11.039 1 97.94 285 TRP B N 1
ATOM 5392 C CA . TRP B 1 285 ? -10.711 10.805 9.812 1 97.94 285 TRP B CA 1
ATOM 5393 C C . TRP B 1 285 ? -9.25 10.359 9.891 1 97.94 285 TRP B C 1
ATOM 5395 O O . TRP B 1 285 ? -8.93 9.211 9.578 1 97.94 285 TRP B O 1
ATOM 5405 N N . VAL B 1 286 ? -8.375 11.195 10.352 1 98.19 286 VAL B N 1
ATOM 5406 C CA . VAL B 1 286 ? -6.953 10.906 10.484 1 98.19 286 VAL B CA 1
ATOM 5407 C C . VAL B 1 286 ? -6.746 9.797 11.508 1 98.19 286 VAL B C 1
ATOM 5409 O O . VAL B 1 286 ? -5.926 8.898 11.312 1 98.19 286 VAL B O 1
ATOM 5412 N N . MET B 1 287 ? -7.504 9.836 12.594 1 98.56 287 MET B N 1
ATOM 5413 C CA . MET B 1 287 ? -7.398 8.812 13.633 1 98.56 287 MET B CA 1
ATOM 5414 C C . MET B 1 287 ? -7.723 7.434 13.062 1 98.56 287 MET B C 1
ATOM 5416 O O . MET B 1 287 ? -6.996 6.469 13.32 1 98.56 287 MET B O 1
ATOM 5420 N N . HIS B 1 288 ? -8.797 7.363 12.297 1 98.5 288 HIS B N 1
ATOM 5421 C CA . HIS B 1 288 ? -9.188 6.102 11.68 1 98.5 288 HIS B CA 1
ATOM 5422 C C . HIS B 1 288 ? -8.109 5.594 10.727 1 98.5 288 HIS B C 1
ATOM 5424 O O . HIS B 1 288 ? -7.688 4.441 10.82 1 98.5 288 HIS B O 1
ATOM 5430 N N . LEU B 1 289 ? -7.68 6.43 9.836 1 98.19 289 LEU B N 1
ATOM 5431 C CA . LEU B 1 289 ? -6.699 6.031 8.828 1 98.19 289 LEU B CA 1
ATOM 5432 C C . LEU B 1 289 ? -5.387 5.613 9.484 1 98.19 289 LEU B C 1
ATOM 5434 O O . LEU B 1 289 ? -4.84 4.559 9.164 1 98.19 289 LEU B O 1
ATOM 5438 N N . ALA B 1 290 ? -4.934 6.406 10.453 1 98.19 290 ALA B N 1
ATOM 5439 C CA . ALA B 1 290 ? -3.668 6.145 11.133 1 98.19 290 ALA B CA 1
ATOM 5440 C C . ALA B 1 290 ? -3.711 4.812 11.875 1 98.19 290 ALA B C 1
ATOM 5442 O O . ALA B 1 290 ? -2.697 4.113 11.961 1 98.19 290 ALA B O 1
ATOM 5443 N N . SER B 1 291 ? -4.82 4.457 12.375 1 98.44 291 SER B N 1
ATOM 5444 C CA . SER B 1 291 ? -4.953 3.24 13.172 1 98.44 291 SER B CA 1
ATOM 5445 C C . SER B 1 291 ? -4.719 1.997 12.32 1 98.44 291 SER B C 1
ATOM 5447 O O . SER B 1 291 ? -4.516 0.903 12.852 1 98.44 291 SER B O 1
ATOM 5449 N N . THR B 1 292 ? -4.73 2.15 11.008 1 97.5 292 THR B N 1
ATOM 5450 C CA . THR B 1 292 ? -4.551 1.019 10.102 1 97.5 292 THR B CA 1
ATOM 5451 C C . THR B 1 292 ? -3.137 1.008 9.523 1 97.5 292 THR B C 1
ATOM 5453 O O . THR B 1 292 ? -2.836 0.224 8.625 1 97.5 292 THR B O 1
ATOM 5456 N N . CYS B 1 293 ? -2.273 1.88 9.938 1 97.44 293 CYS B N 1
ATOM 5457 C CA . CYS B 1 293 ? -0.934 2.031 9.383 1 97.44 293 CYS B CA 1
ATOM 5458 C C . CYS B 1 293 ? 0.127 1.631 10.398 1 97.44 293 CYS B C 1
ATOM 5460 O O . CYS B 1 293 ? 0.361 2.348 11.375 1 97.44 293 CYS B O 1
ATOM 5462 N N . ARG B 1 294 ? 0.855 0.623 10.148 1 95.38 294 ARG B N 1
ATOM 5463 C CA . ARG B 1 294 ? 1.799 0.031 11.094 1 95.38 294 ARG B CA 1
ATOM 5464 C C . ARG B 1 294 ? 2.883 1.029 11.477 1 95.38 294 ARG B C 1
ATOM 5466 O O . ARG B 1 294 ? 3.26 1.118 12.648 1 95.38 294 ARG B O 1
ATOM 5473 N N . GLN B 1 295 ? 3.371 1.867 10.539 1 98.12 295 GLN B N 1
ATOM 5474 C CA . GLN B 1 295 ? 4.484 2.77 10.805 1 98.12 295 GLN B CA 1
ATOM 5475 C C . GLN B 1 295 ? 3.988 4.176 11.141 1 98.12 295 GLN B C 1
ATOM 5477 O O . GLN B 1 295 ? 4.781 5.117 11.219 1 98.12 295 GLN B O 1
ATOM 5482 N N . GLY B 1 296 ? 2.654 4.32 11.25 1 98 296 GLY B N 1
ATOM 5483 C CA . GLY B 1 296 ? 2.119 5.594 11.703 1 98 296 GLY B CA 1
ATOM 5484 C C . GLY B 1 296 ? 2.289 5.816 13.195 1 98 296 GLY B C 1
ATOM 5485 O O . GLY B 1 296 ? 1.312 6.043 13.914 1 98 296 GLY B O 1
ATOM 5486 N N . THR B 1 297 ? 3.518 5.773 13.648 1 97.69 297 THR B N 1
ATOM 5487 C CA . THR B 1 297 ? 3.787 5.715 15.078 1 97.69 297 THR B CA 1
ATOM 5488 C C . THR B 1 297 ? 4.137 7.098 15.617 1 97.69 297 THR B C 1
ATOM 5490 O O . THR B 1 297 ? 4.285 7.277 16.828 1 97.69 297 THR B O 1
ATOM 5493 N N . LEU B 1 298 ? 4.32 8.109 14.773 1 98.5 298 LEU B N 1
ATOM 5494 C CA . LEU B 1 298 ? 4.566 9.477 15.219 1 98.5 298 LEU B CA 1
ATOM 5495 C C . LEU B 1 298 ? 3.256 10.242 15.352 1 98.5 298 LEU B C 1
ATOM 5497 O O . LEU B 1 298 ? 2.197 9.75 14.953 1 98.5 298 LEU B O 1
ATOM 5501 N N . SER B 1 299 ? 3.336 11.398 15.945 1 98.69 299 SER B N 1
ATOM 5502 C CA . SER B 1 299 ? 2.111 12.117 16.281 1 98.69 299 SER B CA 1
ATOM 5503 C C . SER B 1 299 ? 1.486 12.758 15.047 1 98.69 299 SER B C 1
ATOM 5505 O O . SER B 1 299 ? 2.072 13.664 14.445 1 98.69 299 SER B O 1
ATOM 5507 N N . HIS B 1 300 ? 0.27 12.305 14.719 1 98.38 300 HIS B N 1
ATOM 5508 C CA . HIS B 1 300 ? -0.511 12.852 13.609 1 98.38 300 HIS B CA 1
ATOM 5509 C C . HIS B 1 300 ? -1.176 14.164 13.992 1 98.38 300 HIS B C 1
ATOM 5511 O O . HIS B 1 300 ? -1.203 14.531 15.172 1 98.38 300 HIS B O 1
ATOM 5517 N N . LEU B 1 301 ? -1.654 14.914 12.961 1 97 301 LEU B N 1
ATOM 5518 C CA . LEU B 1 301 ? -2.316 16.156 13.312 1 97 301 LEU B CA 1
ATOM 5519 C C . LEU B 1 301 ? -3.361 16.531 12.266 1 97 301 LEU B C 1
ATOM 5521 O O . LEU B 1 301 ? -3.213 16.203 11.094 1 97 301 LEU B O 1
ATOM 5525 N N . ALA B 1 302 ? -4.383 17.266 12.727 1 95.56 302 ALA B N 1
ATOM 5526 C CA . ALA B 1 302 ? -5.438 17.812 11.883 1 95.56 302 ALA B CA 1
ATOM 5527 C C . ALA B 1 302 ? -5.652 19.297 12.164 1 95.56 302 ALA B C 1
ATOM 5529 O O . ALA B 1 302 ? -6.516 19.938 11.562 1 95.56 302 ALA B O 1
ATOM 5530 N N . ALA B 1 303 ? -4.93 19.844 13.109 1 93.88 303 ALA B N 1
ATOM 5531 C CA . ALA B 1 303 ? -4.945 21.25 13.461 1 93.88 303 ALA B CA 1
ATOM 5532 C C . ALA B 1 303 ? -6.34 21.688 13.906 1 93.88 303 ALA B C 1
ATOM 5534 O O . ALA B 1 303 ? -6.711 22.859 13.742 1 93.88 303 ALA B O 1
ATOM 5535 N N . HIS B 1 304 ? -7.148 20.844 14.414 1 94.5 304 HIS B N 1
ATOM 5536 C CA . HIS B 1 304 ? -8.547 21.141 14.703 1 94.5 304 HIS B CA 1
ATOM 5537 C C . HIS B 1 304 ? -8.688 22 15.953 1 94.5 304 HIS B C 1
ATOM 5539 O O . HIS B 1 304 ? -9.734 22.625 16.172 1 94.5 304 HIS B O 1
ATOM 5545 N N . GLU B 1 305 ? -7.609 22.172 16.766 1 94.38 305 GLU B N 1
ATOM 5546 C CA . GLU B 1 305 ? -7.664 22.922 18.016 1 94.38 305 GLU B CA 1
ATOM 5547 C C . GLU B 1 305 ? -7.582 24.422 17.766 1 94.38 305 GLU B C 1
ATOM 5549 O O . GLU B 1 305 ? -7.84 25.219 18.672 1 94.38 305 GLU B O 1
ATOM 5554 N N . ILE B 1 306 ? -7.305 24.828 16.594 1 92.56 306 ILE B N 1
ATOM 5555 C CA . ILE B 1 306 ? -7.031 26.25 16.328 1 92.56 306 ILE B CA 1
ATOM 5556 C C . ILE B 1 306 ? -8.344 27 16.125 1 92.56 306 ILE B C 1
ATOM 5558 O O . ILE B 1 306 ? -8.367 28.234 16.109 1 92.56 306 ILE B O 1
ATOM 5562 N N . TRP B 1 307 ? -9.414 26.281 16.031 1 92.75 307 TRP B N 1
ATOM 5563 C CA . TRP B 1 307 ? -10.703 26.922 15.758 1 92.75 307 TRP B CA 1
ATOM 5564 C C . TRP B 1 307 ? -11.43 27.234 17.062 1 92.75 307 TRP B C 1
ATOM 5566 O O . TRP B 1 307 ? -11.422 26.438 18 1 92.75 307 TRP B O 1
ATOM 5576 N N . ALA B 1 308 ? -12.109 28.422 17.031 1 92.12 308 ALA B N 1
ATOM 5577 C CA . ALA B 1 308 ? -12.891 28.828 18.188 1 92.12 308 ALA B CA 1
ATOM 5578 C C . ALA B 1 308 ? -14.148 27.969 18.344 1 92.12 308 ALA B C 1
ATOM 5580 O O . ALA B 1 308 ? -14.617 27.75 19.453 1 92.12 308 ALA B O 1
ATOM 5581 N N . GLU B 1 309 ? -14.695 27.609 17.25 1 93.5 309 GLU B N 1
ATOM 5582 C CA . GLU B 1 309 ? -15.875 26.75 17.172 1 93.5 309 GLU B CA 1
ATOM 5583 C C . GLU B 1 309 ? -15.773 25.766 16.016 1 93.5 309 GLU B C 1
ATOM 5585 O O . GLU B 1 309 ? -15.227 26.094 14.961 1 93.5 309 GLU B O 1
ATOM 5590 N N . ASP B 1 310 ? -16.203 24.562 16.297 1 94.62 310 ASP B N 1
ATOM 5591 C CA . ASP B 1 310 ? -16.219 23.484 15.305 1 94.62 310 ASP B CA 1
ATOM 5592 C C . ASP B 1 310 ? -17.547 22.75 15.312 1 94.62 310 ASP B C 1
ATOM 5594 O O . ASP B 1 310 ? -18.375 22.969 16.203 1 94.62 310 ASP B O 1
ATOM 5598 N N . VAL B 1 311 ? -17.781 21.969 14.289 1 96.94 311 VAL B N 1
ATOM 5599 C CA . VAL B 1 311 ? -19.078 21.328 14.172 1 96.94 311 VAL B CA 1
ATOM 5600 C C . VAL B 1 311 ? -19.016 19.906 14.734 1 96.94 311 VAL B C 1
ATOM 5602 O O . VAL B 1 311 ? -20.031 19.25 14.914 1 96.94 311 VAL B O 1
ATOM 5605 N N . ALA B 1 312 ? -17.844 19.406 14.977 1 96.69 312 ALA B N 1
ATOM 5606 C CA . ALA B 1 312 ? -17.625 18.062 15.531 1 96.69 312 ALA B CA 1
ATOM 5607 C C . ALA B 1 312 ? -16.5 18.078 16.578 1 96.69 312 ALA B C 1
ATOM 5609 O O . ALA B 1 312 ? -15.547 18.844 16.453 1 96.69 312 ALA B O 1
ATOM 5610 N N . THR B 1 313 ? -16.672 17.25 17.547 1 93.31 313 THR B N 1
ATOM 5611 C CA . THR B 1 313 ? -15.664 17.141 18.609 1 93.31 313 THR B CA 1
ATOM 5612 C C . THR B 1 313 ? -15.031 15.75 18.609 1 93.31 313 THR B C 1
ATOM 5614 O O . THR B 1 313 ? -15.672 14.773 19.016 1 93.31 313 THR B O 1
ATOM 5617 N N . PRO B 1 314 ? -13.828 15.688 18.172 1 94.38 314 PRO B N 1
ATOM 5618 C CA . PRO B 1 314 ? -13.133 14.398 18.219 1 94.38 314 PRO B CA 1
ATOM 5619 C C . PRO B 1 314 ? -12.648 14.055 19.625 1 94.38 314 PRO B C 1
ATOM 5621 O O . PRO B 1 314 ? -12.688 14.898 20.531 1 94.38 314 PRO B O 1
ATOM 5624 N N . PRO B 1 315 ? -12.188 12.82 19.812 1 95.94 315 PRO B N 1
ATOM 5625 C CA . PRO B 1 315 ? -11.617 12.445 21.109 1 95.94 315 PRO B CA 1
ATOM 5626 C C . PRO B 1 315 ? -10.43 13.328 21.5 1 95.94 315 PRO B C 1
ATOM 5628 O O . PRO B 1 315 ? -9.648 13.742 20.641 1 95.94 315 PRO B O 1
ATOM 5631 N N . ARG B 1 316 ? -10.273 13.578 22.766 1 94.62 316 ARG B N 1
ATOM 5632 C CA . ARG B 1 316 ? -9.188 14.398 23.297 1 94.62 316 ARG B CA 1
ATOM 5633 C C . ARG B 1 316 ? -7.977 13.539 23.656 1 94.62 316 ARG B C 1
ATOM 5635 O O . ARG B 1 316 ? -8.133 12.398 24.109 1 94.62 316 ARG B O 1
ATOM 5642 N N . PRO B 1 317 ? -6.836 14.102 23.5 1 97.56 317 PRO B N 1
ATOM 5643 C CA . PRO B 1 317 ? -5.641 13.32 23.844 1 97.56 317 PRO B CA 1
ATOM 5644 C C . PRO B 1 317 ? -5.449 13.148 25.344 1 97.56 317 PRO B C 1
ATOM 5646 O O . PRO B 1 317 ? -5.766 14.062 26.125 1 97.56 317 PRO B O 1
ATOM 5649 N N . THR B 1 318 ? -5.043 12.031 25.75 1 97.75 318 THR B N 1
ATOM 5650 C CA . THR B 1 318 ? -4.531 11.703 27.078 1 97.75 318 THR B CA 1
ATOM 5651 C C . THR B 1 318 ? -3.111 11.148 27 1 97.75 318 THR B C 1
ATOM 5653 O O . THR B 1 318 ? -2.896 10.07 26.438 1 97.75 318 THR B O 1
ATOM 5656 N N . GLY B 1 319 ? -2.174 11.945 27.547 1 97.25 319 GLY B N 1
ATOM 5657 C CA . GLY B 1 319 ? -0.786 11.531 27.422 1 97.25 319 GLY B CA 1
ATOM 5658 C C . GLY B 1 319 ? -0.307 11.484 25.984 1 97.25 319 GLY B C 1
ATOM 5659 O O . GLY B 1 319 ? 0.454 10.586 25.594 1 97.25 319 GLY B O 1
ATOM 5660 N N . GLY B 1 320 ? -0.879 12.281 25.203 1 98.31 320 GLY B N 1
ATOM 5661 C CA . GLY B 1 320 ? -0.44 12.406 23.828 1 98.31 320 GLY B CA 1
ATOM 5662 C C . GLY B 1 320 ? -1.123 11.43 22.891 1 98.31 320 GLY B C 1
ATOM 5663 O O . GLY B 1 320 ? -0.863 11.43 21.688 1 98.31 320 GLY B O 1
ATOM 5664 N N . TRP B 1 321 ? -2.002 10.625 23.406 1 98.44 321 TRP B N 1
ATOM 5665 C CA . TRP B 1 321 ? -2.658 9.594 22.609 1 98.44 321 TRP B CA 1
ATOM 5666 C C . TRP B 1 321 ? -4.168 9.805 22.578 1 98.44 321 TRP B C 1
ATOM 5668 O O . TRP B 1 321 ? -4.75 10.289 23.547 1 98.44 321 TRP B O 1
ATOM 5678 N N . VAL B 1 322 ? -4.777 9.461 21.469 1 98.56 322 VAL B N 1
ATOM 5679 C CA . VAL B 1 322 ? -6.23 9.523 21.344 1 98.56 322 VAL B CA 1
ATOM 5680 C C . VAL B 1 322 ? -6.785 8.141 21.031 1 98.56 322 VAL B C 1
ATOM 5682 O O . VAL B 1 322 ? -6.18 7.375 20.281 1 98.56 322 VAL B O 1
ATOM 5685 N N . ALA B 1 323 ? -7.875 7.84 21.625 1 98.31 323 ALA B N 1
ATOM 5686 C CA . ALA B 1 323 ? -8.586 6.609 21.281 1 98.31 323 ALA B CA 1
ATOM 5687 C C . ALA B 1 323 ? -9.266 6.727 19.922 1 98.31 323 ALA B C 1
ATOM 5689 O O . ALA B 1 323 ? -9.945 7.719 19.641 1 98.31 323 ALA B O 1
ATOM 5690 N N . VAL B 1 324 ? -9.094 5.777 19.047 1 98.56 324 VAL B N 1
ATOM 5691 C CA . VAL B 1 324 ? -9.781 5.766 17.766 1 98.56 324 VAL B CA 1
ATOM 5692 C C . VAL B 1 324 ? -11.266 5.48 17.969 1 98.56 324 VAL B C 1
ATOM 5694 O O . VAL B 1 324 ? -11.633 4.52 18.641 1 98.56 324 VAL B O 1
ATOM 5697 N N . PRO B 1 325 ? -12.117 6.352 17.422 1 98.31 325 PRO B N 1
ATOM 5698 C CA . PRO B 1 325 ? -13.539 6.066 17.594 1 98.31 325 PRO B CA 1
ATOM 5699 C C . PRO B 1 325 ? -13.93 4.664 17.125 1 98.31 325 PRO B C 1
ATOM 5701 O O . PRO B 1 325 ? -13.422 4.188 16.109 1 98.31 325 PRO B O 1
ATOM 5704 N N . ASP B 1 326 ? -14.812 4.008 17.828 1 96.25 326 ASP B N 1
ATOM 5705 C CA . ASP B 1 326 ? -15.133 2.623 17.5 1 96.25 326 ASP B CA 1
ATOM 5706 C C . ASP B 1 326 ? -16.594 2.484 17.078 1 96.25 326 ASP B C 1
ATOM 5708 O O . ASP B 1 326 ? -17.047 1.396 16.719 1 96.25 326 ASP B O 1
ATOM 5712 N N . GLY B 1 327 ? -17.406 3.572 17.094 1 97.31 327 GLY B N 1
ATOM 5713 C CA . GLY B 1 327 ? -18.766 3.562 16.594 1 97.31 327 GLY B CA 1
ATOM 5714 C C . GLY B 1 327 ? -18.844 3.559 15.078 1 97.31 327 GLY B C 1
ATOM 5715 O O . GLY B 1 327 ? -17.828 3.691 14.398 1 97.31 327 GLY B O 1
ATOM 5716 N N . PRO B 1 328 ? -20.078 3.432 14.5 1 98.06 328 PRO B N 1
ATOM 5717 C CA . PRO B 1 328 ? -20.25 3.383 13.039 1 98.06 328 PRO B CA 1
ATOM 5718 C C . PRO B 1 328 ? -19.797 4.668 12.352 1 98.06 328 PRO B C 1
ATOM 5720 O O . PRO B 1 328 ? -20.016 5.762 12.883 1 98.06 328 PRO B O 1
ATOM 5723 N N . GLY B 1 329 ? -19.219 4.543 11.18 1 98.44 329 GLY B N 1
ATOM 5724 C CA . GLY B 1 329 ? -18.703 5.703 10.469 1 98.44 329 GLY B CA 1
ATOM 5725 C C . GLY B 1 329 ? -17.516 6.348 11.156 1 98.44 329 GLY B C 1
ATOM 5726 O O . GLY B 1 329 ? -16.625 5.652 11.633 1 98.44 329 GLY B O 1
ATOM 5727 N N . LEU B 1 330 ? -17.5 7.617 11.219 1 98.62 330 LEU B N 1
ATOM 5728 C CA . LEU B 1 330 ? -16.391 8.328 11.836 1 98.62 330 LEU B CA 1
ATOM 5729 C C . LEU B 1 330 ? -16.5 8.312 13.359 1 98.62 330 LEU B C 1
ATOM 5731 O O . LEU B 1 330 ? -15.562 8.68 14.062 1 98.62 330 LEU B O 1
ATOM 5735 N N . GLY B 1 331 ? -17.641 7.941 13.82 1 98.25 331 GLY B N 1
ATOM 5736 C CA . GLY B 1 331 ? -17.828 7.773 15.25 1 98.25 331 GLY B CA 1
ATOM 5737 C C . GLY B 1 331 ? -17.922 9.094 16 1 98.25 331 GLY B C 1
ATOM 5738 O O . GLY B 1 331 ? -17.75 9.133 17.219 1 98.25 331 GLY B O 1
ATOM 5739 N N . VAL B 1 332 ? -18.078 10.242 15.289 1 97.44 332 VAL B N 1
ATOM 5740 C CA . VAL B 1 332 ? -18.281 11.562 15.891 1 97.44 332 VAL B CA 1
ATOM 5741 C C . VAL B 1 332 ? -19.562 12.188 15.367 1 97.44 332 VAL B C 1
ATOM 5743 O O . VAL B 1 332 ? -19.906 12.031 14.188 1 97.44 332 VAL B O 1
ATOM 5746 N N . ALA B 1 333 ? -20.234 12.867 16.203 1 96.5 333 ALA B N 1
ATOM 5747 C CA . ALA B 1 333 ? -21.5 13.492 15.82 1 96.5 333 ALA B CA 1
ATOM 5748 C C . ALA B 1 333 ? -21.266 14.922 15.32 1 96.5 333 ALA B C 1
ATOM 5750 O O . ALA B 1 333 ? -20.375 15.617 15.797 1 96.5 333 ALA B O 1
ATOM 5751 N N . VAL B 1 334 ? -22.094 15.273 14.391 1 98.06 334 VAL B N 1
ATOM 5752 C CA . VAL B 1 334 ? -22.094 16.641 13.891 1 98.06 334 VAL B CA 1
ATOM 5753 C C . VAL B 1 334 ? -23.172 17.453 14.594 1 98.06 334 VAL B C 1
ATOM 5755 O O . VAL B 1 334 ? -24.328 17.016 14.688 1 98.06 334 VAL B O 1
ATOM 5758 N N . ASP B 1 335 ? -22.812 18.609 15.164 1 97.81 335 ASP B N 1
ATOM 5759 C CA . ASP B 1 335 ? -23.734 19.547 15.797 1 97.81 335 ASP B CA 1
ATOM 5760 C C . ASP B 1 335 ? -24.391 20.453 14.766 1 97.81 335 ASP B C 1
ATOM 5762 O O . ASP B 1 335 ? -23.828 21.484 14.391 1 97.81 335 ASP B O 1
ATOM 5766 N N . GLU B 1 336 ? -25.594 20.094 14.453 1 96.81 336 GLU B N 1
ATOM 5767 C CA . GLU B 1 336 ? -26.297 20.812 13.391 1 96.81 336 GLU B CA 1
ATOM 5768 C C . GLU B 1 336 ? -26.578 22.25 13.797 1 96.81 336 GLU B C 1
ATOM 5770 O O . GLU B 1 336 ? -26.688 23.141 12.945 1 96.81 336 GLU B O 1
ATOM 5775 N N . THR B 1 337 ? -26.672 22.516 15.07 1 97.12 337 THR B N 1
ATOM 5776 C CA . THR B 1 337 ? -26.844 23.891 15.539 1 97.12 337 THR B CA 1
ATOM 5777 C C . THR B 1 337 ? -25.594 24.719 15.258 1 97.12 337 THR B C 1
ATOM 5779 O O . THR B 1 337 ? -25.688 25.844 14.789 1 97.12 337 THR B O 1
ATOM 5782 N N . ALA B 1 338 ? -24.469 24.125 15.531 1 96.69 338 ALA B N 1
ATOM 5783 C CA . ALA B 1 338 ? -23.219 24.797 15.211 1 96.69 338 ALA B CA 1
ATOM 5784 C C . ALA B 1 338 ? -23.078 25.016 13.703 1 96.69 338 ALA B C 1
ATOM 5786 O O . ALA B 1 338 ? -22.578 26.047 13.258 1 96.69 338 ALA B O 1
ATOM 5787 N N . VAL B 1 339 ? -23.531 24.031 12.938 1 97.56 339 VAL B N 1
ATOM 5788 C CA . VAL B 1 339 ? -23.484 24.156 11.484 1 97.56 339 VAL B CA 1
ATOM 5789 C C . VAL B 1 339 ? -24.266 25.391 11.039 1 97.56 339 VAL B C 1
ATOM 5791 O O . VAL B 1 339 ? -23.766 26.203 10.25 1 97.56 339 VAL B O 1
ATOM 5794 N N . ALA B 1 340 ? -25.453 25.531 11.555 1 96.69 340 ALA B N 1
ATOM 5795 C CA . ALA B 1 340 ? -26.297 26.672 11.195 1 96.69 340 ALA B CA 1
ATOM 5796 C C . ALA B 1 340 ? -25.641 27.984 11.562 1 96.69 340 ALA B C 1
ATOM 5798 O O . ALA B 1 340 ? -25.656 28.938 10.773 1 96.69 340 ALA B O 1
ATOM 5799 N N . ARG B 1 341 ? -25.047 28.078 12.719 1 95.19 341 ARG B N 1
ATOM 5800 C CA . ARG B 1 341 ? -24.391 29.281 13.195 1 95.19 341 ARG B CA 1
ATOM 5801 C C . ARG B 1 341 ? -23.188 29.641 12.32 1 95.19 341 ARG B C 1
ATOM 5803 O O . ARG B 1 341 ? -23.016 30.797 11.945 1 95.19 341 ARG B O 1
ATOM 5810 N N . LEU B 1 342 ? -22.422 28.656 11.977 1 94.5 342 LEU B N 1
ATOM 5811 C CA . LEU B 1 342 ? -21.188 28.906 11.242 1 94.5 342 LEU B CA 1
ATOM 5812 C C . LEU B 1 342 ? -21.484 29.172 9.766 1 94.5 342 LEU B C 1
ATOM 5814 O O . LEU B 1 342 ? -20.656 29.781 9.07 1 94.5 342 LEU B O 1
ATOM 5818 N N . GLN B 1 343 ? -22.562 28.547 9.273 1 92.94 343 GLN B N 1
ATOM 5819 C CA . GLN B 1 343 ? -22.969 28.812 7.902 1 92.94 343 GLN B CA 1
ATOM 5820 C C . GLN B 1 343 ? -23.422 30.25 7.727 1 92.94 343 GLN B C 1
ATOM 5822 O O . GLN B 1 343 ? -23.172 30.859 6.688 1 92.94 343 GLN B O 1
ATOM 5827 N N . ALA B 1 344 ? -24.062 30.812 8.648 1 86.31 344 ALA B N 1
ATOM 5828 C CA . ALA B 1 344 ? -24.625 32.156 8.617 1 86.31 344 ALA B CA 1
ATOM 5829 C C . ALA B 1 344 ? -23.562 33.219 8.914 1 86.31 344 ALA B C 1
ATOM 5831 O O . ALA B 1 344 ? -23.734 34.375 8.578 1 86.31 344 ALA B O 1
ATOM 5832 N N . GLY B 1 345 ? -22.547 32.75 9.383 1 76.62 345 GLY B N 1
ATOM 5833 C CA . GLY B 1 345 ? -21.516 33.719 9.773 1 76.62 345 GLY B CA 1
ATOM 5834 C C . GLY B 1 345 ? -20.844 34.375 8.586 1 76.62 345 GLY B C 1
ATOM 5835 O O . GLY B 1 345 ? -20.875 33.844 7.473 1 76.62 345 GLY B O 1
ATOM 5836 N N . ALA B 1 346 ? -20.391 35.594 8.766 1 75.06 346 ALA B N 1
ATOM 5837 C CA . ALA B 1 346 ? -19.656 36.312 7.734 1 75.06 346 ALA B CA 1
ATOM 5838 C C . ALA B 1 346 ? -18.281 35.719 7.504 1 75.06 346 ALA B C 1
ATOM 5840 O O . ALA B 1 346 ? -17.625 35.25 8.445 1 75.06 346 ALA B O 1
ATOM 5841 N N . PRO B 1 347 ? -18.031 35.562 6.188 1 73.88 347 PRO B N 1
ATOM 5842 C CA . PRO B 1 347 ? -16.656 35.125 5.938 1 73.88 347 PRO B CA 1
ATOM 5843 C C . PRO B 1 347 ? -15.617 36.062 6.551 1 73.88 347 PRO B C 1
ATOM 5845 O O . PRO B 1 347 ? -15.883 37.25 6.742 1 73.88 347 PRO B O 1
ATOM 5848 N N . MET B 1 348 ? -14.617 35.406 7.039 1 69.56 348 MET B N 1
ATOM 5849 C CA . MET B 1 348 ? -13.523 36.25 7.539 1 69.56 348 MET B CA 1
ATOM 5850 C C . MET B 1 348 ? -13.016 37.188 6.453 1 69.56 348 MET B C 1
ATOM 5852 O O . MET B 1 348 ? -12.75 36.75 5.328 1 69.56 348 MET B O 1
ATOM 5856 N N . ALA B 1 349 ? -13.125 38.5 6.676 1 65.75 349 ALA B N 1
ATOM 5857 C CA . ALA B 1 349 ? -12.625 39.469 5.715 1 65.75 349 ALA B CA 1
ATOM 5858 C C . ALA B 1 349 ? -11.117 39.344 5.523 1 65.75 349 ALA B C 1
ATOM 5860 O O . ALA B 1 349 ? -10.391 39.031 6.473 1 65.75 349 ALA B O 1
ATOM 5861 N N . GLU B 1 350 ? -10.703 39.281 4.309 1 69.69 350 GLU B N 1
ATOM 5862 C CA . GLU B 1 350 ? -9.273 39.375 4.062 1 69.69 350 GLU B CA 1
ATOM 5863 C C . GLU B 1 350 ? -8.789 40.812 4.137 1 69.69 350 GLU B C 1
ATOM 5865 O O . GLU B 1 350 ? -8.852 41.562 3.146 1 69.69 350 GLU B O 1
ATOM 5870 N N . PRO B 1 351 ? -8.406 41.219 5.34 1 71.5 351 PRO B N 1
ATOM 5871 C CA . PRO B 1 351 ? -7.957 42.594 5.387 1 71.5 351 PRO B CA 1
ATOM 5872 C C . PRO B 1 351 ? -6.66 42.812 4.609 1 71.5 351 PRO B C 1
ATOM 5874 O O . PRO B 1 351 ? -5.844 41.906 4.488 1 71.5 351 PRO B O 1
ATOM 5877 N N . ARG B 1 352 ? -6.637 44.062 3.967 1 81.56 352 ARG B N 1
ATOM 5878 C CA . ARG B 1 352 ? -5.344 44.438 3.428 1 81.56 352 ARG B CA 1
ATOM 5879 C C . ARG B 1 352 ? -4.305 44.594 4.539 1 81.56 352 ARG B C 1
ATOM 5881 O O . ARG B 1 352 ? -4.539 45.281 5.527 1 81.56 352 ARG B O 1
ATOM 5888 N N . ARG B 1 353 ? -3.297 43.75 4.402 1 87.94 353 ARG B N 1
ATOM 5889 C CA . ARG B 1 353 ? -2.23 43.812 5.398 1 87.94 353 ARG B CA 1
ATOM 5890 C C . ARG B 1 353 ? -0.86 43.875 4.73 1 87.94 353 ARG B C 1
ATOM 5892 O O . ARG B 1 353 ? -0.692 43.406 3.602 1 87.94 353 ARG B O 1
ATOM 5899 N N . ILE B 1 354 ? -0.023 44.562 5.375 1 91.88 354 ILE B N 1
ATOM 5900 C CA . ILE B 1 354 ? 1.383 44.594 4.988 1 91.88 354 ILE B CA 1
ATOM 5901 C C . ILE B 1 354 ? 2.223 43.906 6.059 1 91.88 354 ILE B C 1
ATOM 5903 O O . ILE B 1 354 ? 2.127 44.219 7.246 1 91.88 354 ILE B O 1
ATOM 5907 N N . ALA B 1 355 ? 2.92 42.906 5.648 1 93.12 355 ALA B N 1
ATOM 5908 C CA . ALA B 1 355 ? 3.865 42.25 6.559 1 93.12 355 ALA B CA 1
ATOM 5909 C C . ALA B 1 355 ? 5.188 43.031 6.598 1 93.12 355 ALA B C 1
ATOM 5911 O O . ALA B 1 355 ? 5.766 43.344 5.555 1 93.12 355 ALA B O 1
ATOM 5912 N N . VAL B 1 356 ? 5.609 43.281 7.75 1 95.31 356 VAL B N 1
ATOM 5913 C CA . VAL B 1 356 ? 6.848 44.031 7.914 1 95.31 356 VAL B CA 1
ATOM 5914 C C . VAL B 1 356 ? 7.871 43.188 8.664 1 95.31 356 VAL B C 1
ATOM 5916 O O . VAL B 1 356 ? 7.684 42.875 9.844 1 95.31 356 VAL B O 1
ATOM 5919 N N . VAL B 1 357 ? 8.953 42.844 8.008 1 97.06 357 VAL B N 1
ATOM 5920 C CA . VAL B 1 357 ? 10.078 42.156 8.641 1 97.06 357 VAL B CA 1
ATOM 5921 C C . VAL B 1 357 ? 11.094 43.188 9.141 1 97.06 357 VAL B C 1
ATOM 5923 O O . VAL B 1 357 ? 11.57 44 8.359 1 97.06 357 VAL B O 1
ATOM 5926 N N . ILE B 1 358 ? 11.43 43.062 10.375 1 97.25 358 ILE B N 1
ATOM 5927 C CA . ILE B 1 358 ? 12.281 44.062 11.008 1 97.25 358 ILE B CA 1
ATOM 5928 C C . ILE B 1 358 ? 13.562 43.406 11.508 1 97.25 358 ILE B C 1
ATOM 5930 O O . ILE B 1 358 ? 13.516 42.469 12.289 1 97.25 358 ILE B O 1
ATOM 5934 N N . TYR B 1 359 ? 14.664 43.969 11.133 1 96.81 359 TYR B N 1
ATOM 5935 C CA . TYR B 1 359 ? 15.977 43.5 11.555 1 96.81 359 TYR B CA 1
ATOM 5936 C C . TYR B 1 359 ? 16.469 44.25 12.773 1 96.81 359 TYR B C 1
ATOM 5938 O O . TYR B 1 359 ? 15.984 45.344 13.062 1 96.81 359 TYR B O 1
ATOM 5946 N N . PRO B 1 360 ? 17.453 43.719 13.453 1 94.94 360 PRO B N 1
ATOM 5947 C CA . PRO B 1 360 ? 17.938 44.344 14.672 1 94.94 360 PRO B CA 1
ATOM 5948 C C . PRO B 1 360 ? 18.562 45.719 14.398 1 94.94 360 PRO B C 1
ATOM 5950 O O . PRO B 1 360 ? 18.594 46.562 15.289 1 94.94 360 PRO B O 1
ATOM 5953 N N . ASP B 1 361 ? 19 45.969 13.227 1 95.06 361 ASP B N 1
ATOM 5954 C CA . ASP B 1 361 ? 19.641 47.219 12.906 1 95.06 361 ASP B CA 1
ATOM 5955 C C . ASP B 1 361 ? 18.609 48.281 12.508 1 95.06 361 ASP B C 1
ATOM 5957 O O . ASP B 1 361 ? 18.969 49.406 12.141 1 95.06 361 ASP B O 1
ATOM 5961 N N . GLY B 1 362 ? 17.375 47.875 12.469 1 94.56 362 GLY B N 1
ATOM 5962 C CA . GLY B 1 362 ? 16.297 48.812 12.203 1 94.56 362 GLY B CA 1
ATOM 5963 C C . GLY B 1 362 ? 15.797 48.781 10.773 1 94.56 362 GLY B C 1
ATOM 5964 O O . GLY B 1 362 ? 14.789 49.406 10.438 1 94.56 362 GLY B O 1
ATOM 5965 N N . THR B 1 363 ? 16.484 48 9.984 1 96.62 363 THR B N 1
ATOM 5966 C CA . THR B 1 363 ? 16.016 47.844 8.609 1 96.62 363 THR B CA 1
ATOM 5967 C C . THR B 1 363 ? 14.656 47.125 8.586 1 96.62 363 THR B C 1
ATOM 5969 O O . THR B 1 363 ? 14.445 46.156 9.305 1 96.62 363 THR B O 1
ATOM 5972 N N . ARG B 1 364 ? 13.75 47.719 7.754 1 97.44 364 ARG B N 1
ATOM 5973 C CA . ARG B 1 364 ? 12.406 47.156 7.613 1 97.44 364 ARG B CA 1
ATOM 5974 C C . ARG B 1 364 ? 12.117 46.781 6.164 1 97.44 364 ARG B C 1
ATOM 5976 O O . ARG B 1 364 ? 12.391 47.562 5.25 1 97.44 364 ARG B O 1
ATOM 5983 N N . TRP B 1 365 ? 11.656 45.594 5.973 1 97.25 365 TRP B N 1
ATOM 5984 C CA . TRP B 1 365 ? 11.172 45.156 4.668 1 97.25 365 TRP B CA 1
ATOM 5985 C C . TRP B 1 365 ? 9.664 44.906 4.695 1 97.25 365 TRP B C 1
ATOM 5987 O O . TRP B 1 365 ? 9.164 44.156 5.523 1 97.25 365 TRP B O 1
ATOM 5997 N N . HIS B 1 366 ? 8.922 45.594 3.77 1 96.62 366 HIS B N 1
ATOM 5998 C CA . HIS B 1 366 ? 7.469 45.531 3.688 1 96.62 366 HIS B CA 1
ATOM 5999 C C . HIS B 1 366 ? 7.016 44.656 2.529 1 96.62 366 HIS B C 1
ATOM 6001 O O . HIS B 1 366 ? 7.484 44.812 1.4 1 96.62 366 HIS B O 1
ATOM 6007 N N . PHE B 1 367 ? 6.113 43.719 2.828 1 94.75 367 PHE B N 1
ATOM 6008 C CA . PHE B 1 367 ? 5.633 42.781 1.833 1 94.75 367 PHE B CA 1
ATOM 6009 C C . PHE B 1 367 ? 4.117 42.875 1.689 1 94.75 367 PHE B C 1
ATOM 6011 O O . PHE B 1 367 ? 3.398 42.938 2.686 1 94.75 367 PHE B O 1
ATOM 6018 N N . GLY B 1 368 ? 3.668 42.781 0.438 1 88.75 368 GLY B N 1
ATOM 6019 C CA . GLY B 1 368 ? 2.24 42.844 0.164 1 88.75 368 GLY B CA 1
ATOM 6020 C C . GLY B 1 368 ? 1.58 41.469 0.098 1 88.75 368 GLY B C 1
ATOM 6021 O O . GLY B 1 368 ? 0.351 41.375 0.073 1 88.75 368 GLY B O 1
ATOM 6022 N N . SER B 1 369 ? 2.398 40.406 0.031 1 87.5 369 SER B N 1
ATOM 6023 C CA . SER B 1 369 ? 1.836 39.062 -0.017 1 87.5 369 SER B CA 1
ATOM 6024 C C . SER B 1 369 ? 2.75 38.062 0.674 1 87.5 369 SER B C 1
ATOM 6026 O O . SER B 1 369 ? 3.955 38.281 0.792 1 87.5 369 SER B O 1
ATOM 6028 N N . GLU B 1 370 ? 2.15 36.969 1.079 1 87.69 370 GLU B N 1
ATOM 6029 C CA . GLU B 1 370 ? 2.9 35.875 1.689 1 87.69 370 GLU B CA 1
ATOM 6030 C C . GLU B 1 370 ? 3.896 35.281 0.704 1 87.69 370 GLU B C 1
ATOM 6032 O O . GLU B 1 370 ? 5.023 34.938 1.079 1 87.69 370 GLU B O 1
ATOM 6037 N N . THR B 1 371 ? 3.465 35.125 -0.48 1 88 371 THR B N 1
ATOM 6038 C CA . THR B 1 371 ? 4.324 34.562 -1.508 1 88 371 THR B CA 1
ATOM 6039 C C . THR B 1 371 ? 5.598 35.375 -1.678 1 88 371 THR B C 1
ATOM 6041 O O . THR B 1 371 ? 6.699 34.844 -1.71 1 88 371 THR B O 1
ATOM 6044 N N . GLN B 1 372 ? 5.418 36.656 -1.735 1 90.62 372 GLN B N 1
ATOM 6045 C CA . GLN B 1 372 ? 6.566 37.562 -1.881 1 90.62 372 GLN B CA 1
ATOM 6046 C C . GLN B 1 372 ? 7.531 37.406 -0.708 1 90.62 372 GLN B C 1
ATOM 6048 O O . GLN B 1 372 ? 8.75 37.375 -0.899 1 90.62 372 GLN B O 1
ATOM 6053 N N . ARG B 1 373 ? 7.016 37.344 0.41 1 93.31 373 ARG B N 1
ATOM 6054 C CA . ARG B 1 373 ? 7.84 37.25 1.61 1 93.31 373 ARG B CA 1
ATOM 6055 C C . ARG B 1 373 ? 8.602 35.938 1.667 1 93.31 373 ARG B C 1
ATOM 6057 O O . ARG B 1 373 ? 9.82 35.938 1.854 1 93.31 373 ARG B O 1
ATOM 6064 N N . HIS B 1 374 ? 7.926 34.844 1.413 1 93.19 374 HIS B N 1
ATOM 6065 C CA . HIS B 1 374 ? 8.578 33.531 1.421 1 93.19 374 HIS B CA 1
ATOM 6066 C C . HIS B 1 374 ? 9.688 33.469 0.375 1 93.19 374 HIS B C 1
ATOM 6068 O O . HIS B 1 374 ? 10.797 33.031 0.67 1 93.19 374 HIS B O 1
ATOM 6074 N N . GLU B 1 375 ? 9.398 33.938 -0.733 1 92.75 375 GLU B N 1
ATOM 6075 C CA . GLU B 1 375 ? 10.336 33.812 -1.845 1 92.75 375 GLU B CA 1
ATOM 6076 C C . GLU B 1 375 ? 11.562 34.688 -1.641 1 92.75 375 GLU B C 1
ATOM 6078 O O . GLU B 1 375 ? 12.672 34.344 -2.043 1 92.75 375 GLU B O 1
ATOM 6083 N N . ALA B 1 376 ? 11.375 35.812 -1.024 1 93.88 376 ALA B N 1
ATOM 6084 C CA . ALA B 1 376 ? 12.523 36.656 -0.712 1 93.88 376 ALA B CA 1
ATOM 6085 C C . ALA B 1 376 ? 13.547 35.906 0.133 1 93.88 376 ALA B C 1
ATOM 6087 O O . ALA B 1 376 ? 14.758 36.094 -0.028 1 93.88 376 ALA B O 1
ATOM 6088 N N . PHE B 1 377 ? 13.094 35.125 0.97 1 93.81 377 PHE B N 1
ATOM 6089 C CA . PHE B 1 377 ? 14 34.375 1.836 1 93.81 377 PHE B CA 1
ATOM 6090 C C . PHE B 1 377 ? 14.484 33.094 1.14 1 93.81 377 PHE B C 1
ATOM 6092 O O . PHE B 1 377 ? 15.664 32.75 1.225 1 93.81 377 PHE B O 1
ATOM 6099 N N . TYR B 1 378 ? 13.672 32.469 0.414 1 92.19 378 TYR B N 1
ATOM 6100 C CA . TYR B 1 378 ? 14.039 31.234 -0.263 1 92.19 378 TYR B CA 1
ATOM 6101 C C . TYR B 1 378 ? 15.102 31.484 -1.326 1 92.19 378 TYR B C 1
ATOM 6103 O O . TYR B 1 378 ? 16.016 30.688 -1.514 1 92.19 378 TYR B O 1
ATOM 6111 N N . PHE B 1 379 ? 14.961 32.625 -1.973 1 90.69 379 PHE B N 1
ATOM 6112 C CA . PHE B 1 379 ? 15.875 32.938 -3.066 1 90.69 379 PHE B CA 1
ATOM 6113 C C . PHE B 1 379 ? 17.156 33.562 -2.541 1 90.69 379 PHE B C 1
ATOM 6115 O O . PHE B 1 379 ? 18.094 33.812 -3.303 1 90.69 379 PHE B O 1
ATOM 6122 N N . GLY B 1 380 ? 17.203 33.906 -1.295 1 89.81 380 GLY B N 1
ATOM 6123 C CA . GLY B 1 380 ? 18.406 34.406 -0.684 1 89.81 380 GLY B CA 1
ATOM 6124 C C . GLY B 1 380 ? 18.547 35.938 -0.826 1 89.81 380 GLY B C 1
ATOM 6125 O O . GLY B 1 380 ? 19.641 36.469 -0.689 1 89.81 380 GLY B O 1
ATOM 6126 N N . ASP B 1 381 ? 17.469 36.562 -1.104 1 91.06 381 ASP B N 1
ATOM 6127 C CA . ASP B 1 381 ? 17.5 38 -1.192 1 91.06 381 ASP B CA 1
ATOM 6128 C C . ASP B 1 381 ? 17.656 38.625 0.188 1 91.06 381 ASP B C 1
ATOM 6130 O O . ASP B 1 381 ? 18.172 39.75 0.31 1 91.06 381 ASP B O 1
ATOM 6134 N N . LEU B 1 382 ? 17.172 37.969 1.196 1 94.38 382 LEU B N 1
ATOM 6135 C CA . LEU B 1 382 ? 17.234 38.469 2.574 1 94.38 382 LEU B CA 1
ATOM 6136 C C . LEU B 1 382 ? 17.797 37.375 3.496 1 94.38 382 LEU B C 1
ATOM 6138 O O . LEU B 1 382 ? 17.5 36.188 3.328 1 94.38 382 LEU B O 1
ATOM 6142 N N . PRO B 1 383 ? 18.594 37.875 4.387 1 93.62 383 PRO B N 1
ATOM 6143 C CA . PRO B 1 383 ? 19.031 36.906 5.406 1 93.62 383 PRO B CA 1
ATOM 6144 C C . PRO B 1 383 ? 17.922 36.531 6.391 1 93.62 383 PRO B C 1
ATOM 6146 O O . PRO B 1 383 ? 17.188 37.438 6.848 1 93.62 383 PRO B O 1
ATOM 6149 N N . GLY B 1 384 ? 17.781 35.25 6.648 1 95.12 384 GLY B N 1
ATOM 6150 C CA . GLY B 1 384 ? 16.766 34.781 7.582 1 95.12 384 GLY B CA 1
ATOM 6151 C C . GLY B 1 384 ? 17.359 34.281 8.883 1 95.12 384 GLY B C 1
ATOM 6152 O O . GLY B 1 384 ? 18.562 34.062 8.984 1 95.12 384 GLY B O 1
ATOM 6153 N N . PHE B 1 385 ? 16.516 34.188 9.891 1 96.5 385 PHE B N 1
ATOM 6154 C CA . PHE B 1 385 ? 16.844 33.594 11.195 1 96.5 385 PHE B CA 1
ATOM 6155 C C . PHE B 1 385 ? 17.938 34.406 11.883 1 96.5 385 PHE B C 1
ATOM 6157 O O . PHE B 1 385 ? 18.828 33.812 12.516 1 96.5 385 PHE B O 1
ATOM 6164 N N . VAL B 1 386 ? 17.875 35.625 11.703 1 94.62 386 VAL B N 1
ATOM 6165 C CA . VAL B 1 386 ? 18.812 36.531 12.375 1 94.62 386 VAL B CA 1
ATOM 6166 C C . VAL B 1 386 ? 18.344 36.812 13.797 1 94.62 386 VAL B C 1
ATOM 6168 O O . VAL B 1 386 ? 17.172 37.125 14.023 1 94.62 386 VAL B O 1
ATOM 6171 N N . PRO B 1 387 ? 19.266 36.625 14.766 1 94.06 387 PRO B N 1
ATOM 6172 C CA . PRO B 1 387 ? 18.844 36.969 16.125 1 94.06 387 PRO B CA 1
ATOM 6173 C C . PRO B 1 387 ? 18.25 38.375 16.234 1 94.06 387 PRO B C 1
ATOM 6175 O O . PRO B 1 387 ? 18.859 39.344 15.773 1 94.06 387 PRO B O 1
ATOM 6178 N N . GLY B 1 388 ? 17.094 38.469 16.719 1 93.44 388 GLY B N 1
ATOM 6179 C CA . GLY B 1 388 ? 16.422 39.75 16.906 1 93.44 388 GLY B CA 1
ATOM 6180 C C . GLY B 1 388 ? 15.492 40.094 15.766 1 93.44 388 GLY B C 1
ATOM 6181 O O . GLY B 1 388 ? 14.773 41.094 15.836 1 93.44 388 GLY B O 1
ATOM 6182 N N . ILE B 1 389 ? 15.523 39.344 14.75 1 96.5 389 ILE B N 1
ATOM 6183 C CA . ILE B 1 389 ? 14.617 39.562 13.625 1 96.5 389 ILE B CA 1
ATOM 6184 C C . ILE B 1 389 ? 13.172 39.312 14.078 1 96.5 389 ILE B C 1
ATOM 6186 O O . ILE B 1 389 ? 12.922 38.469 14.93 1 96.5 389 ILE B O 1
ATOM 6190 N N . ARG B 1 390 ? 12.219 40.094 13.57 1 95.19 390 ARG B N 1
ATOM 6191 C CA . ARG B 1 390 ? 10.82 39.875 13.938 1 95.19 390 ARG B CA 1
ATOM 6192 C C . ARG B 1 390 ? 9.883 40.312 12.82 1 95.19 390 ARG B C 1
ATOM 6194 O O . ARG B 1 390 ? 10.289 41.031 11.898 1 95.19 390 ARG B O 1
ATOM 6201 N N . LEU B 1 391 ? 8.695 39.844 12.906 1 95.38 391 LEU B N 1
ATOM 6202 C CA . LEU B 1 391 ? 7.633 40.156 11.953 1 95.38 391 LEU B CA 1
ATOM 6203 C C . LEU B 1 391 ? 6.516 40.938 12.617 1 95.38 391 LEU B C 1
ATOM 6205 O O . LEU B 1 391 ? 6.109 40.625 13.742 1 95.38 391 LEU B O 1
ATOM 6209 N N . GLU B 1 392 ? 6.086 41.938 11.969 1 92.31 392 GLU B N 1
ATOM 6210 C CA . GLU B 1 392 ? 4.902 42.688 12.367 1 92.31 392 GLU B CA 1
ATOM 6211 C C . GLU B 1 392 ? 3.906 42.812 11.219 1 92.31 392 GLU B C 1
ATOM 6213 O O . GLU B 1 392 ? 4.305 42.875 10.055 1 92.31 392 GLU B O 1
ATOM 6218 N N . MET B 1 393 ? 2.691 42.75 11.617 1 89.06 393 MET B N 1
ATOM 6219 C CA . MET B 1 393 ? 1.642 42.938 10.617 1 89.06 393 MET B CA 1
ATOM 6220 C C . MET B 1 393 ? 1.028 44.344 10.742 1 89.06 393 MET B C 1
ATOM 6222 O O . MET B 1 393 ? 0.629 44.75 11.828 1 89.06 393 MET B O 1
ATOM 6226 N N . ARG B 1 394 ? 1.075 45 9.648 1 89.38 394 ARG B N 1
ATOM 6227 C CA . ARG B 1 394 ? 0.404 46.281 9.578 1 89.38 394 ARG B CA 1
ATOM 6228 C C . ARG B 1 394 ? -0.964 46.156 8.914 1 89.38 394 ARG B C 1
ATOM 6230 O O . ARG B 1 394 ? -1.058 45.812 7.734 1 89.38 394 ARG B O 1
ATOM 6237 N N . GLU B 1 395 ? -1.893 46.438 9.68 1 86.56 395 GLU B N 1
ATOM 6238 C CA . GLU B 1 395 ? -3.256 46.375 9.164 1 86.56 395 GLU B CA 1
ATOM 6239 C C . GLU B 1 395 ? -3.637 47.688 8.453 1 86.56 395 GLU B C 1
ATOM 6241 O O . GLU B 1 395 ? -3.096 48.75 8.766 1 86.56 395 GLU B O 1
ATOM 6246 N N . ASP B 1 396 ? -4.527 47.562 7.547 1 89.5 396 ASP B N 1
ATOM 6247 C CA . ASP B 1 396 ? -5.047 48.75 6.871 1 89.5 396 ASP B CA 1
ATOM 6248 C C . ASP B 1 396 ? -5.773 49.688 7.848 1 89.5 396 ASP B C 1
ATOM 6250 O O . ASP B 1 396 ? -6.844 49.344 8.359 1 89.5 396 ASP B O 1
ATOM 6254 N N . ASP B 1 397 ? -5.234 50.844 8.094 1 89.94 397 ASP B N 1
ATOM 6255 C CA . ASP B 1 397 ? -5.824 51.781 9.039 1 89.94 397 ASP B CA 1
ATOM 6256 C C . ASP B 1 397 ? -6.578 52.875 8.312 1 89.94 397 ASP B C 1
ATOM 6258 O O . ASP B 1 397 ? -6.93 53.906 8.914 1 89.94 397 ASP B O 1
ATOM 6262 N N . GLY B 1 398 ? -6.699 52.719 7.078 1 92.56 398 GLY B N 1
ATOM 6263 C CA . GLY B 1 398 ? -7.441 53.688 6.273 1 92.56 398 GLY B CA 1
ATOM 6264 C C . GLY B 1 398 ? -6.625 54.906 5.902 1 92.56 398 GLY B C 1
ATOM 6265 O O . GLY B 1 398 ? -7.117 55.781 5.207 1 92.56 398 GLY B O 1
ATOM 6266 N N . SER B 1 399 ? -5.445 54.969 6.199 1 95.75 399 SER B N 1
ATOM 6267 C CA . SER B 1 399 ? -4.605 56.125 5.941 1 95.75 399 SER B CA 1
ATOM 6268 C C . SER B 1 399 ? -4.074 56.125 4.512 1 95.75 399 SER B C 1
ATOM 6270 O O . SER B 1 399 ? -3.994 55.062 3.877 1 95.75 399 SER B O 1
ATOM 6272 N N . ALA B 1 400 ? -3.752 57.312 4.066 1 95.75 400 ALA B N 1
ATOM 6273 C CA . ALA B 1 400 ? -3.127 57.438 2.752 1 95.75 400 ALA B CA 1
ATOM 6274 C C . ALA B 1 400 ? -1.744 56.812 2.734 1 95.75 400 ALA B C 1
ATOM 6276 O O . ALA B 1 400 ? -1.324 56.25 1.716 1 95.75 400 ALA B O 1
ATOM 6277 N N . ASP B 1 401 ? -1.16 56.938 3.84 1 94.56 401 ASP B N 1
ATOM 6278 C CA . ASP B 1 401 ? 0.173 56.344 3.955 1 94.56 401 ASP B CA 1
ATOM 6279 C C . ASP B 1 401 ? 0.129 54.844 3.766 1 94.56 401 ASP B C 1
ATOM 6281 O O . ASP B 1 401 ? 0.953 54.281 3.041 1 94.56 401 ASP B O 1
ATOM 6285 N N . PHE B 1 402 ? -0.793 54.188 4.422 1 94.75 402 PHE B N 1
ATOM 6286 C CA . PHE B 1 402 ? -0.937 52.75 4.262 1 94.75 402 PHE B CA 1
ATOM 6287 C C . PHE B 1 402 ? -1.268 52.375 2.818 1 94.75 402 PHE B C 1
ATOM 6289 O O . PHE B 1 402 ? -0.664 51.469 2.244 1 94.75 402 PHE B O 1
ATOM 6296 N N . ALA B 1 403 ? -2.209 53.094 2.252 1 94.88 403 ALA B N 1
ATOM 6297 C CA . ALA B 1 403 ? -2.641 52.812 0.885 1 94.88 403 ALA B CA 1
ATOM 6298 C C . ALA B 1 403 ? -1.476 52.906 -0.094 1 94.88 403 ALA B C 1
ATOM 6300 O O . ALA B 1 403 ? -1.341 52.094 -1.004 1 94.88 403 ALA B O 1
ATOM 6301 N N . ASP B 1 404 ? -0.75 53.969 0.101 1 95.56 404 ASP B N 1
ATOM 6302 C CA . ASP B 1 404 ? 0.408 54.188 -0.762 1 95.56 404 ASP B CA 1
ATOM 6303 C C . ASP B 1 404 ? 1.423 53.062 -0.606 1 95.56 404 ASP B C 1
ATOM 6305 O O . ASP B 1 404 ? 1.901 52.5 -1.599 1 95.56 404 ASP B O 1
ATOM 6309 N N . LEU B 1 405 ? 1.771 52.75 0.613 1 95.44 405 LEU B N 1
ATOM 6310 C CA . LEU B 1 405 ? 2.748 51.719 0.875 1 95.44 405 LEU B CA 1
ATOM 6311 C C . LEU B 1 405 ? 2.25 50.344 0.364 1 95.44 405 LEU B C 1
ATOM 6313 O O . LEU B 1 405 ? 3.02 49.562 -0.203 1 95.44 405 LEU B O 1
ATOM 6317 N N . TYR B 1 406 ? 0.989 50.062 0.591 1 94.25 406 TYR B N 1
ATOM 6318 C CA . TYR B 1 406 ? 0.388 48.844 0.124 1 94.25 406 TYR B CA 1
ATOM 6319 C C . TYR B 1 406 ? 0.5 48.719 -1.391 1 94.25 406 TYR B C 1
ATOM 6321 O O . TYR B 1 406 ? 0.824 47.625 -1.909 1 94.25 406 TYR B O 1
ATOM 6329 N N . ALA B 1 407 ? 0.214 49.75 -2.104 1 94.69 407 ALA B N 1
ATOM 6330 C CA . ALA B 1 407 ? 0.316 49.75 -3.561 1 94.69 407 ALA B CA 1
ATOM 6331 C C . ALA B 1 407 ? 1.751 49.5 -4.012 1 94.69 407 ALA B C 1
ATOM 6333 O O . ALA B 1 407 ? 1.98 48.781 -4.992 1 94.69 407 ALA B O 1
ATOM 6334 N N . ARG B 1 408 ? 2.656 50.031 -3.34 1 95.44 408 ARG B N 1
ATOM 6335 C CA . ARG B 1 408 ? 4.062 49.844 -3.678 1 95.44 408 ARG B CA 1
ATOM 6336 C C . ARG B 1 408 ? 4.488 48.406 -3.414 1 95.44 408 ARG B C 1
ATOM 6338 O O . ARG B 1 408 ? 5.223 47.812 -4.207 1 95.44 408 ARG B O 1
ATOM 6345 N N . CYS B 1 409 ? 4.027 47.875 -2.352 1 94.81 409 CYS B N 1
ATOM 6346 C CA . CYS B 1 409 ? 4.379 46.531 -1.969 1 94.81 409 CYS B CA 1
ATOM 6347 C C . CYS B 1 409 ? 3.793 45.5 -2.947 1 94.81 409 CYS B C 1
ATOM 6349 O O . CYS B 1 409 ? 4.289 44.375 -3.062 1 94.81 409 CYS B O 1
ATOM 6351 N N . ALA B 1 410 ? 2.705 45.875 -3.586 1 89.75 410 ALA B N 1
ATOM 6352 C CA . ALA B 1 410 ? 2.074 45 -4.559 1 89.75 410 ALA B CA 1
ATOM 6353 C C . ALA B 1 410 ? 3.002 44.719 -5.742 1 89.75 410 ALA B C 1
ATOM 6355 O O . ALA B 1 410 ? 2.926 43.688 -6.371 1 89.75 410 ALA B O 1
ATOM 6356 N N . THR B 1 411 ? 3.898 45.656 -5.996 1 88.44 411 THR B N 1
ATOM 6357 C CA . THR B 1 411 ? 4.812 45.531 -7.129 1 88.44 411 THR B CA 1
ATOM 6358 C C . THR B 1 411 ? 6.094 44.812 -6.715 1 88.44 411 THR B C 1
ATOM 6360 O O . THR B 1 411 ? 6.586 43.969 -7.441 1 88.44 411 THR B O 1
ATOM 6363 N N . ALA B 1 412 ? 6.621 45.188 -5.652 1 91.81 412 ALA B N 1
ATOM 6364 C CA . ALA B 1 412 ? 7.844 44.625 -5.105 1 91.81 412 ALA B CA 1
ATOM 6365 C C . ALA B 1 412 ? 7.996 44.969 -3.623 1 91.81 412 ALA B C 1
ATOM 6367 O O . ALA B 1 412 ? 7.395 45.906 -3.133 1 91.81 412 ALA B O 1
ATOM 6368 N N . PRO B 1 413 ? 8.766 44.125 -2.949 1 94.62 413 PRO B N 1
ATOM 6369 C CA . PRO B 1 413 ? 9.039 44.469 -1.558 1 94.62 413 PRO B CA 1
ATOM 6370 C C . PRO B 1 413 ? 9.633 45.875 -1.422 1 94.62 413 PRO B C 1
ATOM 6372 O O . PRO B 1 413 ? 10.414 46.312 -2.271 1 94.62 413 PRO B O 1
ATOM 6375 N N . VAL B 1 414 ? 9.258 46.531 -0.348 1 96.5 414 VAL B N 1
ATOM 6376 C CA . VAL B 1 414 ? 9.734 47.906 -0.114 1 96.5 414 VAL B CA 1
ATOM 6377 C C . VAL B 1 414 ? 10.648 47.906 1.112 1 96.5 414 VAL B C 1
ATOM 6379 O O . VAL B 1 414 ? 10.305 47.375 2.156 1 96.5 414 VAL B O 1
ATOM 6382 N N . MET B 1 415 ? 11.781 48.5 0.981 1 95.81 415 MET B N 1
ATOM 6383 C CA . MET B 1 415 ? 12.719 48.625 2.098 1 95.81 415 MET B CA 1
ATOM 6384 C C . MET B 1 415 ? 12.625 50.031 2.713 1 95.81 415 MET B C 1
ATOM 6386 O O . MET B 1 415 ? 12.5 51.031 1.995 1 95.81 415 MET B O 1
ATOM 6390 N N . SER B 1 416 ? 12.586 50.062 3.951 1 93.44 416 SER B N 1
ATOM 6391 C CA . SER B 1 416 ? 12.688 51.312 4.66 1 93.44 416 SER B CA 1
ATOM 6392 C C . SER B 1 416 ? 13.617 51.219 5.863 1 93.44 416 SER B C 1
ATOM 6394 O O . SER B 1 416 ? 13.992 50.125 6.266 1 93.44 416 SER B O 1
ATOM 6396 N N . ARG B 1 417 ? 14.281 52.344 6.277 1 86.5 417 ARG B N 1
ATOM 6397 C CA . ARG B 1 417 ? 15.148 52.406 7.453 1 86.5 417 ARG B CA 1
ATOM 6398 C C . ARG B 1 417 ? 14.633 53.406 8.469 1 86.5 417 ARG B C 1
ATOM 6400 O O . ARG B 1 417 ? 14.164 54.5 8.094 1 86.5 417 ARG B O 1
ATOM 6407 N N . GLY B 1 418 ? 14.258 53.062 9.625 1 62 418 GLY B N 1
ATOM 6408 C CA . GLY B 1 418 ? 14.023 54.031 10.703 1 62 418 GLY B CA 1
ATOM 6409 C C . GLY B 1 418 ? 15.242 54.219 11.578 1 62 418 GLY B C 1
ATOM 6410 O O . GLY B 1 418 ? 16.203 53.438 11.531 1 62 418 GLY B O 1
#

Radius of gyration: 31.85 Å; Cα contacts (8 Å, |Δi|>4): 1958; chains: 2; bounding box: 60×115×64 Å